Protein AF-0000000085142226 (afdb_homodimer)

Solvent-accessible surface area (backbone atoms only — not comparable to full-atom values): 48428 Å² total; per-residue (Å²): 133,80,77,77,71,83,72,82,69,47,73,47,55,24,33,43,61,72,34,79,39,81,63,86,50,66,46,74,23,40,24,11,46,62,61,41,74,61,31,33,34,32,38,34,50,53,68,54,50,50,50,44,51,53,38,12,51,60,30,20,64,58,48,54,68,53,52,65,68,61,53,22,50,30,33,52,41,30,52,51,53,47,66,75,42,39,67,60,53,16,51,52,43,21,48,26,37,5,30,25,40,66,33,34,46,26,38,45,52,58,16,45,40,35,36,57,52,36,38,47,37,70,65,75,56,55,60,51,76,43,73,63,76,27,94,65,28,33,40,37,38,41,63,40,44,67,42,27,31,36,38,35,35,40,53,74,44,41,51,22,51,48,33,38,46,51,44,44,31,40,63,51,30,22,9,30,42,32,32,47,26,68,58,35,46,63,47,49,55,54,51,47,51,46,37,44,72,30,63,49,61,58,11,30,60,18,39,47,34,40,56,69,59,30,52,52,41,53,48,66,34,87,71,43,40,31,39,40,37,42,47,50,37,72,57,19,52,50,52,36,50,53,23,44,67,64,72,25,49,47,30,15,30,23,36,36,65,15,40,34,35,38,40,76,69,28,60,60,69,38,50,27,28,38,48,44,18,34,15,35,21,52,25,8,42,41,79,60,23,30,34,31,39,36,30,26,52,89,48,48,66,65,45,51,54,50,32,48,54,59,48,68,67,57,40,44,32,47,13,86,41,89,77,31,58,21,15,18,35,66,35,64,67,52,39,54,52,44,49,50,46,64,66,44,35,48,80,66,62,23,44,71,77,36,62,14,88,73,44,79,54,62,90,52,32,21,55,66,38,57,25,32,30,36,64,41,51,88,87,31,65,73,60,69,46,67,72,65,30,29,46,32,30,29,30,75,37,72,39,72,66,53,50,46,51,56,52,55,69,43,66,34,12,28,40,29,20,39,30,60,73,50,67,67,58,52,56,50,45,70,70,67,48,69,44,12,17,33,6,35,61,31,62,63,42,75,57,56,42,85,42,48,44,50,32,28,66,53,9,31,43,61,89,52,41,46,24,36,63,38,23,51,52,66,38,29,44,68,29,36,37,33,37,41,83,79,59,80,87,70,54,64,71,55,43,49,46,91,69,116,132,81,74,79,71,84,73,83,70,49,71,46,53,24,33,42,60,72,33,80,40,81,63,86,49,66,47,75,24,41,23,11,44,61,61,42,76,63,30,33,35,32,39,34,49,52,68,55,49,51,50,42,49,53,39,11,51,62,30,19,64,57,47,53,69,52,54,64,68,62,53,22,51,30,34,52,41,30,50,51,54,46,64,74,44,39,66,61,54,16,50,51,43,22,48,26,38,6,29,24,38,67,35,33,46,27,38,47,52,60,16,44,39,35,36,57,51,36,38,48,39,69,67,74,55,54,60,53,77,43,74,61,76,28,94,66,26,34,40,38,38,41,61,40,44,67,43,27,30,36,38,36,33,42,54,73,45,41,52,22,50,48,32,38,47,53,43,43,33,42,62,52,30,22,9,30,42,33,33,48,25,67,58,35,48,63,47,49,55,52,50,47,51,44,38,44,73,32,63,47,62,58,9,30,60,19,40,46,34,39,57,70,58,30,52,52,40,54,48,67,35,86,73,42,39,31,41,41,36,43,46,50,37,72,56,19,51,50,51,36,48,52,23,45,67,65,71,26,49,46,29,16,30,23,35,34,64,15,40,34,37,38,40,77,69,28,59,60,69,37,50,27,26,39,48,45,18,34,15,34,21,52,26,7,44,43,79,59,22,30,34,31,40,36,30,26,50,90,47,48,67,65,46,52,54,50,32,48,56,58,48,69,69,58,38,44,33,48,13,85,41,89,76,31,56,22,16,19,33,66,35,64,66,53,38,53,52,45,49,50,46,64,67,44,36,49,80,67,61,24,43,72,77,35,61,16,87,72,44,80,54,61,90,52,32,23,57,67,39,57,26,33,31,35,64,41,50,87,87,31,66,72,62,69,46,67,70,65,32,29,47,33,28,28,30,74,37,74,40,73,67,51,50,49,52,55,52,56,68,41,67,34,12,28,40,30,19,38,29,58,73,50,66,66,57,51,57,49,46,69,70,68,47,68,44,11,16,33,6,36,61,32,62,64,41,76,55,56,42,85,41,48,43,49,32,28,65,54,9,30,43,63,89,50,40,46,26,37,63,38,24,52,54,67,37,29,44,67,29,37,38,30,36,42,82,80,60,82,88,69,52,64,70,55,43,49,46,90,68,117

Organism: Micrococcus luteus (strain ATCC 4698 / DSM 20030 / JCM 1464 / CCM 169 / CCUG 5858 / IAM 1056 / NBRC 3333 / NCIMB 9278 / NCTC 2665 / VKM Ac-2230) (NCBI:txid465515)

pLDDT: mean 95.42, std 9.48, range [25.8, 98.94]

InterPro domains:
  IPR010061 Methylmalonate-semialdehyde dehydrogenase [PTHR43866] (9-493)
  IPR010061 Methylmalonate-semialdehyde dehydrogenase [TIGR01722] (13-485)
  IPR010061 Methylmalonate-semialdehyde dehydrogenase [cd07085] (12-485)
  IPR015590 Aldehyde dehydrogenase domain [PF00171] (25-481)
  IPR016160 Aldehyde dehydrogenase, cysteine active site [PS00070] (280-291)
  IPR016161 Aldehyde/histidinol dehydrogenase [SSF53720] (8-486)
  IPR016162 Aldehyde dehydrogenase, N-terminal [G3DSA:3.40.605.10] (29-462)
  IPR016163 Aldehyde dehydrogenase, C-terminal [G3DSA:3.40.309.10] (255-454)

Nearest PDB structures (foldseek):
  2hg2-assembly1_A  TM=9.557E-01  e=2.692E-49  Escherichia coli
  2opx-assembly1_A  TM=9.538E-01  e=9.314E-48  Escherichia coli BL21(DE3)
  3r31-assembly1_A  TM=9.480E-01  e=1.915E-47  Agrobacterium fabrum str. C58
  6pnu-assembly1_D  TM=9.524E-01  e=3.096E-47  Pseudoalteromonas fuliginea
  6pnu-assembly1_C  TM=9.512E-01  e=2.858E-46  Pseudoalteromonas fuliginea

Structure (mmCIF, N/CA/C/O backbone):
data_AF-0000000085142226-model_v1
#
loop_
_entity.id
_entity.type
_entity.pdbx_description
1 polymer 'methylmalonate-semialdehyde dehydrogenase (CoA acylating)'
#
loop_
_atom_site.group_PDB
_atom_site.id
_atom_site.type_symbol
_atom_site.label_atom_id
_atom_site.label_alt_id
_atom_site.label_comp_id
_atom_site.label_asym_id
_atom_site.label_entity_id
_atom_site.label_seq_id
_atom_site.pdbx_PDB_ins_code
_atom_site.Cartn_x
_atom_site.Cartn_y
_atom_site.Cartn_z
_atom_site.occupancy
_atom_site.B_iso_or_equiv
_atom_site.auth_seq_id
_atom_site.auth_comp_id
_atom_site.auth_asym_id
_atom_site.auth_atom_id
_atom_site.pdbx_PDB_model_num
ATOM 1 N N . MET A 1 1 ? -33.062 38.75 42.25 1 25.8 1 MET A N 1
ATOM 2 C CA . MET A 1 1 ? -31.969 37.781 42.25 1 25.8 1 MET A CA 1
ATOM 3 C C . MET A 1 1 ? -32.25 36.656 41.281 1 25.8 1 MET A C 1
ATOM 5 O O . MET A 1 1 ? -32.969 35.719 41.562 1 25.8 1 MET A O 1
ATOM 9 N N . THR A 1 2 ? -32.594 36.844 40.062 1 30.36 2 THR A N 1
ATOM 10 C CA . THR A 1 2 ? -33.094 35.938 39 1 30.36 2 THR A CA 1
ATOM 11 C C . THR A 1 2 ? -32.094 34.812 38.781 1 30.36 2 THR A C 1
ATOM 13 O O . THR A 1 2 ? -30.906 35.062 38.5 1 30.36 2 THR A O 1
ATOM 16 N N . THR A 1 3 ? -32.312 33.594 39.438 1 30.19 3 THR A N 1
ATOM 17 C CA . THR A 1 3 ? -31.484 32.375 39.344 1 30.19 3 THR A CA 1
ATOM 18 C C . THR A 1 3 ? -31.156 32.062 37.906 1 30.19 3 THR A C 1
ATOM 20 O O . THR A 1 3 ? -32.062 32 37.031 1 30.19 3 THR A O 1
ATOM 23 N N . MET A 1 4 ? -30.031 32.469 37.344 1 33.94 4 MET A N 1
ATOM 24 C CA . MET A 1 4 ? -29.5 32.031 36.062 1 33.94 4 MET A CA 1
ATOM 25 C C . MET A 1 4 ? -29.688 30.516 35.875 1 33.94 4 MET A C 1
ATOM 27 O O . MET A 1 4 ? -29.172 29.734 36.688 1 33.94 4 MET A O 1
ATOM 31 N N . SER A 1 5 ? -30.875 29.969 35.625 1 38.47 5 SER A N 1
ATOM 32 C CA . SER A 1 5 ? -31.188 28.562 35.375 1 38.47 5 SER A CA 1
ATOM 33 C C . SER A 1 5 ? -30.016 27.859 34.688 1 38.47 5 SER A C 1
ATOM 35 O O . SER A 1 5 ? -29.391 28.406 33.781 1 38.47 5 SER A O 1
ATOM 37 N N . ALA A 1 6 ? -29.344 27 35.344 1 42.62 6 ALA A N 1
ATOM 38 C CA . ALA A 1 6 ? -28.234 26.125 34.969 1 42.62 6 ALA A CA 1
ATOM 39 C C . ALA A 1 6 ? -28.422 25.547 33.562 1 42.62 6 ALA A C 1
ATOM 41 O O . ALA A 1 6 ? -29.344 24.75 33.344 1 42.62 6 ALA A O 1
ATOM 42 N N . GLY A 1 7 ? -28.375 26.203 32.375 1 45.41 7 GLY A N 1
ATOM 43 C CA . GLY A 1 7 ? -28.578 25.875 30.984 1 45.41 7 GLY A CA 1
ATOM 44 C C . GLY A 1 7 ? -28.141 24.469 30.625 1 45.41 7 GLY A C 1
ATOM 45 O O . GLY A 1 7 ? -27.109 24 31.109 1 45.41 7 GLY A O 1
ATOM 46 N N . LYS A 1 8 ? -29 23.5 30.25 1 58.78 8 LYS A N 1
ATOM 47 C CA . LYS A 1 8 ? -28.859 22.109 29.844 1 58.78 8 LYS A CA 1
ATOM 48 C C . LYS A 1 8 ? -27.625 21.922 28.953 1 58.78 8 LYS A C 1
ATOM 50 O O . LYS A 1 8 ? -27.516 22.547 27.906 1 58.78 8 LYS A O 1
ATOM 55 N N . THR A 1 9 ? -26.5 21.438 29.5 1 81.75 9 THR A N 1
ATOM 56 C CA . THR A 1 9 ? -25.266 21.109 28.781 1 81.75 9 THR A CA 1
ATOM 57 C C . THR A 1 9 ? -25.578 20.281 27.531 1 81.75 9 THR A C 1
ATOM 59 O O . THR A 1 9 ? -26.297 19.297 27.609 1 81.75 9 THR A O 1
ATOM 62 N N . THR A 1 10 ? -25.328 20.766 26.344 1 93.06 10 THR A N 1
ATOM 63 C CA . THR A 1 10 ? -25.5 20.078 25.062 1 93.06 10 THR A CA 1
ATOM 64 C C . THR A 1 10 ? -24.797 18.734 25.078 1 93.06 10 THR A C 1
ATOM 66 O O . THR A 1 10 ? -23.641 18.641 25.516 1 93.06 10 THR A O 1
ATOM 69 N N . VAL A 1 11 ? -25.547 17.609 24.828 1 97.69 11 VAL A N 1
ATOM 70 C CA . VAL A 1 11 ? -24.938 16.281 24.734 1 97.69 11 VAL A CA 1
ATOM 71 C C . VAL A 1 11 ? -24.719 15.938 23.266 1 97.69 11 VAL A C 1
ATOM 73 O O . VAL A 1 11 ? -25.641 16.016 22.453 1 97.69 11 VAL A O 1
ATOM 76 N N . ILE A 1 12 ? -23.531 15.672 22.891 1 98.5 12 ILE A N 1
ATOM 77 C CA . ILE A 1 12 ? -23.156 15.234 21.547 1 98.5 12 ILE A CA 1
ATOM 78 C C . ILE A 1 12 ? -23.188 13.711 21.484 1 98.5 12 ILE A C 1
ATOM 80 O O . ILE A 1 12 ? -22.469 13.031 22.219 1 98.5 12 ILE A O 1
ATOM 84 N N . GLU A 1 13 ? -23.984 13.188 20.641 1 98.69 13 GLU A N 1
ATOM 85 C CA . GLU A 1 13 ? -24.219 11.75 20.531 1 98.69 13 GLU A CA 1
ATOM 86 C C . GLU A 1 13 ? -23.562 11.164 19.297 1 98.69 13 GLU A C 1
ATOM 88 O O . GLU A 1 13 ? -23.078 11.906 18.438 1 98.69 13 GLU A O 1
ATOM 93 N N . HIS A 1 14 ? -23.516 9.805 19.297 1 98.75 14 HIS A N 1
ATOM 94 C CA . HIS A 1 14 ? -23.094 9.133 18.062 1 98.75 14 HIS A CA 1
ATOM 95 C C . HIS A 1 14 ? -24.094 9.391 16.938 1 98.75 14 HIS A C 1
ATOM 97 O O . HIS A 1 14 ? -25.203 9.867 17.172 1 98.75 14 HIS A O 1
ATOM 103 N N . PHE A 1 15 ? -23.672 9.211 15.719 1 98.75 15 PHE A N 1
ATOM 104 C CA . PHE A 1 15 ? -24.531 9.18 14.547 1 98.75 15 PHE A CA 1
ATOM 105 C C . PHE A 1 15 ? -24.453 7.832 13.844 1 9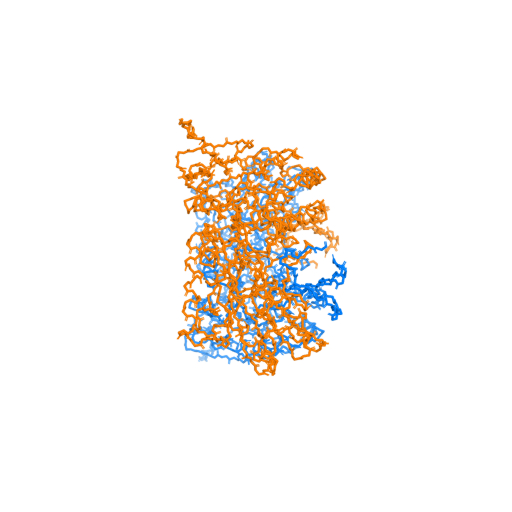8.75 15 PHE A C 1
ATOM 107 O O . PHE A 1 15 ? -23.5 7.566 13.109 1 98.75 15 PHE A O 1
ATOM 114 N N . ILE A 1 16 ? -25.391 6.914 14.047 1 98.56 16 ILE A N 1
ATOM 115 C CA . ILE A 1 16 ? -25.359 5.543 13.539 1 98.56 16 ILE A CA 1
ATOM 116 C C . ILE A 1 16 ? -26.688 5.23 12.852 1 98.56 16 ILE A C 1
ATOM 118 O O . ILE A 1 16 ? -27.766 5.465 13.406 1 98.56 16 ILE A O 1
ATOM 122 N N . GLY A 1 17 ? -26.625 4.723 11.641 1 97.56 17 GLY A N 1
ATOM 123 C CA . GLY A 1 17 ? -27.828 4.402 10.891 1 97.56 17 GLY A CA 1
ATOM 124 C C . GLY A 1 17 ? -28.656 5.625 10.57 1 97.56 17 GLY A C 1
ATOM 125 O O . GLY A 1 17 ? -29.891 5.559 10.57 1 97.56 17 GLY A O 1
ATOM 126 N N . GLY A 1 18 ? -28.016 6.758 10.523 1 97.38 18 GLY A N 1
ATOM 127 C CA . GLY A 1 18 ? -28.703 7.984 10.148 1 97.38 18 GLY A CA 1
ATOM 128 C C . GLY A 1 18 ? -29.391 8.664 11.312 1 97.38 18 GLY A C 1
ATOM 129 O O . GLY A 1 18 ? -30.188 9.586 11.117 1 97.38 18 GLY A O 1
ATOM 130 N N . LYS A 1 19 ? -29.078 8.195 12.5 1 97.62 19 LYS A N 1
ATOM 131 C CA . LYS A 1 19 ? -29.75 8.758 13.664 1 97.62 19 LYS A CA 1
ATOM 132 C C . LYS A 1 19 ? -28.781 8.953 14.82 1 97.62 19 LYS A C 1
ATOM 134 O O . LYS A 1 19 ? -27.766 8.258 14.906 1 97.62 19 LYS A O 1
ATOM 139 N N . ALA A 1 20 ? -29.141 9.891 15.688 1 98.19 20 ALA A N 1
ATOM 140 C CA . ALA A 1 20 ? -28.391 10.07 16.922 1 98.19 20 ALA A CA 1
ATOM 141 C C . ALA A 1 20 ? -28.547 8.859 17.844 1 98.19 20 ALA A C 1
ATOM 143 O O . ALA A 1 20 ? -29.641 8.289 17.953 1 98.19 20 ALA A O 1
ATOM 144 N N . ARG A 1 21 ? -27.453 8.359 18.344 1 97.88 21 ARG A N 1
ATOM 145 C CA . ARG A 1 21 ? -27.422 7.266 19.312 1 97.88 21 ARG A CA 1
ATOM 146 C C . ARG A 1 21 ? -26.75 7.691 20.609 1 97.88 21 ARG A C 1
ATOM 148 O O . ARG A 1 21 ? -25.578 8.07 20.609 1 97.88 21 ARG A O 1
ATOM 155 N N . GLY A 1 22 ? -27.453 7.633 21.703 1 97.44 22 GLY A N 1
ATOM 156 C CA . GLY A 1 22 ? -26.938 8.055 22.984 1 97.44 22 GLY A CA 1
ATOM 157 C C . GLY A 1 22 ? -26.078 6.992 23.672 1 97.44 22 GLY A C 1
ATOM 158 O O . GLY A 1 22 ? -25.641 6.047 23.016 1 97.44 22 GLY A O 1
ATOM 159 N N . GLY A 1 23 ? -25.703 7.234 24.875 1 95.38 23 GLY A N 1
ATOM 160 C CA . GLY A 1 23 ? -24.922 6.324 25.688 1 95.38 23 GLY A CA 1
ATOM 161 C C . GLY A 1 23 ? -24.781 6.777 27.125 1 95.38 23 GLY A C 1
ATOM 162 O O . GLY A 1 23 ? -25.266 7.852 27.5 1 95.38 23 GLY A O 1
ATOM 163 N N . ASP A 1 24 ? -24.125 5.973 27.891 1 93.56 24 ASP A N 1
ATOM 164 C CA . ASP A 1 24 ? -24.109 6.18 29.328 1 93.56 24 ASP A CA 1
ATOM 165 C C . ASP A 1 24 ? -22.859 6.945 29.766 1 93.56 24 ASP A C 1
ATOM 167 O O . ASP A 1 24 ? -22.922 7.844 30.594 1 93.56 24 ASP A O 1
ATOM 171 N N . ARG A 1 25 ? -21.781 6.617 29.234 1 97.25 25 ARG A N 1
ATOM 172 C CA . ARG A 1 25 ? -20.516 7.254 29.594 1 97.25 25 ARG A CA 1
ATOM 173 C C . ARG A 1 25 ? -20.266 8.5 28.75 1 97.25 25 ARG A C 1
ATOM 175 O O . ARG A 1 25 ? -20.406 8.461 27.531 1 97.25 25 ARG A O 1
ATOM 182 N N . THR A 1 26 ? -19.953 9.688 29.422 1 97.56 26 THR A N 1
ATOM 183 C CA . THR A 1 26 ? -19.688 10.922 28.703 1 97.56 26 THR A CA 1
ATOM 184 C C . THR A 1 26 ? -18.375 11.555 29.188 1 97.56 26 THR A C 1
ATOM 186 O O . THR A 1 26 ? -17.906 11.242 30.281 1 97.56 26 THR A O 1
ATOM 189 N N . THR A 1 27 ? -17.75 12.344 28.391 1 97.75 27 THR A N 1
ATOM 190 C CA . THR A 1 27 ? -16.609 13.188 28.719 1 97.75 27 THR A CA 1
ATOM 191 C C . THR A 1 27 ? -16.859 14.625 28.297 1 97.75 27 THR A C 1
ATOM 193 O O . THR A 1 27 ? -17.672 14.891 27.406 1 97.75 27 THR A O 1
ATOM 196 N N . PRO A 1 28 ? -16.234 15.562 28.906 1 97.56 28 PRO A N 1
ATOM 197 C CA . PRO A 1 28 ? -16.484 16.969 28.609 1 97.56 28 PRO A CA 1
ATOM 198 C C . PRO A 1 28 ? -15.859 17.422 27.297 1 97.56 28 PRO A C 1
ATOM 200 O O . PRO A 1 28 ? -14.828 16.891 26.875 1 97.56 28 PRO A O 1
ATOM 203 N N . VAL A 1 29 ? -16.516 18.391 26.672 1 98.06 29 VAL A N 1
ATOM 204 C CA . VAL A 1 29 ? -15.984 19.156 25.547 1 98.06 29 VAL A CA 1
ATOM 205 C C . VAL A 1 29 ? -15.812 20.625 25.953 1 98.06 29 VAL A C 1
ATOM 207 O O . VAL A 1 29 ? -16.734 21.219 26.516 1 98.06 29 VAL A O 1
ATOM 210 N N . TYR A 1 30 ? -14.664 21.172 25.656 1 98 30 TYR A N 1
ATOM 211 C CA . TYR A 1 30 ? -14.352 22.516 26.125 1 98 30 TYR A CA 1
ATOM 212 C C . TYR A 1 30 ? -14.289 23.484 24.953 1 98 30 TYR A C 1
ATOM 214 O O . TYR A 1 30 ? -14.039 23.094 23.812 1 98 30 TYR A O 1
ATOM 222 N N . ASN A 1 31 ? -14.633 24.734 25.203 1 98.38 31 ASN A N 1
ATOM 223 C CA . ASN A 1 31 ? -14.219 25.859 24.359 1 98.38 31 ASN A CA 1
ATOM 224 C C . ASN A 1 31 ? -12.828 26.359 24.75 1 98.38 31 ASN A C 1
ATOM 226 O O . ASN A 1 31 ? -12.664 26.984 25.797 1 98.38 31 ASN A O 1
ATOM 230 N N . PRO A 1 32 ? -11.805 26.172 23.875 1 98.69 32 PRO A N 1
ATOM 231 C CA . PRO A 1 32 ? -10.43 26.5 24.25 1 98.69 32 PRO A CA 1
ATOM 232 C C . PRO A 1 32 ? -10.227 28 24.469 1 98.69 32 PRO A C 1
ATOM 234 O O . PRO A 1 32 ? -9.32 28.406 25.203 1 98.69 32 PRO A O 1
ATOM 237 N N . ALA A 1 33 ? -11.039 28.844 23.859 1 98.44 33 ALA A N 1
ATOM 238 C CA . ALA A 1 33 ? -10.883 30.297 23.969 1 98.44 33 ALA A CA 1
ATOM 239 C C . ALA A 1 33 ? -11.328 30.781 25.344 1 98.44 33 ALA A C 1
ATOM 241 O O . ALA A 1 33 ? -10.852 31.828 25.828 1 98.44 33 ALA A O 1
ATOM 242 N N . THR A 1 34 ? -12.242 29.984 26.016 1 97.56 34 THR A N 1
ATOM 243 C CA . THR A 1 34 ? -12.758 30.422 27.312 1 97.56 34 THR A CA 1
ATOM 244 C C . THR A 1 34 ? -12.305 29.484 28.422 1 97.56 34 THR A C 1
ATOM 246 O O . THR A 1 34 ? -12.336 29.828 29.594 1 97.56 34 THR A O 1
ATOM 249 N N . GLY A 1 35 ? -11.969 28.25 28.016 1 97.38 35 GLY A N 1
ATOM 250 C CA . GLY A 1 35 ? -11.625 27.219 29 1 97.38 35 GLY A CA 1
ATOM 251 C C . GLY A 1 35 ? -12.844 26.594 29.656 1 97.38 35 GLY A C 1
ATOM 252 O O . GLY A 1 35 ? -12.703 25.797 30.578 1 97.38 35 GLY A O 1
ATOM 253 N N . GLN A 1 36 ? -14.008 26.875 29.203 1 97.06 36 GLN A N 1
ATOM 254 C CA . GLN A 1 36 ? -15.234 26.391 29.812 1 97.06 36 GLN A CA 1
ATOM 255 C C . GLN A 1 36 ? -15.758 25.141 29.094 1 97.06 36 GLN A C 1
ATOM 257 O O . GLN A 1 36 ? -15.641 25.031 27.875 1 97.06 36 GLN A O 1
ATOM 262 N N . GLN A 1 37 ? -16.328 24.281 29.875 1 97.19 37 GLN A N 1
ATOM 263 C CA . GLN A 1 37 ? -17.031 23.141 29.281 1 97.19 37 GLN A CA 1
ATOM 264 C C . GLN A 1 37 ? -18.297 23.594 28.562 1 97.19 37 GLN A C 1
ATOM 266 O O . GLN A 1 37 ? -19.109 24.344 29.125 1 97.19 37 GLN A O 1
ATOM 271 N N . ILE A 1 38 ? -18.469 23.141 27.359 1 97.19 38 ILE A N 1
ATOM 272 C CA . ILE A 1 38 ? -19.609 23.641 26.594 1 97.19 38 ILE A CA 1
ATOM 273 C C . ILE A 1 38 ? -20.516 22.484 26.219 1 97.19 38 ILE A C 1
ATOM 275 O O . ILE A 1 38 ? -21.656 22.688 25.766 1 97.19 38 ILE A O 1
ATOM 279 N N . ALA A 1 39 ? -20.031 21.234 26.328 1 97.81 39 ALA A N 1
ATOM 280 C CA . ALA A 1 39 ? -20.828 20.062 25.969 1 97.81 39 ALA A CA 1
ATOM 281 C C . ALA A 1 39 ? -20.297 18.797 26.641 1 97.81 39 ALA A C 1
ATOM 283 O O . ALA A 1 39 ? -19.25 18.828 27.281 1 97.81 39 ALA A O 1
ATOM 284 N N . GLU A 1 40 ? -21.125 17.766 26.594 1 98.06 40 GLU A N 1
ATOM 285 C CA . GLU A 1 40 ? -20.734 16.406 26.938 1 98.06 40 GLU A CA 1
ATOM 286 C C . GLU A 1 40 ? -20.75 15.5 25.703 1 98.06 40 GLU A C 1
ATOM 288 O O . GLU A 1 40 ? -21.625 15.617 24.859 1 98.06 40 GLU A O 1
ATOM 293 N N . LEU A 1 41 ? -19.797 14.656 25.594 1 98.5 41 LEU A N 1
ATOM 294 C CA . LEU A 1 41 ? -19.656 13.758 24.453 1 98.5 41 LEU A CA 1
ATOM 295 C C . LEU A 1 41 ? -19.875 12.312 24.875 1 98.5 41 LEU A C 1
ATOM 297 O O . LEU A 1 41 ? -19.156 11.797 25.75 1 98.5 41 LEU A O 1
ATOM 301 N N . VAL A 1 42 ? -20.812 11.672 24.266 1 98.5 42 VAL A N 1
ATOM 302 C CA . VAL A 1 42 ? -21.047 10.258 24.547 1 98.5 42 VAL A CA 1
ATOM 303 C C . VAL A 1 42 ? -19.859 9.43 24.078 1 98.5 42 VAL A C 1
ATOM 305 O O . VAL A 1 42 ? -19.328 9.664 22.984 1 98.5 42 VAL A O 1
ATOM 308 N N . GLN A 1 43 ? -19.406 8.445 24.906 1 98.44 43 GLN A N 1
ATOM 309 C CA . GLN A 1 43 ? -18.281 7.562 24.594 1 98.44 43 GLN A CA 1
ATOM 310 C C . GLN A 1 43 ? -18.781 6.168 24.203 1 98.44 43 GLN A C 1
ATOM 312 O O . GLN A 1 43 ? -19.641 5.605 24.875 1 98.44 43 GLN A O 1
ATOM 317 N N . ALA A 1 44 ? -18.234 5.605 23.203 1 98.38 44 ALA A N 1
ATOM 318 C CA . ALA A 1 44 ? -18.703 4.32 22.703 1 98.38 44 ALA A CA 1
ATOM 319 C C . ALA A 1 44 ? -18 3.162 23.406 1 98.38 44 ALA A C 1
ATOM 321 O O . ALA A 1 44 ? -16.781 3.074 23.391 1 98.38 44 ALA A O 1
ATOM 322 N N . PRO A 1 45 ? -18.75 2.254 23.984 1 97.94 45 PRO A N 1
ATOM 323 C CA . PRO A 1 45 ? -18.172 0.936 24.281 1 97.94 45 PRO A CA 1
ATOM 324 C C . PRO A 1 45 ? -17.984 0.077 23.031 1 97.94 45 PRO A C 1
ATOM 326 O O . PRO A 1 45 ? -18.438 0.452 21.953 1 97.94 45 PRO A O 1
ATOM 329 N N . SER A 1 46 ? -17.391 -1.114 23.188 1 98.06 46 SER A N 1
ATOM 330 C CA . SER A 1 46 ? -17.141 -2.021 22.062 1 98.06 46 SER A CA 1
ATOM 331 C C . SER A 1 46 ? -18.453 -2.465 21.422 1 98.06 46 SER A C 1
ATOM 333 O O . SER A 1 46 ? -18.5 -2.666 20.203 1 98.06 46 SER A O 1
ATOM 335 N N . SER A 1 47 ? -19.484 -2.59 22.172 1 98.19 47 SER A N 1
ATOM 336 C CA . SER A 1 47 ? -20.766 -3.047 21.641 1 98.19 47 SER A CA 1
ATOM 337 C C . SER A 1 47 ? -21.375 -2.02 20.703 1 98.19 47 SER A C 1
ATOM 339 O O . SER A 1 47 ? -22.016 -2.381 19.719 1 98.19 47 SER A O 1
ATOM 341 N N . ARG A 1 48 ? -21.219 -0.728 21.062 1 98.38 48 ARG A N 1
ATOM 342 C CA . ARG A 1 48 ? -21.703 0.34 20.203 1 98.38 48 ARG A CA 1
ATOM 343 C C . ARG A 1 48 ? -20.922 0.375 18.891 1 98.38 48 ARG A C 1
ATOM 345 O O . ARG A 1 48 ? -21.5 0.612 17.828 1 98.38 48 ARG A O 1
ATOM 352 N N . VAL A 1 49 ? -19.656 0.13 18.922 1 98.75 49 VAL A N 1
ATOM 353 C CA . VAL A 1 49 ? -18.828 0.034 17.719 1 98.75 49 VAL A CA 1
ATOM 354 C C . VAL A 1 49 ? -19.312 -1.118 16.859 1 98.75 49 VAL A C 1
ATOM 356 O O . VAL A 1 49 ? -19.453 -0.967 15.633 1 98.75 49 VAL A O 1
ATOM 359 N N . ASP A 1 50 ? -19.594 -2.242 17.469 1 98.69 50 ASP A N 1
ATOM 360 C CA . ASP A 1 50 ? -20.109 -3.398 16.734 1 98.69 50 ASP A CA 1
ATOM 361 C C . ASP A 1 50 ? -21.406 -3.064 16.016 1 98.69 50 ASP A C 1
ATOM 363 O O . ASP A 1 50 ? -21.625 -3.484 14.883 1 98.69 50 ASP A O 1
ATOM 367 N N . GLU A 1 51 ? -22.234 -2.33 16.719 1 98.5 51 GLU A N 1
ATOM 368 C CA . GLU A 1 51 ? -23.5 -1.896 16.125 1 98.5 51 GLU A CA 1
ATOM 369 C C . GLU A 1 51 ? -23.266 -1.056 14.867 1 98.5 51 GLU A C 1
ATOM 371 O O . GLU A 1 51 ? -23.891 -1.281 13.836 1 98.5 51 GLU A O 1
ATOM 376 N N . ALA A 1 52 ? -22.391 -0.088 14.977 1 98.81 52 ALA A N 1
ATOM 377 C CA . ALA A 1 52 ? -22.078 0.79 13.852 1 98.81 52 ALA A CA 1
ATOM 378 C C . ALA A 1 52 ? -21.516 -0.004 12.68 1 98.81 52 ALA A C 1
ATOM 380 O O . ALA A 1 52 ? -21.875 0.24 11.523 1 98.81 52 ALA A O 1
ATOM 381 N N . VAL A 1 53 ? -20.641 -1.006 12.945 1 98.88 53 VAL A N 1
ATOM 382 C CA . VAL A 1 53 ? -20.016 -1.807 11.898 1 98.88 53 VAL A CA 1
ATOM 383 C C . VAL A 1 53 ? -21.062 -2.68 11.219 1 98.88 53 VAL A C 1
ATOM 385 O O . VAL A 1 53 ? -21.078 -2.811 9.992 1 98.88 53 VAL A O 1
ATOM 388 N N . ARG A 1 54 ? -21.953 -3.27 12 1 98.25 54 ARG A N 1
ATOM 389 C CA . ARG A 1 54 ? -23.016 -4.094 11.43 1 98.25 54 ARG A CA 1
ATOM 390 C C . ARG A 1 54 ? -23.906 -3.273 10.492 1 98.25 54 ARG A C 1
ATOM 392 O O . ARG A 1 54 ? -24.297 -3.748 9.43 1 98.25 54 ARG A O 1
ATOM 399 N N . ASP A 1 55 ? -24.188 -2.098 10.953 1 98.25 55 ASP A N 1
ATOM 400 C CA . ASP A 1 55 ? -24.984 -1.199 10.117 1 98.25 55 ASP A CA 1
ATOM 401 C C . ASP A 1 55 ? -24.25 -0.871 8.82 1 98.25 55 ASP A C 1
ATOM 403 O O . ASP A 1 55 ? -24.844 -0.855 7.742 1 98.25 55 ASP A O 1
ATOM 407 N N . ALA A 1 56 ? -23 -0.581 8.898 1 98.81 56 ALA A N 1
ATOM 408 C CA . ALA A 1 56 ? -22.156 -0.258 7.75 1 98.81 56 ALA A CA 1
ATOM 409 C C . ALA A 1 56 ? -22.094 -1.431 6.773 1 98.81 56 ALA A C 1
ATOM 411 O O . ALA A 1 56 ? -22.172 -1.239 5.559 1 98.81 56 ALA A O 1
ATOM 412 N N . VAL A 1 57 ? -21.938 -2.66 7.277 1 98.44 57 VAL A N 1
ATOM 413 C CA . VAL A 1 57 ? -21.844 -3.854 6.441 1 98.44 57 VAL A CA 1
ATOM 414 C C . VAL A 1 57 ? -23.125 -4.008 5.625 1 98.44 57 VAL A C 1
ATOM 416 O O . VAL A 1 57 ? -23.078 -4.23 4.414 1 98.44 57 VAL A O 1
ATOM 419 N N . ARG A 1 58 ? -24.219 -3.902 6.309 1 97.5 58 ARG A N 1
ATOM 420 C CA . ARG A 1 58 ? -25.516 -4.031 5.648 1 97.5 58 ARG A CA 1
ATOM 421 C C . ARG A 1 58 ? -25.688 -2.979 4.559 1 97.5 58 ARG A C 1
ATOM 423 O O . ARG A 1 58 ? -26.062 -3.301 3.43 1 97.5 58 ARG A O 1
ATOM 430 N N . ALA A 1 59 ? -25.375 -1.758 4.891 1 98.5 59 ALA A N 1
ATOM 431 C CA . ALA A 1 59 ? -25.562 -0.644 3.963 1 98.5 59 ALA A CA 1
ATOM 432 C C . ALA A 1 59 ? -24.594 -0.757 2.781 1 98.5 59 ALA A C 1
ATOM 434 O O . ALA A 1 59 ? -24.953 -0.419 1.65 1 98.5 59 ALA A O 1
ATOM 435 N N . GLN A 1 60 ? -23.375 -1.207 3.035 1 98.56 60 GLN A N 1
ATOM 436 C CA . GLN A 1 60 ? -22.312 -1.262 2.027 1 98.56 60 GLN A CA 1
ATOM 437 C C . GLN A 1 60 ? -22.703 -2.195 0.883 1 98.56 60 GLN A C 1
ATOM 439 O O . GLN A 1 60 ? -22.391 -1.917 -0.279 1 98.56 60 GLN A O 1
ATOM 444 N N . ARG A 1 61 ? -23.344 -3.277 1.152 1 95.75 61 ARG A N 1
ATOM 445 C CA . ARG A 1 61 ? -23.75 -4.25 0.141 1 95.75 61 ARG A CA 1
ATOM 446 C C . ARG A 1 61 ? -24.656 -3.607 -0.91 1 95.75 61 ARG A C 1
ATOM 448 O O . ARG A 1 61 ? -24.469 -3.834 -2.109 1 95.75 61 ARG A O 1
ATOM 455 N N . GLU A 1 62 ? -25.516 -2.807 -0.446 1 96.56 62 GLU A N 1
ATOM 456 C CA . GLU A 1 62 ? -26.422 -2.121 -1.361 1 96.56 62 GLU A CA 1
ATOM 457 C C . GLU A 1 62 ? -25.734 -0.949 -2.051 1 96.56 62 GLU A C 1
ATOM 459 O O . GLU A 1 62 ? -25.969 -0.689 -3.232 1 96.56 62 GLU A O 1
ATOM 464 N N . TRP A 1 63 ? -24.922 -0.256 -1.352 1 98.12 63 TRP A N 1
ATOM 465 C CA . TRP A 1 63 ? -24.219 0.92 -1.858 1 98.12 63 TRP A CA 1
ATOM 466 C C . TRP A 1 63 ? -23.312 0.551 -3.029 1 98.12 63 TRP A C 1
ATOM 468 O O . TRP A 1 63 ? -23.234 1.284 -4.02 1 98.12 63 TRP A O 1
ATOM 478 N N . ARG A 1 64 ? -22.656 -0.578 -2.934 1 96.5 64 ARG A N 1
ATOM 479 C CA . ARG A 1 64 ? -21.75 -1.021 -3.984 1 96.5 64 ARG A CA 1
ATOM 480 C C . ARG A 1 64 ? -22.484 -1.219 -5.301 1 96.5 64 ARG A C 1
ATOM 482 O O . ARG A 1 64 ? -21.906 -1.075 -6.379 1 96.5 64 ARG A O 1
ATOM 489 N N . ARG A 1 65 ? -23.781 -1.452 -5.246 1 96 65 ARG A N 1
ATOM 490 C CA . ARG A 1 65 ? -24.578 -1.744 -6.434 1 96 65 ARG A CA 1
ATOM 491 C C . ARG A 1 65 ? -25.078 -0.462 -7.078 1 96 65 ARG A C 1
ATOM 493 O O . ARG A 1 65 ? -25.547 -0.478 -8.219 1 96 65 ARG A O 1
ATOM 500 N N . VAL A 1 66 ? -25.047 0.642 -6.312 1 97.19 66 VAL A N 1
ATOM 501 C CA . VAL A 1 66 ? -25.484 1.923 -6.852 1 97.19 66 VAL A CA 1
ATOM 502 C C . VAL A 1 66 ? -24.547 2.361 -7.977 1 97.19 66 VAL A C 1
ATOM 504 O O . VAL A 1 66 ? -23.328 2.289 -7.84 1 97.19 66 VAL A O 1
ATOM 507 N N . GLY A 1 67 ? -25.141 2.832 -9.094 1 96.81 67 GLY A N 1
ATOM 508 C CA . GLY A 1 67 ? -24.344 3.266 -10.234 1 96.81 67 GLY A CA 1
ATOM 509 C C . GLY A 1 67 ? -23.438 4.43 -9.922 1 96.81 67 GLY A C 1
ATOM 510 O O . GLY A 1 67 ? -23.75 5.27 -9.07 1 96.81 67 GLY A O 1
ATOM 511 N N . LEU A 1 68 ? -22.359 4.566 -10.648 1 97.19 68 LEU A N 1
ATOM 512 C CA . LEU A 1 68 ? -21.328 5.562 -10.383 1 97.19 68 LEU A CA 1
ATOM 513 C C . LEU A 1 68 ? -21.859 6.973 -10.57 1 97.19 68 LEU A C 1
ATOM 515 O O . LEU A 1 68 ? -21.5 7.883 -9.82 1 97.19 68 LEU A O 1
ATOM 519 N N . VAL A 1 69 ? -22.688 7.117 -11.555 1 97.25 69 VAL A N 1
ATOM 520 C CA . VAL A 1 69 ? -23.25 8.438 -11.836 1 97.25 69 VAL A CA 1
ATOM 521 C C . VAL A 1 69 ? -24.109 8.891 -10.656 1 97.25 69 VAL A C 1
ATOM 523 O O . VAL A 1 69 ? -24.047 10.047 -10.242 1 97.25 69 VAL A O 1
ATOM 526 N N . LYS A 1 70 ? -24.891 7.984 -10.062 1 97.38 70 LYS A N 1
ATOM 527 C CA . LYS A 1 70 ? -25.719 8.305 -8.906 1 97.38 70 LYS A CA 1
ATOM 528 C C . LYS A 1 70 ? -24.875 8.633 -7.688 1 97.38 70 LYS A C 1
ATOM 530 O O . LYS A 1 70 ? -25.203 9.547 -6.926 1 97.38 70 LYS A O 1
ATOM 535 N N . ARG A 1 71 ? -23.812 7.918 -7.461 1 97.94 71 ARG A N 1
ATOM 536 C CA . ARG A 1 71 ? -22.891 8.234 -6.371 1 97.94 71 ARG A CA 1
ATOM 537 C C . ARG A 1 71 ? -22.281 9.625 -6.551 1 97.94 71 ARG A C 1
ATOM 539 O O . ARG A 1 71 ? -22.188 10.391 -5.59 1 97.94 71 ARG A O 1
ATOM 546 N N . SER A 1 72 ? -21.906 9.914 -7.828 1 97.75 72 SER A N 1
ATOM 547 C CA . SER A 1 72 ? -21.328 11.211 -8.141 1 97.75 72 SER A CA 1
ATOM 548 C C . SER A 1 72 ? -22.297 12.344 -7.82 1 97.75 72 SER A C 1
ATOM 550 O O . SER A 1 72 ? -21.906 13.391 -7.301 1 97.75 72 SER A O 1
ATOM 552 N N . LYS A 1 73 ? -23.578 12.172 -8.109 1 97.94 73 LYS A N 1
ATOM 553 C CA . LYS A 1 73 ? -24.594 13.18 -7.852 1 97.94 73 LYS A CA 1
ATOM 554 C C . LYS A 1 73 ? -24.688 13.5 -6.359 1 97.94 73 LYS A C 1
ATOM 556 O O . LYS A 1 73 ? -24.922 14.648 -5.977 1 97.94 73 LYS A O 1
ATOM 561 N N . ILE A 1 74 ? -24.5 12.492 -5.547 1 98.25 74 ILE A N 1
ATOM 562 C CA . ILE A 1 74 ? -24.516 12.703 -4.105 1 98.25 74 ILE A CA 1
ATOM 563 C C . ILE A 1 74 ? -23.344 13.586 -3.691 1 98.25 74 ILE A C 1
ATOM 565 O O . ILE A 1 74 ? -23.5 14.469 -2.846 1 98.25 74 ILE A O 1
ATOM 569 N N . MET A 1 75 ? -22.172 13.422 -4.289 1 98.25 75 MET A N 1
ATOM 570 C CA . MET A 1 75 ? -21.016 14.258 -4.012 1 98.25 75 MET A CA 1
ATOM 571 C C . MET A 1 75 ? -21.281 15.711 -4.414 1 98.25 75 MET A C 1
ATOM 573 O O . MET A 1 75 ? -20.953 16.641 -3.674 1 98.25 75 MET A O 1
ATOM 577 N N . PHE A 1 76 ? -21.922 15.906 -5.582 1 97.75 76 PHE A N 1
ATOM 578 C CA . PHE A 1 76 ? -22.266 17.25 -6.043 1 97.75 76 PHE A CA 1
ATOM 579 C C . PHE A 1 76 ? -23.219 17.922 -5.07 1 97.75 76 PHE A C 1
ATOM 581 O O . PHE A 1 76 ? -23.047 19.094 -4.73 1 97.75 76 PHE A O 1
ATOM 588 N N . ARG A 1 77 ? -24.172 17.188 -4.617 1 98.56 77 ARG A N 1
ATOM 589 C CA . ARG A 1 77 ? -25.156 17.75 -3.697 1 98.56 77 ARG A CA 1
ATOM 590 C C . ARG A 1 77 ? -24.516 18.094 -2.354 1 98.56 77 ARG A C 1
ATOM 592 O O . ARG A 1 77 ? -24.797 19.141 -1.78 1 98.56 77 ARG A O 1
ATOM 599 N N . ALA A 1 78 ? -23.719 17.172 -1.865 1 98.62 78 ALA A N 1
ATOM 600 C CA . ALA A 1 78 ? -23 17.438 -0.618 1 98.62 78 ALA A CA 1
ATOM 601 C C . ALA A 1 78 ? -22.156 18.703 -0.729 1 98.62 78 ALA A C 1
ATOM 603 O O . ALA A 1 78 ? -22.156 19.531 0.181 1 98.62 78 ALA A O 1
ATOM 604 N N . ARG A 1 79 ? -21.453 18.797 -1.815 1 98.25 79 ARG A N 1
ATOM 605 C CA . ARG A 1 79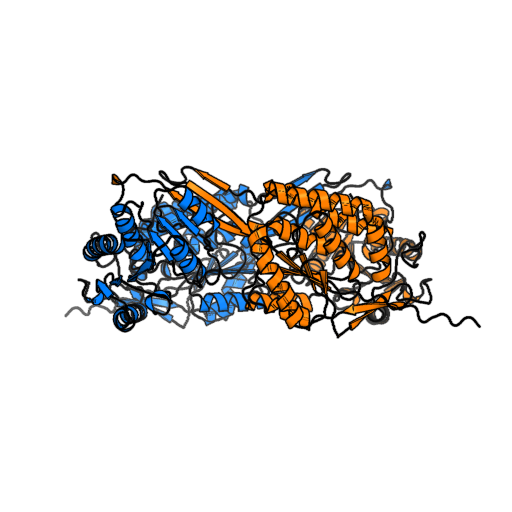 ? -20.625 19.969 -2.072 1 98.25 79 ARG A CA 1
ATOM 606 C C . ARG A 1 79 ? -21.453 21.25 -1.996 1 98.25 79 ARG A C 1
ATOM 608 O O . ARG A 1 79 ? -21.047 22.234 -1.368 1 98.25 79 ARG A O 1
ATOM 615 N N . GLU A 1 80 ? -22.594 21.25 -2.543 1 98.44 80 GLU A N 1
ATOM 616 C CA . GLU A 1 80 ? -23.484 22.422 -2.564 1 98.44 80 GLU A CA 1
ATOM 617 C C . GLU A 1 80 ? -23.969 22.766 -1.164 1 98.44 80 GLU A C 1
ATOM 619 O O . GLU A 1 80 ? -24 23.938 -0.777 1 98.44 80 GLU A O 1
ATOM 624 N N . ILE A 1 81 ? -24.359 21.781 -0.436 1 98.81 81 ILE A N 1
ATOM 625 C CA . ILE A 1 81 ? -24.891 21.984 0.908 1 98.81 81 ILE A CA 1
ATOM 626 C C . ILE A 1 81 ? -23.781 22.547 1.81 1 98.81 81 ILE A C 1
ATOM 628 O O . ILE A 1 81 ? -24 23.516 2.537 1 98.81 81 ILE A O 1
ATOM 632 N N . ILE A 1 82 ? -22.609 21.953 1.759 1 98.75 82 ILE A N 1
ATOM 633 C CA . ILE A 1 82 ? -21.5 22.422 2.586 1 98.75 82 ILE A CA 1
ATOM 634 C C . ILE A 1 82 ? -21.156 23.859 2.232 1 98.75 82 ILE A C 1
ATOM 636 O O . ILE A 1 82 ? -20.969 24.703 3.121 1 98.75 82 ILE A O 1
ATOM 640 N N . ASP A 1 83 ? -21.078 24.125 0.953 1 98.38 83 ASP A N 1
ATOM 641 C CA . ASP A 1 83 ? -20.734 25.469 0.509 1 98.38 83 ASP A CA 1
ATOM 642 C C . ASP A 1 83 ? -21.766 26.484 1.001 1 98.38 83 ASP A C 1
ATOM 644 O O . ASP A 1 83 ? -21.391 27.578 1.456 1 98.38 83 ASP A O 1
ATOM 648 N N . ALA A 1 84 ? -22.984 26.172 0.948 1 98.56 84 ALA A N 1
ATOM 649 C CA . ALA A 1 84 ? -24.078 27.078 1.34 1 98.56 84 ALA A CA 1
ATOM 650 C C . ALA A 1 84 ? -24.062 27.312 2.848 1 98.56 84 ALA A C 1
ATOM 652 O O . ALA A 1 84 ? -24.469 28.375 3.316 1 98.56 84 ALA A O 1
ATOM 653 N N . ARG A 1 85 ? -23.594 26.344 3.602 1 98.62 85 ARG A N 1
ATOM 654 C CA . ARG A 1 85 ? -23.719 26.406 5.055 1 98.62 85 ARG A CA 1
ATOM 655 C C . ARG A 1 85 ? -22.344 26.422 5.719 1 98.62 85 ARG A C 1
ATOM 657 O O . ARG A 1 85 ? -22.219 26.078 6.895 1 98.62 85 ARG A O 1
ATOM 664 N N . LYS A 1 86 ? -21.297 26.703 5 1 98.56 86 LYS A N 1
ATOM 665 C CA . LYS A 1 86 ? -19.922 26.594 5.477 1 98.56 86 LYS A CA 1
ATOM 666 C C . LYS A 1 86 ? -19.688 27.484 6.688 1 98.56 86 LYS A C 1
ATOM 668 O O . LYS A 1 86 ? -18.891 27.156 7.566 1 98.56 86 LYS A O 1
ATOM 673 N N . ASP A 1 87 ? -20.391 28.609 6.785 1 98.62 87 ASP A N 1
ATOM 674 C CA . ASP A 1 87 ? -20.219 29.5 7.922 1 98.62 87 ASP A CA 1
ATOM 675 C C . ASP A 1 87 ? -20.656 28.828 9.219 1 98.62 87 ASP A C 1
ATOM 677 O O . ASP A 1 87 ? -20.031 29.016 10.266 1 98.62 87 ASP A O 1
ATOM 681 N N . GLU A 1 88 ? -21.734 28.078 9.172 1 98.62 88 GLU A N 1
ATOM 682 C CA . GLU A 1 88 ? -22.188 27.312 10.32 1 98.62 88 GLU A CA 1
ATOM 683 C C . GLU A 1 88 ? -21.125 26.328 10.789 1 98.62 88 GLU A C 1
ATOM 685 O O . GLU A 1 88 ? -20.828 26.25 11.977 1 98.62 88 GLU A O 1
ATOM 690 N N . LEU A 1 89 ? -20.609 25.625 9.844 1 98.75 89 LEU A N 1
ATOM 691 C CA . LEU A 1 89 ? -19.562 24.641 10.141 1 98.75 89 LEU A CA 1
ATOM 692 C C . LEU A 1 89 ? -18.328 25.328 10.695 1 98.75 89 LEU A C 1
ATOM 694 O O . LEU A 1 89 ? -17.719 24.859 11.664 1 98.75 89 LEU A O 1
ATOM 698 N N . ALA A 1 90 ? -17.938 26.469 10.117 1 98.75 90 ALA A N 1
ATOM 699 C CA . ALA A 1 90 ? -16.766 27.219 10.57 1 98.75 90 ALA A CA 1
ATOM 700 C C . ALA A 1 90 ? -16.938 27.672 12.016 1 98.75 90 ALA A C 1
ATOM 702 O O . ALA A 1 90 ? -15.992 27.625 12.805 1 98.75 90 ALA A O 1
ATOM 703 N N . ARG A 1 91 ? -18.094 28.094 12.383 1 98.69 91 ARG A N 1
ATOM 704 C CA . ARG A 1 91 ? -18.375 28.547 13.742 1 98.69 91 ARG A CA 1
ATOM 705 C C . ARG A 1 91 ? -18.281 27.375 14.727 1 98.69 91 ARG A C 1
ATOM 707 O O . ARG A 1 91 ? -17.812 27.547 15.852 1 98.69 91 ARG A O 1
ATOM 714 N N . ILE A 1 92 ? -18.766 26.203 14.305 1 98.69 92 ILE A N 1
ATOM 715 C CA . ILE A 1 92 ? -18.625 25 15.125 1 98.69 92 ILE A CA 1
ATOM 716 C C . ILE A 1 92 ? -17.156 24.719 15.383 1 98.69 92 ILE A C 1
ATOM 718 O O . ILE A 1 92 ? -16.75 24.469 16.516 1 98.69 92 ILE A O 1
ATOM 722 N N . ILE A 1 93 ? -16.328 24.812 14.352 1 98.75 93 ILE A N 1
ATOM 723 C CA . ILE A 1 93 ? -14.906 24.516 14.438 1 98.75 93 ILE A CA 1
ATOM 724 C C . ILE A 1 93 ? -14.227 25.531 15.344 1 98.75 93 ILE A C 1
ATOM 726 O O . ILE A 1 93 ? -13.469 25.172 16.25 1 98.75 93 ILE A O 1
ATOM 730 N N . THR A 1 94 ? -14.547 26.828 15.148 1 98.69 94 THR A N 1
ATOM 731 C CA . THR A 1 94 ? -13.938 27.875 15.961 1 98.69 94 THR A CA 1
ATOM 732 C C . THR A 1 94 ? -14.312 27.703 17.438 1 98.69 94 THR A C 1
ATOM 734 O O . THR A 1 94 ? -13.469 27.875 18.312 1 98.69 94 THR A O 1
ATOM 737 N N . ARG A 1 95 ? -15.5 27.297 17.641 1 98.31 95 ARG A N 1
ATOM 738 C CA . ARG A 1 95 ? -16 27.156 19 1 98.31 95 ARG A CA 1
ATOM 739 C C . ARG A 1 95 ? -15.312 26 19.719 1 98.31 95 ARG A C 1
ATOM 741 O O . ARG A 1 95 ? -14.953 26.125 20.891 1 98.31 95 ARG A O 1
ATOM 748 N N . GLU A 1 96 ? -15.078 24.906 19.031 1 98.56 96 GLU A N 1
ATOM 749 C CA . GLU A 1 96 ? -14.594 23.703 19.703 1 98.56 96 GLU A CA 1
ATOM 750 C C . GLU A 1 96 ? -13.086 23.547 19.531 1 98.56 96 GLU A C 1
ATOM 752 O O . GLU A 1 96 ? -12.43 22.906 20.344 1 98.56 96 GLU A O 1
ATOM 757 N N . HIS A 1 97 ? -12.477 24.047 18.484 1 98.44 97 HIS A N 1
ATOM 758 C CA . HIS A 1 97 ? -11.047 23.953 18.219 1 98.44 97 HIS A CA 1
ATOM 759 C C . HIS A 1 97 ? -10.32 25.219 18.688 1 98.44 97 HIS A C 1
ATOM 761 O O . HIS A 1 97 ? -9.156 25.156 19.094 1 98.44 97 HIS A O 1
ATOM 767 N N . GLY A 1 98 ? -10.945 26.375 18.516 1 98.31 98 GLY A N 1
ATOM 768 C CA . GLY A 1 98 ? -10.367 27.641 18.953 1 98.31 98 GLY A CA 1
ATOM 769 C C . GLY A 1 98 ? -9.727 28.422 17.828 1 98.31 98 GLY A C 1
ATOM 770 O O . GLY A 1 98 ? -9.461 29.609 17.953 1 98.31 98 GLY A O 1
ATOM 771 N N . LYS A 1 99 ? -9.445 27.828 16.625 1 98.25 99 LYS A N 1
ATOM 772 C CA . LYS A 1 99 ? -8.781 28.547 15.547 1 98.25 99 LYS A CA 1
ATOM 773 C C . LYS A 1 99 ? -9.625 29.703 15.055 1 98.25 99 LYS A C 1
ATOM 775 O O . LYS A 1 99 ? -10.836 29.75 15.297 1 98.25 99 LYS A O 1
ATOM 780 N N . VAL A 1 100 ? -9.039 30.625 14.367 1 98 100 VAL A N 1
ATOM 781 C CA . VAL A 1 100 ? -9.727 31.812 13.883 1 98 100 VAL A CA 1
ATOM 782 C C . VAL A 1 100 ? -10.742 31.438 12.812 1 98 100 VAL A C 1
ATOM 784 O O . VAL A 1 100 ? -10.5 30.516 12.023 1 98 100 VAL A O 1
ATOM 787 N N . HIS A 1 101 ? -11.82 32.125 12.773 1 97.88 101 HIS A N 1
ATOM 788 C CA . HIS A 1 101 ? -12.938 31.812 11.891 1 97.88 101 HIS A CA 1
ATOM 789 C C . HIS A 1 101 ? -12.484 31.719 10.438 1 97.88 101 HIS A C 1
ATOM 791 O O . HIS A 1 101 ? -12.906 30.812 9.703 1 97.88 101 HIS A O 1
ATOM 797 N N . SER A 1 102 ? -11.609 32.594 10 1 96.88 102 SER A N 1
ATOM 798 C CA . SER A 1 102 ? -11.109 32.562 8.625 1 96.88 102 SER A CA 1
ATOM 799 C C . SER A 1 102 ? -10.305 31.312 8.352 1 96.88 102 SER A C 1
ATOM 801 O O . SER A 1 102 ? -10.344 30.766 7.242 1 96.88 102 SER A O 1
ATOM 803 N N . ASP A 1 103 ? -9.539 30.859 9.305 1 97.06 103 ASP A N 1
ATOM 804 C CA . ASP A 1 103 ? -8.797 29.609 9.164 1 97.06 103 ASP A CA 1
ATOM 805 C C . ASP A 1 103 ? -9.742 28.422 9.062 1 97.06 103 ASP A C 1
ATOM 807 O O . ASP A 1 103 ? -9.484 27.469 8.32 1 97.06 103 ASP A O 1
ATOM 811 N N . ALA A 1 104 ? -10.805 28.438 9.82 1 98.25 104 ALA A N 1
ATOM 812 C CA . ALA A 1 104 ? -11.82 27.391 9.734 1 98.25 104 ALA A CA 1
ATOM 813 C C . ALA A 1 104 ? -12.445 27.344 8.344 1 98.25 104 ALA A C 1
ATOM 815 O O . ALA A 1 104 ? -12.641 26.266 7.781 1 98.25 104 ALA A O 1
ATOM 816 N N . LEU A 1 105 ? -12.734 28.531 7.816 1 97.88 105 LEU A N 1
ATOM 817 C CA . LEU A 1 105 ? -13.266 28.578 6.457 1 97.88 105 LEU A CA 1
ATOM 818 C C . LEU A 1 105 ? -12.258 28.016 5.461 1 97.88 105 LEU A C 1
ATOM 820 O O . LEU A 1 105 ? -12.641 27.328 4.516 1 97.88 105 LEU A O 1
ATOM 824 N N . GLY A 1 106 ? -10.969 28.328 5.707 1 96.44 106 GLY A N 1
ATOM 825 C CA . GLY A 1 106 ? -9.922 27.781 4.863 1 96.44 106 GLY A CA 1
ATOM 826 C C . GLY A 1 106 ? -9.859 26.266 4.895 1 96.44 106 GLY A C 1
ATOM 827 O O . GLY A 1 106 ? -9.711 25.625 3.854 1 96.44 106 GLY A O 1
ATOM 828 N N . GLU A 1 107 ? -9.961 25.719 6.098 1 96.5 107 GLU A N 1
ATOM 829 C CA . GLU A 1 107 ? -9.945 24.266 6.242 1 96.5 107 GLU A CA 1
ATOM 830 C C . GLU A 1 107 ? -11.117 23.625 5.512 1 96.5 107 GLU A C 1
ATOM 832 O O . GLU A 1 107 ? -10.977 22.547 4.926 1 96.5 107 GLU A O 1
ATOM 837 N N . ILE A 1 108 ? -12.297 24.203 5.637 1 98.31 108 ILE A N 1
ATOM 838 C CA . ILE A 1 108 ? -13.492 23.688 4.973 1 98.31 108 ILE A CA 1
ATOM 839 C C . ILE A 1 108 ? -13.281 23.703 3.459 1 98.31 108 ILE A C 1
ATOM 841 O O . ILE A 1 108 ? -13.602 22.734 2.773 1 98.31 108 ILE A O 1
ATOM 845 N N . ALA A 1 109 ? -12.672 24.766 2.961 1 97 109 ALA A N 1
ATOM 846 C CA . ALA A 1 109 ? -12.406 24.875 1.528 1 97 109 ALA A CA 1
ATOM 847 C C . ALA A 1 109 ? -11.469 23.781 1.055 1 97 109 ALA A C 1
ATOM 849 O O . ALA A 1 109 ? -11.688 23.172 0.004 1 97 109 ALA A O 1
ATOM 850 N N . ARG A 1 110 ? -10.469 23.516 1.831 1 95.75 110 ARG A N 1
ATOM 851 C CA . ARG A 1 110 ? -9.5 22.484 1.473 1 95.75 110 ARG A CA 1
ATOM 852 C C . ARG A 1 110 ? -10.141 21.094 1.518 1 95.75 110 ARG A C 1
ATOM 854 O O . ARG A 1 110 ? -9.836 20.234 0.685 1 95.75 110 ARG A O 1
ATOM 861 N N . GLY A 1 111 ? -10.992 20.844 2.525 1 97.31 111 GLY A N 1
ATOM 862 C CA . GLY A 1 111 ? -11.742 19.594 2.566 1 97.31 111 GLY A CA 1
ATOM 863 C C . GLY A 1 111 ? -12.664 19.422 1.377 1 97.31 111 GLY A C 1
ATOM 864 O O . GLY A 1 111 ? -12.781 18.312 0.837 1 97.31 111 GLY A O 1
ATOM 865 N N . MET A 1 112 ? -13.242 20.516 0.936 1 96.88 112 MET A N 1
ATOM 866 C CA . MET A 1 112 ? -14.203 20.5 -0.165 1 96.88 112 MET A CA 1
ATOM 867 C C . MET A 1 112 ? -13.523 20.141 -1.479 1 96.88 112 MET A C 1
ATOM 869 O O . MET A 1 112 ? -14.125 19.5 -2.344 1 96.88 112 MET A O 1
ATOM 873 N N . GLU A 1 113 ? -12.266 20.469 -1.592 1 96.06 113 GLU A N 1
ATOM 874 C CA . GLU A 1 113 ? -11.516 20.094 -2.787 1 96.06 113 GLU A CA 1
ATOM 875 C C . GLU A 1 113 ? -11.57 18.594 -3.027 1 96.06 113 GLU A C 1
ATOM 877 O O . GLU A 1 113 ? -11.664 18.141 -4.172 1 96.06 113 GLU A O 1
ATOM 882 N N . ASN A 1 114 ? -11.508 17.859 -1.931 1 97.06 114 ASN A N 1
ATOM 883 C CA . ASN A 1 114 ? -11.562 16.406 -2.092 1 97.06 114 ASN A CA 1
ATOM 884 C C . ASN A 1 114 ? -12.961 15.945 -2.475 1 97.06 114 ASN A C 1
ATOM 886 O O . ASN A 1 114 ? -13.117 14.977 -3.229 1 97.06 114 ASN A O 1
ATOM 890 N N . VAL A 1 115 ? -13.992 16.594 -1.931 1 97.94 115 VAL A N 1
ATOM 891 C CA . VAL A 1 115 ? -15.352 16.281 -2.334 1 97.94 115 VAL A CA 1
ATOM 892 C C . VAL A 1 115 ? -15.508 16.5 -3.838 1 97.94 115 VAL A C 1
ATOM 894 O O . VAL A 1 115 ? -16.062 15.641 -4.535 1 97.94 115 VAL A O 1
ATOM 897 N N . GLU A 1 116 ? -14.992 17.594 -4.297 1 97.19 116 GLU A N 1
ATOM 898 C CA . GLU A 1 116 ? -15.055 17.938 -5.719 1 97.19 116 GLU A CA 1
ATOM 899 C C . GLU A 1 116 ? -14.273 16.922 -6.559 1 97.19 116 GLU A C 1
ATOM 901 O O . GLU A 1 116 ? -14.734 16.5 -7.613 1 97.19 116 GLU A O 1
ATOM 906 N N . PHE A 1 117 ? -13.094 16.578 -6.09 1 97.44 117 PHE A N 1
ATOM 907 C CA . PHE A 1 117 ? -12.305 15.562 -6.781 1 97.44 117 PHE A CA 1
ATOM 908 C C . PHE A 1 117 ? -13.07 14.25 -6.895 1 97.44 117 PHE A C 1
ATOM 910 O O . PHE A 1 117 ? -13.078 13.625 -7.953 1 97.44 117 PHE A O 1
ATOM 917 N N . CYS A 1 118 ? -13.766 13.867 -5.836 1 97.56 118 CYS A N 1
ATOM 918 C CA . CYS A 1 118 ? -14.492 12.602 -5.77 1 97.56 118 CYS A CA 1
ATOM 919 C C . CYS A 1 118 ? -15.742 12.648 -6.633 1 97.56 118 CYS A C 1
ATOM 921 O O . CYS A 1 118 ? -16.297 11.602 -6.988 1 97.56 118 CYS A O 1
ATOM 923 N N . ALA A 1 119 ? -16.234 13.852 -6.91 1 96 119 ALA A N 1
ATOM 924 C CA . ALA A 1 119 ? -17.344 13.961 -7.844 1 96 119 ALA A CA 1
ATOM 925 C C . ALA A 1 119 ? -16.953 13.461 -9.227 1 96 119 ALA A C 1
ATOM 927 O O . ALA A 1 119 ? -17.828 13.109 -10.039 1 96 119 ALA A O 1
ATOM 928 N N . GLY A 1 120 ? -15.664 13.398 -9.508 1 94.69 120 GLY A N 1
ATOM 929 C CA . GLY A 1 120 ? -15.141 12.859 -10.75 1 94.69 120 GLY A CA 1
ATOM 930 C C . GLY A 1 120 ? -14.859 11.375 -10.688 1 94.69 120 GLY A C 1
ATOM 931 O O . GLY A 1 120 ? -14.047 10.852 -11.453 1 94.69 120 GLY A O 1
ATOM 932 N N . LEU A 1 121 ? -15.508 10.633 -9.867 1 94.31 121 LEU A N 1
ATOM 933 C CA . LEU A 1 121 ? -15.172 9.25 -9.547 1 94.31 121 LEU A CA 1
ATOM 934 C C . LEU A 1 121 ? -15.281 8.359 -10.781 1 94.31 121 LEU A C 1
ATOM 936 O O . LEU A 1 121 ? -14.688 7.285 -10.836 1 94.31 121 LEU A O 1
ATOM 940 N N . LEU A 1 122 ? -16.078 8.773 -11.828 1 92.38 122 LEU A N 1
ATOM 941 C CA . LEU A 1 122 ? -16.188 7.949 -13.031 1 92.38 122 LEU A CA 1
ATOM 942 C C . LEU A 1 122 ? -14.82 7.676 -13.641 1 92.38 122 LEU A C 1
ATOM 944 O O . LEU A 1 122 ? -14.531 6.547 -14.047 1 92.38 122 LEU A O 1
ATOM 948 N N . HIS A 1 123 ? -14.055 8.719 -13.609 1 93.75 123 HIS A N 1
ATOM 949 C CA . HIS A 1 123 ? -12.703 8.57 -14.141 1 93.75 123 HIS A CA 1
ATOM 950 C C . HIS A 1 123 ? -11.828 7.75 -13.203 1 93.75 123 HIS A C 1
ATOM 952 O O . HIS A 1 123 ? -11.062 6.895 -13.656 1 93.75 123 HIS A O 1
ATOM 958 N N . HIS A 1 124 ? -11.938 7.953 -11.969 1 94.19 124 HIS A N 1
ATOM 959 C CA . HIS A 1 124 ? -11.047 7.355 -10.977 1 94.19 124 HIS A CA 1
ATOM 960 C C . HIS A 1 124 ? -11.344 5.871 -10.797 1 94.19 124 HIS A C 1
ATOM 962 O O . HIS A 1 124 ? -10.461 5.105 -10.398 1 94.19 124 HIS A O 1
ATOM 968 N N . MET A 1 125 ? -12.547 5.418 -11.164 1 95.44 125 MET A N 1
ATOM 969 C CA . MET A 1 125 ? -12.961 4.035 -10.961 1 95.44 125 MET A CA 1
ATOM 970 C C . MET A 1 125 ? -12.797 3.221 -12.242 1 95.44 125 MET A C 1
ATOM 972 O O . MET A 1 125 ? -12.953 1.999 -12.234 1 95.44 125 MET A O 1
ATOM 976 N N . LYS A 1 126 ? -12.461 3.936 -13.328 1 93.31 126 LYS A N 1
ATOM 977 C CA . LYS A 1 126 ? -12.289 3.229 -14.594 1 93.31 126 LYS A CA 1
ATOM 978 C C . LYS A 1 126 ? -11.086 2.291 -14.547 1 93.31 126 LYS A C 1
ATOM 980 O O . LYS A 1 126 ? -10.031 2.652 -14.016 1 93.31 126 LYS A O 1
ATOM 985 N N . GLY A 1 127 ? -11.266 1.068 -15.047 1 93.06 127 GLY A N 1
ATOM 986 C CA . GLY A 1 127 ? -10.18 0.11 -15.164 1 93.06 127 GLY A CA 1
ATOM 987 C C . GLY A 1 127 ? -9.445 0.193 -16.484 1 93.06 127 GLY A C 1
ATOM 988 O O . GLY A 1 127 ? -9.492 1.222 -17.172 1 93.06 127 GLY A O 1
ATOM 989 N N . GLU A 1 128 ? -8.578 -0.739 -16.75 1 94.31 128 GLU A N 1
ATOM 990 C CA . GLU A 1 128 ? -7.809 -0.848 -17.984 1 94.31 128 GLU A CA 1
ATOM 991 C C . GLU A 1 128 ? -8.195 -2.098 -18.781 1 94.31 128 GLU A C 1
ATOM 993 O O . GLU A 1 128 ? -8.656 -3.084 -18.203 1 94.31 128 GLU A O 1
ATOM 998 N N . PHE A 1 129 ? -8.109 -2.002 -20.094 1 95.06 129 PHE A N 1
ATOM 999 C CA . PHE A 1 129 ? -8.438 -3.111 -20.984 1 95.06 129 PHE A CA 1
ATOM 1000 C C . PHE A 1 129 ? -7.418 -3.234 -22.109 1 95.06 129 PHE A C 1
ATOM 1002 O O . PHE A 1 129 ? -6.965 -2.227 -22.656 1 95.06 129 PHE A O 1
ATOM 1009 N N . ALA A 1 130 ? -6.965 -4.418 -22.375 1 93.69 130 ALA A N 1
ATOM 1010 C CA . ALA A 1 130 ? -6.109 -4.727 -23.516 1 93.69 130 ALA A CA 1
ATOM 1011 C C . ALA A 1 130 ? -6.664 -5.906 -24.312 1 93.69 130 ALA A C 1
ATOM 1013 O O . ALA A 1 130 ? -6.832 -7.004 -23.781 1 93.69 130 ALA A O 1
ATOM 1014 N N . GLU A 1 131 ? -6.887 -5.66 -25.531 1 93.44 131 GLU A N 1
ATOM 1015 C CA . GLU A 1 131 ? -7.352 -6.723 -26.422 1 93.44 131 GLU A CA 1
ATOM 1016 C C . GLU A 1 131 ? -6.18 -7.469 -27.047 1 93.44 131 GLU A C 1
ATOM 1018 O O . GLU A 1 131 ? -5.109 -6.895 -27.25 1 93.44 131 GLU A O 1
ATOM 1023 N N . GLN A 1 132 ? -6.441 -8.805 -27.312 1 93.06 132 GLN A N 1
ATOM 1024 C CA . GLN A 1 132 ? -5.523 -9.633 -28.094 1 93.06 132 GLN A CA 1
ATOM 1025 C C . GLN A 1 132 ? -4.113 -9.594 -27.516 1 93.06 132 GLN A C 1
ATOM 1027 O O . GLN A 1 132 ? -3.143 -9.367 -28.234 1 93.06 132 GLN A O 1
ATOM 1032 N N . VAL A 1 133 ? -4.047 -9.695 -26.156 1 92.12 133 VAL A N 1
ATOM 1033 C CA . VAL A 1 133 ? -2.734 -9.727 -25.516 1 92.12 133 VAL A CA 1
ATOM 1034 C C . VAL A 1 133 ? -2.006 -11.016 -25.906 1 92.12 133 VAL A C 1
ATOM 1036 O O . VAL A 1 133 ? -0.776 -11.078 -25.844 1 92.12 133 VA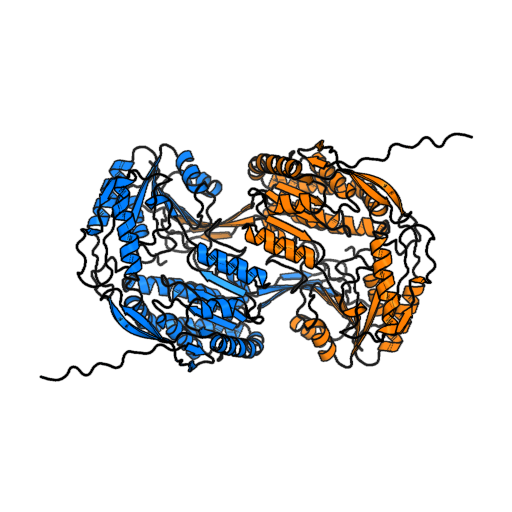L A O 1
ATOM 1039 N N . ALA A 1 134 ? -2.713 -12.039 -26.156 1 90.12 134 ALA A N 1
ATOM 1040 C CA . ALA A 1 134 ? -2.357 -13.281 -26.844 1 90.12 134 ALA A CA 1
ATOM 1041 C C . ALA A 1 134 ? -3.457 -13.711 -27.812 1 90.12 134 ALA A C 1
ATOM 1043 O O . ALA A 1 134 ? -4.5 -13.062 -27.906 1 90.12 134 ALA A O 1
ATOM 1044 N N . ASP A 1 135 ? -3.23 -14.773 -28.5 1 89.06 135 ASP A N 1
ATOM 1045 C CA . ASP A 1 135 ? -4.195 -15.195 -29.5 1 89.06 135 ASP A CA 1
ATOM 1046 C C . ASP A 1 135 ? -5.57 -15.43 -28.891 1 89.06 135 ASP A C 1
ATOM 1048 O O . ASP A 1 135 ? -5.785 -16.422 -28.188 1 89.06 135 ASP A O 1
ATOM 1052 N N . GLY A 1 136 ? -6.445 -14.5 -29.109 1 92 136 GLY A N 1
ATOM 1053 C CA . GLY A 1 136 ? -7.832 -14.609 -28.672 1 92 136 GLY A CA 1
ATOM 1054 C C . GLY A 1 136 ? -8.023 -14.312 -27.203 1 92 136 GLY A C 1
ATOM 1055 O O . GLY A 1 136 ? -9.094 -14.57 -26.656 1 92 136 GLY A O 1
ATOM 1056 N N . VAL A 1 137 ? -7.016 -13.805 -26.531 1 94.31 137 VAL A N 1
ATOM 1057 C CA . VAL A 1 137 ? -7.113 -13.555 -25.094 1 94.31 137 VAL A CA 1
ATOM 1058 C C . VAL A 1 137 ? -7.172 -12.047 -24.844 1 94.31 137 VAL A C 1
ATOM 1060 O O . VAL A 1 137 ? -6.316 -11.297 -25.312 1 94.31 137 VAL A O 1
ATOM 1063 N N . ASP A 1 138 ? -8.188 -11.594 -24.141 1 95.81 138 ASP A N 1
ATOM 1064 C CA . ASP A 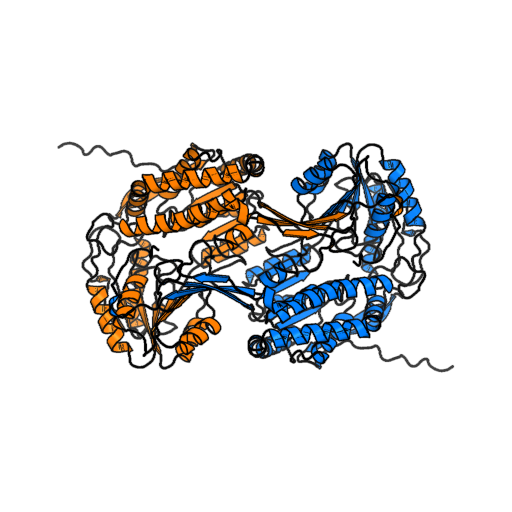1 138 ? -8.32 -10.227 -23.656 1 95.81 138 ASP A CA 1
ATOM 1065 C C . ASP A 1 138 ? -8.094 -10.164 -22.141 1 95.81 138 ASP A C 1
ATOM 1067 O O . ASP A 1 138 ? -8.336 -11.141 -21.438 1 95.81 138 ASP A O 1
ATOM 1071 N N . VAL A 1 139 ? -7.547 -9.047 -21.688 1 97.31 139 VAL A N 1
ATOM 1072 C CA . VAL A 1 139 ? -7.32 -8.867 -20.266 1 97.31 139 VAL A CA 1
ATOM 1073 C C . VAL A 1 139 ? -7.879 -7.516 -19.812 1 97.31 139 VAL A C 1
ATOM 1075 O O . VAL A 1 139 ? -7.715 -6.508 -20.516 1 97.31 139 VAL A O 1
ATOM 1078 N N . LYS A 1 140 ? -8.578 -7.516 -18.75 1 97.12 140 LYS A N 1
ATOM 1079 C CA . LYS A 1 140 ? -9 -6.254 -18.156 1 97.12 140 LYS A CA 1
ATOM 1080 C C . LYS A 1 140 ? -8.688 -6.227 -16.656 1 97.12 140 LYS A C 1
ATOM 1082 O O . LYS A 1 140 ? -8.539 -7.277 -16.031 1 97.12 140 LYS A O 1
ATOM 1087 N N . GLN A 1 141 ? -8.461 -5.117 -16.141 1 97.06 141 GLN A N 1
ATOM 1088 C CA . GLN A 1 141 ? -8.305 -4.836 -14.727 1 97.06 141 GLN A CA 1
ATOM 1089 C C . GLN A 1 141 ? -9.469 -4.008 -14.188 1 97.06 141 GLN A C 1
ATOM 1091 O O . GLN A 1 141 ? -9.867 -3.02 -14.812 1 97.06 141 GLN A O 1
ATOM 1096 N N . ILE A 1 142 ? -10.055 -4.449 -13.094 1 96.38 142 ILE A N 1
ATOM 1097 C CA . ILE A 1 142 ? -11.211 -3.799 -12.492 1 96.38 142 ILE A CA 1
ATOM 1098 C C . ILE A 1 142 ? -10.875 -3.369 -11.062 1 96.38 142 ILE A C 1
ATOM 1100 O O . ILE A 1 142 ? -10.031 -3.986 -10.406 1 96.38 142 ILE A O 1
ATOM 1104 N N . ARG A 1 143 ? -11.492 -2.258 -10.609 1 95.88 143 ARG A N 1
ATOM 1105 C CA . ARG A 1 143 ? -11.398 -1.805 -9.219 1 95.88 143 ARG A CA 1
ATOM 1106 C C . ARG A 1 143 ? -12.68 -2.125 -8.453 1 95.88 143 ARG A C 1
ATOM 1108 O O . ARG A 1 143 ? -13.781 -1.854 -8.93 1 95.88 143 ARG A O 1
ATOM 1115 N N . GLN A 1 144 ? -12.531 -2.707 -7.367 1 97.31 144 GLN A N 1
ATOM 1116 C CA . GLN A 1 144 ? -13.664 -2.967 -6.48 1 97.31 144 GLN A CA 1
ATOM 1117 C C . GLN A 1 144 ? -13.391 -2.434 -5.074 1 97.31 144 GLN A C 1
ATOM 1119 O O . GLN A 1 144 ? -12.242 -2.414 -4.625 1 97.31 144 GLN A O 1
ATOM 1124 N N . PRO A 1 145 ? -14.445 -1.91 -4.34 1 98.06 145 PRO A N 1
ATOM 1125 C CA . PRO A 1 145 ? -14.242 -1.417 -2.977 1 98.06 145 PRO A CA 1
ATOM 1126 C C . PRO A 1 145 ? -13.773 -2.51 -2.018 1 98.06 145 PRO A C 1
ATOM 1128 O O . PRO A 1 145 ? -13.984 -3.697 -2.277 1 98.06 145 PRO A O 1
ATOM 1131 N N . VAL A 1 146 ? -13.188 -2.09 -0.881 1 97.62 146 VAL A N 1
ATOM 1132 C CA . VAL A 1 146 ? -12.648 -3.051 0.075 1 97.62 146 VAL A CA 1
ATOM 1133 C C . VAL A 1 146 ? -13.742 -3.492 1.042 1 97.62 146 VAL A C 1
ATOM 1135 O O . VAL A 1 146 ? -13.617 -4.52 1.711 1 97.62 146 VAL A O 1
ATOM 1138 N N . GLY A 1 147 ? -14.812 -2.697 1.257 1 98.06 147 GLY A N 1
ATOM 1139 C CA . GLY A 1 147 ? -15.906 -3.068 2.141 1 98.06 147 GLY A CA 1
ATOM 1140 C C . GLY A 1 147 ? -16.219 -2.004 3.174 1 98.06 147 GLY A C 1
ATOM 1141 O O . GLY A 1 147 ? -16.688 -0.917 2.83 1 98.06 147 GLY A O 1
ATOM 1142 N N . VAL A 1 148 ? -15.992 -2.309 4.469 1 98.81 148 VAL A N 1
ATOM 1143 C CA . VAL A 1 148 ? -16.188 -1.366 5.566 1 98.81 148 VAL A CA 1
ATOM 1144 C C . VAL A 1 148 ? -14.828 -0.854 6.047 1 98.81 148 VAL A C 1
ATOM 1146 O O . VAL A 1 148 ? -13.906 -1.642 6.293 1 98.81 148 VAL A O 1
ATOM 1149 N N . VAL A 1 149 ? -14.734 0.496 6.18 1 98.75 149 VAL A N 1
ATOM 1150 C CA . VAL A 1 149 ? -13.461 1.106 6.527 1 98.75 149 VAL A CA 1
ATOM 1151 C C . VAL A 1 149 ? -13.625 1.979 7.77 1 98.75 149 VAL A C 1
ATOM 1153 O O . VAL A 1 149 ? -14.68 2.584 7.977 1 98.75 149 VAL A O 1
ATOM 1156 N N . ALA A 1 150 ? -12.609 1.998 8.586 1 98.88 150 ALA A N 1
ATOM 1157 C CA . ALA A 1 150 ? -12.547 2.906 9.727 1 98.88 150 ALA A CA 1
ATOM 1158 C C . ALA A 1 150 ? -11.688 4.129 9.414 1 98.88 150 ALA A C 1
ATOM 1160 O O . ALA A 1 150 ? -10.578 3.996 8.891 1 98.88 150 ALA A O 1
ATOM 1161 N N . CYS A 1 151 ? -12.211 5.293 9.672 1 98.88 151 CYS A N 1
ATOM 1162 C CA . CYS A 1 151 ? -11.484 6.555 9.586 1 98.88 151 CYS A CA 1
ATOM 1163 C C . CYS A 1 151 ? -11.32 7.184 10.969 1 98.88 151 CYS A C 1
ATOM 1165 O O . CYS A 1 151 ? -12.305 7.5 11.633 1 98.88 151 CYS A O 1
ATOM 1167 N N . ILE A 1 152 ? -10.109 7.312 11.406 1 98.88 152 ILE A N 1
ATOM 1168 C CA . ILE A 1 152 ? -9.797 7.895 12.703 1 98.88 152 ILE A CA 1
ATOM 1169 C C . ILE A 1 152 ? -9.047 9.219 12.508 1 98.88 152 ILE A C 1
ATOM 1171 O O . ILE A 1 152 ? -7.918 9.234 12.016 1 98.88 152 ILE A O 1
ATOM 1175 N N . THR A 1 153 ? -9.688 10.305 12.914 1 98.69 153 THR A N 1
ATOM 1176 C CA . THR A 1 153 ? -9.211 11.609 12.469 1 98.69 153 THR A CA 1
ATOM 1177 C C . THR A 1 153 ? -8.805 12.477 13.664 1 98.69 153 THR A C 1
ATOM 1179 O O . THR A 1 153 ? -9.344 12.312 14.758 1 98.69 153 THR A O 1
ATOM 1182 N N . PRO A 1 154 ? -7.895 13.414 13.5 1 98.31 154 PRO A N 1
ATOM 1183 C CA . PRO A 1 154 ? -7.352 14.25 14.578 1 98.31 154 PRO A CA 1
ATOM 1184 C C . PRO A 1 154 ? -8.188 15.508 14.828 1 98.31 154 PRO A C 1
ATOM 1186 O O . PRO A 1 154 ? -9.148 15.773 14.102 1 98.31 154 PRO A O 1
ATOM 1189 N N . PHE A 1 155 ? -7.742 16.297 15.773 1 98.5 155 PHE A N 1
ATOM 1190 C CA . PHE A 1 155 ? -8.523 17.453 16.203 1 98.5 155 PHE A CA 1
ATOM 1191 C C . PHE A 1 155 ? -8.203 18.672 15.344 1 98.5 155 PHE A C 1
ATOM 1193 O O . PHE A 1 155 ? -9.008 19.594 15.234 1 98.5 155 PHE A O 1
ATOM 1200 N N . ASN A 1 156 ? -7.031 18.688 14.75 1 98 156 ASN A N 1
ATOM 1201 C CA . ASN A 1 156 ? -6.543 19.969 14.281 1 98 156 ASN A CA 1
ATOM 1202 C C . ASN A 1 156 ? -7.258 20.406 13.008 1 98 156 ASN A C 1
ATOM 1204 O O . ASN A 1 156 ? -7.312 21.609 12.695 1 98 156 ASN A O 1
ATOM 1208 N N . PHE A 1 157 ? -7.773 19.438 12.273 1 98.44 157 PHE A N 1
ATOM 1209 C CA . PHE A 1 157 ? -8.633 19.734 11.133 1 98.44 157 PHE A CA 1
ATOM 1210 C C . PHE A 1 157 ? -9.875 18.859 11.141 1 98.44 157 PHE A C 1
ATOM 1212 O O . PHE A 1 157 ? -9.992 17.938 10.344 1 98.44 157 PHE A O 1
ATOM 1219 N N . PRO A 1 158 ? -10.852 19.203 11.945 1 98.69 158 PRO A N 1
ATOM 1220 C CA . PRO A 1 158 ? -11.992 18.328 12.234 1 98.69 158 PRO A CA 1
ATOM 1221 C C . PRO A 1 158 ? -12.969 18.234 11.062 1 98.69 158 PRO A C 1
ATOM 1223 O O . PRO A 1 158 ? -13.867 17.391 11.078 1 98.69 158 PRO A O 1
ATOM 1226 N N . ALA A 1 159 ? -12.805 19.016 10.047 1 98.75 159 ALA A N 1
ATOM 1227 C CA . ALA A 1 159 ? -13.633 18.922 8.844 1 98.75 159 ALA A CA 1
ATOM 1228 C C . ALA A 1 159 ? -12.812 18.391 7.664 1 98.75 159 ALA A C 1
ATOM 1230 O O . ALA A 1 159 ? -13.203 17.422 7.008 1 98.75 159 ALA A O 1
ATOM 1231 N N . MET A 1 160 ? -11.672 18.969 7.469 1 98.44 160 MET A N 1
ATOM 1232 C CA . MET A 1 160 ? -10.844 18.703 6.301 1 98.44 160 MET A CA 1
ATOM 1233 C C . MET A 1 160 ? -10.414 17.234 6.27 1 98.44 160 MET A C 1
ATOM 1235 O O . MET A 1 160 ? -10.625 16.547 5.273 1 98.44 160 MET A O 1
ATOM 1239 N N . VAL A 1 161 ? -9.875 16.719 7.367 1 98.62 161 VAL A N 1
ATOM 1240 C CA . VAL A 1 161 ? -9.289 15.383 7.367 1 98.62 161 VAL A CA 1
ATOM 1241 C C . VAL A 1 161 ? -10.398 14.336 7.238 1 98.62 161 VAL A C 1
ATOM 1243 O O . VAL A 1 161 ? -10.273 13.398 6.449 1 98.62 161 VAL A O 1
ATOM 1246 N N . PRO A 1 162 ? -11.539 14.477 7.949 1 98.88 162 PRO A N 1
ATOM 1247 C CA . PRO A 1 162 ? -12.656 13.57 7.672 1 98.88 162 PRO A CA 1
ATOM 1248 C C . PRO A 1 162 ? -13.078 13.586 6.207 1 98.88 162 PRO A C 1
ATOM 1250 O O . PRO A 1 162 ? -13.266 12.523 5.602 1 98.88 162 PRO A O 1
ATOM 1253 N N . LEU A 1 163 ? -13.164 14.727 5.629 1 98.81 163 LEU A N 1
ATOM 1254 C CA . LEU A 1 163 ? -13.57 14.836 4.234 1 98.81 163 LEU A CA 1
ATOM 1255 C C . LEU A 1 163 ? -12.523 14.211 3.312 1 98.81 163 LEU A C 1
ATOM 1257 O O . LEU A 1 163 ? -12.867 13.656 2.266 1 98.81 163 LEU A O 1
ATOM 1261 N N . TRP A 1 164 ? -11.242 14.336 3.719 1 98.44 164 TRP A N 1
ATOM 1262 C CA . TRP A 1 164 ? -10.172 13.719 2.949 1 98.44 164 TRP A CA 1
ATOM 1263 C C . TRP A 1 164 ? -10.32 12.195 2.939 1 98.44 164 TRP A C 1
ATOM 1265 O O . TRP A 1 164 ? -9.906 11.539 1.984 1 98.44 164 TRP A O 1
ATOM 1275 N N . MET A 1 165 ? -10.906 11.641 4.035 1 98.69 165 MET A N 1
ATOM 1276 C CA . MET A 1 165 ? -10.945 10.188 4.199 1 98.69 165 MET A CA 1
ATOM 1277 C C . MET A 1 165 ? -12.273 9.625 3.699 1 98.69 165 MET A C 1
ATOM 1279 O O . MET A 1 165 ? -12.312 8.922 2.686 1 98.69 165 MET A O 1
ATOM 1283 N N . PHE A 1 166 ? -13.391 10.055 4.348 1 98.75 166 PHE A N 1
ATOM 1284 C CA . PHE A 1 166 ? -14.609 9.273 4.152 1 98.75 166 PHE A CA 1
ATOM 1285 C C . PHE A 1 166 ? -15.234 9.57 2.797 1 98.75 166 PHE A C 1
ATOM 1287 O O . PHE A 1 166 ? -15.953 8.742 2.24 1 98.75 166 PHE A O 1
ATOM 1294 N N . THR A 1 167 ? -14.953 10.742 2.18 1 98.75 167 THR A N 1
ATOM 1295 C CA . THR A 1 167 ? -15.547 11.047 0.881 1 98.75 167 THR A CA 1
ATOM 1296 C C . THR A 1 167 ? -15.008 10.102 -0.191 1 98.75 167 THR A C 1
ATOM 1298 O O . THR A 1 167 ? -15.773 9.531 -0.967 1 98.75 167 THR A O 1
ATOM 1301 N N . THR A 1 168 ? -13.664 9.93 -0.191 1 98.69 168 THR A N 1
ATOM 1302 C CA . THR A 1 168 ? -13.055 9.023 -1.16 1 98.69 168 THR A CA 1
ATOM 1303 C C . THR A 1 168 ? -13.516 7.59 -0.925 1 98.69 168 THR A C 1
ATOM 1305 O O . THR A 1 168 ? -13.844 6.875 -1.874 1 98.69 168 THR A O 1
ATOM 1308 N N . ALA A 1 169 ? -13.555 7.195 0.352 1 98.81 169 ALA A N 1
ATOM 1309 C CA . ALA A 1 169 ? -13.984 5.844 0.695 1 98.81 169 ALA A CA 1
ATOM 1310 C C . ALA A 1 169 ? -15.398 5.57 0.184 1 98.81 169 ALA A C 1
ATOM 1312 O O . ALA A 1 169 ? -15.641 4.551 -0.463 1 98.81 169 ALA A O 1
ATOM 1313 N N . ILE A 1 170 ? -16.266 6.496 0.434 1 98.88 170 ILE A N 1
ATOM 1314 C CA . ILE A 1 170 ? -17.688 6.344 0.08 1 98.88 170 ILE A CA 1
ATOM 1315 C C . ILE A 1 170 ? -17.844 6.391 -1.438 1 98.88 170 ILE A C 1
ATOM 1317 O O . ILE A 1 170 ? -18.547 5.574 -2.02 1 98.88 170 ILE A O 1
ATOM 1321 N N . ALA A 1 171 ? -17.156 7.324 -2.082 1 98.69 171 ALA A N 1
ATOM 1322 C CA . ALA A 1 171 ? -17.219 7.438 -3.539 1 98.69 171 ALA A CA 1
ATOM 1323 C C . ALA A 1 171 ? -16.766 6.141 -4.207 1 98.69 171 ALA A C 1
ATOM 1325 O O . ALA A 1 171 ? -17.328 5.742 -5.23 1 98.69 171 ALA A O 1
ATOM 1326 N N . ALA A 1 172 ? -15.82 5.441 -3.629 1 98.44 172 ALA A N 1
ATOM 1327 C CA . ALA A 1 172 ? -15.258 4.219 -4.188 1 98.44 172 ALA A CA 1
ATOM 1328 C C . ALA A 1 172 ? -16.188 3.029 -3.965 1 98.44 172 ALA A C 1
ATOM 1330 O O . ALA A 1 172 ? -15.961 1.942 -4.5 1 98.44 172 ALA A O 1
ATOM 1331 N N . GLY A 1 173 ? -17.219 3.193 -3.092 1 98.5 173 GLY A N 1
ATOM 1332 C CA . GLY A 1 173 ? -18.203 2.143 -2.906 1 98.5 173 GLY A CA 1
ATOM 1333 C C . GLY A 1 173 ? -18.141 1.506 -1.531 1 98.5 173 GLY A C 1
ATOM 1334 O O . GLY A 1 173 ? -18.797 0.487 -1.286 1 98.5 173 GLY A O 1
ATOM 1335 N N . ASN A 1 174 ? -17.359 2.047 -0.598 1 98.88 174 ASN A N 1
ATOM 1336 C CA . ASN A 1 174 ? -17.234 1.532 0.761 1 98.88 174 ASN A CA 1
ATOM 1337 C C . ASN A 1 174 ? -18.234 2.184 1.705 1 98.88 174 ASN A C 1
ATOM 1339 O O . ASN A 1 174 ? -18.859 3.182 1.354 1 98.88 174 ASN A O 1
ATOM 1343 N N . ALA A 1 175 ? -18.422 1.576 2.863 1 98.88 175 ALA A N 1
ATOM 1344 C CA . ALA A 1 175 ? -19.047 2.229 4.012 1 98.88 175 ALA A CA 1
ATOM 1345 C C . ALA A 1 175 ? -18 2.615 5.055 1 98.88 175 ALA A C 1
ATOM 1347 O O . ALA A 1 175 ? -16.922 2.027 5.109 1 98.88 175 ALA A O 1
ATOM 1348 N N . VAL A 1 176 ? -18.359 3.635 5.887 1 98.94 176 VAL A N 1
ATOM 1349 C CA . VAL A 1 176 ? -17.344 4.215 6.758 1 98.94 176 VAL A CA 1
ATOM 1350 C C . VAL A 1 176 ? -17.859 4.273 8.188 1 98.94 176 VAL A C 1
ATOM 1352 O O . VAL A 1 176 ? -19.016 4.648 8.43 1 98.94 176 VAL A O 1
ATOM 1355 N N . VAL A 1 177 ? -17.031 3.873 9.109 1 98.94 177 VAL A N 1
ATOM 1356 C CA . VAL A 1 177 ? -17.172 4.242 10.508 1 98.94 177 VAL A CA 1
ATOM 1357 C C . VAL A 1 177 ? -16.109 5.281 10.875 1 98.94 177 VAL A C 1
ATOM 1359 O O . VAL A 1 177 ? -14.922 4.969 10.938 1 98.94 177 VAL A O 1
ATOM 1362 N N . LEU A 1 178 ? -16.562 6.469 11.102 1 98.94 178 LEU A N 1
ATOM 1363 C CA . LEU A 1 178 ? -15.695 7.59 11.438 1 98.94 178 LEU A CA 1
ATOM 1364 C C . LEU A 1 178 ? -15.578 7.75 12.953 1 98.94 178 LEU A C 1
ATOM 1366 O O . LEU A 1 178 ? -16.594 7.781 13.656 1 98.94 178 LEU A O 1
ATOM 1370 N N . LYS A 1 179 ? -14.414 7.723 13.445 1 98.94 179 LYS A N 1
ATOM 1371 C CA . LYS A 1 179 ? -14.109 8.055 14.836 1 98.94 179 LYS A CA 1
ATOM 1372 C C . LYS A 1 179 ? -13.289 9.344 14.922 1 98.94 179 LYS A C 1
ATOM 1374 O O . LYS A 1 179 ? -12.062 9.305 14.922 1 98.94 179 LYS A O 1
ATOM 1379 N N . PRO A 1 180 ? -13.93 10.508 15.109 1 98.75 180 PRO A N 1
ATOM 1380 C CA . PRO A 1 180 ? -13.227 11.789 15.195 1 98.75 180 PRO A CA 1
ATOM 1381 C C . PRO A 1 180 ? -12.641 12.055 16.578 1 98.75 180 PRO A C 1
ATOM 1383 O O . PRO A 1 180 ? -12.891 11.289 17.516 1 98.75 180 PRO A O 1
ATOM 1386 N N . SER A 1 181 ? -11.828 13.07 16.656 1 98.56 181 SER A N 1
ATOM 1387 C CA . SER A 1 181 ? -11.266 13.461 17.938 1 98.56 181 SER A CA 1
ATOM 1388 C C . SER A 1 181 ? -12.359 13.844 18.922 1 98.56 181 SER A C 1
ATOM 1390 O O . SER A 1 181 ? -13.336 14.492 18.547 1 98.56 181 SER A O 1
ATOM 1392 N N . GLU A 1 182 ? -12.125 13.547 20.156 1 98.19 182 GLU A N 1
ATOM 1393 C CA . GLU A 1 182 ? -13.055 13.867 21.234 1 98.19 182 GLU A CA 1
ATOM 1394 C C . GLU A 1 182 ? -13.016 15.352 21.578 1 98.19 182 GLU A C 1
ATOM 1396 O O . GLU A 1 182 ? -13.914 15.867 22.234 1 98.19 182 GLU A O 1
ATOM 1401 N N . ARG A 1 183 ? -11.992 16.047 21.109 1 98.12 183 ARG A N 1
ATOM 1402 C CA . ARG A 1 183 ? -11.773 17.438 21.516 1 98.12 183 ARG A CA 1
ATOM 1403 C C . ARG A 1 183 ? -12.719 18.375 20.781 1 98.12 183 ARG A C 1
ATOM 1405 O O . ARG A 1 183 ? -13.109 19.422 21.312 1 98.12 183 ARG A O 1
ATOM 1412 N N . ASP A 1 184 ? -12.992 18.031 19.578 1 98.56 184 ASP A N 1
ATOM 1413 C CA . ASP A 1 184 ? -13.859 18.859 18.75 1 98.56 184 ASP A CA 1
ATOM 1414 C C . ASP A 1 184 ? -14.734 18 17.828 1 98.56 184 ASP A C 1
ATOM 1416 O O . ASP A 1 184 ? -14.664 18.125 16.609 1 98.56 184 ASP A O 1
ATOM 1420 N N . PRO A 1 185 ? -15.727 17.328 18.344 1 98.62 185 PRO A N 1
ATOM 1421 C CA . PRO A 1 185 ? -16.438 16.219 17.688 1 98.62 185 PRO A CA 1
ATOM 1422 C C . PRO A 1 185 ? -17.594 16.703 16.812 1 98.62 185 PRO A C 1
ATOM 1424 O O . PRO A 1 185 ? -18.062 15.977 15.945 1 98.62 185 PRO A O 1
ATOM 1427 N N . SER A 1 186 ? -18.094 17.875 16.969 1 98.75 186 SER A N 1
ATOM 1428 C CA . SER A 1 186 ? -19.391 18.281 16.422 1 98.75 186 SER A CA 1
ATOM 1429 C C . SER A 1 186 ? -19.328 18.406 14.906 1 98.75 186 SER A C 1
ATOM 1431 O O . SER A 1 186 ? -20.312 18.172 14.219 1 98.75 186 SER A O 1
ATOM 1433 N N . ALA A 1 187 ? -18.172 18.812 14.391 1 98.88 187 ALA A N 1
ATOM 1434 C CA . ALA A 1 187 ? -18.031 18.969 12.945 1 98.88 187 ALA A CA 1
ATOM 1435 C C . ALA A 1 187 ? -18.312 17.672 12.211 1 98.88 187 ALA A C 1
ATOM 1437 O O . ALA A 1 187 ? -18.953 17.672 11.148 1 98.88 187 ALA A O 1
ATOM 1438 N N . ALA A 1 188 ? -17.906 16.562 12.75 1 98.75 188 ALA A N 1
ATOM 1439 C CA . ALA A 1 188 ? -18.109 15.25 12.133 1 98.75 188 ALA A CA 1
ATOM 1440 C C . ALA A 1 188 ? -19.594 14.898 12.039 1 98.75 188 ALA A C 1
ATOM 1442 O O . ALA A 1 188 ? -20.047 14.414 11.008 1 98.75 188 ALA A O 1
ATOM 1443 N N . ASN A 1 189 ? -20.297 15.141 13.133 1 98.81 189 ASN A N 1
ATOM 1444 C CA . ASN A 1 189 ? -21.734 14.898 13.117 1 98.81 189 ASN A CA 1
ATOM 1445 C C . ASN A 1 189 ? -22.453 15.789 12.102 1 98.81 189 ASN A C 1
ATOM 1447 O O . ASN A 1 189 ? -23.344 15.328 11.391 1 98.81 189 ASN A O 1
ATOM 1451 N N . TRP A 1 190 ? -22.031 17.062 12.094 1 98.81 190 TRP A N 1
ATOM 1452 C CA . TRP A 1 190 ? -22.609 18 11.133 1 98.81 190 TRP A CA 1
ATOM 1453 C C . TRP A 1 190 ? -22.422 17.5 9.703 1 98.81 190 TRP A C 1
ATOM 1455 O O . TRP A 1 190 ? -23.359 17.516 8.906 1 98.81 190 TRP A O 1
ATOM 1465 N N . LEU A 1 191 ? -21.234 16.984 9.367 1 98.94 191 LEU A N 1
ATOM 1466 C CA . LEU A 1 191 ? -20.938 16.484 8.039 1 98.94 191 LEU A CA 1
ATOM 1467 C C . LEU A 1 191 ? -21.766 15.234 7.727 1 98.94 191 LEU A C 1
ATOM 1469 O O . LEU A 1 191 ? -22.25 15.07 6.605 1 98.94 191 LEU A O 1
ATOM 1473 N N . ALA A 1 192 ? -21.891 14.359 8.719 1 98.81 192 ALA A N 1
ATOM 1474 C CA . ALA A 1 192 ? -22.688 13.148 8.523 1 98.81 192 ALA A CA 1
ATOM 1475 C C . ALA A 1 192 ? -24.125 13.5 8.172 1 98.81 192 ALA A C 1
ATOM 1477 O O . ALA A 1 192 ? -24.734 12.883 7.285 1 98.81 192 ALA A O 1
ATOM 1478 N N . GLU A 1 193 ? -24.688 14.477 8.836 1 98.69 193 GLU A N 1
ATOM 1479 C CA . GLU A 1 193 ? -26.047 14.93 8.57 1 98.69 193 GLU A CA 1
ATOM 1480 C C . GLU A 1 193 ? -26.172 15.516 7.164 1 98.69 193 GLU A C 1
ATOM 1482 O O . GLU A 1 193 ? -27.172 15.297 6.477 1 98.69 193 GLU A O 1
ATOM 1487 N N . VAL A 1 194 ? -25.156 16.281 6.797 1 98.75 194 VAL A N 1
ATOM 1488 C CA . VAL A 1 194 ? -25.141 16.891 5.473 1 98.75 194 VAL A CA 1
ATOM 1489 C C . VAL A 1 194 ? -25.156 15.805 4.402 1 98.75 194 VAL A C 1
ATOM 1491 O O . VAL A 1 194 ? -25.891 15.906 3.41 1 98.75 194 VAL A O 1
ATOM 1494 N N . PHE A 1 195 ? -24.359 14.734 4.551 1 98.81 195 PHE A N 1
ATOM 1495 C CA . PHE A 1 195 ? -24.297 13.688 3.541 1 98.81 195 PHE A CA 1
ATOM 1496 C C . PHE A 1 195 ? -25.594 12.891 3.504 1 98.81 195 PHE A C 1
ATOM 1498 O O . PHE A 1 195 ? -26 12.422 2.441 1 98.81 195 PHE A O 1
ATOM 1505 N N . LEU A 1 196 ? -26.188 12.727 4.664 1 98.56 196 LEU A N 1
ATOM 1506 C CA . LEU A 1 196 ? -27.531 12.133 4.676 1 98.56 196 LEU A CA 1
ATOM 1507 C C . LEU A 1 196 ? -28.516 13 3.891 1 98.56 196 LEU A C 1
ATOM 1509 O O . LEU A 1 196 ? -29.266 12.484 3.066 1 98.56 196 LEU A O 1
ATOM 1513 N N . GLU A 1 197 ? -28.5 14.312 4.145 1 98.5 197 GLU A N 1
ATOM 1514 C CA . GLU A 1 197 ? -29.344 15.266 3.438 1 98.5 197 GLU A CA 1
ATOM 1515 C C . GLU A 1 197 ? -29.078 15.234 1.936 1 98.5 197 GLU A C 1
ATOM 1517 O O . GLU A 1 197 ? -29.984 15.422 1.132 1 98.5 197 GLU A O 1
ATOM 1522 N N . ALA A 1 198 ? -27.844 14.969 1.577 1 98.62 198 ALA A N 1
ATOM 1523 C CA . ALA A 1 198 ? -27.422 14.938 0.178 1 98.62 198 ALA A CA 1
ATOM 1524 C C . ALA A 1 198 ? -27.922 13.672 -0.517 1 98.62 198 ALA A C 1
ATOM 1526 O O . ALA A 1 198 ? -27.828 13.555 -1.74 1 98.62 198 ALA A O 1
ATOM 1527 N N . GLY A 1 199 ? -28.406 12.688 0.245 1 98.5 199 GLY A N 1
ATOM 1528 C CA . GLY A 1 199 ? -28.984 11.492 -0.343 1 98.5 199 GLY A CA 1
ATOM 1529 C C . GLY A 1 199 ? -28.188 10.234 -0.055 1 98.5 199 GLY A C 1
ATOM 1530 O O . GLY A 1 199 ? -28.5 9.164 -0.581 1 98.5 199 GLY A O 1
ATOM 1531 N N . LEU A 1 200 ? -27.125 10.32 0.718 1 98.75 200 LEU A N 1
ATOM 1532 C CA . LEU A 1 200 ? -26.375 9.133 1.101 1 98.75 200 LEU A CA 1
ATOM 1533 C C . LEU A 1 200 ? -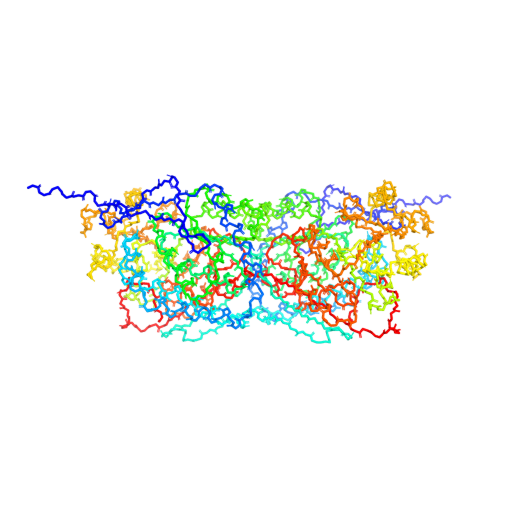27.234 8.18 1.922 1 98.75 200 LEU A C 1
ATOM 1535 O O . LEU A 1 200 ? -27.891 8.602 2.877 1 98.75 200 LEU A O 1
ATOM 1539 N N . PRO A 1 201 ? -27.281 6.914 1.562 1 98.56 201 PRO A N 1
ATOM 1540 C CA . PRO A 1 201 ? -28.094 5.977 2.336 1 98.56 201 PRO A CA 1
ATOM 1541 C C . PRO A 1 201 ? -27.672 5.891 3.799 1 98.56 201 PRO A C 1
ATOM 1543 O O . PRO A 1 201 ? -26.484 6.027 4.109 1 98.56 201 PRO A O 1
ATOM 1546 N N . GLU A 1 202 ? -28.672 5.617 4.664 1 98.44 202 GLU A N 1
ATOM 1547 C CA . GLU A 1 202 ? -28.391 5.402 6.082 1 98.44 202 GLU A CA 1
ATOM 1548 C C . GLU A 1 202 ? -27.375 4.27 6.277 1 98.44 202 GLU A C 1
ATOM 1550 O O . GLU A 1 202 ? -27.438 3.258 5.574 1 98.44 202 GLU A O 1
ATOM 1555 N N . GLY A 1 203 ? -26.484 4.508 7.137 1 98.44 203 GLY A N 1
ATOM 1556 C CA . GLY A 1 203 ? -25.547 3.455 7.512 1 98.44 203 GLY A CA 1
ATOM 1557 C C . GLY A 1 203 ? -24.25 3.506 6.738 1 98.44 203 GLY A C 1
ATOM 1558 O O . GLY A 1 203 ? -23.266 2.857 7.113 1 98.44 203 GLY A O 1
ATOM 1559 N N . ILE A 1 204 ? -24.141 4.227 5.594 1 98.88 204 ILE A N 1
ATOM 1560 C CA . ILE A 1 204 ? -22.922 4.305 4.797 1 98.88 204 ILE A CA 1
ATOM 1561 C C . ILE A 1 204 ? -21.875 5.129 5.539 1 98.88 204 ILE A C 1
ATOM 1563 O O . ILE A 1 204 ? -20.672 4.816 5.492 1 98.88 204 ILE A O 1
ATOM 1567 N N . LEU A 1 205 ? -22.297 6.219 6.188 1 98.94 205 LEU A N 1
ATOM 1568 C CA . LEU A 1 205 ? -21.438 7.008 7.059 1 98.94 205 LEU A CA 1
ATOM 1569 C C . LEU A 1 205 ? -21.938 6.977 8.492 1 98.94 205 LEU A C 1
ATOM 1571 O O . LEU A 1 205 ? -23 7.523 8.797 1 98.94 205 LEU A O 1
ATOM 1575 N N . ASN A 1 206 ? -21.234 6.312 9.336 1 98.94 206 ASN A N 1
ATOM 1576 C CA . ASN A 1 206 ? -21.484 6.277 10.773 1 98.94 206 ASN A CA 1
ATOM 1577 C C . ASN A 1 206 ? -20.406 7.008 11.555 1 98.94 206 ASN A C 1
ATOM 1579 O O . ASN A 1 206 ? -19.219 6.91 11.219 1 98.94 206 ASN A O 1
ATOM 1583 N N . VAL A 1 207 ? -20.797 7.766 12.547 1 98.94 207 VAL A N 1
ATOM 1584 C CA . VAL A 1 207 ? -19.859 8.445 13.422 1 98.94 207 VAL A CA 1
ATOM 1585 C C . VAL A 1 207 ? -19.922 7.852 14.828 1 98.94 207 VAL A C 1
ATOM 1587 O O . VAL A 1 207 ? -20.984 7.875 15.461 1 98.94 207 VAL A O 1
ATOM 1590 N N . VAL A 1 208 ? -18.859 7.312 15.227 1 98.88 208 VAL A N 1
ATOM 1591 C CA . VAL A 1 208 ? -18.734 6.766 16.578 1 98.88 208 VAL A CA 1
ATOM 1592 C C . VAL A 1 208 ? -17.719 7.586 17.375 1 98.88 208 VAL A C 1
ATOM 1594 O O . VAL A 1 208 ? -16.578 7.781 16.938 1 98.88 208 VAL A O 1
ATOM 1597 N N . HIS A 1 209 ? -18.188 8.078 18.5 1 98.81 209 HIS A N 1
ATOM 1598 C CA . HIS A 1 209 ? -17.312 8.828 19.391 1 98.81 209 HIS A CA 1
ATOM 1599 C C . HIS A 1 209 ? -16.734 7.934 20.484 1 98.81 209 HIS A C 1
ATOM 1601 O O . HIS A 1 209 ? -17.391 6.98 20.922 1 98.81 209 HIS A O 1
ATOM 1607 N N . GLY A 1 210 ? -15.516 8.273 20.859 1 97.5 210 GLY A N 1
ATOM 1608 C CA . GLY A 1 210 ? -14.945 7.484 21.938 1 97.5 210 GLY A CA 1
ATOM 1609 C C . GLY A 1 210 ? -13.438 7.594 22.031 1 97.5 210 GLY A C 1
ATOM 1610 O O . GLY A 1 210 ? -12.82 8.352 21.266 1 97.5 210 GLY A O 1
ATOM 1611 N N . ASP A 1 211 ? -12.922 6.895 23 1 95.94 211 ASP A N 1
ATOM 1612 C CA . ASP A 1 211 ? -11.492 6.926 23.297 1 95.94 211 ASP A CA 1
ATOM 1613 C C . ASP A 1 211 ? -10.812 5.633 22.844 1 95.94 211 ASP A C 1
ATOM 1615 O O . ASP A 1 211 ? -11.148 5.086 21.781 1 95.94 211 ASP A O 1
ATOM 1619 N N . LYS A 1 212 ? -9.812 5.207 23.547 1 95.81 212 LYS A N 1
ATOM 1620 C CA . LYS A 1 212 ? -9 4.051 23.188 1 95.81 212 LYS A CA 1
ATOM 1621 C C . LYS A 1 212 ? -9.852 2.803 23.016 1 95.81 212 LYS A C 1
ATOM 1623 O O . LYS A 1 212 ? -9.578 1.973 22.141 1 95.81 212 LYS A O 1
ATOM 1628 N N . GLU A 1 213 ? -10.875 2.674 23.797 1 97.19 213 GLU A N 1
ATOM 1629 C CA . GLU A 1 213 ? -11.742 1.502 23.688 1 97.19 213 GLU A CA 1
ATOM 1630 C C . GLU A 1 213 ? -12.398 1.431 22.312 1 97.19 213 GLU A C 1
ATOM 1632 O O . GLU A 1 213 ? -12.438 0.367 21.688 1 97.19 213 GLU A O 1
ATOM 1637 N N . ALA A 1 214 ? -12.977 2.514 21.875 1 98.12 214 ALA A N 1
ATOM 1638 C CA . ALA A 1 214 ? -13.617 2.562 20.578 1 98.12 214 ALA A CA 1
ATOM 1639 C C . ALA A 1 214 ? -12.617 2.273 19.453 1 98.12 214 ALA A C 1
ATOM 1641 O O . ALA A 1 214 ? -12.922 1.528 18.516 1 98.12 214 ALA A O 1
ATOM 1642 N N . VAL A 1 215 ? -11.422 2.848 19.562 1 98.31 215 VAL A N 1
ATOM 1643 C CA . VAL A 1 215 ? -10.383 2.668 18.562 1 98.31 215 VAL A CA 1
ATOM 1644 C C . VAL A 1 215 ? -9.984 1.196 18.484 1 98.31 215 VAL A C 1
ATOM 1646 O O . VAL A 1 215 ? -9.945 0.606 17.406 1 98.31 215 VAL A O 1
ATOM 1649 N N . ASP A 1 216 ? -9.727 0.579 19.594 1 97.81 216 ASP A N 1
ATOM 1650 C CA . ASP A 1 216 ? -9.297 -0.816 19.641 1 97.81 216 ASP A CA 1
ATOM 1651 C C . ASP A 1 216 ? -10.383 -1.742 19.094 1 97.81 216 ASP A C 1
ATOM 1653 O O . ASP A 1 216 ? -10.078 -2.734 18.438 1 97.81 216 ASP A O 1
ATOM 1657 N N . ALA A 1 217 ? -11.641 -1.404 19.422 1 98.56 217 ALA A N 1
ATOM 1658 C CA . ALA A 1 217 ? -12.758 -2.195 18.906 1 98.56 217 ALA A CA 1
ATOM 1659 C C . ALA A 1 217 ? -12.789 -2.162 17.391 1 98.56 217 ALA A C 1
ATOM 1661 O O . ALA A 1 217 ? -13.055 -3.18 16.734 1 98.56 217 ALA A O 1
ATOM 1662 N N . LEU A 1 218 ? -12.5 -1.013 16.781 1 98.62 218 LEU A N 1
ATOM 1663 C CA . LEU A 1 218 ? -12.453 -0.886 15.336 1 98.62 218 LEU A CA 1
ATOM 1664 C C . LEU A 1 218 ? -11.297 -1.698 14.758 1 98.62 218 LEU A C 1
ATOM 1666 O O . LEU A 1 218 ? -11.461 -2.385 13.742 1 98.62 218 LEU A O 1
ATOM 1670 N N . LEU A 1 219 ? -10.117 -1.656 15.398 1 98.12 219 LEU A N 1
ATOM 1671 C CA . LEU A 1 219 ? -8.906 -2.307 14.906 1 98.12 219 LEU A CA 1
ATOM 1672 C C . LEU A 1 219 ? -9.055 -3.824 14.93 1 98.12 219 LEU A C 1
ATOM 1674 O O . LEU A 1 219 ? -8.508 -4.52 14.078 1 98.12 219 LEU A O 1
ATOM 1678 N N . SER A 1 220 ? -9.82 -4.328 15.836 1 96.88 220 SER A N 1
ATOM 1679 C CA . SER A 1 220 ? -9.898 -5.773 16.016 1 96.88 220 SER A CA 1
ATOM 1680 C C . SER A 1 220 ? -11.148 -6.344 15.336 1 96.88 220 SER A C 1
ATOM 1682 O O . SER A 1 220 ? -11.273 -7.562 15.195 1 96.88 220 SER A O 1
ATOM 1684 N N . HIS A 1 221 ? -12.062 -5.512 14.977 1 98.19 221 HIS A N 1
ATOM 1685 C CA . HIS A 1 221 ? -13.32 -5.992 14.414 1 98.19 221 HIS A CA 1
ATOM 1686 C C . HIS A 1 221 ? -13.086 -6.719 13.086 1 98.19 221 HIS A C 1
ATOM 1688 O O . HIS A 1 221 ? -12.516 -6.148 12.156 1 98.19 221 HIS A O 1
ATOM 1694 N N . PRO A 1 222 ? -13.586 -7.879 12.875 1 96.5 222 PRO A N 1
ATOM 1695 C CA . PRO A 1 222 ? -13.242 -8.672 11.695 1 96.5 222 PRO A CA 1
ATOM 1696 C C . PRO A 1 222 ? -13.867 -8.125 10.414 1 96.5 222 PRO A C 1
ATOM 1698 O O . PRO A 1 222 ? -13.406 -8.43 9.312 1 96.5 222 PRO A O 1
ATOM 1701 N N . GLN A 1 223 ? -14.922 -7.328 10.562 1 97.69 223 GLN A N 1
ATOM 1702 C CA . GLN A 1 223 ? -15.617 -6.859 9.359 1 97.69 223 GLN A CA 1
ATOM 1703 C C . GLN A 1 223 ? -15.07 -5.512 8.906 1 97.69 223 GLN A C 1
ATOM 1705 O O . GLN A 1 223 ? -15.461 -5 7.852 1 97.69 223 GLN A O 1
ATOM 1710 N N . VAL A 1 224 ? -14.18 -4.875 9.672 1 98.69 224 VAL A N 1
ATOM 1711 C CA . VAL A 1 224 ? -13.453 -3.697 9.203 1 98.69 224 VAL A CA 1
ATOM 1712 C C . VAL A 1 224 ? -12.242 -4.133 8.375 1 98.69 224 VAL A C 1
ATOM 1714 O O . VAL A 1 224 ? -11.375 -4.859 8.867 1 98.69 224 VAL A O 1
ATOM 1717 N N . LYS A 1 225 ? -12.227 -3.594 7.16 1 97.62 225 LYS A N 1
ATOM 1718 C CA . LYS A 1 225 ? -11.25 -4.148 6.23 1 97.62 225 LYS A CA 1
ATOM 1719 C C . LYS A 1 225 ? -10.07 -3.203 6.043 1 97.62 225 LYS A C 1
ATOM 1721 O O . LYS A 1 225 ? -9.008 -3.615 5.574 1 97.62 225 LYS A O 1
ATOM 1726 N N . ALA A 1 226 ? -10.211 -1.964 6.348 1 98.25 226 ALA A N 1
ATOM 1727 C CA . ALA A 1 226 ? -9.156 -0.965 6.207 1 98.25 226 ALA A CA 1
ATOM 1728 C C . ALA A 1 226 ? -9.273 0.109 7.285 1 98.25 226 ALA A C 1
ATOM 1730 O O . ALA A 1 226 ? -10.359 0.368 7.797 1 98.25 226 ALA A O 1
ATOM 1731 N N . VAL A 1 227 ? -8.141 0.698 7.645 1 98.56 227 VAL A N 1
ATOM 1732 C CA . VAL A 1 227 ? -8.086 1.771 8.633 1 98.56 227 VAL A CA 1
ATOM 1733 C C . VAL A 1 227 ? -7.262 2.936 8.094 1 98.56 227 VAL A C 1
ATOM 1735 O O . VAL A 1 227 ? -6.137 2.74 7.621 1 98.56 227 VAL A O 1
ATOM 1738 N N . SER A 1 228 ? -7.82 4.082 8.055 1 98.69 228 SER A N 1
ATOM 1739 C CA . SER A 1 228 ? -7.125 5.336 7.785 1 98.69 228 SER A CA 1
ATOM 1740 C C . SER A 1 228 ? -7 6.18 9.047 1 98.69 228 SER A C 1
ATOM 1742 O O . SER A 1 228 ? -7.98 6.395 9.758 1 98.69 228 SER A O 1
ATOM 1744 N N . PHE A 1 229 ? -5.762 6.629 9.336 1 98.62 229 PHE A N 1
ATOM 1745 C CA . PHE A 1 229 ? -5.516 7.309 10.602 1 98.62 229 PHE A CA 1
ATOM 1746 C C . PHE A 1 229 ? -4.605 8.516 10.398 1 98.62 229 PHE A C 1
ATOM 1748 O O . PHE A 1 229 ? -3.666 8.461 9.602 1 98.62 229 PHE A O 1
ATOM 1755 N N . VAL A 1 230 ? -4.898 9.578 11.07 1 98.25 230 VAL A N 1
ATOM 1756 C CA . VAL A 1 230 ? -4.004 10.719 11.227 1 98.25 230 VAL A CA 1
ATOM 1757 C C . VAL A 1 230 ? -3.887 11.086 12.703 1 98.25 230 VAL A C 1
ATOM 1759 O O . VAL A 1 230 ? -4.898 11.25 13.391 1 98.25 230 VAL A O 1
ATOM 1762 N N . GLY A 1 231 ? -2.674 11.203 13.234 1 97 231 GLY A N 1
ATOM 1763 C CA . GLY A 1 231 ? -2.424 11.586 14.609 1 97 231 GLY A CA 1
ATOM 1764 C C . GLY A 1 231 ? -0.952 11.578 14.977 1 97 231 GLY A C 1
ATOM 1765 O O . GLY A 1 231 ? -0.102 11.922 14.156 1 97 231 GLY A O 1
ATOM 1766 N N . SER A 1 232 ? -0.64 11.273 16.234 1 95.38 232 SER A N 1
ATOM 1767 C CA . SER A 1 232 ? 0.747 11.266 16.688 1 95.38 232 SER A CA 1
ATOM 1768 C C . SER A 1 232 ? 1.46 9.992 16.266 1 95.38 232 SER A C 1
ATOM 1770 O O . SER A 1 232 ? 0.819 8.961 16.031 1 95.38 232 SER A O 1
ATOM 1772 N N . THR A 1 233 ? 2.766 10.023 16.203 1 94.62 233 THR A N 1
ATOM 1773 C CA . THR A 1 233 ? 3.574 8.922 15.695 1 94.62 233 THR A CA 1
ATOM 1774 C C . THR A 1 233 ? 3.398 7.676 16.562 1 94.62 233 THR A C 1
ATOM 1776 O O . THR A 1 233 ? 3.211 6.574 16.047 1 94.62 233 THR A O 1
ATOM 1779 N N . PRO A 1 234 ? 3.412 7.805 17.875 1 94.56 234 PRO A N 1
ATOM 1780 C CA . PRO A 1 234 ? 3.24 6.582 18.672 1 94.56 234 PRO A CA 1
ATOM 1781 C C . PRO A 1 234 ? 1.89 5.91 18.438 1 94.56 234 PRO A C 1
ATOM 1783 O O . PRO A 1 234 ? 1.815 4.684 18.344 1 94.56 234 PRO A O 1
ATOM 1786 N N . VAL A 1 235 ? 0.877 6.727 18.297 1 96 235 VAL A N 1
ATOM 1787 C CA . VAL A 1 235 ? -0.452 6.176 18.062 1 96 235 VAL A CA 1
ATOM 1788 C C . VAL A 1 235 ? -0.526 5.609 16.641 1 96 235 VAL A C 1
ATOM 1790 O O . VAL A 1 235 ? -1.091 4.535 16.422 1 96 235 VAL A O 1
ATOM 1793 N N . ALA A 1 236 ? 0.041 6.34 15.703 1 96.56 236 ALA A N 1
ATOM 1794 C CA . ALA A 1 236 ? 0.078 5.871 14.32 1 96.56 236 ALA A CA 1
ATOM 1795 C C . ALA A 1 236 ? 0.758 4.508 14.219 1 96.56 236 ALA A C 1
ATOM 1797 O O . ALA A 1 236 ? 0.267 3.615 13.523 1 96.56 236 ALA A O 1
ATOM 1798 N N . HIS A 1 237 ? 1.89 4.406 14.859 1 94.88 237 HIS A N 1
ATOM 1799 C CA . HIS A 1 237 ? 2.623 3.146 14.867 1 94.88 237 HIS A CA 1
ATOM 1800 C C . HIS A 1 237 ? 1.789 2.023 15.469 1 94.88 237 HIS A C 1
ATOM 1802 O O . HIS A 1 237 ? 1.747 0.915 14.938 1 94.88 237 HIS A O 1
ATOM 1808 N N . HIS A 1 238 ? 1.133 2.326 16.547 1 94.94 238 HIS A N 1
ATOM 1809 C CA . HIS A 1 238 ? 0.278 1.35 17.219 1 94.94 238 HIS A CA 1
ATOM 1810 C C . HIS A 1 238 ? -0.864 0.908 16.312 1 94.94 238 HIS A C 1
ATOM 1812 O O . HIS A 1 238 ? -1.139 -0.288 16.188 1 94.94 238 HIS A O 1
ATOM 1818 N N . ILE A 1 239 ? -1.545 1.858 15.727 1 96.81 239 ILE A N 1
ATOM 1819 C CA . ILE A 1 239 ? -2.658 1.577 14.828 1 96.81 239 ILE A CA 1
ATOM 1820 C C . ILE A 1 239 ? -2.176 0.718 13.656 1 96.81 239 ILE A C 1
ATOM 1822 O O . ILE A 1 239 ? -2.797 -0.295 13.328 1 96.81 239 ILE A O 1
ATOM 1826 N N . TYR A 1 240 ? -1.072 1.062 13.047 1 95.25 240 TYR A N 1
ATOM 1827 C CA . TYR A 1 240 ? -0.529 0.359 11.891 1 95.25 240 TYR A CA 1
ATOM 1828 C C . TYR A 1 240 ? -0.212 -1.092 12.234 1 95.25 240 TYR A C 1
ATOM 1830 O O . TYR A 1 240 ? -0.68 -2.012 11.555 1 95.25 240 TYR A O 1
ATOM 1838 N N . THR A 1 241 ? 0.519 -1.271 13.289 1 92.94 241 THR A N 1
ATOM 1839 C CA . THR A 1 241 ? 0.996 -2.605 13.641 1 92.94 241 THR A CA 1
ATOM 1840 C C . THR A 1 241 ? -0.161 -3.496 14.086 1 92.94 241 THR A C 1
ATOM 1842 O O . THR A 1 241 ? -0.236 -4.664 13.695 1 92.94 241 THR A O 1
ATOM 1845 N N . THR A 1 242 ? -1.121 -2.928 14.844 1 94.44 242 THR A N 1
ATOM 1846 C CA . THR A 1 242 ? -2.26 -3.701 15.328 1 94.44 242 THR A CA 1
ATOM 1847 C C . THR A 1 242 ? -3.176 -4.098 14.172 1 94.44 242 THR A C 1
ATOM 1849 O O . THR A 1 242 ? -3.539 -5.266 14.039 1 94.44 242 THR A O 1
ATOM 1852 N N . ALA A 1 243 ? -3.535 -3.137 13.367 1 94.19 243 ALA A N 1
ATOM 1853 C CA . ALA A 1 243 ? -4.445 -3.4 12.25 1 94.19 243 ALA A CA 1
ATOM 1854 C C . ALA A 1 243 ? -3.809 -4.336 11.227 1 94.19 243 ALA A C 1
ATOM 1856 O O . ALA A 1 243 ? -4.473 -5.227 10.695 1 94.19 243 ALA A O 1
ATOM 1857 N N . ALA A 1 244 ? -2.553 -4.113 10.906 1 90.19 244 ALA A N 1
ATOM 1858 C CA . ALA A 1 244 ? -1.842 -4.98 9.977 1 90.19 244 ALA A CA 1
ATOM 1859 C C . ALA A 1 244 ? -1.837 -6.426 10.461 1 90.19 244 ALA A C 1
ATOM 1861 O O . ALA A 1 244 ? -2.01 -7.359 9.672 1 90.19 244 ALA A O 1
ATOM 1862 N N . ASN A 1 245 ? -1.64 -6.574 11.734 1 90.31 245 ASN A N 1
ATOM 1863 C CA . ASN A 1 245 ? -1.641 -7.91 12.328 1 90.31 245 ASN A CA 1
ATOM 1864 C C . ASN A 1 245 ? -2.996 -8.594 12.164 1 90.31 245 ASN A C 1
ATOM 1866 O O . ASN A 1 245 ? -3.074 -9.82 12.117 1 90.31 245 ASN A O 1
ATOM 1870 N N . GLU A 1 246 ? -3.982 -7.797 12.078 1 91.88 246 GLU A N 1
ATOM 1871 C CA . GLU A 1 246 ? -5.332 -8.32 11.883 1 91.88 246 GLU A CA 1
ATOM 1872 C C . GLU A 1 246 ? -5.648 -8.5 10.406 1 91.88 246 GLU A C 1
ATOM 1874 O O . GLU A 1 246 ? -6.777 -8.836 10.039 1 91.88 246 GLU A O 1
ATOM 1879 N N . GLY A 1 247 ? -4.742 -8.266 9.516 1 88.25 247 GLY A N 1
ATOM 1880 C CA . GLY A 1 247 ? -4.91 -8.477 8.094 1 88.25 247 GLY A CA 1
ATOM 1881 C C . GLY A 1 247 ? -5.586 -7.316 7.391 1 88.25 247 GLY A C 1
ATOM 1882 O O . GLY A 1 247 ? -6.051 -7.453 6.254 1 88.25 247 GLY A O 1
ATOM 1883 N N . LYS A 1 248 ? -5.676 -6.152 8.086 1 93.94 248 LYS A N 1
ATOM 1884 C CA . LYS A 1 248 ? -6.34 -4.988 7.512 1 93.94 248 LYS A CA 1
ATOM 1885 C C . LYS A 1 248 ? -5.363 -4.145 6.699 1 93.94 248 LYS A C 1
ATOM 1887 O O . LYS A 1 248 ? -4.164 -4.125 6.98 1 93.94 248 LYS A O 1
ATOM 1892 N N . ARG A 1 249 ? -5.879 -3.492 5.684 1 94.81 249 ARG A N 1
ATOM 1893 C CA . ARG A 1 249 ? -5.137 -2.41 5.047 1 94.81 249 ARG A CA 1
ATOM 1894 C C . ARG A 1 249 ? -5.066 -1.185 5.949 1 94.81 249 ARG A C 1
ATOM 1896 O O . ARG A 1 249 ? -6.051 -0.831 6.602 1 94.81 249 ARG A O 1
ATOM 1903 N N . VAL A 1 250 ? -3.855 -0.524 5.988 1 96.31 250 VAL A N 1
ATOM 1904 C CA . VAL A 1 250 ? -3.746 0.596 6.914 1 96.31 250 VAL A CA 1
ATOM 1905 C C . VAL A 1 250 ? -2.904 1.706 6.289 1 96.31 250 VAL A C 1
ATOM 1907 O O . VAL A 1 250 ? -1.863 1.438 5.688 1 96.31 250 VAL A O 1
ATOM 1910 N N . GLN A 1 251 ? -3.338 2.887 6.301 1 96.44 251 GLN A N 1
ATOM 1911 C CA . GLN A 1 251 ? -2.547 4.102 6.137 1 96.44 251 GLN A CA 1
ATOM 1912 C C . GLN A 1 251 ? -2.631 4.984 7.375 1 96.44 251 GLN A C 1
ATOM 1914 O O . GLN A 1 251 ? -3.693 5.523 7.691 1 96.44 251 GLN A O 1
ATOM 1919 N N . ALA A 1 252 ? -1.518 5.113 8.094 1 97.44 252 ALA A N 1
ATOM 1920 C CA . ALA A 1 252 ? -1.462 5.84 9.367 1 97.44 252 ALA A CA 1
ATOM 1921 C C . ALA A 1 252 ? -0.436 6.969 9.305 1 97.44 252 ALA A C 1
ATOM 1923 O O . ALA A 1 252 ? 0.771 6.723 9.352 1 97.44 252 ALA A O 1
ATOM 1924 N N . LEU A 1 253 ? -0.937 8.172 9.195 1 98 253 LEU A N 1
ATOM 1925 C CA . LEU A 1 253 ? -0.068 9.344 9.148 1 98 253 LEU A CA 1
ATOM 1926 C C . LEU A 1 253 ? 0.294 9.805 10.555 1 98 253 LEU A C 1
ATOM 1928 O O . LEU A 1 253 ? -0.587 10 11.398 1 98 253 LEU A O 1
ATOM 1932 N N . GLY A 1 254 ? 1.608 9.961 10.789 1 97 254 GLY A N 1
ATOM 1933 C CA . GLY A 1 254 ? 2.123 10.305 12.109 1 97 254 GLY A CA 1
ATOM 1934 C C . GLY A 1 254 ? 2.576 11.742 12.219 1 97 254 GLY A C 1
ATOM 1935 O O . GLY A 1 254 ? 2.008 12.633 11.578 1 97 254 GLY A O 1
ATOM 1936 N N . GLY A 1 255 ? 3.504 11.945 13.117 1 96.31 255 GLY A N 1
ATOM 1937 C CA . GLY A 1 255 ? 3.977 13.289 13.43 1 96.31 255 GLY A CA 1
ATOM 1938 C C . GLY A 1 255 ? 4.855 13.883 12.344 1 96.31 255 GLY A C 1
ATOM 1939 O O . GLY A 1 255 ? 5.039 13.273 11.289 1 96.31 255 GLY A O 1
ATOM 1940 N N . ALA A 1 256 ? 5.289 15.102 12.633 1 97.44 256 ALA A N 1
ATOM 1941 C CA . ALA A 1 256 ? 6.07 15.844 11.648 1 97.44 256 ALA A CA 1
ATOM 1942 C C . ALA A 1 256 ? 7.02 16.828 12.336 1 97.44 256 ALA A C 1
ATOM 1944 O O . ALA A 1 256 ? 6.793 17.219 13.477 1 97.44 256 ALA A O 1
ATOM 1945 N N . LYS A 1 257 ? 8.07 17.125 11.758 1 98.06 257 LYS A N 1
ATOM 1946 C CA . LYS A 1 257 ? 8.992 18.234 11.977 1 98.06 257 LYS A CA 1
ATOM 1947 C C . LYS A 1 257 ? 9.406 18.875 10.656 1 98.06 257 LYS A C 1
ATOM 1949 O O . LYS A 1 257 ? 10.398 18.469 10.047 1 98.06 257 LYS A O 1
ATOM 1954 N N . ASN A 1 258 ? 8.672 19.891 10.25 1 98.69 258 ASN A N 1
ATOM 1955 C CA . ASN A 1 258 ? 8.844 20.438 8.914 1 98.69 258 ASN A CA 1
ATOM 1956 C C . ASN A 1 258 ? 9.875 21.562 8.906 1 98.69 258 ASN A C 1
ATOM 1958 O O . ASN A 1 258 ? 9.82 22.469 9.727 1 98.69 258 ASN A O 1
ATOM 1962 N N . HIS A 1 259 ? 10.82 21.469 7.98 1 98.88 259 HIS A N 1
ATOM 1963 C CA . HIS A 1 259 ? 11.906 22.438 7.832 1 98.88 259 HIS A CA 1
ATOM 1964 C C . HIS A 1 259 ? 11.641 23.391 6.668 1 98.88 259 HIS A C 1
ATOM 1966 O O . HIS A 1 259 ? 11.094 22.969 5.641 1 98.88 259 HIS A O 1
ATOM 1972 N N . MET A 1 260 ? 11.977 24.594 6.84 1 98.88 260 MET A N 1
ATOM 1973 C CA . MET A 1 260 ? 12.047 25.594 5.77 1 98.88 260 MET A CA 1
ATOM 1974 C C . MET A 1 260 ? 13.477 26.094 5.594 1 98.88 260 MET A C 1
ATOM 1976 O O . MET A 1 260 ? 14.016 26.766 6.473 1 98.88 260 MET A O 1
ATOM 1980 N N . VAL A 1 261 ? 14.047 25.75 4.48 1 98.94 261 VAL A N 1
ATOM 1981 C CA . VAL A 1 261 ? 15.406 26.188 4.191 1 98.94 261 VAL A CA 1
ATOM 1982 C C . VAL A 1 261 ? 15.375 27.562 3.516 1 98.94 261 VAL A C 1
ATOM 1984 O O . VAL A 1 261 ? 14.648 27.75 2.537 1 98.94 261 VAL A O 1
ATOM 1987 N N . VAL A 1 262 ? 16.109 28.5 4.051 1 98.88 262 VAL A N 1
ATOM 1988 C CA . VAL A 1 262 ? 16.25 29.812 3.453 1 98.88 262 VAL A CA 1
ATOM 1989 C C . VAL A 1 262 ? 17.672 30.016 2.932 1 98.88 262 VAL A C 1
ATOM 1991 O O . VAL A 1 262 ? 18.609 30.141 3.715 1 98.88 262 VAL A O 1
ATOM 1994 N N . MET A 1 263 ? 17.812 30.047 1.616 1 98.5 263 MET A N 1
ATOM 1995 C CA . MET A 1 263 ? 19.109 30.203 0.971 1 98.5 263 MET A CA 1
ATOM 1996 C C . MET A 1 263 ? 19.516 31.672 0.921 1 98.5 263 MET A C 1
ATOM 1998 O O . MET A 1 263 ? 18.656 32.562 0.981 1 98.5 263 MET A O 1
ATOM 2002 N N . PRO A 1 264 ? 20.828 31.969 0.711 1 97.31 264 PRO A N 1
ATOM 2003 C CA . PRO A 1 264 ? 21.297 33.344 0.716 1 97.31 264 PRO A CA 1
ATOM 2004 C C . PRO A 1 264 ? 20.703 34.188 -0.421 1 97.31 264 PRO A C 1
ATOM 2006 O O . PRO A 1 264 ? 20.625 35.406 -0.321 1 97.31 264 PRO A O 1
ATOM 2009 N N . ASP A 1 265 ? 20.266 33.531 -1.464 1 96.25 265 ASP A N 1
ATOM 2010 C CA . ASP A 1 265 ? 19.75 34.25 -2.623 1 96.25 265 ASP A CA 1
ATOM 2011 C C . ASP A 1 265 ? 18.234 34.438 -2.537 1 96.25 265 ASP A C 1
ATOM 2013 O O . ASP A 1 265 ? 17.609 34.969 -3.461 1 96.25 265 ASP A O 1
ATOM 2017 N N . ALA A 1 266 ? 17.594 34 -1.408 1 96.12 266 ALA A N 1
ATOM 2018 C CA . ALA A 1 266 ? 16.141 34.125 -1.217 1 96.12 266 ALA A CA 1
ATOM 2019 C C . ALA A 1 266 ? 15.758 35.594 -0.972 1 96.12 266 ALA A C 1
ATOM 2021 O O . ALA A 1 266 ? 16.578 36.375 -0.5 1 96.12 266 ALA A O 1
ATOM 2022 N N . ASP A 1 267 ? 14.547 35.906 -1.366 1 93.81 267 ASP A N 1
ATOM 2023 C CA . ASP A 1 267 ? 13.977 37.156 -0.869 1 93.81 267 ASP A CA 1
ATOM 2024 C C . ASP A 1 267 ? 13.672 37.062 0.624 1 93.81 267 ASP A C 1
ATOM 2026 O O . ASP A 1 267 ? 12.703 36.438 1.024 1 93.81 267 ASP A O 1
ATOM 2030 N N . LEU A 1 268 ? 14.406 37.75 1.385 1 94.06 268 LEU A N 1
ATOM 2031 C CA . LEU A 1 268 ? 14.383 37.562 2.832 1 94.06 268 LEU A CA 1
ATOM 2032 C C . LEU A 1 268 ? 13.055 38.031 3.42 1 94.06 268 LEU A C 1
ATOM 2034 O O . LEU A 1 268 ? 12.555 37.469 4.387 1 94.06 268 LEU A O 1
ATOM 2038 N N . GLU A 1 269 ? 12.516 39.125 2.918 1 93.44 269 GLU A N 1
ATOM 2039 C CA . GLU A 1 269 ? 11.234 39.656 3.402 1 93.44 269 GLU A CA 1
ATOM 2040 C C . GLU A 1 269 ? 10.117 38.625 3.182 1 93.44 269 GLU A C 1
ATOM 2042 O O . GLU A 1 269 ? 9.344 38.344 4.098 1 93.44 269 GLU A O 1
ATOM 2047 N N . SER A 1 270 ? 10.094 38.156 2.045 1 94.31 270 SER A N 1
ATOM 2048 C CA . SER A 1 270 ? 9.086 37.156 1.7 1 94.31 270 SER A CA 1
ATOM 2049 C C . SER A 1 270 ? 9.258 35.875 2.52 1 94.31 270 SER A C 1
ATOM 2051 O O . SER A 1 270 ? 8.281 35.281 2.979 1 94.31 270 SER A O 1
ATOM 2053 N N . ALA A 1 271 ? 10.484 35.438 2.605 1 96.62 271 ALA A N 1
ATOM 2054 C CA . ALA A 1 271 ? 10.773 34.25 3.361 1 96.62 271 ALA A CA 1
ATOM 2055 C C . ALA A 1 271 ? 10.375 34.406 4.828 1 96.62 271 ALA A C 1
ATOM 2057 O O . ALA A 1 271 ? 9.805 33.469 5.422 1 96.62 271 ALA A O 1
ATOM 2058 N N . ALA A 1 272 ? 10.664 35.531 5.375 1 97.12 272 ALA A N 1
ATOM 2059 C CA . ALA A 1 272 ? 10.336 35.781 6.777 1 97.12 272 ALA A CA 1
ATOM 2060 C C . ALA A 1 272 ? 8.82 35.812 6.992 1 97.12 272 ALA A C 1
ATOM 2062 O O . ALA A 1 272 ? 8.32 35.188 7.938 1 97.12 272 ALA A O 1
ATOM 2063 N N . ALA A 1 273 ? 8.133 36.5 6.121 1 96.38 273 ALA A N 1
ATOM 2064 C CA . ALA A 1 273 ? 6.676 36.531 6.215 1 96.38 273 ALA A CA 1
ATOM 2065 C C . ALA A 1 273 ? 6.086 35.125 6.09 1 96.38 273 ALA A C 1
ATOM 2067 O O . ALA A 1 273 ? 5.168 34.75 6.828 1 96.38 273 ALA A O 1
ATOM 2068 N N . ALA A 1 274 ? 6.617 34.344 5.152 1 96.88 274 ALA A N 1
ATOM 2069 C CA . ALA A 1 274 ? 6.164 32.969 4.941 1 96.88 274 ALA A CA 1
ATOM 2070 C C . ALA A 1 274 ? 6.422 32.125 6.176 1 96.88 274 ALA A C 1
ATOM 2072 O O . ALA A 1 274 ? 5.57 31.312 6.574 1 96.88 274 ALA A O 1
ATOM 2073 N N . ALA A 1 275 ? 7.59 32.25 6.75 1 98.19 275 ALA A N 1
ATOM 2074 C CA . ALA A 1 275 ? 7.953 31.469 7.934 1 98.19 275 ALA A CA 1
ATOM 2075 C C . ALA A 1 275 ? 6.988 31.75 9.086 1 98.19 275 ALA A C 1
ATOM 2077 O O . ALA A 1 275 ? 6.523 30.828 9.75 1 98.19 275 ALA A O 1
ATOM 2078 N N . VAL A 1 276 ? 6.699 33.031 9.281 1 98.12 276 VAL A N 1
ATOM 2079 C CA . VAL A 1 276 ? 5.828 33.438 10.375 1 98.12 276 VAL A CA 1
ATOM 2080 C C . VAL A 1 276 ? 4.418 32.875 10.148 1 98.12 276 VAL A C 1
ATOM 2082 O O . VAL A 1 276 ? 3.809 32.312 11.055 1 98.12 276 VAL A O 1
ATOM 2085 N N . SER A 1 277 ? 3.947 33.031 8.961 1 96.69 277 SER A N 1
ATOM 2086 C CA . SER A 1 277 ? 2.615 32.531 8.633 1 96.69 277 SER A CA 1
ATOM 2087 C C . SER A 1 277 ? 2.525 31.031 8.82 1 96.69 277 SER A C 1
ATOM 2089 O O . SER A 1 277 ? 1.549 30.531 9.383 1 96.69 277 SER A O 1
ATOM 2091 N N . ALA A 1 278 ? 3.545 30.375 8.375 1 97.88 278 ALA A N 1
ATOM 2092 C CA . ALA A 1 278 ? 3.539 28.906 8.375 1 97.88 278 ALA A CA 1
ATOM 2093 C C . ALA A 1 278 ? 3.783 28.359 9.773 1 97.88 278 ALA A C 1
ATOM 2095 O O . ALA A 1 278 ? 3.312 27.266 10.109 1 97.88 278 ALA A O 1
ATOM 2096 N N . ALA A 1 279 ? 4.469 29.016 10.594 1 98.44 279 ALA A N 1
ATOM 2097 C CA . ALA A 1 279 ? 4.828 28.547 11.93 1 98.44 279 ALA A CA 1
ATOM 2098 C C . ALA A 1 279 ? 3.686 28.766 12.922 1 98.44 279 ALA A C 1
ATOM 2100 O O . ALA A 1 279 ? 3.441 27.938 13.797 1 98.44 279 ALA A O 1
ATOM 2101 N N . PHE A 1 280 ? 2.965 29.844 12.758 1 98.38 280 PHE A N 1
ATOM 2102 C CA . PHE A 1 280 ? 2.117 30.281 13.859 1 98.38 280 PHE A CA 1
ATOM 2103 C C . PHE A 1 280 ? 0.644 30.203 13.477 1 98.38 280 PHE A C 1
ATOM 2105 O O . PHE A 1 280 ? -0.234 30.359 14.328 1 98.38 280 PHE A O 1
ATOM 2112 N N . GLY A 1 281 ? 0.365 29.938 12.133 1 96.19 281 GLY A N 1
ATOM 2113 C CA . GLY A 1 281 ? -1.021 29.656 11.789 1 96.19 281 GLY A CA 1
ATOM 2114 C C . GLY A 1 281 ? -1.633 28.547 12.609 1 96.19 281 GLY A C 1
ATOM 2115 O O . GLY A 1 281 ? -0.974 27.531 12.891 1 96.19 281 GLY A O 1
ATOM 2116 N N . SER A 1 282 ? -2.906 28.766 13.031 1 97.25 282 SER A N 1
ATOM 2117 C CA . SER A 1 282 ? -3.631 27.828 13.875 1 97.25 282 SER A CA 1
ATOM 2118 C C . SER A 1 282 ? -2.842 27.484 15.133 1 97.25 282 SER A C 1
ATOM 2120 O O . SER A 1 282 ? -2.793 26.328 15.555 1 97.25 282 SER A O 1
ATOM 2122 N N . ALA A 1 283 ? -2.117 28.453 15.609 1 98 283 ALA A N 1
ATOM 2123 C CA . ALA A 1 283 ? -1.304 28.344 16.812 1 98 283 ALA A CA 1
ATOM 2124 C C . ALA A 1 283 ? -0.267 27.234 16.688 1 98 283 ALA A C 1
ATOM 2126 O O . ALA A 1 283 ? 0.054 26.562 17.656 1 98 283 ALA A O 1
ATOM 2127 N N . GLY A 1 284 ? 0.157 26.938 15.484 1 98 284 GLY A N 1
ATOM 2128 C CA . GLY A 1 284 ? 1.176 25.938 15.242 1 98 284 GLY A CA 1
ATOM 2129 C C . GLY A 1 284 ? 0.635 24.516 15.289 1 98 284 GLY A C 1
ATOM 2130 O O . GLY A 1 284 ? 1.39 23.547 15.141 1 98 284 GLY A O 1
ATOM 2131 N N . GLU A 1 285 ? -0.666 24.344 15.453 1 98.06 285 GLU A N 1
ATOM 2132 C CA . GLU A 1 285 ? -1.267 23.016 15.539 1 98.06 285 GLU A CA 1
ATOM 2133 C C . GLU A 1 285 ? -1.662 22.484 14.164 1 98.06 285 GLU A C 1
ATOM 2135 O O . GLU A 1 285 ? -2.797 22.047 13.961 1 98.06 285 GLU A O 1
ATOM 2140 N N . ARG A 1 286 ? -0.712 22.5 13.266 1 96.94 286 ARG A N 1
ATOM 2141 C CA . ARG A 1 286 ? -0.798 21.938 11.922 1 96.94 286 ARG A CA 1
ATOM 2142 C C . ARG A 1 286 ? 0.292 20.891 11.695 1 96.94 286 ARG A C 1
ATOM 2144 O O . ARG A 1 286 ? 1.454 21.125 12.047 1 96.94 286 ARG A O 1
ATOM 2151 N N . CYS A 1 287 ? -0.076 19.859 11.141 1 95.38 287 CYS A N 1
ATOM 2152 C CA . CYS A 1 287 ? 0.921 18.828 10.852 1 95.38 287 CYS A CA 1
ATOM 2153 C C . CYS A 1 287 ? 1.955 19.344 9.852 1 95.38 287 CYS A C 1
ATOM 2155 O O . CYS A 1 287 ? 3.096 18.875 9.844 1 95.38 287 CYS A O 1
ATOM 2157 N N . MET A 1 288 ? 1.556 20.375 9.094 1 96.56 288 MET A N 1
ATOM 2158 C CA . MET A 1 288 ? 2.449 20.906 8.07 1 96.56 288 MET A CA 1
ATOM 2159 C C . MET A 1 288 ? 3.104 22.203 8.531 1 96.56 288 MET A C 1
ATOM 2161 O O . MET A 1 288 ? 3.809 22.859 7.766 1 96.56 288 MET A O 1
ATOM 2165 N N . ALA A 1 289 ? 2.9 22.609 9.703 1 97.69 289 ALA A N 1
ATOM 2166 C CA . ALA A 1 289 ? 3.492 23.844 10.203 1 97.69 289 ALA A CA 1
ATOM 2167 C C . ALA A 1 289 ? 5.016 23.812 10.102 1 97.69 289 ALA A C 1
ATOM 2169 O O . ALA A 1 289 ? 5.637 22.781 10.352 1 97.69 289 ALA A O 1
ATOM 2170 N N . ILE A 1 290 ? 5.609 24.938 9.703 1 98.38 290 ILE A N 1
ATOM 2171 C CA . ILE A 1 290 ? 7.062 25.062 9.773 1 98.38 290 ILE A CA 1
ATOM 2172 C C . ILE A 1 290 ? 7.492 25.266 11.219 1 98.38 290 ILE A C 1
ATOM 2174 O O . ILE A 1 290 ? 7.176 26.297 11.828 1 98.38 290 ILE A O 1
ATOM 2178 N N . SER A 1 291 ? 8.18 24.312 11.742 1 98.38 291 SER A N 1
ATOM 2179 C CA . SER A 1 291 ? 8.633 24.438 13.125 1 98.38 291 SER A CA 1
ATOM 2180 C C . SER A 1 291 ? 10.133 24.688 13.188 1 98.38 291 SER A C 1
ATOM 2182 O O . SER A 1 291 ? 10.664 25.031 14.25 1 98.38 291 SER A O 1
ATOM 2184 N N . VAL A 1 292 ? 10.805 24.516 12.055 1 98.88 292 VAL A N 1
ATOM 2185 C CA . VAL A 1 292 ? 12.234 24.781 12.008 1 98.88 292 VAL A CA 1
ATOM 2186 C C . VAL A 1 292 ? 12.578 25.594 10.758 1 98.88 292 VAL A C 1
ATOM 2188 O O . VAL A 1 292 ? 12.336 25.141 9.641 1 98.88 292 VAL A O 1
ATOM 2191 N N . ALA A 1 293 ? 13.109 26.75 10.922 1 98.88 293 ALA A N 1
ATOM 2192 C CA . ALA A 1 293 ? 13.727 27.484 9.828 1 98.88 293 ALA A CA 1
ATOM 2193 C C . ALA A 1 293 ? 15.234 27.266 9.797 1 98.88 293 ALA A C 1
ATOM 2195 O O . ALA A 1 293 ? 15.914 27.453 10.812 1 98.88 293 ALA A O 1
ATOM 2196 N N . VAL A 1 294 ? 15.695 26.797 8.695 1 98.94 294 VAL A N 1
ATOM 2197 C CA . VAL A 1 294 ? 17.125 26.562 8.5 1 98.94 294 VAL A CA 1
ATOM 2198 C C . VAL A 1 294 ? 17.719 27.672 7.641 1 98.94 294 VAL A C 1
ATOM 2200 O O . VAL A 1 294 ? 17.5 27.703 6.426 1 98.94 294 VAL A O 1
ATOM 2203 N N . VAL A 1 295 ? 18.469 28.531 8.211 1 98.81 295 VAL A N 1
ATOM 2204 C CA . VAL A 1 295 ? 19.047 29.656 7.496 1 98.81 295 VAL A CA 1
ATOM 2205 C C . VAL A 1 295 ? 20.484 29.312 7.078 1 98.81 295 VAL A C 1
ATOM 2207 O O . VAL A 1 295 ? 21.281 28.859 7.898 1 98.81 295 VAL A O 1
ATOM 2210 N N . VAL A 1 296 ? 20.766 29.453 5.82 1 98.69 296 VAL A N 1
ATOM 2211 C CA . VAL A 1 296 ? 22.047 29.031 5.25 1 98.69 296 VAL A CA 1
ATOM 2212 C C . VAL A 1 296 ? 22.953 30.25 5.055 1 98.69 296 VAL A C 1
ATOM 2214 O O . VAL A 1 296 ? 22.5 31.281 4.543 1 98.69 296 VAL A O 1
ATOM 2217 N N . GLY A 1 297 ? 24.219 30.156 5.445 1 97.19 297 GLY A N 1
ATOM 2218 C CA . GLY A 1 297 ? 25.203 31.219 5.223 1 97.19 297 GLY A CA 1
ATOM 2219 C C . GLY A 1 297 ? 25.062 32.375 6.211 1 97.19 297 GLY A C 1
ATOM 2220 O O . GLY A 1 297 ? 24.844 32.125 7.402 1 97.19 297 GLY A O 1
ATOM 2221 N N . ASP A 1 298 ? 25.156 33.625 5.746 1 96.56 298 ASP A N 1
ATOM 2222 C CA . ASP A 1 298 ? 25.344 34.75 6.656 1 96.56 298 ASP A CA 1
ATOM 2223 C C . ASP A 1 298 ? 24.047 35.562 6.777 1 96.56 298 ASP A C 1
ATOM 2225 O O . ASP A 1 298 ? 24.078 36.719 7.227 1 96.56 298 ASP A O 1
ATOM 2229 N N . ILE A 1 299 ? 22.938 34.969 6.516 1 96.81 299 ILE A N 1
ATOM 2230 C CA . ILE A 1 299 ? 21.703 35.75 6.492 1 96.81 299 ILE A CA 1
ATOM 2231 C C . ILE A 1 299 ? 20.953 35.562 7.816 1 96.81 299 ILE A C 1
ATOM 2233 O O . ILE A 1 299 ? 19.859 36.125 8 1 96.81 299 ILE A O 1
ATOM 2237 N N . GLY A 1 300 ? 21.469 34.875 8.797 1 97.5 300 GLY A N 1
ATOM 2238 C CA . GLY A 1 300 ? 20.797 34.438 10.008 1 97.5 300 GLY A CA 1
ATOM 2239 C C . GLY A 1 300 ? 20.266 35.594 10.836 1 97.5 300 GLY A C 1
ATOM 2240 O O . GLY A 1 300 ? 19.078 35.625 11.188 1 97.5 300 GLY A O 1
ATOM 2241 N N . ASP A 1 301 ? 21.109 36.562 11.086 1 98.12 301 ASP A N 1
ATOM 2242 C CA . ASP A 1 301 ? 20.719 37.656 11.953 1 98.12 301 ASP A CA 1
ATOM 2243 C C . ASP A 1 301 ? 19.594 38.5 11.32 1 98.12 301 ASP A C 1
ATOM 2245 O O . ASP A 1 301 ? 18.625 38.844 12 1 98.12 301 ASP A O 1
ATOM 2249 N N . GLN A 1 302 ? 19.75 38.781 10.055 1 98 302 GLN A N 1
ATOM 2250 C CA . GLN A 1 302 ? 18.719 39.562 9.352 1 98 302 GLN A CA 1
ATOM 2251 C C . GLN A 1 302 ? 17.391 38.812 9.344 1 98 302 GLN A C 1
ATOM 2253 O O . GLN A 1 302 ? 16.328 39.438 9.531 1 98 302 GLN A O 1
ATOM 2258 N N . PHE A 1 303 ? 17.469 37.531 9.102 1 98.19 303 PHE A N 1
ATOM 2259 C CA . PHE A 1 303 ? 16.25 36.719 9.086 1 98.19 303 PHE A CA 1
ATOM 2260 C C . PHE A 1 303 ? 15.586 36.719 10.461 1 98.19 303 PHE A C 1
ATOM 2262 O O . PHE A 1 303 ? 14.375 36.906 10.562 1 98.19 303 PHE A O 1
ATOM 2269 N N . VAL A 1 304 ? 16.297 36.531 11.531 1 98.62 304 VAL A N 1
ATOM 2270 C CA . VAL A 1 304 ? 15.789 36.469 12.898 1 98.62 304 VAL A CA 1
ATOM 2271 C C . VAL A 1 304 ? 15.117 37.781 13.266 1 98.62 304 VAL A C 1
ATOM 2273 O O . VAL A 1 304 ? 14.031 37.781 13.859 1 98.62 304 VAL A O 1
ATOM 2276 N N . ASP A 1 305 ? 15.781 38.875 12.891 1 98.31 305 ASP A N 1
ATOM 2277 C CA . ASP A 1 305 ? 15.211 40.188 13.18 1 98.31 305 ASP A CA 1
ATOM 2278 C C . ASP A 1 305 ? 13.844 40.344 12.523 1 98.31 305 ASP A C 1
ATOM 2280 O O . ASP A 1 305 ? 12.891 40.812 13.172 1 98.31 305 ASP A O 1
ATOM 2284 N N . ARG A 1 306 ? 13.766 39.969 11.305 1 97.62 306 ARG A N 1
ATOM 2285 C CA . ARG A 1 306 ? 12.539 40.156 10.539 1 97.62 306 ARG A CA 1
ATOM 2286 C C . ARG A 1 306 ? 11.414 39.25 11.062 1 97.62 306 ARG A C 1
ATOM 2288 O O . ARG A 1 306 ? 10.289 39.719 11.266 1 97.62 306 ARG A O 1
ATOM 2295 N N . VAL A 1 307 ? 11.688 38 11.32 1 98.44 307 VAL A N 1
ATOM 2296 C CA . VAL A 1 307 ? 10.648 37.062 11.781 1 98.44 307 VAL A CA 1
ATOM 2297 C C . VAL A 1 307 ? 10.18 37.5 13.172 1 98.44 307 VAL A C 1
ATOM 2299 O O . VAL A 1 307 ? 9 37.344 13.508 1 98.44 307 VAL A O 1
ATOM 2302 N N . THR A 1 308 ? 11.125 37.969 13.969 1 98.5 308 THR A N 1
ATOM 2303 C CA . THR A 1 308 ? 10.773 38.406 15.32 1 98.5 308 THR A CA 1
ATOM 2304 C C . THR A 1 308 ? 9.82 39.594 15.289 1 98.5 308 THR A C 1
ATOM 2306 O O . THR A 1 308 ? 8.836 39.625 16.031 1 98.5 308 THR A O 1
ATOM 2309 N N . GLU A 1 309 ? 10.156 40.5 14.445 1 98.06 309 GLU A N 1
ATOM 2310 C CA . GLU A 1 309 ? 9.312 41.688 14.305 1 98.06 309 GLU A CA 1
ATOM 2311 C C . GLU A 1 309 ? 7.898 41.312 13.859 1 98.06 309 GLU A C 1
ATOM 2313 O O . GLU A 1 309 ? 6.914 41.781 14.438 1 98.06 309 GLU A O 1
ATOM 2318 N N . LEU A 1 310 ? 7.832 40.531 12.867 1 97.81 310 LEU A N 1
ATOM 2319 C CA . LEU A 1 310 ? 6.547 40.125 12.32 1 97.81 310 LEU A CA 1
ATOM 2320 C C . LEU A 1 310 ? 5.758 39.312 13.352 1 97.81 310 LEU A C 1
ATOM 2322 O O . LEU A 1 310 ? 4.551 39.5 13.508 1 97.81 310 LEU A O 1
ATOM 2326 N N . ALA A 1 311 ? 6.406 38.438 14.102 1 98.38 311 ALA A N 1
ATOM 2327 C CA . ALA A 1 311 ? 5.75 37.562 15.078 1 98.38 311 ALA A CA 1
ATOM 2328 C C . ALA A 1 311 ? 5.242 38.375 16.266 1 98.38 311 ALA A C 1
ATOM 2330 O O . ALA A 1 311 ? 4.172 38.094 16.812 1 98.38 311 ALA A O 1
ATOM 2331 N N . ARG A 1 312 ? 6.008 39.312 16.672 1 97.81 312 ARG A N 1
ATOM 2332 C CA . ARG A 1 312 ? 5.652 40.156 17.797 1 97.81 312 ARG A CA 1
ATOM 2333 C C . ARG A 1 312 ? 4.355 40.938 17.516 1 97.81 312 ARG A C 1
ATOM 2335 O O . ARG A 1 312 ? 3.594 41.219 18.438 1 97.81 312 ARG A O 1
ATOM 2342 N N . ALA A 1 313 ? 4.074 41.188 16.297 1 97.69 313 ALA A N 1
ATOM 2343 C CA . ALA A 1 313 ? 2.943 42.031 15.898 1 97.69 313 ALA A CA 1
ATOM 2344 C C . ALA A 1 313 ? 1.657 41.188 15.82 1 97.69 313 ALA A C 1
ATOM 2346 O O . ALA A 1 313 ? 0.566 41.75 15.68 1 97.69 313 ALA A O 1
ATOM 2347 N N . LEU A 1 314 ? 1.705 39.906 15.969 1 97.88 314 LEU A N 1
ATOM 2348 C CA . LEU A 1 314 ? 0.527 39.062 15.836 1 97.88 314 LEU A CA 1
ATOM 2349 C C . LEU A 1 314 ? -0.454 39.312 16.984 1 97.88 314 LEU A C 1
ATOM 2351 O O . LEU A 1 314 ? -0.047 39.438 18.141 1 97.88 314 LEU A O 1
ATOM 2355 N N . VAL A 1 315 ? -1.728 39.406 16.609 1 98.5 315 VAL A N 1
ATOM 2356 C CA . VAL A 1 315 ? -2.793 39.594 17.578 1 98.5 315 VAL A CA 1
ATOM 2357 C C . VAL A 1 315 ? -3.369 38.25 18 1 98.5 315 VAL A C 1
ATOM 2359 O O . VAL A 1 315 ? -4.016 37.562 17.203 1 98.5 315 VAL A O 1
ATOM 2362 N N . VAL A 1 316 ? -3.172 37.875 19.266 1 98.56 316 VAL A N 1
ATOM 2363 C CA . VAL A 1 316 ? -3.66 36.625 19.812 1 98.56 316 VAL A CA 1
ATOM 2364 C C . VAL A 1 316 ? -4.949 36.844 20.594 1 98.56 316 VAL A C 1
ATOM 2366 O O . VAL A 1 316 ? -4.941 37.531 21.641 1 98.56 316 VAL A O 1
ATOM 2369 N N . ARG A 1 317 ? -6.051 36.375 20 1 98.5 317 ARG A N 1
ATOM 2370 C CA . ARG A 1 317 ? -7.387 36.594 20.547 1 98.5 317 ARG A CA 1
ATOM 2371 C C . ARG A 1 317 ? -8.297 35.406 20.25 1 98.5 317 ARG A C 1
ATOM 2373 O O . ARG A 1 317 ? -7.938 34.531 19.469 1 98.5 317 ARG A O 1
ATOM 2380 N N . PRO A 1 318 ? -9.461 35.375 20.953 1 98.38 318 PRO A N 1
ATOM 2381 C CA . PRO A 1 318 ? -10.438 34.344 20.578 1 98.38 318 PRO A CA 1
ATOM 2382 C C . PRO A 1 318 ? -10.742 34.312 19.078 1 98.38 318 PRO A C 1
ATOM 2384 O O . PRO A 1 318 ? -10.828 35.375 18.453 1 98.38 318 PRO A O 1
ATOM 2387 N N . GLY A 1 319 ? -10.883 33.156 18.547 1 97.69 319 GLY A N 1
ATOM 2388 C CA . GLY A 1 319 ? -10.953 32.969 17.109 1 97.69 319 GLY A CA 1
ATOM 2389 C C . GLY A 1 319 ? -12.188 33.594 16.484 1 97.69 319 GLY A C 1
ATOM 2390 O O . GLY A 1 319 ? -12.242 33.781 15.266 1 97.69 319 GLY A O 1
ATOM 2391 N N . ASP A 1 320 ? -13.18 33.844 17.266 1 96.75 320 ASP A N 1
ATOM 2392 C CA . ASP A 1 320 ? -14.422 34.438 16.75 1 96.75 320 ASP A CA 1
ATOM 2393 C C . ASP A 1 320 ? -14.336 35.969 16.703 1 96.75 320 ASP A C 1
ATOM 2395 O O . ASP A 1 320 ? -15.266 36.625 16.234 1 96.75 320 ASP A O 1
ATOM 2399 N N . GLN A 1 321 ? -13.195 36.531 17.188 1 97 321 GLN A N 1
ATOM 2400 C CA . GLN A 1 321 ? -12.984 37.969 17.078 1 97 321 GLN A CA 1
ATOM 2401 C C . GLN A 1 321 ? -12.32 38.312 15.758 1 97 321 GLN A C 1
ATOM 2403 O O . GLN A 1 321 ? -11.352 37.688 15.344 1 97 321 GLN A O 1
ATOM 2408 N N . PRO A 1 322 ? -12.773 39.281 15.07 1 94.75 322 PRO A N 1
ATOM 2409 C CA . PRO A 1 322 ? -12.305 39.625 13.727 1 94.75 322 PRO A CA 1
ATOM 2410 C C . PRO A 1 322 ? -10.844 40.031 13.688 1 94.75 322 PRO A C 1
ATOM 2412 O O . PRO A 1 322 ? -10.172 39.875 12.672 1 94.75 322 PRO A O 1
ATOM 2415 N N . GLU A 1 323 ? -10.312 40.562 14.773 1 95.31 323 GLU A N 1
ATOM 2416 C CA . GLU A 1 323 ? -8.945 41.094 14.781 1 95.31 323 GLU A CA 1
ATOM 2417 C C . GLU A 1 323 ? -7.938 39.969 15.07 1 95.31 323 GLU A C 1
ATOM 2419 O O . GLU A 1 323 ? -6.727 40.188 14.992 1 95.31 323 GLU A O 1
ATOM 2424 N N . ALA A 1 324 ? -8.422 38.812 15.438 1 97.38 324 ALA A N 1
ATOM 2425 C CA . ALA A 1 324 ? -7.547 37.719 15.875 1 97.38 324 ALA A CA 1
ATOM 2426 C C . ALA A 1 324 ? -6.719 37.188 14.719 1 97.38 324 ALA A C 1
ATOM 2428 O O . ALA A 1 324 ? -7.27 36.812 13.68 1 97.38 324 ALA A O 1
ATOM 2429 N N . ASP A 1 325 ? -5.426 37.094 14.883 1 97.38 325 ASP A N 1
ATOM 2430 C CA . ASP A 1 325 ? -4.527 36.406 13.953 1 97.38 325 ASP A CA 1
ATOM 2431 C C . ASP A 1 325 ? -4.312 34.969 14.367 1 97.38 325 ASP A C 1
ATOM 2433 O O . ASP A 1 325 ? -4.043 34.094 13.523 1 97.38 325 ASP A O 1
ATOM 2437 N N . MET A 1 326 ? -4.344 34.719 15.617 1 98.06 326 MET A N 1
ATOM 2438 C CA . MET A 1 326 ? -4.047 33.406 16.188 1 98.06 326 MET A CA 1
ATOM 2439 C C . MET A 1 326 ? -4.945 33.125 17.391 1 98.06 326 MET A C 1
ATOM 2441 O O . MET A 1 326 ? -5.199 34 18.203 1 98.06 326 MET A O 1
ATOM 2445 N N . GLY A 1 327 ? -5.5 31.922 17.391 1 98.38 327 GLY A N 1
ATOM 2446 C CA . GLY A 1 327 ? -6.352 31.5 18.5 1 98.38 327 GLY A CA 1
ATOM 2447 C C . GLY A 1 327 ? -5.598 30.734 19.562 1 98.38 327 GLY A C 1
ATOM 2448 O O . GLY A 1 327 ? -4.371 30.797 19.641 1 98.38 327 GLY A O 1
ATOM 2449 N N . PRO A 1 328 ? -6.344 30.109 20.469 1 98.75 328 PRO A N 1
ATOM 2450 C CA . PRO A 1 328 ? -5.746 29.344 21.547 1 98.75 328 PRO A CA 1
ATOM 2451 C C . PRO A 1 328 ? -5.254 27.969 21.094 1 98.75 328 PRO A C 1
ATOM 2453 O O . PRO A 1 328 ? -5.492 27.562 19.953 1 98.75 328 PRO A O 1
ATOM 2456 N N . LEU A 1 329 ? -4.508 27.297 22 1 98.75 329 LEU A N 1
ATOM 2457 C CA . LEU A 1 329 ? -4.246 25.875 21.844 1 98.75 329 LEU A CA 1
ATOM 2458 C C . LEU A 1 329 ? -5.48 25.047 22.203 1 98.75 329 LEU A C 1
ATOM 2460 O O . LEU A 1 329 ? -6.41 25.562 22.844 1 98.75 329 LEU A O 1
ATOM 2464 N N . ILE A 1 330 ? -5.473 23.797 21.891 1 98.69 330 ILE A N 1
ATOM 2465 C CA . ILE A 1 330 ? -6.664 22.953 21.891 1 98.69 330 ILE A CA 1
ATOM 2466 C C . ILE A 1 330 ? -7.039 22.609 23.344 1 98.69 330 ILE A C 1
ATOM 2468 O O . ILE A 1 330 ? -8.219 22.484 23.656 1 98.69 330 ILE A O 1
ATOM 2472 N N . THR A 1 331 ? -6.047 22.391 24.203 1 98.31 331 THR A N 1
ATOM 2473 C CA . THR A 1 331 ? -6.32 21.984 25.562 1 98.31 331 THR A CA 1
ATOM 2474 C C . THR A 1 331 ? -5.367 22.672 26.547 1 98.31 331 THR A C 1
ATOM 2476 O O . THR A 1 331 ? -4.359 23.25 26.125 1 98.31 331 THR A O 1
ATOM 2479 N N . ARG A 1 332 ? -5.742 22.531 27.812 1 98 332 ARG A N 1
ATOM 2480 C CA . ARG A 1 332 ? -4.863 22.984 28.875 1 98 332 ARG A CA 1
ATOM 2481 C C . ARG A 1 332 ? -3.551 22.203 28.875 1 98 332 ARG A C 1
ATOM 2483 O O . ARG A 1 332 ? -2.479 22.797 29.078 1 98 332 ARG A O 1
ATOM 2490 N N . ASP A 1 333 ? -3.662 20.938 28.656 1 97.94 333 ASP A N 1
ATOM 2491 C CA . ASP A 1 333 ? -2.473 20.078 28.609 1 97.94 333 ASP A CA 1
ATOM 2492 C C . ASP A 1 333 ? -1.524 20.531 27.5 1 97.94 333 ASP A C 1
ATOM 2494 O O . ASP A 1 333 ? -0.304 20.516 27.672 1 97.94 333 ASP A O 1
ATOM 2498 N N . ALA A 1 334 ? -2.074 20.875 26.359 1 98.19 334 ALA A N 1
ATOM 2499 C CA . ALA A 1 334 ? -1.257 21.359 25.25 1 98.19 334 ALA A CA 1
ATOM 2500 C C . ALA A 1 334 ? -0.541 22.656 25.641 1 98.19 334 ALA A C 1
ATOM 2502 O O . ALA A 1 334 ? 0.636 22.844 25.312 1 98.19 334 ALA A O 1
ATOM 2503 N N . LEU A 1 335 ? -1.255 23.547 26.328 1 98.56 335 LEU A N 1
ATOM 2504 C CA . LEU A 1 335 ? -0.653 24.797 26.797 1 98.56 335 LEU A CA 1
ATOM 2505 C C . LEU A 1 335 ? 0.529 24.516 27.719 1 98.56 335 LEU A C 1
ATOM 2507 O O . LEU A 1 335 ? 1.603 25.094 27.547 1 98.56 335 LEU A O 1
ATOM 2511 N N . GLU A 1 336 ? 0.317 23.594 28.609 1 98.31 336 GLU A N 1
ATOM 2512 C CA . GLU A 1 336 ? 1.376 23.25 29.547 1 98.31 336 GLU A CA 1
ATOM 2513 C C . GLU A 1 336 ? 2.57 22.625 28.828 1 98.31 336 GLU A C 1
ATOM 2515 O O . GLU A 1 336 ? 3.721 22.953 29.141 1 98.31 336 GLU A O 1
ATOM 2520 N N . ARG A 1 337 ? 2.305 21.781 27.938 1 98.06 337 ARG A N 1
ATOM 2521 C CA . ARG A 1 337 ? 3.352 21.109 27.156 1 98.06 337 ARG A CA 1
ATOM 2522 C C . ARG A 1 337 ? 4.16 22.125 26.344 1 98.06 337 ARG A C 1
ATOM 2524 O O . ARG A 1 337 ? 5.391 22.141 26.406 1 98.06 337 ARG A O 1
ATOM 2531 N N . VAL A 1 338 ? 3.504 23 25.609 1 98.5 338 VAL A N 1
ATOM 2532 C CA . VAL A 1 338 ? 4.176 23.984 24.781 1 98.5 338 VAL A CA 1
ATOM 2533 C C . VAL A 1 338 ? 4.996 24.922 25.656 1 98.5 338 VAL A C 1
ATOM 2535 O O . VAL A 1 338 ? 6.145 25.25 25.328 1 98.5 338 VAL A O 1
ATOM 2538 N N . THR A 1 339 ? 4.426 25.312 26.781 1 98.44 339 THR A N 1
ATOM 2539 C CA . THR A 1 339 ? 5.117 26.188 27.719 1 98.44 339 THR A CA 1
ATOM 2540 C C . THR A 1 339 ? 6.41 25.531 28.203 1 98.44 339 THR A C 1
ATOM 2542 O O . THR A 1 339 ? 7.43 26.219 28.359 1 98.44 339 THR A O 1
ATOM 2545 N N . SER A 1 340 ? 6.344 24.281 28.359 1 98.38 340 SER A N 1
ATOM 2546 C CA . SER A 1 340 ? 7.508 23.562 28.875 1 98.38 340 SER A CA 1
ATOM 2547 C C . SER A 1 340 ? 8.656 23.578 27.875 1 98.38 340 SER A C 1
ATOM 2549 O O . SER A 1 340 ? 9.828 23.609 28.25 1 98.38 340 SER A O 1
ATOM 2551 N N . TYR A 1 341 ? 8.406 23.547 26.594 1 98.12 341 TYR A N 1
ATOM 2552 C CA . TYR A 1 341 ? 9.438 23.625 25.562 1 98.12 341 TYR A CA 1
ATOM 2553 C C . TYR A 1 341 ? 10.109 25 25.578 1 98.12 341 TYR A C 1
ATOM 2555 O O . TYR A 1 341 ? 11.328 25.094 25.422 1 98.12 341 TYR A O 1
ATOM 2563 N N . VAL A 1 342 ? 9.305 26.016 25.734 1 97.94 342 VAL A N 1
ATOM 2564 C CA . VAL A 1 342 ? 9.82 27.375 25.766 1 97.94 342 VAL A CA 1
ATOM 2565 C C . VAL A 1 342 ? 10.688 27.578 27 1 97.94 342 VAL A C 1
ATOM 2567 O O . VAL A 1 342 ? 11.773 28.156 26.922 1 97.94 342 VAL A O 1
ATOM 2570 N N . ASP A 1 343 ? 10.227 27 28.062 1 96.56 343 ASP A N 1
ATOM 2571 C CA . ASP A 1 343 ? 10.93 27.125 29.344 1 96.56 343 ASP A CA 1
ATOM 2572 C C . ASP A 1 343 ? 12.32 26.484 29.266 1 96.56 343 ASP A C 1
ATOM 2574 O O . ASP A 1 343 ? 13.281 27.031 29.797 1 96.56 343 ASP A O 1
ATOM 2578 N N . SER A 1 344 ? 12.422 25.438 28.578 1 96.25 344 SER A N 1
ATOM 2579 C CA . SER A 1 344 ? 13.656 24.656 28.625 1 96.25 344 SER A CA 1
ATOM 2580 C C . SER A 1 344 ? 14.609 25.047 27.5 1 96.25 344 SER A C 1
ATOM 2582 O O . SER A 1 344 ? 15.789 24.688 27.516 1 96.25 344 SER A O 1
ATOM 2584 N N . ALA A 1 345 ? 14.195 25.844 26.531 1 96.38 345 ALA A N 1
ATOM 2585 C CA . ALA A 1 345 ? 14.945 26.109 25.312 1 96.38 345 ALA A CA 1
ATOM 2586 C C . ALA A 1 345 ? 16.281 26.766 25.625 1 96.38 345 ALA A C 1
ATOM 2588 O O . ALA A 1 345 ? 17.328 26.359 25.094 1 96.38 345 ALA A O 1
ATOM 2589 N N . ALA A 1 346 ? 16.281 27.719 26.516 1 94.56 346 ALA A N 1
ATOM 2590 C CA . ALA A 1 346 ? 17.516 28.438 26.859 1 94.56 346 ALA A CA 1
ATOM 2591 C C . ALA A 1 346 ? 18.469 27.547 27.625 1 94.56 346 ALA A C 1
ATOM 2593 O O . ALA A 1 346 ? 19.688 27.625 27.453 1 94.56 346 ALA A O 1
ATOM 2594 N N . GLN A 1 347 ? 17.953 26.703 28.438 1 96.12 347 GLN A N 1
ATOM 2595 C CA . GLN A 1 347 ? 18.766 25.797 29.234 1 96.12 347 GLN A CA 1
ATOM 2596 C C . GLN A 1 347 ? 19.469 24.781 28.344 1 96.12 347 GLN A C 1
ATOM 2598 O O . GLN A 1 347 ? 20.562 24.297 28.688 1 96.12 347 GLN A O 1
ATOM 2603 N N . GLU A 1 348 ? 18.891 24.547 27.266 1 96.75 348 GLU A N 1
ATOM 2604 C CA . GLU A 1 348 ? 19.453 23.562 26.359 1 96.75 348 GLU A CA 1
ATOM 2605 C C . GLU A 1 348 ? 20.406 24.203 25.344 1 96.75 348 GLU A C 1
ATOM 2607 O O . GLU A 1 348 ? 20.938 23.531 24.469 1 96.75 348 GLU A O 1
ATOM 2612 N N . GLY A 1 349 ? 20.562 25.453 25.453 1 96.94 349 GLY A N 1
ATOM 2613 C CA . GLY A 1 349 ? 21.562 26.125 24.625 1 96.94 349 GLY A CA 1
ATOM 2614 C C . GLY A 1 349 ? 20.969 27.031 23.578 1 96.94 349 GLY A C 1
ATOM 2615 O O . GLY A 1 349 ? 21.688 27.734 22.859 1 96.94 349 GLY A O 1
ATOM 2616 N N . GLY A 1 350 ? 19.656 27.125 23.438 1 98 350 GLY A N 1
ATOM 2617 C CA . GLY A 1 350 ? 19 28.031 22.5 1 98 350 GLY A CA 1
ATOM 2618 C C . GLY A 1 350 ? 18.891 29.453 23.016 1 98 350 GLY A C 1
ATOM 2619 O O . GLY A 1 350 ? 19.047 29.703 24.219 1 98 350 GLY A O 1
ATOM 2620 N N . THR A 1 351 ? 18.766 30.359 22.109 1 98.5 351 THR A N 1
ATOM 2621 C CA . THR A 1 351 ? 18.516 31.75 22.469 1 98.5 351 THR A CA 1
ATOM 2622 C C . THR A 1 351 ? 17.031 32.094 22.266 1 98.5 351 THR A C 1
ATOM 2624 O O . THR A 1 351 ? 16.547 32.156 21.141 1 98.5 351 THR A O 1
ATOM 2627 N N . LEU A 1 352 ? 16.344 32.312 23.359 1 98.5 352 LEU A N 1
ATOM 2628 C CA . LEU A 1 352 ? 14.938 32.719 23.281 1 98.5 352 LEU A CA 1
ATOM 2629 C C . LEU A 1 352 ? 14.805 34.156 22.844 1 98.5 352 LEU A C 1
ATOM 2631 O O . LEU A 1 352 ? 14.969 35.094 23.656 1 98.5 352 LEU A O 1
ATOM 2635 N N . VAL A 1 353 ? 14.516 34.438 21.562 1 98.19 353 VAL A N 1
ATOM 2636 C CA . VAL A 1 353 ? 14.523 35.781 21 1 98.19 353 VAL A CA 1
ATOM 2637 C C . VAL A 1 353 ? 13.141 36.406 21.141 1 98.19 353 VAL A C 1
ATOM 2639 O O . VAL A 1 353 ? 13.008 37.625 21.172 1 98.19 353 VAL A O 1
ATOM 2642 N N . LEU A 1 354 ? 12.109 35.625 21.062 1 98.5 354 LEU A N 1
ATOM 2643 C CA . LEU A 1 354 ? 10.734 36.031 21.328 1 98.5 354 LEU A CA 1
ATOM 2644 C C . LEU A 1 354 ? 10.062 35.062 22.281 1 98.5 354 LEU A C 1
ATOM 2646 O O . LEU A 1 354 ? 10.039 33.844 22.031 1 98.5 354 LEU A O 1
ATOM 2650 N N . ASP A 1 355 ? 9.531 35.531 23.375 1 98.5 355 ASP A N 1
ATOM 2651 C CA . ASP A 1 355 ? 8.922 34.719 24.422 1 98.5 355 ASP A CA 1
ATOM 2652 C C . ASP A 1 355 ? 7.395 34.812 24.375 1 98.5 355 ASP A C 1
ATOM 2654 O O . ASP A 1 355 ? 6.816 35.812 24.812 1 98.5 355 ASP A O 1
ATOM 2658 N N . GLY A 1 356 ? 6.801 33.719 23.859 1 98.12 356 GLY A N 1
ATOM 2659 C CA . GLY A 1 356 ? 5.352 33.719 23.719 1 98.12 356 GLY A CA 1
ATOM 2660 C C . GLY A 1 356 ? 4.621 33.781 25.047 1 98.12 356 GLY A C 1
ATOM 2661 O O . GLY A 1 356 ? 3.426 34.062 25.094 1 98.12 356 GLY A O 1
ATOM 2662 N N . ARG A 1 357 ? 5.223 33.5 26.234 1 96 357 ARG A N 1
ATOM 2663 C CA . ARG A 1 357 ? 4.625 33.531 27.562 1 96 357 ARG A CA 1
ATOM 2664 C C . ARG A 1 357 ? 4.344 34.938 28.031 1 96 357 ARG A C 1
ATOM 2666 O O . ARG A 1 357 ? 3.529 35.156 28.938 1 96 357 ARG A O 1
ATOM 2673 N N . THR A 1 358 ? 5.012 35.844 27.359 1 97.06 358 THR A N 1
ATOM 2674 C CA . THR A 1 358 ? 4.867 37.219 27.781 1 97.06 358 THR A CA 1
ATOM 2675 C C . THR A 1 358 ? 4.047 38.031 26.766 1 97.06 358 THR A C 1
ATOM 2677 O O . THR A 1 358 ? 3.943 39.25 26.859 1 97.06 358 THR A O 1
ATOM 2680 N N . HIS A 1 359 ? 3.613 37.406 25.797 1 97.31 359 HIS A N 1
ATOM 2681 C CA . HIS A 1 359 ? 2.771 38.062 24.781 1 97.31 359 HIS A CA 1
ATOM 2682 C C . HIS A 1 359 ? 1.448 38.531 25.391 1 97.31 359 HIS A C 1
ATOM 2684 O O . HIS A 1 359 ? 1.013 38 26.422 1 97.31 359 HIS A O 1
ATOM 2690 N N . ASP A 1 360 ? 0.846 39.531 24.828 1 97.88 360 ASP A N 1
ATOM 2691 C CA . ASP A 1 360 ? -0.492 39.969 25.234 1 97.88 360 ASP A CA 1
ATOM 2692 C C . ASP A 1 360 ? -1.548 38.969 24.766 1 97.88 360 ASP A C 1
ATOM 2694 O O . ASP A 1 360 ? -1.91 38.969 23.578 1 97.88 360 ASP A O 1
ATOM 2698 N N . VAL A 1 361 ? -2.01 38.188 25.656 1 97.94 361 VAL A N 1
ATOM 2699 C CA . VAL A 1 361 ? -3.027 37.188 25.359 1 97.94 361 VAL A CA 1
ATOM 2700 C C . VAL A 1 361 ? -4.156 37.281 26.391 1 97.94 361 VAL A C 1
ATOM 2702 O O . VAL A 1 361 ? -3.979 37.844 27.469 1 97.94 361 VAL A O 1
ATOM 2705 N N . PRO A 1 362 ? -5.34 36.75 26.016 1 97.62 362 PRO A N 1
ATOM 2706 C CA . PRO A 1 362 ? -6.43 36.75 27 1 97.62 362 PRO A CA 1
ATOM 2707 C C . PRO A 1 362 ? -6.062 36 28.281 1 97.62 362 PRO A C 1
ATOM 2709 O O . PRO A 1 362 ? -5.289 35.031 28.234 1 97.62 362 PRO A O 1
ATOM 2712 N N . THR A 1 363 ? -6.738 36.312 29.406 1 94.94 363 THR A N 1
ATOM 2713 C CA . THR A 1 363 ? -6.457 35.719 30.703 1 94.94 363 THR A CA 1
ATOM 2714 C C . THR A 1 363 ? -7.145 34.375 30.828 1 94.94 363 THR A C 1
ATOM 2716 O O . THR A 1 363 ? -6.656 33.469 31.531 1 94.94 363 THR A O 1
ATOM 2719 N N . GLU A 1 364 ? -8.227 34.281 30.172 1 96.06 364 GLU A N 1
ATOM 2720 C CA . GLU A 1 364 ? -8.953 33 30.156 1 96.06 364 GLU A CA 1
ATOM 2721 C C . GLU A 1 364 ? -8.656 32.219 28.891 1 96.06 364 GLU A C 1
ATOM 2723 O O . GLU A 1 364 ? -8.266 32.781 27.875 1 96.06 364 GLU A O 1
ATOM 2728 N N . GLY A 1 365 ? -8.828 30.859 28.984 1 98.06 365 GLY A N 1
ATOM 2729 C CA . GLY A 1 365 ? -8.594 30.016 27.828 1 98.06 365 GLY A CA 1
ATOM 2730 C C . GLY A 1 365 ? -7.172 29.5 27.734 1 98.06 365 GLY A C 1
ATOM 2731 O O . GLY A 1 365 ? -6.379 29.688 28.672 1 98.06 365 GLY A O 1
ATOM 2732 N N . PHE A 1 366 ? -6.871 28.812 26.703 1 98.75 366 PHE A N 1
ATOM 2733 C CA . PHE A 1 366 ? -5.594 28.109 26.578 1 98.75 366 PHE A CA 1
ATOM 2734 C C . PHE A 1 366 ? -4.668 28.828 25.609 1 98.75 366 PHE A C 1
ATOM 2736 O O . PHE A 1 366 ? -4.25 28.266 24.594 1 98.75 366 PHE A O 1
ATOM 2743 N N . PHE A 1 367 ? -4.332 30.094 25.953 1 98.75 367 PHE A N 1
ATOM 2744 C CA . PHE A 1 367 ? -3.613 30.984 25.031 1 98.75 367 PHE A CA 1
ATOM 2745 C C . PHE A 1 367 ? -2.131 31.031 25.375 1 98.75 367 PHE A C 1
ATOM 2747 O O . PHE A 1 367 ? -1.76 30.969 26.547 1 98.75 367 PHE A O 1
ATOM 2754 N N . ILE A 1 368 ? -1.302 31.094 24.406 1 98.62 368 ILE A N 1
ATOM 2755 C CA . ILE A 1 368 ? 0.114 31.438 24.469 1 98.62 368 ILE A CA 1
ATOM 2756 C C . ILE A 1 368 ? 0.531 32.188 23.203 1 98.62 368 ILE A C 1
ATOM 2758 O O . ILE A 1 368 ? -0.074 31.984 22.141 1 98.62 368 ILE A O 1
ATOM 2762 N N . GLY A 1 369 ? 1.41 33.094 23.234 1 98.56 369 GLY A N 1
ATOM 2763 C CA . GLY A 1 369 ? 1.893 33.812 22.062 1 98.56 369 GLY A CA 1
ATOM 2764 C C . GLY A 1 369 ? 2.965 33.062 21.297 1 98.56 369 GLY A C 1
ATOM 2765 O O . GLY A 1 369 ? 3.361 31.953 21.703 1 98.56 369 GLY A O 1
ATOM 2766 N N . PRO A 1 370 ? 3.453 33.656 20.156 1 98.75 370 PRO A N 1
ATOM 2767 C CA . PRO A 1 370 ? 4.531 33.031 19.359 1 98.75 370 PRO A CA 1
ATOM 2768 C C . PRO A 1 370 ? 5.883 33.094 20.078 1 98.75 370 PRO A C 1
ATOM 2770 O O . PRO A 1 370 ? 6.207 34.094 20.703 1 98.75 370 PRO A O 1
ATOM 2773 N N . SER A 1 371 ? 6.578 32 20.016 1 98.88 371 SER A N 1
ATOM 2774 C CA . SER A 1 371 ? 7.945 31.984 20.516 1 98.88 371 SER A CA 1
ATOM 2775 C C . SER A 1 371 ? 8.938 31.672 19.406 1 98.88 371 SER A C 1
ATOM 2777 O O . SER A 1 371 ? 8.641 30.906 18.484 1 98.88 371 SER A O 1
ATOM 2779 N N . ILE A 1 372 ? 10.086 32.281 19.453 1 98.88 372 ILE A N 1
ATOM 2780 C CA . ILE A 1 372 ? 11.18 32.031 18.516 1 98.88 372 ILE A CA 1
ATOM 2781 C C . ILE A 1 372 ? 12.461 31.734 19.297 1 98.88 372 ILE A C 1
ATOM 2783 O O . ILE A 1 372 ? 12.859 32.5 20.172 1 98.88 372 ILE A O 1
ATOM 2787 N N . VAL A 1 373 ? 13.016 30.594 19.031 1 98.88 373 VAL A N 1
ATOM 2788 C CA . VAL A 1 373 ? 14.273 30.172 19.641 1 98.88 373 VAL A CA 1
ATOM 2789 C C . VAL A 1 373 ? 15.367 30.094 18.578 1 98.88 373 VAL A C 1
ATOM 2791 O O . VAL A 1 373 ? 15.266 29.312 17.625 1 98.88 373 VAL A O 1
ATOM 2794 N N . ASP A 1 374 ? 16.391 30.891 18.672 1 98.75 374 ASP A N 1
ATOM 2795 C CA . ASP A 1 374 ? 17.531 30.922 17.75 1 98.75 374 ASP A CA 1
ATOM 2796 C C . ASP A 1 374 ? 18.656 30.031 18.266 1 98.75 374 ASP A C 1
ATOM 2798 O O . ASP A 1 374 ? 18.641 29.578 19.406 1 98.75 374 ASP A O 1
ATOM 2802 N N . HIS A 1 375 ? 19.578 29.625 17.297 1 98.56 375 HIS A N 1
ATOM 2803 C CA . HIS A 1 375 ? 20.75 28.797 17.578 1 98.56 375 HIS A CA 1
ATOM 2804 C C . HIS A 1 375 ? 20.328 27.422 18.109 1 98.56 375 HIS A C 1
ATOM 2806 O O . HIS A 1 375 ? 20.891 26.938 19.094 1 98.56 375 HIS A O 1
ATOM 2812 N N . VAL A 1 376 ? 19.312 26.922 17.578 1 98.69 376 VAL A N 1
ATOM 2813 C CA . VAL A 1 376 ? 18.828 25.578 17.906 1 98.69 376 VAL A CA 1
ATOM 2814 C C . VAL A 1 376 ? 19.672 24.531 17.188 1 98.69 376 VAL A C 1
ATOM 2816 O O . VAL A 1 376 ? 20.156 24.781 16.078 1 98.69 376 VAL A O 1
ATOM 2819 N N . ARG A 1 377 ? 19.859 23.359 17.766 1 97.75 377 ARG A N 1
ATOM 2820 C CA . ARG A 1 377 ? 20.609 22.234 17.203 1 97.75 377 ARG A CA 1
ATOM 2821 C C . ARG A 1 377 ? 19.922 20.906 17.516 1 97.75 377 ARG A C 1
ATOM 2823 O O . ARG A 1 377 ? 19.172 20.812 18.484 1 97.75 377 ARG A O 1
ATOM 2830 N N . PRO A 1 378 ? 20.219 19.875 16.641 1 97.94 378 PRO A N 1
ATOM 2831 C CA . PRO A 1 378 ? 19.75 18.547 17.016 1 97.94 378 PRO A CA 1
ATOM 2832 C C . PRO A 1 378 ? 20.172 18.141 18.422 1 97.94 378 PRO A C 1
ATOM 2834 O O . PRO A 1 378 ? 21.281 18.438 18.844 1 97.94 378 PRO A O 1
ATOM 2837 N N . GLY A 1 379 ? 19.344 17.438 19.109 1 97.38 379 GLY A N 1
ATOM 2838 C CA . GLY A 1 379 ? 19.594 17.078 20.484 1 97.38 379 GLY A CA 1
ATOM 2839 C C . GLY A 1 379 ? 18.781 17.906 21.484 1 97.38 379 GLY A C 1
ATOM 2840 O O . GLY A 1 379 ? 18.594 17.5 22.625 1 97.38 379 GLY A O 1
ATOM 2841 N N . MET A 1 380 ? 18.359 19.141 21.031 1 97.94 380 MET A N 1
ATOM 2842 C CA . MET A 1 380 ? 17.453 19.969 21.828 1 97.94 380 MET A CA 1
ATOM 2843 C C . MET A 1 380 ? 16.016 19.5 21.656 1 97.94 380 MET A C 1
ATOM 2845 O O . MET A 1 380 ? 15.602 19.141 20.562 1 97.94 380 MET A O 1
ATOM 2849 N N . LYS A 1 381 ? 15.172 19.594 22.672 1 97.88 381 LYS A N 1
ATOM 2850 C CA . LYS A 1 381 ? 13.781 19.156 22.609 1 97.88 381 LYS A CA 1
ATOM 2851 C C . LYS A 1 381 ? 12.992 19.969 21.594 1 97.88 381 LYS A C 1
ATOM 2853 O O . LYS A 1 381 ? 12.141 19.422 20.875 1 97.88 381 LYS A O 1
ATOM 2858 N N . VAL A 1 382 ? 13.312 21.25 21.5 1 98.06 382 VAL A N 1
ATOM 2859 C CA . VAL A 1 382 ? 12.594 22.125 20.578 1 98.06 382 VAL A CA 1
ATOM 2860 C C . VAL A 1 382 ? 12.859 21.703 19.141 1 98.06 382 VAL A C 1
ATOM 2862 O O . VAL A 1 382 ? 12.094 22.047 18.234 1 98.06 382 VAL A O 1
ATOM 2865 N N . TYR A 1 383 ? 13.945 20.969 18.891 1 98.31 383 TYR A N 1
ATOM 2866 C CA . TYR A 1 383 ? 14.25 20.469 17.562 1 98.31 383 TYR A CA 1
ATOM 2867 C C . TYR A 1 383 ? 13.742 19.047 17.375 1 98.31 383 TYR A C 1
ATOM 2869 O O . TYR A 1 383 ? 13.133 18.719 16.359 1 98.31 383 TYR A O 1
ATOM 2877 N N . ASP A 1 384 ? 13.953 18.219 18.359 1 97.44 384 ASP A N 1
ATOM 2878 C CA . ASP A 1 384 ? 13.773 16.766 18.203 1 97.44 384 ASP A CA 1
ATOM 2879 C C . ASP A 1 384 ? 12.297 16.391 18.266 1 97.44 384 ASP A C 1
ATOM 2881 O O . ASP A 1 384 ? 11.867 15.445 17.594 1 97.44 384 ASP A O 1
ATOM 2885 N N . ASP A 1 385 ? 11.5 17.078 19.062 1 97.25 385 ASP A N 1
ATOM 2886 C CA . ASP A 1 385 ? 10.117 16.688 19.312 1 97.25 385 ASP A CA 1
ATOM 2887 C C . ASP A 1 385 ? 9.156 17.469 18.422 1 97.25 385 ASP A C 1
ATOM 2889 O O . ASP A 1 385 ? 9.414 18.625 18.062 1 97.25 385 ASP A O 1
ATOM 2893 N N . GLU A 1 386 ? 8.109 16.859 17.953 1 97.56 386 GLU A N 1
ATOM 2894 C CA . GLU A 1 386 ? 6.973 17.609 17.438 1 97.56 386 GLU A CA 1
ATOM 2895 C C . GLU A 1 386 ? 6.254 18.375 18.547 1 97.56 386 GLU A C 1
ATOM 2897 O O . GLU A 1 386 ? 5.605 17.766 19.406 1 97.56 386 GLU A O 1
ATOM 2902 N N . ILE A 1 387 ? 6.363 19.641 18.5 1 97.25 387 ILE A N 1
ATOM 2903 C CA . ILE A 1 387 ? 5.832 20.484 19.578 1 97.25 387 ILE A CA 1
ATOM 2904 C C . ILE A 1 387 ? 4.328 20.672 19.375 1 97.25 387 ILE A C 1
ATOM 2906 O O . ILE A 1 387 ? 3.553 20.562 20.328 1 97.25 387 ILE A O 1
ATOM 2910 N N . PHE A 1 388 ? 3.926 20.859 18.141 1 97.94 388 PHE A N 1
ATOM 291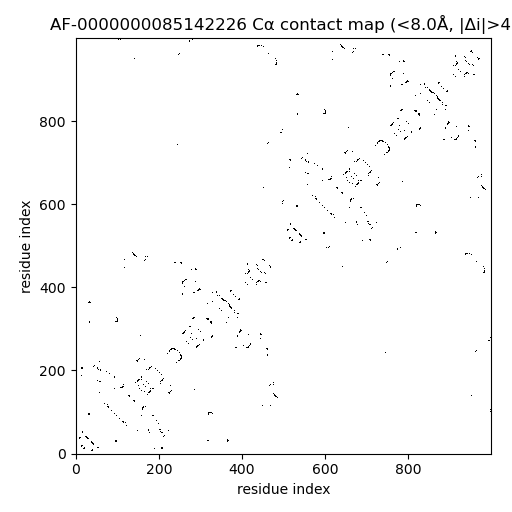1 C CA . PHE A 1 388 ? 2.529 21.109 17.797 1 97.94 388 PHE A CA 1
ATOM 2912 C C . PHE A 1 388 ? 1.988 22.312 18.562 1 97.94 388 PHE A C 1
ATOM 2914 O O . PHE A 1 388 ? 0.956 22.219 19.219 1 97.94 388 PHE A O 1
ATOM 2921 N N . GLY A 1 389 ? 2.645 23.422 18.469 1 98.5 389 GLY A N 1
ATOM 2922 C CA . GLY A 1 389 ? 2.408 24.703 19.094 1 98.5 389 GLY A CA 1
ATOM 2923 C C . GLY A 1 389 ? 3.148 25.844 18.422 1 98.5 389 GLY A C 1
ATOM 2924 O O . GLY A 1 389 ? 3.926 25.625 17.484 1 98.5 389 GLY A O 1
ATOM 2925 N N . PRO A 1 390 ? 2.914 27.062 18.859 1 98.75 390 PRO A N 1
ATOM 2926 C CA . PRO A 1 390 ? 3.455 28.234 18.156 1 98.75 390 PRO A CA 1
ATOM 2927 C C . PRO A 1 390 ? 4.895 28.547 18.562 1 98.75 390 PRO A C 1
ATOM 2929 O O . PRO A 1 390 ? 5.164 29.625 19.109 1 98.75 390 PRO A O 1
ATOM 2932 N N . VAL A 1 391 ? 5.801 27.625 18.25 1 98.88 391 VAL A N 1
ATOM 2933 C CA . VAL A 1 391 ? 7.227 27.781 18.516 1 98.88 391 VAL A CA 1
ATOM 2934 C C . VAL A 1 391 ? 8.023 27.547 17.234 1 98.88 391 VAL A C 1
ATOM 2936 O O . VAL A 1 391 ? 7.906 26.5 16.609 1 98.88 391 VAL A O 1
ATOM 2939 N N . LEU A 1 392 ? 8.812 28.5 16.828 1 98.81 392 LEU A N 1
ATOM 2940 C CA . LEU A 1 392 ? 9.688 28.406 15.664 1 98.81 392 LEU A CA 1
ATOM 2941 C C . LEU A 1 392 ? 11.148 28.297 16.094 1 98.81 392 LEU A C 1
ATOM 2943 O O . LEU A 1 392 ? 11.664 29.172 16.797 1 98.81 392 LEU A O 1
ATOM 2947 N N . ALA A 1 393 ? 11.75 27.203 15.766 1 98.88 393 ALA A N 1
ATOM 2948 C CA . ALA A 1 393 ? 13.18 27.016 15.977 1 98.88 393 ALA A CA 1
ATOM 2949 C C . ALA A 1 393 ? 13.977 27.5 14.766 1 98.88 393 ALA A C 1
ATOM 2951 O O . ALA A 1 393 ? 13.586 27.266 13.625 1 98.88 393 ALA A O 1
ATOM 2952 N N . ILE A 1 394 ? 15.055 28.203 15.008 1 98.88 394 ILE A N 1
ATOM 2953 C CA . ILE A 1 394 ? 15.945 28.641 13.945 1 98.88 394 ILE A CA 1
ATOM 2954 C C . ILE A 1 394 ? 17.281 27.922 14.062 1 98.88 394 ILE A C 1
ATOM 2956 O O . ILE A 1 394 ? 17.938 27.984 15.102 1 98.88 394 ILE A O 1
ATOM 2960 N N . VAL A 1 395 ? 17.609 27.203 13.062 1 98.88 395 VAL A N 1
ATOM 2961 C CA . VAL A 1 395 ? 18.891 26.516 12.945 1 98.88 395 VAL A CA 1
ATOM 2962 C C . VAL A 1 395 ? 19.766 27.234 11.914 1 98.88 395 VAL A C 1
ATOM 2964 O O . VAL A 1 395 ? 19.297 27.578 10.836 1 98.88 395 VAL A O 1
ATOM 2967 N N . ARG A 1 396 ? 21 27.516 12.258 1 98.69 396 ARG A N 1
ATOM 2968 C CA . ARG A 1 396 ? 21.953 28.156 11.359 1 98.69 396 ARG A CA 1
ATOM 2969 C C . ARG A 1 396 ? 22.969 27.141 10.844 1 98.69 396 ARG A C 1
ATOM 2971 O O . ARG A 1 396 ? 23.562 26.391 11.625 1 98.69 396 ARG A O 1
ATOM 2978 N N . VAL A 1 397 ? 23.125 27.047 9.539 1 98.69 397 VAL A N 1
ATOM 2979 C CA . VAL A 1 397 ? 24.109 26.156 8.938 1 98.69 397 VAL A CA 1
ATOM 2980 C C . VAL A 1 397 ? 24.953 26.938 7.922 1 98.69 397 VAL A C 1
ATOM 2982 O O . VAL A 1 397 ? 24.547 28.016 7.477 1 98.69 397 VAL A O 1
ATOM 2985 N N . ASP A 1 398 ? 26.078 26.344 7.473 1 98.06 398 ASP A N 1
ATOM 2986 C CA . ASP A 1 398 ? 27.016 27.062 6.613 1 98.06 398 ASP A CA 1
ATOM 2987 C C . ASP A 1 398 ? 26.688 26.844 5.137 1 98.06 398 ASP A C 1
ATOM 2989 O O . ASP A 1 398 ? 26.859 27.75 4.312 1 98.06 398 ASP A O 1
ATOM 2993 N N . THR A 1 399 ? 26.266 25.594 4.824 1 98.19 399 THR A N 1
ATOM 2994 C CA . THR A 1 399 ? 26.172 25.25 3.41 1 98.19 399 THR A CA 1
ATOM 2995 C C . THR A 1 399 ? 24.828 24.578 3.105 1 98.19 399 THR A C 1
ATOM 2997 O O . THR A 1 399 ? 24.125 24.141 4.02 1 98.19 399 THR A O 1
ATOM 3000 N N . TYR A 1 400 ? 24.516 24.531 1.776 1 98.12 400 TYR A N 1
ATOM 3001 C CA . TYR A 1 400 ? 23.375 23.781 1.277 1 98.12 400 TYR A CA 1
ATOM 3002 C C . TYR A 1 400 ? 23.438 22.328 1.726 1 98.12 400 TYR A C 1
ATOM 3004 O O . TYR A 1 400 ? 22.438 21.766 2.176 1 98.12 400 TYR A O 1
ATOM 3012 N N . GLU A 1 401 ? 24.594 21.703 1.627 1 98.19 401 GLU A N 1
ATOM 3013 C CA . GLU A 1 401 ? 24.766 20.297 1.982 1 98.19 401 GLU A CA 1
ATOM 3014 C C . GLU A 1 401 ? 24.469 20.047 3.457 1 98.19 401 GLU A C 1
ATOM 3016 O O . GLU A 1 401 ? 23.859 19.031 3.811 1 98.19 401 GLU A O 1
ATOM 3021 N N . ASP A 1 402 ? 24.844 21 4.266 1 98.56 402 ASP A N 1
ATOM 3022 C CA . ASP A 1 402 ? 24.562 20.891 5.691 1 98.56 402 ASP A CA 1
ATOM 3023 C C . ASP A 1 402 ? 23.047 20.891 5.945 1 98.56 402 ASP A C 1
ATOM 3025 O O . ASP A 1 402 ? 22.562 20.141 6.793 1 98.56 402 ASP A O 1
ATOM 3029 N N . ALA A 1 403 ? 22.344 21.734 5.238 1 98.75 403 ALA A N 1
ATOM 3030 C CA . ALA A 1 403 ? 20.891 21.828 5.391 1 98.75 403 ALA A CA 1
ATOM 3031 C C . ALA A 1 403 ? 20.219 20.516 4.98 1 98.75 403 ALA A C 1
ATOM 3033 O O . ALA A 1 403 ? 19.359 20 5.699 1 98.75 403 ALA A O 1
ATOM 3034 N N . VAL A 1 404 ? 20.641 19.969 3.865 1 98.62 404 VAL A N 1
ATOM 3035 C CA . VAL A 1 404 ? 20.062 18.734 3.344 1 98.62 404 VAL A CA 1
ATOM 3036 C C . VAL A 1 404 ? 20.344 17.578 4.312 1 98.62 404 VAL A C 1
ATOM 3038 O O . VAL A 1 404 ? 19.453 16.797 4.629 1 98.62 404 VAL A O 1
ATOM 3041 N N . ASN A 1 405 ? 21.594 17.484 4.773 1 98.31 405 ASN A N 1
ATOM 3042 C CA . ASN A 1 405 ? 21.938 16.438 5.727 1 98.31 405 ASN A CA 1
ATOM 3043 C C . ASN A 1 405 ? 21.125 16.547 7.012 1 98.31 405 ASN A C 1
ATOM 3045 O O . ASN A 1 405 ? 20.688 15.531 7.555 1 98.31 405 ASN A O 1
ATOM 3049 N N . LEU A 1 406 ? 20.969 17.781 7.48 1 98.56 406 LEU A N 1
ATOM 3050 C CA . LEU A 1 406 ? 20.172 18.031 8.68 1 98.56 406 LEU A CA 1
ATOM 3051 C C . LEU A 1 406 ? 18.766 17.484 8.523 1 98.56 406 LEU A C 1
ATOM 3053 O O . LEU A 1 406 ? 18.266 16.797 9.422 1 98.56 406 LEU A O 1
ATOM 3057 N N . ILE A 1 407 ? 18.141 17.734 7.441 1 98.56 407 ILE A N 1
ATOM 3058 C CA . ILE A 1 407 ? 16.766 17.344 7.184 1 98.56 407 ILE A CA 1
ATOM 3059 C C . ILE A 1 407 ? 16.688 15.828 6.992 1 98.56 407 ILE A C 1
ATOM 3061 O O . ILE A 1 407 ? 15.828 15.164 7.574 1 98.56 407 ILE A O 1
ATOM 3065 N N . ASN A 1 408 ? 17.594 15.25 6.184 1 97.94 408 ASN A N 1
ATOM 3066 C CA . ASN A 1 408 ? 17.562 13.828 5.855 1 97.94 408 ASN A CA 1
ATOM 3067 C C . ASN A 1 408 ? 17.828 12.969 7.086 1 97.94 408 ASN A C 1
ATOM 3069 O O . ASN A 1 408 ? 17.375 11.828 7.156 1 97.94 408 ASN A O 1
ATOM 3073 N N . GLU A 1 409 ? 18.453 13.523 8.07 1 97.38 409 GLU A N 1
ATOM 3074 C CA . GLU A 1 409 ? 18.766 12.781 9.289 1 97.38 409 GLU A CA 1
ATOM 3075 C C . GLU A 1 409 ? 17.609 12.836 10.289 1 97.38 409 GLU A C 1
ATOM 3077 O O . GLU A 1 409 ? 17.594 12.078 11.258 1 97.38 409 GLU A O 1
ATOM 3082 N N . ASN A 1 410 ? 16.688 13.719 10.016 1 97.5 410 ASN A N 1
ATOM 3083 C CA . ASN A 1 410 ? 15.523 13.805 10.891 1 97.5 410 ASN A CA 1
ATOM 3084 C C . ASN A 1 410 ? 14.617 12.586 10.734 1 97.5 410 ASN A C 1
ATOM 3086 O O . ASN A 1 410 ? 14.43 12.086 9.625 1 97.5 410 ASN A O 1
ATOM 3090 N N . ARG A 1 411 ? 14.023 12.117 11.805 1 95.88 411 ARG A N 1
ATOM 3091 C CA . ARG A 1 411 ? 13.203 10.914 11.773 1 95.88 411 ARG A CA 1
ATOM 3092 C C . ARG A 1 411 ? 11.875 11.172 11.062 1 95.88 411 ARG A C 1
ATOM 3094 O O . ARG A 1 411 ? 11.211 10.242 10.609 1 95.88 411 ARG A O 1
ATOM 3101 N N . PHE A 1 412 ? 11.414 12.414 11.07 1 97.38 412 PHE A N 1
ATOM 3102 C CA . PHE A 1 412 ? 10.18 12.781 10.383 1 97.38 412 PHE A CA 1
ATOM 3103 C C . PHE A 1 412 ? 10.469 13.219 8.953 1 97.38 412 PHE A C 1
ATOM 3105 O O . PHE A 1 412 ? 11.562 13.703 8.648 1 97.38 412 PHE A O 1
ATOM 3112 N N . ALA A 1 413 ? 9.461 13.055 8.039 1 97.94 413 ALA A N 1
ATOM 3113 C CA . ALA A 1 413 ? 9.633 13.43 6.637 1 97.94 413 ALA A CA 1
ATOM 3114 C C . ALA A 1 413 ? 8.289 13.742 5.984 1 97.94 413 ALA A C 1
ATOM 3116 O O . ALA A 1 413 ? 7.992 13.25 4.891 1 97.94 413 ALA A O 1
ATOM 3117 N N . ASN A 1 414 ? 7.496 14.547 6.637 1 97.88 414 ASN A N 1
ATOM 3118 C CA . ASN A 1 414 ? 6.199 14.945 6.113 1 97.88 414 ASN A CA 1
ATOM 3119 C C . ASN A 1 414 ? 6.34 15.984 5 1 97.88 414 ASN A C 1
ATOM 3121 O O . ASN A 1 414 ? 6.129 15.664 3.824 1 97.88 414 ASN A O 1
ATOM 3125 N N . GLY A 1 415 ? 6.773 17.156 5.379 1 98.06 415 GLY A N 1
ATOM 3126 C CA . GLY A 1 415 ? 6.957 18.234 4.426 1 98.06 415 GLY A CA 1
ATOM 3127 C C . GLY A 1 415 ? 8.227 19.031 4.668 1 98.06 415 GLY A C 1
ATOM 3128 O O . GLY A 1 415 ? 8.805 18.984 5.758 1 98.06 415 GLY A O 1
ATOM 3129 N N . THR A 1 416 ? 8.688 19.719 3.633 1 98.69 416 THR A N 1
ATOM 3130 C CA . THR A 1 416 ? 9.797 20.656 3.701 1 98.69 416 THR A CA 1
ATOM 3131 C C . THR A 1 416 ? 9.672 21.719 2.613 1 98.69 416 THR A C 1
ATOM 3133 O O . THR A 1 416 ? 8.797 21.641 1.753 1 98.69 416 THR A O 1
ATOM 3136 N N . SER A 1 417 ? 10.414 22.812 2.779 1 98.69 417 SER A N 1
ATOM 3137 C CA . SER A 1 417 ? 10.422 23.828 1.737 1 98.69 417 SER A CA 1
ATOM 3138 C C . SER A 1 417 ? 11.805 24.469 1.595 1 98.69 417 SER A C 1
ATOM 3140 O O . SER A 1 417 ? 12.625 24.391 2.508 1 98.69 417 SER A O 1
ATOM 3142 N N . VAL A 1 418 ? 12.016 25 0.427 1 98.81 418 VAL A N 1
ATOM 3143 C CA . VAL A 1 418 ? 13.234 25.766 0.163 1 98.81 418 VAL A CA 1
ATOM 3144 C C . VAL A 1 418 ? 12.875 27.109 -0.48 1 98.81 418 VAL A C 1
ATOM 3146 O O . VAL A 1 418 ? 11.992 27.172 -1.34 1 98.81 418 VAL A O 1
ATOM 3149 N N . PHE A 1 419 ? 13.406 28.125 0.068 1 98.5 419 PHE A N 1
ATOM 3150 C CA . PHE A 1 419 ? 13.281 29.469 -0.506 1 98.5 419 PHE A CA 1
ATOM 3151 C C . PHE A 1 419 ? 14.57 29.875 -1.2 1 98.5 419 PHE A C 1
ATOM 3153 O O . PHE A 1 419 ? 15.625 29.953 -0.566 1 98.5 419 PHE A O 1
ATOM 3160 N N . THR A 1 420 ? 14.555 30.078 -2.459 1 97.81 420 THR A N 1
ATOM 3161 C CA . THR A 1 420 ? 15.711 30.375 -3.291 1 97.81 420 THR A CA 1
ATOM 3162 C C . THR A 1 420 ? 15.273 30.938 -4.641 1 97.81 420 THR A C 1
ATOM 3164 O O . THR A 1 420 ? 14.109 30.828 -5.016 1 97.81 420 THR A O 1
ATOM 3167 N N . ARG A 1 421 ? 16.203 31.641 -5.285 1 95.81 421 ARG A N 1
ATOM 3168 C CA . ARG A 1 421 ? 15.992 32.094 -6.656 1 95.81 421 ARG A CA 1
ATOM 3169 C C . ARG A 1 421 ? 16.844 31.297 -7.633 1 95.81 421 ARG A C 1
ATOM 3171 O O . ARG A 1 421 ? 16.812 31.547 -8.844 1 95.81 421 ARG A O 1
ATOM 3178 N N . ASP A 1 422 ? 17.609 30.328 -7.168 1 96.44 422 ASP A N 1
ATOM 3179 C CA . ASP A 1 422 ? 18.562 29.562 -7.977 1 96.44 422 ASP A CA 1
ATOM 3180 C C . ASP A 1 422 ? 17.938 28.25 -8.453 1 96.44 422 ASP A C 1
ATOM 3182 O O . ASP A 1 422 ? 17.594 27.391 -7.637 1 96.44 422 ASP A O 1
ATOM 3186 N N . GLY A 1 423 ? 17.891 28.141 -9.719 1 96.12 423 GLY A N 1
ATOM 3187 C CA . GLY A 1 423 ? 17.297 26.938 -10.297 1 96.12 423 GLY A CA 1
ATOM 3188 C C . GLY A 1 423 ? 18.078 25.672 -9.977 1 96.12 423 GLY A C 1
ATOM 3189 O O . GLY A 1 423 ? 17.5 24.594 -9.836 1 96.12 423 GLY A O 1
ATOM 3190 N N . LYS A 1 424 ? 19.375 25.734 -9.922 1 97 424 LYS A N 1
ATOM 3191 C CA . LYS A 1 424 ? 20.203 24.562 -9.586 1 97 424 LYS A CA 1
ATOM 3192 C C . LYS A 1 424 ? 19.906 24.078 -8.18 1 97 424 LYS A C 1
ATOM 3194 O O . LYS A 1 424 ? 19.828 22.859 -7.941 1 97 424 LYS A O 1
ATOM 3199 N N . THR A 1 425 ? 19.719 25.031 -7.238 1 97.69 425 THR A N 1
ATOM 3200 C CA . THR A 1 425 ? 19.375 24.672 -5.867 1 97.69 425 THR A CA 1
ATOM 3201 C C . THR A 1 425 ? 18.047 23.938 -5.816 1 97.69 425 THR A C 1
ATOM 3203 O O . THR A 1 425 ? 17.906 22.938 -5.113 1 97.69 425 THR A O 1
ATOM 3206 N N . VAL A 1 426 ? 17.062 24.406 -6.543 1 97.88 426 VAL A N 1
ATOM 3207 C CA . VAL A 1 426 ? 15.742 23.797 -6.574 1 97.88 426 VAL A CA 1
ATOM 3208 C C . VAL A 1 426 ? 15.844 22.359 -7.074 1 97.88 426 VAL A C 1
ATOM 3210 O O . VAL A 1 426 ? 15.344 21.438 -6.426 1 97.88 426 VAL A O 1
ATOM 3213 N N . ARG A 1 427 ? 16.5 22.188 -8.188 1 97.12 427 ARG A N 1
ATOM 3214 C CA . ARG A 1 427 ? 16.641 20.859 -8.773 1 97.12 427 ARG A CA 1
ATOM 3215 C C . ARG A 1 427 ? 17.328 19.891 -7.805 1 97.12 427 ARG A C 1
ATOM 3217 O O . ARG A 1 427 ? 16.875 18.766 -7.609 1 97.12 427 ARG A O 1
ATOM 3224 N N . SER A 1 428 ? 18.453 20.359 -7.238 1 97.69 428 SER A N 1
ATOM 3225 C CA . SER A 1 428 ? 19.203 19.531 -6.301 1 97.69 428 SER A CA 1
ATOM 3226 C C . SER A 1 428 ? 18.359 19.188 -5.07 1 97.69 428 SER A C 1
ATOM 3228 O O . SER A 1 428 ? 18.375 18.047 -4.602 1 97.69 428 SER A O 1
ATOM 3230 N N . PHE A 1 429 ? 17.625 20.141 -4.57 1 98.38 429 PHE A N 1
ATOM 3231 C CA . PHE A 1 429 ? 16.844 19.953 -3.357 1 98.38 429 PHE A CA 1
ATOM 3232 C C . PHE A 1 429 ? 15.75 18.906 -3.578 1 98.38 429 PHE A C 1
ATOM 3234 O O . PHE A 1 429 ? 15.578 18 -2.766 1 98.38 429 PHE A O 1
ATOM 3241 N N . GLU A 1 430 ? 15.016 19 -4.656 1 97.62 430 GLU A N 1
ATOM 3242 C CA . GLU A 1 430 ? 13.961 18.047 -4.988 1 97.62 430 GLU A CA 1
ATOM 3243 C C . GLU A 1 430 ? 14.5 16.625 -5.082 1 97.62 430 GLU A C 1
ATOM 3245 O O . GLU A 1 430 ? 13.828 15.672 -4.676 1 97.62 430 GLU A O 1
ATOM 3250 N N . TYR A 1 431 ? 15.68 16.531 -5.625 1 97 431 TYR A N 1
ATOM 3251 C CA . TYR A 1 431 ? 16.297 15.227 -5.859 1 97 431 TYR A CA 1
ATOM 3252 C C . TYR A 1 431 ? 16.875 14.648 -4.57 1 97 431 TYR A C 1
ATOM 3254 O O . TYR A 1 431 ? 16.719 13.461 -4.293 1 97 431 TYR A O 1
ATOM 3262 N N . ASP A 1 432 ? 17.469 15.508 -3.707 1 97 432 ASP A N 1
ATOM 3263 C CA . ASP A 1 432 ? 18.312 15.062 -2.605 1 97 432 ASP A CA 1
ATOM 3264 C C . ASP A 1 432 ? 17.5 14.828 -1.34 1 97 432 ASP A C 1
ATOM 3266 O O . ASP A 1 432 ? 17.859 14 -0.504 1 97 432 ASP A O 1
ATOM 3270 N N . ILE A 1 433 ? 16.422 15.641 -1.215 1 98.12 433 ILE A N 1
ATOM 3271 C CA . ILE A 1 433 ? 15.742 15.648 0.079 1 98.12 433 ILE A CA 1
ATOM 3272 C C . ILE A 1 433 ? 14.898 14.383 0.22 1 98.12 433 ILE A C 1
ATOM 3274 O O . ILE A 1 433 ? 14.25 13.953 -0.738 1 98.12 433 ILE A O 1
ATOM 3278 N N . GLU A 1 434 ? 14.93 13.719 1.335 1 97.25 434 GLU A N 1
ATOM 3279 C CA . GLU A 1 434 ? 14.172 12.508 1.618 1 97.25 434 GLU A CA 1
ATOM 3280 C C . GLU A 1 434 ? 12.898 12.828 2.4 1 97.25 434 GLU A C 1
ATOM 3282 O O . GLU A 1 434 ? 12.734 12.375 3.535 1 97.25 434 GLU A O 1
ATOM 3287 N N . VAL A 1 435 ? 12.039 13.617 1.789 1 98.31 435 VAL A N 1
ATOM 3288 C CA . VAL A 1 435 ? 10.789 14.109 2.365 1 98.31 435 VAL A CA 1
ATOM 3289 C C . VAL A 1 435 ? 9.664 13.969 1.35 1 98.31 435 VAL A C 1
ATOM 3291 O O . VAL A 1 435 ? 9.883 14.094 0.143 1 98.31 435 VAL A O 1
ATOM 3294 N N . GLY A 1 436 ? 8.445 13.758 1.794 1 97.81 436 GLY A N 1
ATOM 3295 C CA . GLY A 1 436 ? 7.332 13.383 0.933 1 97.81 436 GLY A CA 1
ATOM 3296 C C . GLY A 1 436 ? 6.73 14.562 0.195 1 97.81 436 GLY A C 1
ATOM 3297 O O . GLY A 1 436 ? 6.18 14.406 -0.897 1 97.81 436 GLY A O 1
ATOM 3298 N N . MET A 1 437 ? 6.715 15.758 0.781 1 98.56 437 MET A N 1
ATOM 3299 C CA . MET A 1 437 ? 6.141 16.953 0.169 1 98.56 437 MET A CA 1
ATOM 3300 C C . MET A 1 437 ? 7.113 18.125 0.235 1 98.56 437 MET A C 1
ATOM 3302 O O . MET A 1 437 ? 7.637 18.438 1.305 1 98.56 437 MET A O 1
ATOM 3306 N N . VAL A 1 438 ? 7.34 18.75 -0.904 1 98.75 438 VAL A N 1
ATOM 3307 C CA . VAL A 1 438 ? 8.359 19.797 -1.004 1 98.75 438 VAL A CA 1
ATOM 3308 C C . VAL A 1 438 ? 7.746 21.078 -1.561 1 98.75 438 VAL A C 1
ATOM 3310 O O . VAL A 1 438 ? 7.027 21.047 -2.562 1 98.75 438 VAL A O 1
ATOM 3313 N N . GLY A 1 439 ? 7.992 22.156 -0.904 1 98.5 439 GLY A N 1
ATOM 3314 C CA . GLY A 1 439 ? 7.633 23.469 -1.409 1 98.5 439 GLY A CA 1
ATOM 3315 C C . GLY A 1 439 ? 8.82 24.266 -1.907 1 98.5 439 GLY A C 1
ATOM 3316 O O . GLY A 1 439 ? 9.852 24.344 -1.229 1 98.5 439 GLY A O 1
ATOM 3317 N N . VAL A 1 440 ? 8.75 24.75 -3.107 1 98.31 440 VAL A N 1
ATOM 3318 C CA . VAL A 1 440 ? 9.703 25.734 -3.617 1 98.31 440 VAL A CA 1
ATOM 3319 C C . VAL A 1 440 ? 9.094 27.125 -3.533 1 98.31 440 VAL A C 1
ATOM 3321 O O . VAL A 1 440 ? 8.203 27.484 -4.312 1 98.31 440 VAL A O 1
ATOM 3324 N N . ASN A 1 441 ? 9.555 27.906 -2.582 1 97.25 441 ASN A N 1
ATOM 3325 C CA . ASN A 1 441 ? 9.039 29.219 -2.242 1 97.25 441 ASN A CA 1
ATOM 3326 C C . ASN A 1 441 ? 7.582 29.156 -1.788 1 97.25 441 ASN A C 1
ATOM 3328 O O . ASN A 1 441 ? 6.809 30.078 -2.023 1 97.25 441 ASN A O 1
ATOM 3332 N N . ILE A 1 442 ? 7.219 28.062 -1.273 1 96.5 442 ILE A N 1
ATOM 3333 C CA . ILE A 1 442 ? 5.941 27.766 -0.632 1 96.5 442 ILE A CA 1
ATOM 3334 C C . ILE A 1 442 ? 6.188 27.094 0.719 1 96.5 442 ILE A C 1
ATOM 3336 O O . ILE A 1 442 ? 6.707 25.984 0.781 1 96.5 442 ILE A O 1
ATOM 3340 N N . PRO A 1 443 ? 5.859 27.719 1.714 1 96.5 443 PRO A N 1
ATOM 3341 C CA . PRO A 1 443 ? 6.238 27.188 3.025 1 96.5 443 PRO A CA 1
ATOM 3342 C C . PRO A 1 443 ? 5.457 25.922 3.404 1 96.5 443 PRO A C 1
ATOM 3344 O O . PRO A 1 443 ? 6.008 25.016 4.02 1 96.5 443 PRO A O 1
ATOM 3347 N N . ILE A 1 444 ? 4.145 25.797 3.078 1 95.88 444 ILE A N 1
ATOM 3348 C CA . ILE A 1 444 ? 3.266 24.672 3.395 1 95.88 444 ILE A CA 1
ATOM 3349 C C . ILE A 1 444 ? 2.807 24 2.104 1 95.88 444 ILE A C 1
ATOM 3351 O O . ILE A 1 444 ? 1.818 24.422 1.495 1 95.88 444 ILE A O 1
ATOM 3355 N N . PRO A 1 445 ? 3.486 22.953 1.718 1 95.5 445 PRO A N 1
ATOM 3356 C CA . PRO A 1 445 ? 3.197 22.359 0.411 1 95.5 445 PRO A CA 1
ATOM 3357 C C . PRO A 1 445 ? 2.133 21.266 0.481 1 95.5 445 PRO A C 1
ATOM 3359 O O . PRO A 1 445 ? 2.344 20.172 -0.023 1 95.5 445 PRO A O 1
ATOM 3362 N N . VAL A 1 446 ? 0.897 21.562 0.97 1 94.06 446 VAL A N 1
ATOM 3363 C CA . VAL A 1 446 ? -0.222 20.625 0.9 1 94.06 446 VAL A CA 1
ATOM 3364 C C . VAL A 1 446 ? -0.689 20.484 -0.547 1 94.06 446 VAL A C 1
ATOM 3366 O O . VAL A 1 446 ? -1.047 21.484 -1.189 1 94.06 446 VAL A O 1
ATOM 3369 N N . PRO A 1 447 ? -0.71 19.312 -1.005 1 94.06 447 PRO A N 1
ATOM 3370 C CA . PRO A 1 447 ? -1.103 19.156 -2.406 1 94.06 447 PRO A CA 1
ATOM 3371 C C . PRO A 1 447 ? -2.58 19.453 -2.645 1 94.06 447 PRO A C 1
ATOM 3373 O O . PRO A 1 447 ? -3.412 19.203 -1.766 1 94.06 447 PRO A O 1
ATOM 3376 N N . VAL A 1 448 ? -2.811 19.891 -3.855 1 92.75 448 VAL A N 1
ATOM 3377 C CA . VAL A 1 448 ? -4.199 20.016 -4.289 1 92.75 448 VAL A CA 1
ATOM 3378 C C . VAL A 1 448 ? -4.82 18.641 -4.461 1 92.75 448 VAL A C 1
ATOM 3380 O O . VAL A 1 448 ? -4.113 17.625 -4.488 1 92.75 448 VAL A O 1
ATOM 3383 N N . GLY A 1 449 ? -6.082 18.594 -4.629 1 91.38 449 GLY A N 1
ATOM 3384 C CA . GLY A 1 449 ? -6.859 17.375 -4.57 1 91.38 449 GLY A CA 1
ATOM 3385 C C . GLY A 1 449 ? -6.465 16.359 -5.637 1 91.38 449 GLY A C 1
ATOM 3386 O O . GLY A 1 449 ? -6.68 15.156 -5.477 1 91.38 449 GLY A O 1
ATOM 3387 N N . SER A 1 450 ? -5.867 16.828 -6.684 1 93.56 450 SER A N 1
ATOM 3388 C CA . SER A 1 450 ? -5.512 15.938 -7.785 1 93.56 450 SER A CA 1
ATOM 3389 C C . SER A 1 450 ? -4.184 15.227 -7.52 1 93.56 450 SER A C 1
ATOM 3391 O O . SER A 1 450 ? -3.764 14.375 -8.305 1 93.56 450 SER A O 1
ATOM 3393 N N . PHE A 1 451 ? -3.484 15.617 -6.453 1 95.62 451 PHE A N 1
ATOM 3394 C CA . PHE A 1 451 ? -2.301 14.938 -5.938 1 95.62 451 PHE A CA 1
ATOM 3395 C C . PHE A 1 451 ? -2.533 14.461 -4.508 1 95.62 451 PHE A C 1
ATOM 3397 O O . PHE A 1 451 ? -3.518 14.836 -3.873 1 95.62 451 PHE A O 1
ATOM 3404 N N . SER A 1 452 ? -1.694 13.625 -4.039 1 96.38 452 SER A N 1
ATOM 3405 C CA . SER A 1 452 ? -1.994 12.969 -2.77 1 96.38 452 SER A CA 1
ATOM 3406 C C . SER A 1 452 ? -1.088 13.484 -1.654 1 96.38 452 SER A C 1
ATOM 3408 O O . SER A 1 452 ? 0.068 13.836 -1.899 1 96.38 452 SER A O 1
ATOM 3410 N N . PHE A 1 453 ? -1.635 13.477 -0.504 1 96.94 453 PHE A N 1
ATOM 3411 C CA . PHE A 1 453 ? -0.992 13.969 0.709 1 96.94 453 PHE A CA 1
ATOM 3412 C C . PHE A 1 453 ? -0.311 12.828 1.459 1 96.94 453 PHE A C 1
ATOM 3414 O O . PHE A 1 453 ? -0.942 11.812 1.763 1 96.94 453 PHE A O 1
ATOM 3421 N N . GLY A 1 454 ? 1.018 12.977 1.745 1 94.12 454 GLY A N 1
ATOM 3422 C CA . GLY A 1 454 ? 1.632 11.977 2.598 1 94.12 454 GLY A CA 1
ATOM 3423 C C . GLY A 1 454 ? 3.137 12.133 2.717 1 94.12 454 GLY A C 1
ATOM 3424 O O . GLY A 1 454 ? 3.809 12.469 1.74 1 94.12 454 GLY A O 1
ATOM 3425 N N . GLY A 1 455 ? 3.682 11.867 3.891 1 95.31 455 GLY A N 1
ATOM 3426 C CA . GLY A 1 455 ? 5.105 11.938 4.18 1 95.31 455 GLY A CA 1
ATOM 3427 C C . GLY A 1 455 ? 5.805 10.602 4.066 1 95.31 455 GLY A C 1
ATOM 3428 O O . GLY A 1 455 ? 5.285 9.672 3.443 1 95.31 455 GLY A O 1
ATOM 3429 N N . TRP A 1 456 ? 7.059 10.664 4.414 1 96.19 456 TRP A N 1
ATOM 3430 C CA . TRP A 1 456 ? 7.91 9.484 4.484 1 96.19 456 TRP A CA 1
ATOM 3431 C C . TRP A 1 456 ? 8.359 9.219 5.918 1 96.19 456 TRP A C 1
ATOM 3433 O O . TRP A 1 456 ? 7.98 9.953 6.836 1 96.19 456 TRP A O 1
ATOM 3443 N N . LYS A 1 457 ? 9.117 8.125 6.184 1 95.06 457 LYS A N 1
ATOM 3444 C CA . LYS A 1 457 ? 9.711 7.754 7.465 1 95.06 457 LYS A CA 1
ATOM 3445 C C . LYS A 1 457 ? 8.656 7.676 8.562 1 95.06 457 LYS A C 1
ATOM 3447 O O . LYS A 1 457 ? 7.613 7.035 8.383 1 95.06 457 LYS A O 1
ATOM 3452 N N . ASP A 1 458 ? 8.836 8.344 9.734 1 95.62 458 ASP A N 1
ATOM 3453 C CA . ASP A 1 458 ? 7.934 8.227 10.883 1 95.62 458 ASP A CA 1
ATOM 3454 C C . ASP A 1 458 ? 6.695 9.094 10.703 1 95.62 458 ASP A C 1
ATOM 3456 O O . ASP A 1 458 ? 5.852 9.18 11.594 1 95.62 458 ASP A O 1
ATOM 3460 N N . SER A 1 459 ? 6.609 9.695 9.555 1 97.38 459 SER A N 1
ATOM 3461 C CA . SER A 1 459 ? 5.449 10.547 9.289 1 97.38 459 SER A CA 1
ATOM 3462 C C . SER A 1 459 ? 4.344 9.766 8.586 1 97.38 459 SER A C 1
ATOM 3464 O O . SER A 1 459 ? 3.221 10.258 8.453 1 97.38 459 SER A O 1
ATOM 3466 N N . LEU A 1 460 ? 4.617 8.578 8.125 1 96.62 460 LEU A N 1
ATOM 3467 C CA . LEU A 1 460 ? 3.605 7.742 7.496 1 96.62 460 LEU A CA 1
ATOM 3468 C C . LEU A 1 460 ? 3.947 6.262 7.66 1 96.62 460 LEU A C 1
ATOM 3470 O O . LEU A 1 460 ? 5.047 5.832 7.309 1 96.62 460 LEU A O 1
ATOM 3474 N N . PHE A 1 461 ? 3.059 5.488 8.203 1 94.38 461 PHE A N 1
ATOM 3475 C CA . PHE A 1 461 ? 3.107 4.031 8.242 1 94.38 461 PHE A CA 1
ATOM 3476 C C . PHE A 1 461 ? 2.098 3.434 7.27 1 94.38 461 PHE A C 1
ATOM 3478 O O . PHE A 1 461 ? 0.896 3.691 7.375 1 94.38 461 PHE A O 1
ATOM 3485 N N . GLY A 1 462 ? 2.521 2.658 6.355 1 91.81 462 GLY A N 1
ATOM 3486 C CA . GLY A 1 462 ? 1.725 2.164 5.246 1 91.81 462 GLY A CA 1
ATOM 3487 C C . GLY A 1 462 ? 2.305 2.523 3.889 1 91.81 462 GLY A C 1
ATOM 3488 O O . GLY A 1 462 ? 3.312 3.227 3.807 1 91.81 462 GLY A O 1
ATOM 3489 N N . ASP A 1 463 ? 1.643 2.146 2.768 1 89.44 463 ASP A N 1
ATOM 3490 C CA . ASP A 1 463 ? 2.25 2.254 1.445 1 89.44 463 ASP A CA 1
ATOM 3491 C C . ASP A 1 463 ? 1.527 3.291 0.591 1 89.44 463 ASP A C 1
ATOM 3493 O O . ASP A 1 463 ? 2.025 3.693 -0.463 1 89.44 463 ASP A O 1
ATOM 3497 N N . THR A 1 464 ? 0.349 3.695 1.048 1 93.56 464 THR A N 1
ATOM 3498 C CA . THR A 1 464 ? -0.475 4.578 0.229 1 93.56 464 THR A CA 1
ATOM 3499 C C . THR A 1 464 ? -0.695 5.914 0.928 1 93.56 464 THR A C 1
ATOM 3501 O O . THR A 1 464 ? -0.965 5.957 2.129 1 93.56 464 THR A O 1
ATOM 3504 N N . HIS A 1 465 ? -0.565 6.949 0.159 1 96.62 465 HIS A N 1
ATOM 3505 C CA . HIS A 1 465 ? -0.809 8.289 0.674 1 96.62 465 HIS A CA 1
ATOM 3506 C C . HIS A 1 465 ? -2.303 8.586 0.752 1 96.62 465 HIS A C 1
ATOM 3508 O O . HIS A 1 465 ? -3.127 7.758 0.363 1 96.62 465 HIS A O 1
ATOM 3514 N N . MET A 1 466 ? -2.596 9.734 1.29 1 96.75 466 MET A N 1
ATOM 3515 C CA . MET A 1 466 ? -3.979 10.055 1.637 1 96.75 466 MET A CA 1
ATOM 3516 C C . MET A 1 466 ? -4.637 10.891 0.544 1 96.75 466 MET A C 1
ATOM 3518 O O . MET A 1 466 ? -4.008 11.789 -0.015 1 96.75 466 MET A O 1
ATOM 3522 N N . TYR A 1 467 ? -5.906 10.586 0.251 1 95.38 467 TYR A N 1
ATOM 3523 C CA . TYR A 1 467 ? -6.84 11.195 -0.687 1 95.38 467 TYR A CA 1
ATOM 3524 C C . TYR A 1 467 ? -6.23 11.289 -2.08 1 95.38 467 TYR A C 1
ATOM 3526 O O . TYR A 1 467 ? -5.188 10.688 -2.352 1 95.38 467 TYR A O 1
ATOM 3534 N N . GLY A 1 468 ? -6.973 11.992 -3.043 1 95.5 468 GLY A N 1
ATOM 3535 C CA . GLY A 1 468 ? -6.484 12.031 -4.414 1 95.5 468 GLY A CA 1
ATOM 3536 C C . GLY A 1 468 ? -6.414 10.656 -5.059 1 95.5 468 GLY A C 1
ATOM 3537 O O . GLY A 1 468 ? -7.141 9.742 -4.66 1 95.5 468 GLY A O 1
ATOM 3538 N N . PRO A 1 469 ? -5.586 10.555 -6.059 1 95 469 PRO A N 1
ATOM 3539 C CA . PRO A 1 469 ? -5.508 9.273 -6.766 1 95 469 PRO A CA 1
ATOM 3540 C C . PRO A 1 469 ? -5.078 8.125 -5.852 1 95 469 PRO A C 1
ATOM 3542 O O . PRO A 1 469 ? -5.594 7.012 -5.973 1 95 469 PRO A O 1
ATOM 3545 N N . GLU A 1 470 ? -4.191 8.344 -4.953 1 95.75 470 GLU A N 1
ATOM 3546 C CA . GLU A 1 470 ? -3.746 7.281 -4.055 1 95.75 470 GLU A CA 1
ATOM 3547 C C . GLU A 1 470 ? -4.844 6.902 -3.061 1 95.75 470 GLU A C 1
ATOM 3549 O O . GLU A 1 470 ? -4.883 5.773 -2.572 1 95.75 470 GLU A O 1
ATOM 3554 N N . GLY A 1 471 ? -5.711 7.898 -2.729 1 96.88 471 GLY A N 1
ATOM 3555 C CA . GLY A 1 471 ? -6.871 7.555 -1.922 1 96.88 471 GLY A CA 1
ATOM 3556 C C . GLY A 1 471 ? -7.754 6.5 -2.561 1 96.88 471 GLY A C 1
ATOM 3557 O O . GLY A 1 471 ? -8.172 5.551 -1.897 1 96.88 471 GLY A O 1
ATOM 3558 N N . PHE A 1 472 ? -8.031 6.621 -3.885 1 97.19 472 PHE A N 1
ATOM 3559 C CA . PHE A 1 472 ? -8.828 5.625 -4.598 1 97.19 472 PHE A CA 1
ATOM 3560 C C . PHE A 1 472 ? -8.102 4.285 -4.633 1 97.19 472 PHE A C 1
ATOM 3562 O O . PHE A 1 472 ? -8.734 3.227 -4.559 1 97.19 472 PHE A O 1
ATOM 3569 N N . ASN A 1 473 ? -6.805 4.375 -4.773 1 96.06 473 ASN A N 1
ATOM 3570 C CA . ASN A 1 473 ? -6.027 3.141 -4.715 1 96.06 473 ASN A CA 1
ATOM 3571 C C . ASN A 1 473 ? -6.172 2.453 -3.359 1 96.06 473 ASN A C 1
ATOM 3573 O O . ASN A 1 473 ? -6.305 1.229 -3.289 1 96.06 473 ASN A O 1
ATOM 3577 N N . PHE A 1 474 ? -6.113 3.17 -2.268 1 97.5 474 PHE A N 1
ATOM 3578 C CA . PHE A 1 474 ? -6.203 2.639 -0.913 1 97.5 474 PHE A CA 1
ATOM 3579 C C . PHE A 1 474 ? -7.562 1.991 -0.671 1 97.5 474 PHE A C 1
ATOM 3581 O O . PHE A 1 474 ? -7.645 0.907 -0.091 1 97.5 474 PHE A O 1
ATOM 3588 N N . TYR A 1 475 ? -8.633 2.602 -1.184 1 98.25 475 TYR A N 1
ATOM 3589 C CA . TYR A 1 475 ? -9.984 2.199 -0.819 1 98.25 475 TYR A CA 1
ATOM 3590 C C . TYR A 1 475 ? -10.555 1.207 -1.829 1 98.25 475 TYR A C 1
ATOM 3592 O O . TYR A 1 475 ? -11.734 0.854 -1.769 1 98.25 475 TYR A O 1
ATOM 3600 N N . THR A 1 476 ? -9.734 0.804 -2.803 1 97.12 476 THR A N 1
ATOM 3601 C CA . THR A 1 476 ? -10.148 -0.213 -3.764 1 97.12 476 THR A CA 1
ATOM 3602 C C . THR A 1 476 ? -9.078 -1.292 -3.902 1 97.12 476 THR A C 1
ATOM 3604 O O . THR A 1 476 ? -7.934 -1.101 -3.48 1 97.12 476 THR A O 1
ATOM 3607 N N . ARG A 1 477 ? -9.477 -2.383 -4.418 1 95 477 ARG A N 1
ATOM 3608 C CA . ARG A 1 477 ? -8.57 -3.461 -4.797 1 95 477 ARG A CA 1
ATOM 3609 C C . ARG A 1 477 ? -8.75 -3.838 -6.262 1 95 477 ARG A C 1
ATOM 3611 O O . ARG A 1 477 ? -9.852 -3.721 -6.809 1 95 477 ARG A O 1
ATOM 3618 N N . ARG A 1 478 ? -7.668 -4.27 -6.844 1 95.69 478 ARG A N 1
ATOM 3619 C CA . ARG A 1 478 ? -7.672 -4.59 -8.266 1 95.69 478 ARG A CA 1
ATOM 3620 C C . ARG A 1 478 ? -7.961 -6.07 -8.492 1 95.69 478 ARG A C 1
ATOM 3622 O O . ARG A 1 478 ? -7.473 -6.922 -7.746 1 95.69 478 ARG A O 1
ATOM 3629 N N . LYS A 1 479 ? -8.742 -6.336 -9.422 1 97.38 479 LYS A N 1
ATOM 3630 C CA . LYS A 1 479 ? -9.008 -7.66 -9.977 1 97.38 479 LYS A CA 1
ATOM 3631 C C . LYS A 1 479 ? -8.625 -7.73 -11.445 1 97.38 479 LYS A C 1
ATOM 3633 O O . LYS A 1 479 ? -8.953 -6.828 -12.227 1 97.38 479 LYS A O 1
ATOM 3638 N N . VAL A 1 480 ? -7.887 -8.727 -11.812 1 98.25 480 VAL A N 1
ATOM 3639 C CA . VAL A 1 480 ? -7.527 -8.914 -13.211 1 98.25 480 VAL A CA 1
ATOM 3640 C C . VAL A 1 480 ? -8.312 -10.086 -13.797 1 98.25 480 VAL A C 1
ATOM 3642 O O . VAL A 1 480 ? -8.375 -11.156 -13.195 1 98.25 480 VAL A O 1
ATOM 3645 N N . VAL A 1 481 ? -8.922 -9.867 -14.93 1 98.31 481 VAL A N 1
ATOM 3646 C CA . VAL A 1 481 ? -9.727 -10.875 -15.609 1 98.31 481 VAL A CA 1
ATOM 3647 C C . VAL A 1 481 ? -9.125 -11.188 -16.969 1 98.31 481 VAL A C 1
ATOM 3649 O O . VAL A 1 481 ? -8.922 -10.289 -17.797 1 98.31 481 VAL A O 1
ATOM 3652 N N . SER A 1 482 ? -8.773 -12.367 -17.219 1 97.88 482 SER A N 1
ATOM 3653 C CA . SER A 1 482 ? -8.367 -12.859 -18.531 1 97.88 482 SER A CA 1
ATOM 3654 C C . SER A 1 482 ? -9.469 -13.703 -19.172 1 97.88 482 SER A C 1
ATOM 3656 O O . SER A 1 482 ? -10.031 -14.594 -18.531 1 97.88 482 SER A O 1
ATOM 3658 N N . SER A 1 483 ? -9.812 -13.398 -20.438 1 96.94 483 SER A N 1
ATOM 3659 C CA . SER A 1 483 ? -10.945 -14.078 -21.047 1 96.94 483 SER A CA 1
ATOM 3660 C C . SER A 1 483 ? -10.609 -14.547 -22.469 1 96.94 483 SER A C 1
ATOM 3662 O O . SER A 1 483 ? -9.836 -13.898 -23.172 1 96.94 483 SER A O 1
ATOM 3664 N N . ARG A 1 484 ? -11.086 -15.68 -22.797 1 94.75 484 ARG A N 1
ATOM 3665 C CA . ARG A 1 484 ? -11.055 -16.203 -24.156 1 94.75 484 ARG A CA 1
ATOM 3666 C C . ARG A 1 484 ? -12.344 -16.953 -24.484 1 94.75 484 ARG A C 1
ATOM 3668 O O . ARG A 1 484 ? -13.047 -17.406 -23.594 1 94.75 484 ARG A O 1
ATOM 3675 N N . TRP A 1 485 ? -12.703 -17.078 -25.75 1 91.81 485 TRP A N 1
ATOM 3676 C CA . TRP A 1 485 ? -13.898 -17.766 -26.219 1 91.81 485 TRP A CA 1
ATOM 3677 C C . TRP A 1 485 ? -13.547 -18.75 -27.328 1 91.81 485 TRP A C 1
ATOM 3679 O O . TRP A 1 485 ? -13.852 -18.516 -28.5 1 91.81 485 TRP A O 1
ATOM 3689 N N . PRO A 1 486 ? -12.945 -19.844 -26.875 1 85.62 486 PRO A N 1
ATOM 3690 C CA . PRO A 1 486 ? -12.5 -20.812 -27.875 1 85.62 486 PRO A CA 1
ATOM 3691 C C . PRO A 1 486 ? -13.648 -21.609 -28.5 1 85.62 486 PRO A C 1
ATOM 3693 O O . PRO A 1 486 ? -14.703 -21.75 -27.875 1 85.62 486 PRO A O 1
ATOM 3696 N N . GLU A 1 487 ? -13.352 -22.078 -29.75 1 80.88 487 GLU A N 1
ATOM 3697 C CA . GLU A 1 487 ? -14.25 -23.062 -30.344 1 80.88 487 GLU A CA 1
ATOM 3698 C C . GLU A 1 487 ? -14 -24.453 -29.766 1 80.88 487 GLU A C 1
ATOM 3700 O O . GLU A 1 487 ? -12.891 -24.766 -29.328 1 80.88 487 GLU A O 1
ATOM 3705 N N . ALA A 1 488 ? -15.023 -25.219 -29.734 1 72.38 488 ALA A N 1
ATOM 3706 C CA . ALA A 1 488 ? -14.961 -26.562 -29.172 1 72.38 488 ALA A CA 1
ATOM 3707 C C . ALA A 1 488 ? -13.812 -27.359 -29.781 1 72.38 488 ALA A C 1
ATOM 3709 O O . ALA A 1 488 ? -13.18 -28.172 -29.094 1 72.38 488 ALA A O 1
ATOM 3710 N N . SER A 1 489 ? -13.383 -27.125 -30.938 1 70.62 489 SER A N 1
ATOM 3711 C CA . SER A 1 489 ? -12.359 -27.891 -31.656 1 70.62 489 SER A CA 1
ATOM 3712 C C . SER A 1 489 ? -10.961 -27.516 -31.188 1 70.62 489 SER A C 1
ATOM 3714 O O . SER A 1 489 ? -10 -28.25 -31.406 1 70.62 489 SER A O 1
ATOM 3716 N N . GLU A 1 490 ? -10.781 -26.547 -30.375 1 68.5 490 GLU A N 1
ATOM 3717 C CA . GLU A 1 490 ? -9.477 -26.016 -29.969 1 68.5 490 GLU A CA 1
ATOM 3718 C C . GLU A 1 490 ? -9.031 -26.578 -28.625 1 68.5 490 GLU A C 1
ATOM 3720 O O . GLU A 1 490 ? -7.91 -26.344 -28.188 1 68.5 490 GLU A O 1
ATOM 3725 N N . SER A 1 491 ? -9.719 -27.453 -28.078 1 63.97 491 SER A N 1
ATOM 3726 C CA . SER A 1 491 ? -9.469 -27.844 -26.703 1 63.97 491 SER A CA 1
ATOM 3727 C C . SER A 1 491 ? -8.555 -29.062 -26.625 1 63.97 491 SER A C 1
ATOM 3729 O O . SER A 1 491 ? -8.867 -30.109 -27.203 1 63.97 491 SER A O 1
ATOM 3731 N N . GLN A 1 492 ? -7.254 -28.844 -26.312 1 67.81 492 GLN A N 1
ATOM 3732 C CA . GLN A 1 492 ? -6.32 -29.938 -26.078 1 67.81 492 GLN A CA 1
ATOM 3733 C C . GLN A 1 492 ? -5.641 -29.797 -24.719 1 67.81 492 GLN A C 1
ATOM 3735 O O . GLN A 1 492 ? -5.508 -28.688 -24.188 1 67.81 492 GLN A O 1
ATOM 3740 N N . VAL A 1 493 ? -5.336 -30.953 -24.031 1 66.44 493 VAL A N 1
ATOM 3741 C CA . VAL A 1 493 ? -4.57 -30.984 -22.797 1 66.44 493 VAL A CA 1
ATOM 3742 C C . VAL A 1 493 ? -3.139 -30.516 -23.062 1 66.44 493 VAL A C 1
ATOM 3744 O O . VAL A 1 493 ? -2.467 -31.031 -23.953 1 66.44 493 VAL A O 1
ATOM 3747 N N . ASP A 1 494 ? -2.723 -29.438 -22.406 1 71.25 494 ASP A N 1
ATOM 3748 C CA . ASP A 1 494 ? -1.358 -28.922 -22.438 1 71.25 494 ASP A CA 1
ATOM 3749 C C . ASP A 1 494 ? -0.865 -28.594 -21.031 1 71.25 494 ASP A C 1
ATOM 3751 O O . ASP A 1 494 ? -1.303 -27.609 -20.422 1 71.25 494 ASP A O 1
ATOM 3755 N N . LEU A 1 495 ? 0.101 -29.359 -20.516 1 59.69 495 LEU A N 1
ATOM 3756 C CA . LEU A 1 495 ? 0.56 -29.234 -19.141 1 59.69 495 LEU A CA 1
ATOM 3757 C C . LEU A 1 495 ? 1.651 -28.172 -19.031 1 59.69 495 LEU A C 1
ATOM 3759 O O . LEU A 1 495 ? 2.115 -27.875 -17.922 1 59.69 495 LEU A O 1
ATOM 3763 N N . GLY A 1 496 ? 2.031 -27.625 -20.156 1 64.38 496 GLY A N 1
ATOM 3764 C CA . GLY A 1 496 ? 3.033 -26.578 -20.141 1 64.38 496 GLY A CA 1
ATOM 3765 C C . GLY A 1 496 ? 2.521 -25.266 -19.562 1 64.38 496 GLY A C 1
ATOM 3766 O O . GLY A 1 496 ? 1.312 -25.078 -19.406 1 64.38 496 GLY A O 1
ATOM 3767 N N . PHE A 1 497 ? 3.48 -24.469 -19.141 1 66.31 497 PHE A N 1
ATOM 3768 C CA . PHE A 1 497 ? 3.117 -23.141 -18.656 1 66.31 497 PHE A CA 1
ATOM 3769 C C . PHE A 1 497 ? 2.414 -22.344 -19.75 1 66.31 497 PHE A C 1
ATOM 3771 O O . PHE A 1 497 ? 2.852 -22.344 -20.906 1 66.31 497 PHE A O 1
ATOM 3778 N N . PRO A 1 498 ? 1.235 -21.844 -19.5 1 53.16 498 PRO A N 1
ATOM 3779 C CA . PRO A 1 498 ? 0.535 -21.078 -20.531 1 53.16 498 PRO A CA 1
ATOM 3780 C C . PRO A 1 498 ? 1.388 -19.953 -21.125 1 53.16 498 PRO A C 1
ATOM 3782 O O . PRO A 1 498 ? 2.004 -19.188 -20.375 1 53.16 498 PRO A O 1
ATOM 3785 N N . SER A 1 499 ? 1.961 -20.125 -22.344 1 50.25 499 SER A N 1
ATOM 3786 C CA . SER A 1 499 ? 2.775 -19.125 -23.031 1 50.25 499 SER A CA 1
ATOM 3787 C C . SER A 1 499 ? 1.972 -18.422 -24.125 1 50.25 499 SER A C 1
ATOM 3789 O O . SER A 1 499 ? 1.004 -18.969 -24.641 1 50.25 499 SER A O 1
ATOM 3791 N N . HIS A 1 500 ? 2.021 -17.062 -24.203 1 48.78 500 HIS A N 1
ATOM 3792 C CA . HIS A 1 500 ? 1.312 -16.297 -25.219 1 48.78 500 HIS A CA 1
ATOM 3793 C C . HIS A 1 500 ? 1.99 -16.438 -26.578 1 48.78 500 HIS A C 1
ATOM 3795 O O . HIS A 1 500 ? 3.203 -16.641 -26.656 1 48.78 500 HIS A O 1
ATOM 3801 N N . MET B 1 1 ? 38.781 -53.312 -11.484 1 26.36 1 MET B N 1
ATOM 3802 C CA . MET B 1 1 ? 37.875 -52.781 -10.469 1 26.36 1 MET B CA 1
ATOM 3803 C C . MET B 1 1 ? 38.031 -51.281 -10.367 1 26.36 1 MET B C 1
ATOM 3805 O O . MET B 1 1 ? 38.938 -50.781 -9.727 1 26.36 1 MET B O 1
ATOM 3809 N N . THR B 1 2 ? 37.875 -50.5 -11.383 1 31.45 2 THR B N 1
ATOM 3810 C CA . THR B 1 2 ? 38.156 -49.062 -11.539 1 31.45 2 THR B CA 1
ATOM 3811 C C . THR B 1 2 ? 37.312 -48.25 -10.555 1 31.45 2 THR B C 1
ATOM 3813 O O . THR B 1 2 ? 36.094 -48.344 -10.547 1 31.45 2 THR B O 1
ATOM 3816 N N . THR B 1 3 ? 37.906 -47.938 -9.328 1 30.98 3 THR B N 1
ATOM 3817 C CA . THR B 1 3 ? 37.281 -47.188 -8.266 1 30.98 3 THR B CA 1
ATOM 3818 C C . THR B 1 3 ? 36.594 -45.938 -8.82 1 30.98 3 THR B C 1
ATOM 3820 O O . THR B 1 3 ? 37.188 -45.188 -9.602 1 30.98 3 THR B O 1
ATOM 3823 N N . MET B 1 4 ? 35.25 -45.938 -9.039 1 34.62 4 MET B N 1
ATOM 3824 C CA . MET B 1 4 ? 34.5 -44.719 -9.352 1 34.62 4 MET B CA 1
ATOM 3825 C C . MET B 1 4 ? 34.938 -43.562 -8.461 1 34.62 4 MET B C 1
ATOM 3827 O O . MET B 1 4 ? 34.906 -43.656 -7.234 1 34.62 4 MET B O 1
ATOM 3831 N N . SER B 1 5 ? 36.094 -42.875 -8.781 1 35.16 5 SER B N 1
ATOM 3832 C CA . SER B 1 5 ? 36.594 -41.688 -8.094 1 35.16 5 SER B CA 1
ATOM 3833 C C . SER B 1 5 ? 35.438 -40.844 -7.57 1 35.16 5 SER B C 1
ATOM 3835 O O . SER B 1 5 ? 34.406 -40.719 -8.234 1 35.16 5 SER B O 1
ATOM 3837 N N . ALA B 1 6 ? 35.375 -40.656 -6.281 1 43.41 6 ALA B N 1
ATOM 3838 C CA . ALA B 1 6 ? 34.438 -39.844 -5.496 1 43.41 6 ALA B CA 1
ATOM 3839 C C . ALA B 1 6 ? 34.219 -38.469 -6.148 1 43.41 6 ALA B C 1
ATOM 3841 O O . ALA B 1 6 ? 35.125 -37.625 -6.152 1 43.41 6 ALA B O 1
ATOM 3842 N N . GLY B 1 7 ? 33.75 -38.156 -7.332 1 43.47 7 GLY B N 1
ATOM 3843 C CA . GLY B 1 7 ? 33.562 -36.906 -8.047 1 43.47 7 GLY B CA 1
ATOM 3844 C C . GLY B 1 7 ? 33.156 -35.75 -7.145 1 43.47 7 GLY B C 1
ATOM 3845 O O . GLY B 1 7 ? 32.375 -35.938 -6.215 1 43.47 7 GLY B O 1
ATOM 3846 N N . LYS B 1 8 ? 33.844 -34.562 -6.949 1 57.59 8 LYS B N 1
ATOM 3847 C CA . LYS B 1 8 ? 33.75 -33.375 -6.129 1 57.59 8 LYS B CA 1
ATOM 3848 C C . LYS B 1 8 ? 32.375 -32.75 -6.207 1 57.59 8 LYS B C 1
ATOM 3850 O O . LYS B 1 8 ? 31.875 -32.438 -7.293 1 57.59 8 LYS B O 1
ATOM 3855 N N . THR B 1 9 ? 31.5 -32.938 -5.223 1 81.62 9 THR B N 1
ATOM 3856 C CA . THR B 1 9 ? 30.172 -32.344 -5.086 1 81.62 9 THR B CA 1
ATOM 3857 C C . THR B 1 9 ? 30.203 -30.844 -5.344 1 81.62 9 THR B C 1
ATOM 3859 O O . THR B 1 9 ? 31.047 -30.141 -4.781 1 81.62 9 THR B O 1
ATOM 3862 N N . THR B 1 10 ? 29.531 -30.328 -6.359 1 92.88 10 THR B N 1
ATOM 3863 C CA . THR B 1 10 ? 29.422 -28.922 -6.711 1 92.88 10 THR B CA 1
ATOM 3864 C C . THR B 1 10 ? 28.922 -28.109 -5.52 1 92.88 10 THR B C 1
ATOM 3866 O O . THR B 1 10 ? 27.969 -28.5 -4.84 1 92.88 10 THR B O 1
ATOM 3869 N N . VAL B 1 11 ? 29.703 -27.062 -5.082 1 97.69 11 VAL B N 1
ATOM 3870 C CA . VAL B 1 11 ? 29.281 -26.172 -4.016 1 97.69 11 VAL B CA 1
ATOM 3871 C C . VAL B 1 11 ? 28.672 -24.906 -4.617 1 97.69 11 VAL B C 1
ATOM 3873 O O . VAL B 1 11 ? 29.281 -24.25 -5.453 1 97.69 11 VAL B O 1
ATOM 3876 N N . ILE B 1 12 ? 27.469 -24.609 -4.297 1 98.5 12 ILE B N 1
ATOM 3877 C CA . ILE B 1 12 ? 26.781 -23.406 -4.715 1 98.5 12 ILE B CA 1
ATOM 3878 C C . ILE B 1 12 ? 26.984 -22.312 -3.67 1 98.5 12 ILE B C 1
ATOM 3880 O O . ILE B 1 12 ? 26.609 -22.469 -2.508 1 98.5 12 ILE B O 1
ATOM 3884 N N . GLU B 1 13 ? 27.562 -21.234 -4.055 1 98.75 13 GLU B N 1
ATOM 3885 C CA . GLU B 1 13 ? 27.953 -20.141 -3.156 1 98.75 13 GLU B CA 1
ATOM 3886 C C . GLU B 1 13 ? 27.031 -18.938 -3.32 1 98.75 13 GLU B C 1
ATOM 3888 O O . GLU B 1 13 ? 26.219 -18.891 -4.254 1 98.75 13 GLU B O 1
ATOM 3893 N N . HIS B 1 14 ? 27.172 -18.031 -2.326 1 98.75 14 HIS B N 1
ATOM 3894 C CA . HIS B 1 14 ? 26.5 -16.75 -2.49 1 98.75 14 HIS B CA 1
ATOM 3895 C C . HIS B 1 14 ? 27.062 -15.969 -3.676 1 98.75 14 HIS B C 1
ATOM 3897 O O . HIS B 1 14 ? 28.109 -16.312 -4.207 1 98.75 14 HIS B O 1
ATOM 3903 N N . PHE B 1 15 ? 26.328 -15.023 -4.184 1 98.75 15 PHE B N 1
ATOM 3904 C CA . PHE B 1 15 ? 26.797 -14.047 -5.16 1 98.75 15 PHE B CA 1
ATOM 3905 C C . PHE B 1 15 ? 26.672 -12.633 -4.602 1 98.75 15 PHE B C 1
ATOM 3907 O O . PHE B 1 15 ? 25.594 -12.047 -4.594 1 98.75 15 PHE B O 1
ATOM 3914 N N . ILE B 1 16 ? 27.75 -12.023 -4.098 1 98.56 16 ILE B N 1
ATOM 3915 C CA . ILE B 1 16 ? 27.75 -10.734 -3.418 1 98.56 16 ILE B CA 1
ATOM 3916 C C . ILE B 1 16 ? 28.844 -9.844 -4.02 1 98.56 16 ILE B C 1
ATOM 3918 O O . ILE B 1 16 ? 30 -10.258 -4.156 1 98.56 16 ILE B O 1
ATOM 3922 N N . GLY B 1 17 ? 28.469 -8.633 -4.391 1 97.56 17 GLY B N 1
ATOM 3923 C CA . GLY B 1 17 ? 29.422 -7.715 -4.992 1 97.56 17 GLY B CA 1
ATOM 3924 C C . GLY B 1 17 ? 29.969 -8.195 -6.324 1 97.56 17 GLY B C 1
ATOM 3925 O O . GLY B 1 17 ? 31.141 -7.98 -6.645 1 97.56 17 GLY B O 1
ATOM 3926 N N . GLY B 1 18 ? 29.188 -9.031 -6.973 1 97.38 18 GLY B N 1
ATOM 3927 C CA . GLY B 1 18 ? 29.562 -9.508 -8.297 1 97.38 18 GLY B CA 1
ATOM 3928 C C . GLY B 1 18 ? 30.469 -10.719 -8.258 1 97.38 18 GLY B C 1
ATOM 3929 O O . GLY B 1 18 ? 31.047 -11.094 -9.281 1 97.38 18 GLY B O 1
ATOM 3930 N N . LYS B 1 19 ? 30.594 -11.289 -7.082 1 97.69 19 LYS B N 1
ATOM 3931 C CA . LYS B 1 19 ? 31.516 -12.414 -6.953 1 97.69 19 LYS B CA 1
ATOM 3932 C C . LYS B 1 19 ? 30.906 -13.516 -6.074 1 97.69 19 LYS B C 1
ATOM 3934 O O . LYS B 1 19 ? 30.062 -13.234 -5.219 1 97.69 19 LYS B O 1
ATOM 3939 N N . ALA B 1 20 ? 31.391 -14.727 -6.332 1 98.19 20 ALA B N 1
ATOM 3940 C CA . ALA B 1 20 ? 31.031 -15.844 -5.465 1 98.19 20 ALA B CA 1
ATOM 3941 C C . ALA B 1 20 ? 31.609 -15.664 -4.062 1 98.19 20 ALA B C 1
ATOM 3943 O O . ALA B 1 20 ? 32.75 -15.211 -3.906 1 98.19 20 ALA B O 1
ATOM 3944 N N . ARG B 1 21 ? 30.781 -15.828 -3.061 1 97.88 21 ARG B N 1
ATOM 3945 C CA . ARG B 1 21 ? 31.203 -15.781 -1.66 1 97.88 21 ARG B CA 1
ATOM 3946 C C . ARG B 1 21 ? 30.891 -17.094 -0.953 1 97.88 21 ARG B C 1
ATOM 3948 O O . ARG B 1 21 ? 29.734 -17.5 -0.88 1 97.88 21 ARG B O 1
ATOM 3955 N N . GLY B 1 22 ? 31.875 -17.75 -0.431 1 97.5 22 GLY B N 1
ATOM 3956 C CA . GLY B 1 22 ? 31.719 -19.031 0.234 1 97.5 22 GLY B CA 1
ATOM 3957 C C . GLY B 1 22 ? 31.25 -18.906 1.672 1 97.5 22 GLY B C 1
ATOM 3958 O O . GLY B 1 22 ? 30.766 -17.859 2.08 1 97.5 22 GLY B O 1
ATOM 3959 N N . GLY B 1 23 ? 31.219 -20 2.365 1 95.44 23 GLY B N 1
ATOM 3960 C CA . GLY B 1 23 ? 30.828 -20.062 3.766 1 95.44 23 GLY B CA 1
ATOM 3961 C C . GLY B 1 23 ? 31.078 -21.422 4.387 1 95.44 23 GLY B C 1
ATOM 3962 O O . GLY B 1 23 ? 31.5 -22.359 3.703 1 95.44 23 GLY B O 1
ATOM 3963 N N . ASP B 1 24 ? 30.797 -21.5 5.641 1 93.69 24 ASP B N 1
ATOM 3964 C CA . ASP B 1 24 ? 31.172 -22.688 6.41 1 93.69 24 ASP B CA 1
ATOM 3965 C C . ASP B 1 24 ? 30.016 -23.688 6.5 1 93.69 24 ASP B C 1
ATOM 3967 O O . ASP B 1 24 ? 30.219 -24.891 6.359 1 93.69 24 ASP B O 1
ATOM 3971 N N . ARG B 1 25 ? 28.891 -23.219 6.711 1 97.19 25 ARG B N 1
ATOM 3972 C CA . ARG B 1 25 ? 27.719 -24.078 6.855 1 97.19 25 ARG B CA 1
ATOM 3973 C C . ARG B 1 25 ? 27.062 -24.359 5.5 1 97.19 25 ARG B C 1
ATOM 3975 O O . ARG B 1 25 ? 26.844 -23.438 4.715 1 97.19 25 ARG B O 1
ATOM 3982 N N . THR B 1 26 ? 26.812 -25.703 5.18 1 97.56 26 THR B N 1
ATOM 3983 C CA . THR B 1 26 ? 26.172 -26.062 3.916 1 97.56 26 THR B CA 1
ATOM 3984 C C . THR B 1 26 ? 25.016 -27.016 4.148 1 97.56 26 THR B C 1
ATOM 3986 O O . THR B 1 26 ? 24.922 -27.641 5.203 1 97.56 26 THR B O 1
ATOM 3989 N N . THR B 1 27 ? 24.078 -27.062 3.266 1 97.75 27 THR B N 1
ATOM 3990 C CA . THR B 1 27 ? 22.984 -28.031 3.207 1 97.75 27 THR B CA 1
ATOM 3991 C C . THR B 1 27 ? 22.906 -28.672 1.826 1 97.75 27 THR B C 1
ATOM 3993 O O . THR B 1 27 ? 23.375 -28.109 0.839 1 97.75 27 THR B O 1
ATOM 3996 N N . PRO B 1 28 ? 22.375 -29.828 1.729 1 97.56 28 PRO B N 1
ATOM 3997 C CA . PRO B 1 28 ? 22.344 -30.547 0.452 1 97.56 28 PRO B CA 1
ATOM 3998 C C . PRO B 1 28 ? 21.312 -29.984 -0.515 1 97.56 28 PRO B C 1
ATOM 4000 O O . PRO B 1 28 ? 20.281 -29.453 -0.084 1 97.56 28 PRO B O 1
ATOM 4003 N N . VAL B 1 29 ? 21.609 -30.109 -1.805 1 98.06 29 VAL B N 1
ATOM 4004 C CA . VAL B 1 29 ? 20.672 -29.906 -2.9 1 98.06 29 VAL B CA 1
ATOM 4005 C C . VAL B 1 29 ? 20.438 -31.203 -3.652 1 98.06 29 VAL B C 1
ATOM 4007 O O . VAL B 1 29 ? 21.391 -31.906 -3.996 1 98.06 29 VAL B O 1
ATOM 4010 N N . TYR B 1 30 ? 19.188 -31.531 -3.879 1 98 30 TYR B N 1
ATOM 4011 C CA . TYR B 1 30 ? 18.859 -32.812 -4.465 1 98 30 TYR B CA 1
ATOM 4012 C C . TYR B 1 30 ? 18.328 -32.656 -5.883 1 98 30 TYR B C 1
ATOM 4014 O O . TYR B 1 30 ? 17.797 -31.594 -6.234 1 98 30 TYR B O 1
ATOM 4022 N N . ASN B 1 31 ? 18.562 -33.625 -6.73 1 98.38 31 ASN B N 1
ATOM 4023 C CA . ASN B 1 31 ? 17.766 -33.844 -7.938 1 98.38 31 ASN B CA 1
ATOM 4024 C C . ASN B 1 31 ? 16.5 -34.656 -7.645 1 98.38 31 ASN B C 1
ATOM 4026 O O . ASN B 1 31 ? 16.578 -35.844 -7.367 1 98.38 31 ASN B O 1
ATOM 4030 N N . PRO B 1 32 ? 15.297 -34.031 -7.746 1 98.69 32 PRO B N 1
ATOM 4031 C CA . PRO B 1 32 ? 14.07 -34.719 -7.336 1 98.69 32 PRO B CA 1
ATOM 4032 C C . PRO B 1 32 ? 13.742 -35.938 -8.211 1 98.69 32 PRO B C 1
ATOM 4034 O O . PRO B 1 32 ? 13.047 -36.844 -7.77 1 98.69 32 PRO B O 1
ATOM 4037 N N . ALA B 1 33 ? 14.219 -35.969 -9.438 1 98.44 33 ALA B N 1
ATOM 4038 C CA . ALA B 1 33 ? 13.922 -37.062 -10.367 1 98.44 33 ALA B CA 1
ATOM 4039 C C . ALA B 1 33 ? 14.68 -38.312 -9.984 1 98.44 33 ALA B C 1
ATOM 4041 O O . ALA B 1 33 ? 14.242 -39.438 -10.289 1 98.44 33 ALA B O 1
ATOM 4042 N N . THR B 1 34 ? 15.852 -38.125 -9.281 1 97.62 34 THR B N 1
ATOM 4043 C CA . THR B 1 34 ? 16.672 -39.281 -8.93 1 97.62 34 THR B CA 1
ATOM 4044 C C . THR B 1 34 ? 16.688 -39.5 -7.422 1 97.62 34 THR B C 1
ATOM 4046 O O . THR B 1 34 ? 17.031 -40.562 -6.945 1 97.62 34 THR B O 1
ATOM 4049 N N . GLY B 1 35 ? 16.406 -38.406 -6.68 1 97.38 35 GLY B N 1
ATOM 4050 C CA . GLY B 1 35 ? 16.516 -38.469 -5.227 1 97.38 35 GLY B CA 1
ATOM 4051 C C . GLY B 1 35 ? 17.938 -38.375 -4.727 1 97.38 35 GLY B C 1
ATOM 4052 O O . GLY B 1 35 ? 18.188 -38.5 -3.527 1 97.38 35 GLY B O 1
ATOM 4053 N N . GLN B 1 36 ? 18.875 -38.062 -5.562 1 97.12 36 GLN B N 1
ATOM 4054 C CA . GLN B 1 36 ? 20.281 -38 -5.195 1 97.12 36 GLN B CA 1
ATOM 4055 C C . GLN B 1 36 ? 20.734 -36.594 -4.91 1 97.12 36 GLN B C 1
ATOM 4057 O O . GLN B 1 36 ? 20.266 -35.625 -5.559 1 97.12 36 GLN B O 1
ATOM 4062 N N . GLN B 1 37 ? 21.609 -36.469 -3.965 1 97.19 37 GLN B N 1
ATOM 4063 C CA . GLN B 1 37 ? 22.25 -35.156 -3.736 1 97.19 37 GLN B CA 1
ATOM 4064 C C . GLN B 1 37 ? 23.172 -34.781 -4.895 1 97.19 37 GLN B C 1
ATOM 4066 O O . GLN B 1 37 ? 24 -35.594 -5.312 1 97.19 37 GLN B O 1
ATOM 4071 N N . ILE B 1 38 ? 23.031 -33.594 -5.367 1 97.25 38 ILE B N 1
ATOM 4072 C CA . ILE B 1 38 ? 23.812 -33.219 -6.547 1 97.25 38 ILE B CA 1
ATOM 4073 C C . ILE B 1 38 ? 24.719 -32.031 -6.219 1 97.25 38 ILE B C 1
ATOM 4075 O O . ILE B 1 38 ? 25.625 -31.703 -6.988 1 97.25 38 ILE B O 1
ATOM 4079 N N . ALA B 1 39 ? 24.453 -31.344 -5.102 1 97.81 39 ALA B N 1
ATOM 4080 C CA . ALA B 1 39 ? 25.25 -30.172 -4.73 1 97.81 39 ALA B CA 1
ATOM 4081 C C . ALA B 1 39 ? 25.125 -29.875 -3.242 1 97.81 39 ALA B C 1
ATOM 4083 O O . ALA B 1 39 ? 24.312 -30.484 -2.545 1 97.81 39 ALA B O 1
ATOM 4084 N N . GLU B 1 40 ? 26.031 -29.031 -2.773 1 98.06 40 GLU B N 1
ATOM 4085 C CA . GLU B 1 40 ? 25.938 -28.406 -1.46 1 98.06 40 GLU B CA 1
ATOM 4086 C C . GLU B 1 40 ? 25.703 -26.906 -1.586 1 98.06 40 GLU B C 1
ATOM 4088 O O . GLU B 1 40 ? 26.266 -26.25 -2.465 1 98.06 40 GLU B O 1
ATOM 4093 N N . LEU B 1 41 ? 24.891 -26.375 -0.759 1 98.5 41 LEU B N 1
ATOM 4094 C CA . LEU B 1 41 ? 24.531 -24.953 -0.787 1 98.5 41 LEU B CA 1
ATOM 4095 C C . LEU B 1 41 ? 25.062 -24.25 0.457 1 98.5 41 LEU B C 1
ATOM 4097 O O . LEU B 1 41 ? 24.719 -24.625 1.581 1 98.5 41 LEU B O 1
ATOM 4101 N N . VAL B 1 42 ? 25.844 -23.234 0.262 1 98.5 42 VAL B N 1
ATOM 4102 C CA . VAL B 1 42 ? 26.344 -22.438 1.386 1 98.5 42 VAL B CA 1
ATOM 4103 C C . VAL B 1 42 ? 25.172 -21.688 2.039 1 98.5 42 VAL B C 1
ATOM 4105 O O . VAL B 1 42 ? 24.312 -21.141 1.349 1 98.5 42 VAL B O 1
ATOM 4108 N N . GLN B 1 43 ? 25.125 -21.688 3.398 1 98.44 43 GLN B N 1
ATOM 4109 C CA . GLN B 1 43 ? 24.078 -21 4.168 1 98.44 43 GLN B CA 1
ATOM 4110 C C . GLN B 1 43 ? 24.625 -19.719 4.789 1 98.44 43 GLN B C 1
ATOM 4112 O O . GLN B 1 43 ? 25.703 -19.703 5.367 1 98.44 43 GLN B O 1
ATOM 4117 N N . ALA B 1 44 ? 23.875 -18.672 4.723 1 98.38 44 ALA B N 1
ATOM 4118 C CA . ALA B 1 44 ? 24.344 -17.375 5.191 1 98.38 44 ALA B CA 1
ATOM 4119 C C . ALA B 1 44 ? 24.047 -17.172 6.676 1 98.38 44 ALA B C 1
ATOM 4121 O O . ALA B 1 44 ? 22.891 -17.266 7.098 1 98.38 44 ALA B O 1
ATOM 4122 N N . PRO B 1 45 ? 25.031 -16.875 7.477 1 97.94 45 PRO B N 1
ATOM 4123 C CA . PRO B 1 45 ? 24.766 -16.266 8.781 1 97.94 45 PRO B CA 1
ATOM 4124 C C . PRO B 1 45 ? 24.328 -14.812 8.672 1 97.94 45 PRO B C 1
ATOM 4126 O O . PRO B 1 45 ? 24.391 -14.227 7.582 1 97.94 45 PRO B O 1
ATOM 4129 N N . SER B 1 46 ? 23.969 -14.195 9.797 1 98.06 46 SER B N 1
ATOM 4130 C CA . SER B 1 46 ? 23.516 -12.805 9.82 1 98.06 46 SER B CA 1
ATOM 4131 C C . SER B 1 46 ? 24.625 -11.859 9.344 1 98.06 46 SER B C 1
ATOM 4133 O O . SER B 1 46 ? 24.328 -10.844 8.703 1 98.06 46 SER B O 1
ATOM 4135 N N . SER B 1 47 ? 25.828 -12.188 9.602 1 98.19 47 SER B N 1
ATOM 4136 C CA . SER B 1 47 ? 26.953 -11.32 9.219 1 98.19 47 SER B CA 1
ATOM 4137 C C . SER B 1 47 ? 27.109 -11.266 7.703 1 98.19 47 SER B C 1
ATOM 4139 O O . SER B 1 47 ? 27.484 -10.227 7.152 1 98.19 47 SER B O 1
ATOM 4141 N N . ARG B 1 48 ? 26.906 -12.43 7.051 1 98.38 48 ARG B N 1
ATOM 4142 C CA . ARG B 1 48 ? 26.969 -12.469 5.594 1 98.38 48 ARG B CA 1
ATOM 4143 C C . ARG B 1 48 ? 25.844 -11.656 4.973 1 98.38 48 ARG B C 1
ATOM 4145 O O . ARG B 1 48 ? 26.031 -10.969 3.967 1 98.38 48 ARG B O 1
ATOM 4152 N N . VAL B 1 49 ? 24.672 -11.68 5.559 1 98.75 49 VAL B N 1
ATOM 4153 C CA . VAL B 1 49 ? 23.547 -10.859 5.121 1 98.75 49 VAL B CA 1
ATOM 4154 C C . VAL B 1 49 ? 23.906 -9.383 5.254 1 98.75 49 VAL B C 1
ATOM 4156 O O . VAL B 1 49 ? 23.656 -8.594 4.34 1 98.75 49 VAL B O 1
ATOM 4159 N N . ASP B 1 50 ? 24.5 -9.016 6.367 1 98.69 50 ASP B N 1
ATOM 4160 C CA . ASP B 1 50 ? 24.906 -7.637 6.59 1 98.69 50 ASP B CA 1
ATOM 4161 C C . ASP B 1 50 ? 25.891 -7.176 5.508 1 98.69 50 ASP B C 1
ATOM 4163 O O . ASP B 1 50 ? 25.812 -6.043 5.031 1 98.69 50 ASP B O 1
ATOM 4167 N N . GLU B 1 51 ? 26.781 -8.062 5.16 1 98.5 51 GLU B N 1
ATOM 4168 C CA . GLU B 1 51 ? 27.734 -7.77 4.102 1 98.5 51 GLU B CA 1
ATOM 4169 C C . GLU B 1 51 ? 27.031 -7.473 2.781 1 98.5 51 GLU B C 1
ATOM 4171 O O . GLU B 1 51 ? 27.344 -6.492 2.107 1 98.5 51 GLU B O 1
ATOM 4176 N N . ALA B 1 52 ? 26.109 -8.32 2.424 1 98.81 52 ALA B N 1
ATOM 4177 C CA . ALA B 1 52 ? 25.359 -8.156 1.183 1 98.81 52 ALA B CA 1
ATOM 4178 C C . ALA B 1 52 ? 24.578 -6.844 1.184 1 98.81 52 ALA B C 1
ATOM 4180 O O . ALA B 1 52 ? 24.547 -6.133 0.176 1 98.81 52 ALA B O 1
ATOM 4181 N N . VAL B 1 53 ? 23.969 -6.469 2.336 1 98.81 53 VAL B N 1
ATOM 4182 C CA . VAL B 1 53 ? 23.172 -5.254 2.441 1 98.81 53 VAL B CA 1
ATOM 4183 C C . VAL B 1 53 ? 24.078 -4.027 2.33 1 98.81 53 VAL B C 1
ATOM 4185 O O . VAL B 1 53 ? 23.734 -3.057 1.652 1 98.81 53 VAL B O 1
ATOM 4188 N N . ARG B 1 54 ? 25.234 -4.066 2.971 1 98.25 54 ARG B N 1
ATOM 4189 C CA . ARG B 1 54 ? 26.172 -2.951 2.889 1 98.25 54 ARG B CA 1
ATOM 4190 C C . ARG B 1 54 ? 26.625 -2.723 1.451 1 98.25 54 ARG B C 1
ATOM 4192 O O . ARG B 1 54 ? 26.734 -1.58 1.005 1 98.25 54 ARG B O 1
ATOM 4199 N N . ASP B 1 55 ? 26.875 -3.82 0.799 1 98.25 55 ASP B N 1
ATOM 4200 C CA . ASP B 1 55 ? 27.25 -3.725 -0.608 1 98.25 55 ASP B CA 1
ATOM 4201 C C . ASP B 1 55 ? 26.125 -3.115 -1.438 1 98.25 55 ASP B C 1
ATOM 4203 O O . ASP B 1 55 ? 26.375 -2.271 -2.305 1 98.25 55 ASP B O 1
ATOM 4207 N N . ALA B 1 56 ? 24.938 -3.537 -1.211 1 98.81 56 ALA B N 1
ATOM 4208 C CA . ALA B 1 56 ? 23.75 -3.039 -1.915 1 98.81 56 ALA B CA 1
ATOM 4209 C C . ALA B 1 56 ? 23.547 -1.547 -1.665 1 98.81 56 ALA B C 1
ATOM 4211 O O . ALA B 1 56 ? 23.234 -0.793 -2.588 1 98.81 56 ALA B O 1
ATOM 4212 N N . VAL B 1 57 ? 23.719 -1.083 -0.42 1 98.44 57 VAL B N 1
ATOM 4213 C CA . VAL B 1 57 ? 23.547 0.319 -0.059 1 98.44 57 VAL B CA 1
ATOM 4214 C C . VAL B 1 57 ? 24.531 1.183 -0.842 1 98.44 57 VAL B C 1
ATOM 4216 O O . VAL B 1 57 ? 24.141 2.199 -1.426 1 98.44 57 VAL B O 1
ATOM 4219 N N . ARG B 1 58 ? 25.75 0.76 -0.821 1 97.44 58 ARG B N 1
ATOM 4220 C CA . ARG B 1 58 ? 26.797 1.494 -1.526 1 97.44 58 ARG B CA 1
ATOM 4221 C C . ARG B 1 58 ? 26.5 1.582 -3.018 1 97.44 58 ARG B C 1
ATOM 4223 O O . ARG B 1 58 ? 26.562 2.662 -3.607 1 97.44 58 ARG B O 1
ATOM 4230 N N . ALA B 1 59 ? 26.141 0.472 -3.598 1 98.5 59 ALA B N 1
ATOM 4231 C CA . ALA B 1 59 ? 25.875 0.403 -5.035 1 98.5 59 ALA B CA 1
ATOM 4232 C C . ALA B 1 59 ? 24.641 1.203 -5.406 1 98.5 59 ALA B C 1
ATOM 4234 O O . ALA B 1 59 ? 24.594 1.835 -6.465 1 98.5 59 ALA B O 1
ATOM 4235 N N . GLN B 1 60 ? 23.609 1.166 -4.555 1 98.56 60 GLN B N 1
ATOM 4236 C CA . GLN B 1 60 ? 22.328 1.788 -4.832 1 98.56 60 GLN B CA 1
ATOM 4237 C C . GLN B 1 60 ? 22.469 3.299 -4.992 1 98.56 60 GLN B C 1
ATOM 4239 O O . GLN B 1 60 ? 21.797 3.904 -5.832 1 98.56 60 GLN B O 1
ATOM 4244 N N . ARG B 1 61 ? 23.297 3.93 -4.234 1 95.62 61 ARG B N 1
ATOM 4245 C CA . ARG B 1 61 ? 23.5 5.375 -4.289 1 95.62 61 ARG B CA 1
ATOM 4246 C C . ARG B 1 61 ? 23.953 5.812 -5.676 1 95.62 61 ARG B C 1
ATOM 4248 O O . ARG B 1 61 ? 23.453 6.805 -6.215 1 95.62 61 ARG B O 1
ATOM 4255 N N . GLU B 1 62 ? 24.812 5.047 -6.227 1 96.44 62 GLU B N 1
ATOM 4256 C CA . GLU B 1 62 ? 25.297 5.355 -7.562 1 96.44 62 GLU B CA 1
ATOM 4257 C C . GLU B 1 62 ? 24.281 4.965 -8.633 1 96.44 62 GLU B C 1
ATOM 4259 O O . GLU B 1 62 ? 24.125 5.668 -9.633 1 96.44 62 GLU B O 1
ATOM 4264 N N . TRP B 1 63 ? 23.641 3.881 -8.453 1 98.06 63 TRP B N 1
ATOM 4265 C CA . TRP B 1 63 ? 22.672 3.354 -9.406 1 98.06 63 TRP B CA 1
ATOM 4266 C C . TRP B 1 63 ? 21.516 4.328 -9.602 1 98.06 63 TRP B C 1
ATOM 4268 O O . TRP B 1 63 ? 21.047 4.527 -10.727 1 98.06 63 TRP B O 1
ATOM 4278 N N . ARG B 1 64 ? 21.062 4.938 -8.539 1 96.44 64 ARG B N 1
ATOM 4279 C CA . ARG B 1 64 ? 19.953 5.875 -8.602 1 96.44 64 ARG B CA 1
ATOM 4280 C C . ARG B 1 64 ? 20.281 7.059 -9.508 1 96.44 64 ARG B C 1
ATOM 4282 O O . ARG B 1 64 ? 19.391 7.652 -10.117 1 96.44 64 ARG B O 1
ATOM 4289 N N . ARG B 1 65 ? 21.547 7.352 -9.688 1 95.81 65 ARG B N 1
ATOM 4290 C CA . ARG B 1 65 ? 21.984 8.508 -10.461 1 95.81 65 ARG B CA 1
ATOM 4291 C C . ARG B 1 65 ? 22.109 8.164 -11.938 1 95.81 65 ARG B C 1
ATOM 4293 O O . ARG B 1 65 ? 22.203 9.062 -12.781 1 95.81 65 ARG B O 1
ATOM 4300 N N . VAL B 1 66 ? 22.141 6.852 -12.242 1 97.12 66 VAL B N 1
ATOM 4301 C CA . VAL B 1 66 ? 22.234 6.426 -13.633 1 97.12 66 VAL B CA 1
ATOM 4302 C C . VAL B 1 66 ? 20.953 6.812 -14.375 1 97.12 66 VAL B C 1
ATOM 4304 O O . VAL B 1 66 ? 19.859 6.602 -13.875 1 97.12 66 VAL B O 1
ATOM 4307 N N . GLY B 1 67 ? 21.125 7.379 -15.586 1 96.69 67 GLY B N 1
ATOM 4308 C CA . GLY B 1 67 ? 19.984 7.801 -16.391 1 96.69 67 GLY B CA 1
ATOM 4309 C C . GLY B 1 67 ? 19.062 6.656 -16.75 1 96.69 67 GLY B C 1
ATOM 4310 O O . GLY B 1 67 ? 19.5 5.52 -16.922 1 96.69 67 GLY B O 1
ATOM 4311 N N . LEU B 1 68 ? 17.797 6.934 -16.984 1 97.06 68 LEU B N 1
ATOM 4312 C CA . LEU B 1 68 ? 16.781 5.93 -17.234 1 97.06 68 LEU B CA 1
ATOM 4313 C C . LEU B 1 68 ? 17.047 5.172 -18.531 1 97.06 68 LEU B C 1
ATOM 4315 O O . LEU B 1 68 ? 16.812 3.965 -18.609 1 97.06 68 LEU B O 1
ATOM 4319 N N . VAL B 1 69 ? 17.531 5.898 -19.484 1 97.12 69 VAL B N 1
ATOM 4320 C CA . VAL B 1 69 ? 17.797 5.273 -20.781 1 97.12 69 VAL B CA 1
ATOM 4321 C C . VAL B 1 69 ? 18.906 4.227 -20.625 1 97.12 69 VAL B C 1
ATOM 4323 O O . VAL B 1 69 ? 18.812 3.133 -21.188 1 97.12 69 VAL B O 1
ATOM 4326 N N . LYS B 1 70 ? 19.938 4.516 -19.828 1 97.25 70 LYS B N 1
ATOM 4327 C CA . LYS B 1 70 ? 21.031 3.578 -19.594 1 97.25 70 LYS B CA 1
ATOM 4328 C C . LYS B 1 70 ? 20.547 2.361 -18.812 1 97.25 70 LYS B C 1
ATOM 4330 O O . LYS B 1 70 ? 20.953 1.234 -19.078 1 97.25 70 LYS B O 1
ATOM 4335 N N . ARG B 1 71 ? 19.688 2.541 -17.828 1 97.88 71 ARG B N 1
ATOM 4336 C CA . ARG B 1 71 ? 19.109 1.421 -17.094 1 97.88 71 ARG B CA 1
ATOM 4337 C C . ARG B 1 71 ? 18.297 0.524 -18.031 1 97.88 71 ARG B C 1
ATOM 4339 O O . ARG B 1 71 ? 18.391 -0.703 -17.953 1 97.88 71 ARG B O 1
ATOM 4346 N N . SER B 1 72 ? 17.531 1.204 -18.922 1 97.75 72 SER B N 1
ATOM 4347 C CA . SER B 1 72 ? 16.719 0.465 -19.891 1 97.75 72 SER B CA 1
ATOM 4348 C C . SER B 1 72 ? 17.578 -0.408 -20.797 1 97.75 72 SER B C 1
ATOM 4350 O O . SER B 1 72 ? 17.219 -1.547 -21.094 1 97.75 72 SER B O 1
ATOM 4352 N N . LYS B 1 73 ? 18.719 0.094 -21.219 1 97.88 73 LYS B N 1
ATOM 4353 C CA . LYS B 1 73 ? 19.625 -0.648 -22.094 1 97.88 73 LYS B CA 1
ATOM 4354 C C . LYS B 1 73 ? 20.125 -1.922 -21.422 1 97.88 73 LYS B C 1
ATOM 4356 O O . LYS B 1 73 ? 20.312 -2.947 -22.078 1 97.88 73 LYS B O 1
ATOM 4361 N N . ILE B 1 74 ? 20.312 -1.857 -20.125 1 98.19 74 ILE B N 1
ATOM 4362 C CA . ILE B 1 74 ? 20.734 -3.035 -19.375 1 98.19 74 ILE B CA 1
ATOM 4363 C C . ILE B 1 74 ? 19.641 -4.09 -19.406 1 98.19 74 ILE B C 1
ATOM 4365 O O . ILE B 1 74 ? 19.906 -5.281 -19.547 1 98.19 74 ILE B O 1
ATOM 4369 N N . MET B 1 75 ? 18.375 -3.701 -19.312 1 98.19 75 MET B N 1
ATOM 4370 C CA . MET B 1 75 ? 17.25 -4.629 -19.406 1 98.19 75 MET B CA 1
ATOM 4371 C C . MET B 1 75 ? 17.188 -5.285 -20.766 1 98.19 75 MET B C 1
ATOM 4373 O O . MET B 1 75 ? 16.969 -6.496 -20.875 1 98.19 75 MET B O 1
ATOM 4377 N N . PHE B 1 76 ? 17.422 -4.492 -21.828 1 97.69 76 PHE B N 1
ATOM 4378 C CA . PHE B 1 76 ? 17.422 -5.031 -23.188 1 97.69 76 PHE B CA 1
ATOM 4379 C C . PHE B 1 76 ? 18.531 -6.062 -23.359 1 97.69 76 PHE B C 1
ATOM 4381 O O . PHE B 1 76 ? 18.312 -7.129 -23.922 1 97.69 76 PHE B O 1
ATOM 4388 N N . ARG B 1 77 ? 19.672 -5.762 -22.828 1 98.5 77 ARG B N 1
ATOM 4389 C CA . ARG B 1 77 ? 20.797 -6.676 -22.953 1 98.5 77 ARG B CA 1
ATOM 4390 C C . ARG B 1 77 ? 20.562 -7.957 -22.172 1 98.5 77 ARG B C 1
ATOM 4392 O O . ARG B 1 77 ? 20.844 -9.055 -22.656 1 98.5 77 ARG B O 1
ATOM 4399 N N . ALA B 1 78 ? 20.062 -7.789 -20.953 1 98.62 78 ALA B N 1
ATOM 4400 C CA . ALA B 1 78 ? 19.719 -8.961 -20.141 1 98.62 78 ALA B CA 1
ATOM 4401 C C . ALA B 1 78 ? 18.719 -9.859 -20.875 1 98.62 78 ALA B C 1
ATOM 4403 O O . ALA B 1 78 ? 18.875 -11.078 -20.906 1 98.62 78 ALA B O 1
ATOM 4404 N N . ARG B 1 79 ? 17.703 -9.227 -21.406 1 98.31 79 ARG B N 1
ATOM 4405 C CA . ARG B 1 79 ? 16.703 -9.953 -22.172 1 98.31 79 ARG B CA 1
ATOM 4406 C C . ARG B 1 79 ? 17.344 -10.766 -23.297 1 98.31 79 ARG B C 1
ATOM 4408 O O . ARG B 1 79 ? 17.016 -11.945 -23.484 1 98.31 79 ARG B O 1
ATOM 4415 N N . GLU B 1 80 ? 18.266 -10.227 -23.984 1 98.44 80 GLU B N 1
ATOM 4416 C CA . GLU B 1 80 ? 18.938 -10.891 -25.094 1 98.44 80 GLU B CA 1
ATOM 4417 C C . GLU B 1 80 ? 19.781 -12.062 -24.609 1 98.44 80 GLU B C 1
ATOM 4419 O O . GLU B 1 80 ? 19.766 -13.133 -25.219 1 98.44 80 GLU B O 1
ATOM 4424 N N . ILE B 1 81 ? 20.5 -11.875 -23.562 1 98.81 81 ILE B N 1
ATOM 4425 C CA . ILE B 1 81 ? 21.359 -12.922 -23.031 1 98.81 81 ILE B CA 1
ATOM 4426 C C . ILE B 1 81 ? 20.516 -14.094 -22.531 1 98.81 81 ILE B C 1
ATOM 4428 O O . ILE B 1 81 ? 20.812 -15.25 -22.844 1 98.81 81 ILE B O 1
ATOM 4432 N N . ILE B 1 82 ? 19.469 -13.812 -21.797 1 98.75 82 ILE B N 1
ATOM 4433 C CA . ILE B 1 82 ? 18.609 -14.867 -21.281 1 98.75 82 ILE B CA 1
ATOM 4434 C C . ILE B 1 82 ? 17.984 -15.641 -22.438 1 98.75 82 ILE B C 1
ATOM 4436 O O . ILE B 1 82 ? 17.953 -16.875 -22.422 1 98.75 82 ILE B O 1
ATOM 4440 N N . ASP B 1 83 ? 17.5 -14.906 -23.391 1 98.44 83 ASP B N 1
ATOM 4441 C CA . ASP B 1 83 ? 16.859 -15.547 -24.531 1 98.44 83 ASP B CA 1
ATOM 4442 C C . ASP B 1 83 ? 17.828 -16.469 -25.266 1 98.44 83 ASP B C 1
ATOM 4444 O O . ASP B 1 83 ? 17.469 -17.578 -25.641 1 98.44 83 ASP B O 1
ATOM 4448 N N . ALA B 1 84 ? 19.016 -16.047 -25.438 1 98.56 84 ALA B N 1
ATOM 4449 C CA . ALA B 1 84 ? 20.047 -16.797 -26.172 1 98.56 84 ALA B CA 1
ATOM 4450 C C . ALA B 1 84 ? 20.453 -18.047 -25.391 1 98.56 84 ALA B C 1
ATOM 4452 O O . ALA B 1 84 ? 20.844 -19.047 -25.984 1 98.56 84 ALA B O 1
ATOM 4453 N N . ARG B 1 85 ? 20.359 -18 -24.094 1 98.62 85 ARG B N 1
ATOM 4454 C CA . ARG B 1 85 ? 20.906 -19.062 -23.266 1 98.62 85 ARG B CA 1
ATOM 4455 C C . ARG B 1 85 ? 19.797 -19.734 -22.438 1 98.62 85 ARG B C 1
ATOM 4457 O O . ARG B 1 85 ? 20.078 -20.359 -21.422 1 98.62 85 ARG B O 1
ATOM 4464 N N . LYS B 1 86 ? 18.562 -19.547 -22.797 1 98.56 86 LYS B N 1
ATOM 4465 C CA . LYS B 1 86 ? 17.422 -20 -22 1 98.56 86 LYS B CA 1
ATOM 4466 C C . LYS B 1 86 ? 17.438 -21.516 -21.812 1 98.56 86 LYS B C 1
ATOM 4468 O O . LYS B 1 86 ? 16.984 -22.031 -20.781 1 98.56 86 LYS B O 1
ATOM 4473 N N . ASP B 1 87 ? 17.984 -22.25 -22.766 1 98.62 87 ASP B N 1
ATOM 4474 C CA . ASP B 1 87 ? 18.047 -23.703 -22.656 1 98.62 87 ASP B CA 1
ATOM 4475 C C . ASP B 1 87 ? 18.938 -24.125 -21.484 1 98.62 87 ASP B C 1
ATOM 4477 O O . ASP B 1 87 ? 18.625 -25.078 -20.766 1 98.62 87 ASP B O 1
ATOM 4481 N N . GLU B 1 88 ? 20.031 -23.438 -21.297 1 98.62 88 GLU B N 1
ATOM 4482 C CA . GLU B 1 88 ? 20.906 -23.672 -20.156 1 98.62 88 GLU B CA 1
ATOM 4483 C C . GLU B 1 88 ? 20.172 -23.484 -18.828 1 98.62 88 GLU B C 1
ATOM 4485 O O . GLU B 1 88 ? 20.25 -24.312 -17.938 1 98.62 88 GLU B O 1
ATOM 4490 N N . LEU B 1 89 ? 19.5 -22.391 -18.766 1 98.75 89 LEU B N 1
ATOM 4491 C CA . LEU B 1 89 ? 18.734 -22.078 -17.562 1 98.75 89 LEU B CA 1
ATOM 4492 C C . LEU B 1 89 ? 17.625 -23.109 -17.344 1 98.75 89 LEU B C 1
ATOM 4494 O O . LEU B 1 89 ? 17.422 -23.562 -16.219 1 98.75 89 LEU B O 1
ATOM 4498 N N . ALA B 1 90 ? 16.953 -23.516 -18.406 1 98.75 90 ALA B N 1
ATOM 4499 C CA . ALA B 1 90 ? 15.883 -24.516 -18.312 1 98.75 90 ALA B CA 1
ATOM 4500 C C . ALA B 1 90 ? 16.406 -25.844 -17.781 1 98.75 90 ALA B C 1
ATOM 4502 O O . ALA B 1 90 ? 15.75 -26.5 -16.969 1 98.75 90 ALA B O 1
ATOM 4503 N N . ARG B 1 91 ? 17.547 -26.234 -18.203 1 98.69 91 ARG B N 1
ATOM 4504 C CA . ARG B 1 91 ? 18.156 -27.484 -17.75 1 98.69 91 ARG B CA 1
ATOM 4505 C C . ARG B 1 91 ? 18.516 -27.422 -16.281 1 98.69 91 ARG B C 1
ATOM 4507 O O . ARG B 1 91 ? 18.391 -28.406 -15.555 1 98.69 91 ARG B O 1
ATOM 4514 N N . ILE B 1 92 ? 19 -26.234 -15.836 1 98.69 92 ILE B N 1
ATOM 4515 C CA . ILE B 1 92 ? 19.281 -26.031 -14.422 1 98.69 92 ILE B CA 1
ATOM 4516 C C . ILE B 1 92 ? 18 -26.219 -13.609 1 98.69 92 ILE B C 1
ATOM 4518 O O . ILE B 1 92 ? 17.984 -26.938 -12.609 1 98.69 92 ILE B O 1
ATOM 4522 N N . ILE B 1 93 ? 16.906 -25.656 -14.07 1 98.75 93 ILE B N 1
ATOM 4523 C CA . ILE B 1 93 ? 15.625 -25.703 -13.383 1 98.75 93 ILE B CA 1
ATOM 4524 C C . ILE B 1 93 ? 15.125 -27.141 -13.344 1 98.75 93 ILE B C 1
ATOM 4526 O O . ILE B 1 93 ? 14.719 -27.641 -12.289 1 98.75 93 ILE B O 1
ATOM 4530 N N . THR B 1 94 ? 15.195 -27.828 -14.492 1 98.69 94 THR B N 1
ATOM 4531 C CA . THR B 1 94 ? 14.734 -29.219 -14.562 1 98.69 94 THR B CA 1
ATOM 4532 C C . THR B 1 94 ? 15.539 -30.109 -13.625 1 98.69 94 THR B C 1
ATOM 4534 O O . THR B 1 94 ? 14.984 -30.969 -12.945 1 98.69 94 THR B O 1
ATOM 4537 N N . ARG B 1 95 ? 16.781 -29.828 -13.57 1 98.31 95 ARG B N 1
ATOM 4538 C CA . ARG B 1 95 ? 17.672 -30.641 -12.758 1 98.31 95 ARG B CA 1
ATOM 4539 C C . ARG B 1 95 ? 17.391 -30.469 -11.273 1 98.31 95 ARG B C 1
ATOM 4541 O O . ARG B 1 95 ? 17.391 -31.438 -10.516 1 98.31 95 ARG B O 1
ATOM 4548 N N . GLU B 1 96 ? 17.109 -29.25 -10.844 1 98.56 96 GLU B N 1
ATOM 4549 C CA . GLU B 1 96 ? 17.016 -28.984 -9.414 1 98.56 96 GLU B CA 1
ATOM 4550 C C . GLU B 1 96 ? 15.555 -28.953 -8.953 1 98.56 96 GLU B C 1
ATOM 4552 O O . GLU B 1 96 ? 15.266 -29.188 -7.781 1 98.56 96 GLU B O 1
ATOM 4557 N N . HIS B 1 97 ? 14.602 -28.609 -9.789 1 98.44 97 HIS B N 1
ATOM 4558 C CA . HIS B 1 97 ? 13.188 -28.562 -9.461 1 98.44 97 HIS B CA 1
ATOM 4559 C C . HIS B 1 97 ? 12.477 -29.844 -9.859 1 98.44 97 HIS B C 1
ATOM 4561 O O . HIS B 1 97 ? 11.508 -30.25 -9.219 1 98.44 97 HIS B O 1
ATOM 4567 N N . GLY B 1 98 ? 12.867 -30.422 -10.984 1 98.31 98 GLY B N 1
ATOM 4568 C CA . GLY B 1 98 ? 12.281 -31.672 -11.445 1 98.31 98 GLY B CA 1
ATOM 4569 C C . GLY B 1 98 ? 11.234 -31.484 -12.523 1 98.31 98 GLY B C 1
ATOM 4570 O O . GLY B 1 98 ? 10.867 -32.438 -13.219 1 98.31 98 GLY B O 1
ATOM 4571 N N . LYS B 1 99 ? 10.688 -30.266 -12.766 1 98.25 99 LYS B N 1
ATOM 4572 C CA . LYS B 1 99 ? 9.641 -30.062 -13.758 1 98.25 99 LYS B CA 1
ATOM 4573 C C . LYS B 1 99 ? 10.133 -30.391 -15.156 1 98.25 99 LYS B C 1
ATOM 4575 O O . LYS B 1 99 ? 11.344 -30.438 -15.398 1 98.25 99 LYS B O 1
ATOM 4580 N N . VAL B 1 100 ? 9.25 -30.594 -16.078 1 97.94 100 VAL B N 1
ATOM 4581 C CA . VAL B 1 100 ? 9.594 -30.969 -17.438 1 97.94 100 VAL B CA 1
ATOM 4582 C C . VAL B 1 100 ? 10.289 -29.797 -18.141 1 97.94 100 VAL B C 1
ATOM 4584 O O . VAL B 1 100 ? 9.953 -28.641 -17.891 1 97.94 100 VAL B O 1
ATOM 4587 N N . HIS B 1 101 ? 11.211 -30.094 -18.984 1 97.88 101 HIS B N 1
ATOM 4588 C CA . HIS B 1 101 ? 12.047 -29.109 -19.641 1 97.88 101 HIS B CA 1
ATOM 4589 C C . HIS B 1 101 ? 11.188 -28.062 -20.359 1 97.88 101 HIS B C 1
ATOM 4591 O O . HIS B 1 101 ? 11.492 -26.859 -20.297 1 97.88 101 HIS B O 1
ATOM 4597 N N . SER B 1 102 ? 10.125 -28.453 -21 1 96.81 102 SER B N 1
ATOM 4598 C CA . SER B 1 102 ? 9.25 -27.516 -21.703 1 96.81 102 SER B CA 1
ATOM 4599 C C . SER B 1 102 ? 8.57 -26.562 -20.719 1 96.81 102 SER B C 1
ATOM 4601 O O . SER B 1 102 ? 8.352 -25.391 -21.047 1 96.81 102 SER B O 1
ATOM 4603 N N . ASP B 1 103 ? 8.188 -27.047 -19.578 1 97 103 ASP B N 1
ATOM 4604 C CA . ASP B 1 103 ? 7.605 -26.188 -18.547 1 97 103 ASP B CA 1
ATOM 4605 C C . ASP B 1 103 ? 8.625 -25.172 -18.031 1 97 103 ASP B C 1
ATOM 4607 O O . ASP B 1 103 ? 8.281 -24.031 -17.75 1 97 103 ASP B O 1
ATOM 4611 N N . ALA B 1 104 ? 9.859 -25.609 -17.875 1 98.25 104 ALA B N 1
ATOM 4612 C CA . ALA B 1 104 ? 10.938 -24.688 -17.484 1 98.25 104 ALA B CA 1
ATOM 4613 C C . ALA B 1 104 ? 11.109 -23.578 -18.516 1 98.25 104 ALA B C 1
ATOM 4615 O O . ALA B 1 104 ? 11.273 -22.406 -18.141 1 98.25 104 ALA B O 1
ATOM 4616 N N . LEU B 1 105 ? 11.07 -23.953 -19.781 1 97.88 105 LEU B N 1
ATOM 4617 C CA . LEU B 1 105 ? 11.156 -22.953 -20.828 1 97.88 105 LEU B CA 1
ATOM 4618 C C . LEU B 1 105 ? 9.977 -21.984 -20.75 1 97.88 105 LEU B C 1
ATOM 4620 O O . LEU B 1 105 ? 10.148 -20.781 -20.953 1 97.88 105 LEU B O 1
ATOM 4624 N N . GLY B 1 106 ? 8.797 -22.547 -20.422 1 96.38 106 GLY B N 1
ATOM 4625 C CA . GLY B 1 106 ? 7.625 -21.703 -20.25 1 96.38 106 GLY B CA 1
ATOM 4626 C C . GLY B 1 106 ? 7.777 -20.703 -19.125 1 96.38 106 GLY B C 1
ATOM 4627 O O . GLY B 1 106 ? 7.41 -19.531 -19.266 1 96.38 106 GLY B O 1
ATOM 4628 N N . GLU B 1 107 ? 8.312 -21.188 -18 1 96.44 107 GLU B N 1
ATOM 4629 C CA . GLU B 1 107 ? 8.531 -20.297 -16.859 1 96.44 107 GLU B CA 1
ATOM 4630 C C . GLU B 1 107 ? 9.508 -19.172 -17.203 1 96.44 107 GLU B C 1
ATOM 4632 O O . GLU B 1 107 ? 9.344 -18.031 -16.75 1 96.44 107 GLU B O 1
ATOM 4637 N N . ILE B 1 108 ? 10.57 -19.5 -17.906 1 98.31 108 ILE B N 1
ATOM 4638 C CA . ILE B 1 108 ? 11.562 -18.516 -18.312 1 98.31 108 ILE B CA 1
ATOM 4639 C C . ILE B 1 108 ? 10.914 -17.453 -19.203 1 98.31 108 ILE B C 1
ATOM 4641 O O . ILE B 1 108 ? 11.141 -16.266 -19.031 1 98.31 108 ILE B O 1
ATOM 4645 N N . ALA B 1 109 ? 10.047 -17.906 -20.094 1 97 109 ALA B N 1
ATOM 4646 C CA . ALA B 1 109 ? 9.359 -16.984 -20.984 1 97 109 ALA B CA 1
ATOM 4647 C C . ALA B 1 109 ? 8.469 -16.016 -20.203 1 97 109 ALA B C 1
ATOM 4649 O O . ALA B 1 109 ? 8.445 -14.82 -20.5 1 97 109 ALA B O 1
ATOM 4650 N N . ARG B 1 110 ? 7.797 -16.531 -19.234 1 95.75 110 ARG B N 1
ATOM 4651 C CA . ARG B 1 110 ? 6.914 -15.695 -18.422 1 95.75 110 ARG B CA 1
ATOM 4652 C C . ARG B 1 110 ? 7.711 -14.703 -17.594 1 95.75 110 ARG B C 1
ATOM 4654 O O . ARG B 1 110 ? 7.289 -13.555 -17.406 1 95.75 110 ARG B O 1
ATOM 4661 N N . GLY B 1 111 ? 8.859 -15.141 -17.047 1 97.31 111 GLY B N 1
ATOM 4662 C CA . GLY B 1 111 ? 9.742 -14.219 -16.344 1 97.31 111 GLY B CA 1
ATOM 4663 C C . GLY B 1 111 ? 10.281 -13.117 -17.234 1 97.31 111 GLY B C 1
ATOM 4664 O O . GLY B 1 111 ? 10.375 -11.961 -16.812 1 97.31 111 GLY B O 1
ATOM 4665 N N . MET B 1 112 ? 10.555 -13.469 -18.469 1 96.88 112 MET B N 1
ATOM 4666 C CA . MET B 1 112 ? 11.133 -12.539 -19.438 1 96.88 112 MET B CA 1
ATOM 4667 C C . MET B 1 112 ? 10.141 -11.438 -19.797 1 96.88 112 MET B C 1
ATOM 4669 O O . MET B 1 112 ? 10.539 -10.305 -20.062 1 96.88 112 MET B O 1
ATOM 4673 N N . GLU B 1 113 ? 8.875 -11.75 -19.734 1 96.12 113 GLU B N 1
ATOM 4674 C CA . GLU B 1 113 ? 7.855 -10.734 -19.984 1 96.12 113 GLU B CA 1
ATOM 4675 C C . GLU B 1 113 ? 8.031 -9.531 -19.078 1 96.12 113 GLU B C 1
ATOM 4677 O O . GLU B 1 113 ? 7.84 -8.383 -19.5 1 96.12 113 GLU B O 1
ATOM 4682 N N . ASN B 1 114 ? 8.406 -9.828 -17.844 1 97.12 114 ASN B N 1
ATOM 4683 C CA . ASN B 1 114 ? 8.602 -8.719 -16.922 1 97.12 114 ASN B CA 1
ATOM 4684 C C . ASN B 1 114 ? 9.875 -7.938 -17.234 1 97.12 114 ASN B C 1
ATOM 4686 O O . ASN B 1 114 ? 9.922 -6.719 -17.062 1 97.12 114 ASN B O 1
ATOM 4690 N N . VAL B 1 115 ? 10.914 -8.641 -17.672 1 97.94 115 VAL B N 1
ATOM 4691 C CA . VAL B 1 115 ? 12.125 -7.957 -18.109 1 97.94 115 VAL B CA 1
ATOM 4692 C C . VAL B 1 115 ? 11.797 -6.996 -19.25 1 97.94 115 VAL B C 1
ATOM 4694 O O . VAL B 1 115 ? 12.227 -5.84 -19.234 1 97.94 115 VAL B O 1
ATOM 4697 N N . GLU B 1 116 ? 11.023 -7.484 -20.172 1 97.25 116 GLU B N 1
ATOM 4698 C CA . GLU B 1 116 ? 10.617 -6.684 -21.328 1 97.25 116 GLU B CA 1
ATOM 4699 C C . GLU B 1 116 ? 9.758 -5.496 -20.891 1 97.25 116 GLU B C 1
ATOM 4701 O O . GLU B 1 116 ? 9.938 -4.383 -21.391 1 97.25 116 GLU B O 1
ATOM 4706 N N . PHE B 1 117 ? 8.836 -5.75 -20 1 97.44 117 PHE B N 1
ATOM 4707 C CA . PHE B 1 117 ? 8.016 -4.668 -19.469 1 97.44 117 PHE B CA 1
ATOM 4708 C C . PHE B 1 117 ? 8.883 -3.592 -18.828 1 97.44 117 PHE B C 1
ATOM 4710 O O . PHE B 1 117 ? 8.656 -2.398 -19.031 1 97.44 117 PHE B O 1
ATOM 4717 N N . CYS B 1 118 ? 9.906 -3.998 -18.094 1 97.56 118 CYS B N 1
ATOM 4718 C CA . CYS B 1 118 ? 10.781 -3.09 -17.359 1 97.56 118 CYS B CA 1
ATOM 4719 C C . CYS B 1 118 ? 11.703 -2.33 -18.297 1 97.56 118 CYS B C 1
ATOM 4721 O O . CYS B 1 118 ? 12.25 -1.291 -17.938 1 97.56 118 CYS B O 1
ATOM 4723 N N . ALA B 1 119 ? 11.914 -2.887 -19.484 1 95.88 119 ALA B N 1
ATOM 4724 C CA . ALA B 1 119 ? 12.68 -2.141 -20.484 1 95.88 119 ALA B CA 1
ATOM 4725 C C . ALA B 1 119 ? 11.953 -0.855 -20.875 1 95.88 119 ALA B C 1
ATOM 4727 O O . ALA B 1 119 ? 12.578 0.077 -21.406 1 95.88 119 ALA B O 1
ATOM 4728 N N . GLY B 1 120 ? 10.656 -0.798 -20.625 1 94.62 120 GLY B N 1
ATOM 4729 C CA . GLY B 1 120 ? 9.859 0.395 -20.859 1 94.62 120 GLY B CA 1
ATOM 4730 C C . GLY B 1 120 ? 9.812 1.328 -19.672 1 94.62 120 GLY B C 1
ATOM 4731 O O . GLY B 1 120 ? 8.891 2.127 -19.531 1 94.62 120 GLY B O 1
ATOM 4732 N N . LEU B 1 121 ? 10.766 1.333 -18.812 1 94.12 121 LEU B N 1
ATOM 4733 C CA . LEU B 1 121 ? 10.734 2.004 -17.516 1 94.12 121 LEU B CA 1
ATOM 4734 C C . LEU B 1 121 ? 10.594 3.512 -17.688 1 94.12 121 LEU B C 1
ATOM 4736 O O . LEU B 1 121 ? 10.156 4.207 -16.766 1 94.12 121 LEU B O 1
ATOM 4740 N N . LEU B 1 122 ? 10.984 4.094 -18.891 1 91.94 122 LEU B N 1
ATOM 4741 C CA . LEU B 1 122 ? 10.844 5.531 -19.078 1 91.94 122 LEU B CA 1
ATOM 4742 C C . LEU B 1 122 ? 9.398 5.977 -18.859 1 91.94 122 LEU B C 1
ATOM 4744 O O . LEU B 1 122 ? 9.156 7.004 -18.219 1 91.94 122 LEU B O 1
ATOM 4748 N N . HIS B 1 123 ? 8.547 5.125 -19.359 1 93.56 123 HIS B N 1
ATOM 4749 C CA . HIS B 1 123 ? 7.133 5.434 -19.172 1 93.56 123 HIS B CA 1
ATOM 4750 C C . HIS B 1 123 ? 6.691 5.203 -17.734 1 93.56 123 HIS B C 1
ATOM 4752 O O . HIS B 1 123 ? 5.945 6.008 -17.172 1 93.56 123 HIS B O 1
ATOM 4758 N N . HIS B 1 124 ? 7.129 4.195 -17.141 1 94.12 124 HIS B N 1
ATOM 4759 C CA . HIS B 1 124 ? 6.66 3.771 -15.828 1 94.12 124 HIS B CA 1
ATOM 4760 C C . HIS B 1 124 ? 7.184 4.691 -14.727 1 94.12 124 HIS B C 1
ATOM 4762 O O . HIS B 1 124 ? 6.566 4.816 -13.672 1 94.12 124 HIS B O 1
ATOM 4768 N N . MET B 1 125 ? 8.273 5.434 -14.992 1 95.38 125 MET B N 1
ATOM 4769 C CA . MET B 1 125 ? 8.906 6.285 -13.992 1 95.38 125 MET B CA 1
ATOM 4770 C C . MET B 1 125 ? 8.469 7.738 -14.156 1 95.38 125 MET B C 1
ATOM 4772 O O . MET B 1 125 ? 8.781 8.586 -13.312 1 95.38 125 MET B O 1
ATOM 4776 N N . LYS B 1 126 ? 7.738 7.988 -15.25 1 93.31 126 LYS B N 1
ATOM 4777 C CA . LYS B 1 126 ? 7.297 9.359 -15.477 1 93.31 126 LYS B CA 1
ATOM 4778 C C . LYS B 1 126 ? 6.297 9.805 -14.414 1 93.31 126 LYS B C 1
ATOM 4780 O O . LYS B 1 126 ? 5.414 9.031 -14.023 1 93.31 126 LYS B O 1
ATOM 4785 N N . GLY B 1 127 ? 6.465 11.023 -13.906 1 93 127 GLY B N 1
ATOM 4786 C CA . GLY B 1 127 ? 5.527 11.617 -12.961 1 93 127 GLY B CA 1
ATOM 4787 C C . GLY B 1 127 ? 4.43 12.414 -13.641 1 93 127 GLY B C 1
ATOM 4788 O O . GLY B 1 127 ? 4.129 12.195 -14.812 1 93 127 GLY B O 1
ATOM 4789 N N . GLU B 1 128 ? 3.656 13.133 -12.867 1 94.31 128 GLU B N 1
ATOM 4790 C CA . GLU B 1 128 ? 2.572 13.992 -13.336 1 94.31 128 GLU B CA 1
ATOM 4791 C C . GLU B 1 128 ? 2.867 15.461 -13.039 1 94.31 128 GLU B C 1
ATOM 4793 O O . GLU B 1 128 ? 3.609 15.773 -12.109 1 94.31 128 GLU B O 1
ATOM 4798 N N . PHE B 1 129 ? 2.377 16.344 -13.914 1 95.12 129 PHE B N 1
ATOM 4799 C CA . PHE B 1 129 ? 2.576 17.781 -13.766 1 95.12 129 PHE B CA 1
ATOM 4800 C C . PHE B 1 129 ? 1.291 18.531 -14.078 1 95.12 129 PHE B C 1
ATOM 4802 O O . PHE B 1 129 ? 0.566 18.188 -15.008 1 95.12 129 PHE B O 1
ATOM 4809 N N . ALA B 1 130 ? 0.95 19.484 -13.258 1 93.81 130 ALA B N 1
ATOM 4810 C CA . ALA B 1 130 ? -0.158 20.406 -13.492 1 93.81 130 ALA B CA 1
ATOM 4811 C C . ALA B 1 130 ? 0.283 21.844 -13.312 1 93.81 130 ALA B C 1
ATOM 4813 O O . ALA B 1 130 ? 0.755 22.234 -12.234 1 93.81 130 ALA B O 1
ATOM 4814 N N . GLU B 1 131 ? 0.102 22.594 -14.328 1 93.69 131 GLU B N 1
ATOM 4815 C CA . GLU B 1 131 ? 0.417 24.016 -14.258 1 93.69 131 GLU B CA 1
ATOM 4816 C C . GLU B 1 131 ? -0.782 24.828 -13.766 1 93.69 131 GLU B C 1
ATOM 4818 O O . GLU B 1 131 ? -1.931 24.438 -13.992 1 93.69 131 GLU B O 1
ATOM 4823 N N . GLN B 1 132 ? -0.446 25.969 -13.055 1 93.31 132 GLN B N 1
ATOM 4824 C CA . GLN B 1 132 ? -1.441 26.969 -12.68 1 93.31 132 GLN B CA 1
ATOM 4825 C C . GLN B 1 132 ? -2.604 26.328 -11.922 1 93.31 132 GLN B C 1
ATOM 4827 O O . GLN B 1 132 ? -3.768 26.562 -12.258 1 93.31 132 GLN B O 1
ATOM 4832 N N . VAL B 1 133 ? -2.248 25.422 -10.977 1 92.19 133 VAL B N 1
ATOM 4833 C CA . VAL B 1 133 ? -3.295 24.812 -10.164 1 92.19 133 VAL B CA 1
ATOM 4834 C C . VAL B 1 133 ? -3.932 25.859 -9.266 1 92.19 133 VAL B C 1
ATOM 4836 O O . VAL B 1 133 ? -5.07 25.703 -8.82 1 92.19 133 VAL B O 1
ATOM 4839 N N . ALA B 1 134 ? -3.195 26.844 -8.891 1 90.12 134 ALA B N 1
ATOM 4840 C CA . ALA B 1 134 ? -3.572 28.141 -8.32 1 90.12 134 ALA B CA 1
ATOM 4841 C C . ALA B 1 134 ? -2.764 29.266 -8.945 1 90.12 134 ALA B C 1
ATOM 4843 O O . ALA B 1 134 ? -1.894 29.031 -9.789 1 90.12 134 ALA B O 1
ATOM 4844 N N . ASP B 1 135 ? -3.045 30.453 -8.539 1 89.25 135 ASP B N 1
ATOM 4845 C CA . ASP B 1 135 ? -2.377 31.594 -9.164 1 89.25 135 ASP B CA 1
ATOM 4846 C C . ASP B 1 135 ? -0.861 31.484 -9.023 1 89.25 135 ASP B C 1
ATOM 4848 O O . ASP B 1 135 ? -0.318 31.688 -7.934 1 89.25 135 ASP B O 1
ATOM 4852 N N . GLY B 1 136 ? -0.222 31.125 -10.094 1 92.12 136 GLY B N 1
ATOM 4853 C CA . GLY B 1 136 ? 1.229 31.078 -10.164 1 92.12 136 GLY B CA 1
ATOM 4854 C C . GLY B 1 136 ? 1.813 29.844 -9.5 1 92.12 136 GLY B C 1
ATOM 4855 O O . GLY B 1 136 ? 3.025 29.75 -9.297 1 92.12 136 GLY B O 1
ATOM 4856 N N . VAL B 1 137 ? 0.995 28.859 -9.148 1 94.38 137 VAL B N 1
ATOM 4857 C CA . VAL B 1 137 ? 1.48 27.672 -8.453 1 94.38 137 VAL B CA 1
ATOM 4858 C C . VAL B 1 137 ? 1.42 26.469 -9.391 1 94.38 137 VAL B C 1
ATOM 4860 O O . VAL B 1 137 ? 0.373 26.188 -9.977 1 94.38 137 VAL B O 1
ATOM 4863 N N . ASP B 1 138 ? 2.527 25.797 -9.578 1 96 138 ASP B N 1
ATOM 4864 C CA . ASP B 1 138 ? 2.615 24.531 -10.289 1 96 138 ASP B CA 1
ATOM 4865 C C . ASP B 1 138 ? 2.84 23.375 -9.32 1 96 138 ASP B C 1
ATOM 4867 O O . ASP B 1 138 ? 3.416 23.547 -8.242 1 96 138 ASP B O 1
ATOM 4871 N N . VAL B 1 139 ? 2.312 22.219 -9.672 1 97.38 139 VAL B N 1
ATOM 4872 C CA . VAL B 1 139 ? 2.5 21.031 -8.836 1 97.38 139 VAL B CA 1
ATOM 4873 C C . VAL B 1 139 ? 2.98 19.859 -9.695 1 97.38 139 VAL B C 1
ATOM 4875 O O . VAL B 1 139 ? 2.484 19.656 -10.805 1 97.38 139 VAL B O 1
ATOM 4878 N N . LYS B 1 140 ? 3.963 19.203 -9.242 1 97.12 140 LYS B N 1
ATOM 4879 C CA . LYS B 1 140 ? 4.379 17.969 -9.898 1 97.12 140 LYS B CA 1
ATOM 4880 C C . LYS B 1 140 ? 4.527 16.828 -8.891 1 97.12 140 LYS B C 1
ATOM 4882 O O . LYS B 1 140 ? 4.719 17.062 -7.699 1 97.12 140 LYS B O 1
ATOM 4887 N N . GLN B 1 141 ? 4.316 15.664 -9.312 1 97.06 141 GLN B N 1
ATOM 4888 C CA . GLN B 1 141 ? 4.555 14.43 -8.57 1 97.06 141 GLN B CA 1
ATOM 4889 C C . GLN B 1 141 ? 5.707 13.633 -9.188 1 97.06 141 GLN B C 1
ATOM 4891 O O . GLN B 1 141 ? 5.77 13.461 -10.406 1 97.06 141 GLN B O 1
ATOM 4896 N N . ILE B 1 142 ? 6.648 13.227 -8.352 1 96.31 142 ILE B N 1
ATOM 4897 C CA . ILE B 1 142 ? 7.836 12.5 -8.797 1 96.31 142 ILE B CA 1
ATOM 4898 C C . ILE B 1 142 ? 7.887 11.141 -8.109 1 96.31 142 ILE B C 1
ATOM 4900 O O . ILE B 1 142 ? 7.375 10.969 -7.004 1 96.31 142 ILE B O 1
ATOM 4904 N N . ARG B 1 143 ? 8.453 10.133 -8.805 1 95.88 143 ARG B N 1
ATOM 4905 C CA . ARG B 1 143 ? 8.719 8.812 -8.242 1 95.88 143 ARG B CA 1
ATOM 4906 C C . ARG B 1 143 ? 10.195 8.641 -7.906 1 95.88 143 ARG B C 1
ATOM 4908 O O . ARG B 1 143 ? 11.062 8.953 -8.727 1 95.88 143 ARG B O 1
ATOM 4915 N N . GLN B 1 144 ? 10.469 8.242 -6.766 1 97.25 144 GLN B N 1
ATOM 4916 C CA . GLN B 1 144 ? 11.828 7.926 -6.359 1 97.25 144 GLN B CA 1
ATOM 4917 C C . GLN B 1 144 ? 11.922 6.516 -5.781 1 97.25 144 GLN B C 1
ATOM 4919 O O . GLN B 1 144 ? 10.969 6.023 -5.176 1 97.25 144 GLN B O 1
ATOM 4924 N N . PRO B 1 145 ? 13.07 5.762 -6.016 1 98 145 PRO B N 1
ATOM 4925 C CA . PRO B 1 145 ? 13.219 4.418 -5.457 1 98 145 PRO B CA 1
ATOM 4926 C C . PRO B 1 145 ? 13.203 4.41 -3.93 1 98 145 PRO B C 1
ATOM 4928 O O . PRO B 1 145 ? 13.477 5.438 -3.301 1 98 145 PRO B O 1
ATOM 4931 N N . VAL B 1 146 ? 12.938 3.229 -3.342 1 97.62 146 VAL B N 1
ATOM 4932 C CA . VAL B 1 146 ? 12.836 3.123 -1.89 1 97.62 146 VAL B CA 1
ATOM 4933 C C . VAL B 1 146 ? 14.219 2.873 -1.292 1 97.62 146 VAL B C 1
ATOM 4935 O O . VAL B 1 146 ? 14.43 3.078 -0.094 1 97.62 146 VAL B O 1
ATOM 4938 N N . GLY B 1 147 ? 15.188 2.322 -2.043 1 98.06 147 GLY B N 1
ATOM 4939 C CA . GLY B 1 147 ? 16.531 2.086 -1.551 1 98.06 147 GLY B CA 1
ATOM 4940 C C . GLY B 1 147 ? 17 0.658 -1.761 1 98.06 147 GLY B C 1
ATOM 4941 O O . GLY B 1 147 ? 17.203 0.222 -2.898 1 98.06 147 GLY B O 1
ATOM 4942 N N . VAL B 1 148 ? 17.219 -0.087 -0.657 1 98.81 148 VAL B N 1
ATOM 4943 C CA . VAL B 1 148 ? 17.609 -1.495 -0.704 1 98.81 148 VAL B CA 1
ATOM 4944 C C . VAL B 1 148 ? 16.391 -2.369 -0.366 1 98.81 148 VAL B C 1
ATOM 4946 O O . VAL B 1 148 ? 15.711 -2.133 0.631 1 98.81 148 VAL B O 1
ATOM 4949 N N . VAL B 1 149 ? 16.172 -3.402 -1.23 1 98.75 149 VAL B N 1
ATOM 4950 C CA . VAL B 1 149 ? 14.992 -4.238 -1.069 1 98.75 149 VAL B CA 1
ATOM 4951 C C . VAL B 1 149 ? 15.406 -5.707 -0.972 1 98.75 149 VAL B C 1
ATOM 4953 O O . VAL B 1 149 ? 16.391 -6.125 -1.598 1 98.75 149 VAL B O 1
ATOM 4956 N N . ALA B 1 150 ? 14.688 -6.441 -0.164 1 98.88 150 ALA B N 1
ATOM 4957 C CA . ALA B 1 150 ? 14.852 -7.891 -0.085 1 98.88 150 ALA B CA 1
ATOM 4958 C C . ALA B 1 150 ? 13.781 -8.609 -0.906 1 98.88 150 ALA B C 1
ATOM 4960 O O . ALA B 1 150 ? 12.594 -8.289 -0.813 1 98.88 150 ALA B O 1
ATOM 4961 N N . CYS B 1 151 ? 14.203 -9.523 -1.745 1 98.88 151 CYS B N 1
ATOM 4962 C CA . CYS B 1 151 ? 13.32 -10.422 -2.486 1 98.88 151 CYS B CA 1
ATOM 4963 C C . CYS B 1 151 ? 13.492 -11.859 -2.023 1 98.88 151 CYS B C 1
ATOM 4965 O O . CYS B 1 151 ? 14.586 -12.43 -2.125 1 98.88 151 CYS B O 1
ATOM 4967 N N . ILE B 1 152 ? 12.469 -12.43 -1.477 1 98.88 152 ILE B N 1
ATOM 4968 C CA . ILE B 1 152 ? 12.477 -13.797 -0.987 1 98.88 152 ILE B CA 1
ATOM 4969 C C . ILE B 1 152 ? 11.547 -14.656 -1.838 1 98.88 152 ILE B C 1
ATOM 4971 O O . ILE B 1 152 ? 10.328 -14.469 -1.82 1 98.88 152 ILE B O 1
ATOM 4975 N N . THR B 1 153 ? 12.125 -15.609 -2.562 1 98.69 153 THR B N 1
ATOM 4976 C CA . THR B 1 153 ? 11.367 -16.25 -3.637 1 98.69 153 THR B CA 1
ATOM 4977 C C . THR B 1 153 ? 11.234 -17.734 -3.387 1 98.69 153 THR B C 1
ATOM 4979 O O . THR B 1 153 ? 12.086 -18.344 -2.738 1 98.69 153 THR B O 1
ATOM 4982 N N . PRO B 1 154 ? 10.195 -18.391 -3.893 1 98.25 154 PRO B N 1
ATOM 4983 C CA . PRO B 1 154 ? 9.891 -19.812 -3.662 1 98.25 154 PRO B CA 1
ATOM 4984 C C . PRO B 1 154 ? 10.594 -20.734 -4.656 1 98.25 154 PRO B C 1
ATOM 4986 O O . PRO B 1 154 ? 11.242 -20.25 -5.59 1 98.25 154 PRO B O 1
ATOM 4989 N N . PHE B 1 155 ? 10.352 -22.016 -4.5 1 98.5 155 PHE B N 1
ATOM 4990 C CA . PHE B 1 155 ? 11.062 -23 -5.301 1 98.5 155 PHE B CA 1
ATOM 4991 C C . PHE B 1 155 ? 10.336 -23.25 -6.617 1 98.5 155 PHE B C 1
ATOM 4993 O O . PHE B 1 155 ? 10.945 -23.703 -7.59 1 98.5 155 PHE B O 1
ATOM 5000 N N . ASN B 1 156 ? 9.062 -22.984 -6.648 1 98 156 ASN B N 1
ATOM 5001 C CA . ASN B 1 156 ? 8.281 -23.594 -7.723 1 98 156 ASN B CA 1
ATOM 5002 C C . ASN B 1 156 ? 8.516 -22.875 -9.055 1 98 156 ASN B C 1
ATOM 5004 O O . ASN B 1 156 ? 8.32 -23.469 -10.117 1 98 156 ASN B O 1
ATOM 5008 N N . PHE B 1 157 ? 8.914 -21.625 -8.961 1 98.38 157 PHE B N 1
ATOM 5009 C CA . PHE B 1 157 ? 9.352 -20.906 -10.156 1 98.38 157 PHE B CA 1
ATOM 5010 C C . PHE B 1 157 ? 10.648 -20.141 -9.891 1 98.38 157 PHE B C 1
ATOM 5012 O O . PHE B 1 157 ? 10.641 -18.922 -9.773 1 98.38 157 PHE B O 1
ATOM 5019 N N . PRO B 1 158 ? 11.766 -20.828 -9.938 1 98.69 158 PRO B N 1
ATOM 5020 C CA . PRO B 1 158 ? 13.039 -20.281 -9.461 1 98.69 158 PRO B CA 1
ATOM 5021 C C . PRO B 1 158 ? 13.633 -19.25 -10.414 1 98.69 158 PRO B C 1
ATOM 5023 O O . PRO B 1 158 ? 14.594 -18.562 -10.062 1 98.69 158 PRO B O 1
ATOM 5026 N N . ALA B 1 159 ? 13.062 -19.078 -11.57 1 98.75 159 ALA B N 1
ATOM 5027 C CA . ALA B 1 159 ? 13.5 -18.031 -12.492 1 98.75 159 ALA B CA 1
ATOM 5028 C C . ALA B 1 159 ? 12.445 -16.938 -12.617 1 98.75 159 ALA B C 1
ATOM 5030 O O . ALA B 1 159 ? 12.75 -15.75 -12.453 1 98.75 159 ALA B O 1
ATOM 5031 N N . MET B 1 160 ? 11.227 -17.328 -12.805 1 98.44 160 MET B N 1
ATOM 5032 C CA . MET B 1 160 ? 10.125 -16.406 -13.086 1 98.44 160 MET B CA 1
ATOM 5033 C C . MET B 1 160 ? 9.914 -15.453 -11.922 1 98.44 160 MET B C 1
ATOM 5035 O O . MET B 1 160 ? 9.898 -14.234 -12.109 1 98.44 160 MET B O 1
ATOM 5039 N N . VAL B 1 161 ? 9.797 -15.969 -10.711 1 98.62 161 VAL B N 1
ATOM 5040 C CA . VAL B 1 161 ? 9.422 -15.133 -9.57 1 98.62 161 VAL B CA 1
ATOM 5041 C C . VAL B 1 161 ? 10.562 -14.18 -9.234 1 98.62 161 VAL B C 1
ATOM 5043 O O . VAL B 1 161 ? 10.344 -12.984 -9.016 1 98.62 161 VAL B O 1
ATOM 5046 N N . PRO B 1 162 ? 11.836 -14.625 -9.227 1 98.88 162 PRO B N 1
ATOM 5047 C CA . PRO B 1 162 ? 12.938 -13.664 -9.086 1 98.88 162 PRO B CA 1
ATOM 5048 C C . PRO B 1 162 ? 12.891 -12.562 -10.141 1 98.88 162 PRO B C 1
ATOM 5050 O O . PRO B 1 162 ? 13.031 -11.383 -9.82 1 98.88 162 PRO B O 1
ATOM 5053 N N . LEU B 1 163 ? 12.648 -12.914 -11.352 1 98.81 163 LEU B N 1
ATOM 5054 C CA . LEU B 1 163 ? 12.602 -11.93 -12.43 1 98.81 163 LEU B CA 1
ATOM 5055 C C . LEU B 1 163 ? 11.422 -10.984 -12.242 1 98.81 163 LEU B C 1
ATOM 5057 O O . LEU B 1 163 ? 11.5 -9.812 -12.609 1 98.81 163 LEU B O 1
ATOM 5061 N N . TRP B 1 164 ? 10.312 -11.531 -11.688 1 98.44 164 TRP B N 1
ATOM 5062 C CA . TRP B 1 164 ? 9.148 -10.695 -11.398 1 98.44 164 TRP B CA 1
ATOM 5063 C C . TRP B 1 164 ? 9.484 -9.633 -10.359 1 98.44 164 TRP B C 1
ATOM 5065 O O . TRP B 1 164 ? 8.898 -8.547 -10.359 1 98.44 164 TRP B O 1
ATOM 5075 N N . MET B 1 165 ? 10.445 -9.961 -9.453 1 98.69 165 MET B N 1
ATOM 5076 C CA . MET B 1 165 ? 10.727 -9.086 -8.32 1 98.69 165 MET B CA 1
ATOM 5077 C C . MET B 1 165 ? 11.906 -8.172 -8.625 1 98.69 165 MET B C 1
ATOM 5079 O O . MET B 1 165 ? 11.727 -6.957 -8.758 1 98.69 165 MET B O 1
ATOM 5083 N N . PHE B 1 166 ? 13.102 -8.773 -8.859 1 98.75 166 PHE B N 1
ATOM 5084 C CA . PHE B 1 166 ? 14.297 -7.941 -8.789 1 98.75 166 PHE B CA 1
ATOM 5085 C C . PHE B 1 166 ? 14.445 -7.086 -10.039 1 98.75 166 PHE B C 1
ATOM 5087 O O . PHE B 1 166 ? 15.062 -6.023 -10.008 1 98.75 166 PHE B O 1
ATOM 5094 N N . THR B 1 167 ? 13.836 -7.48 -11.188 1 98.75 167 THR B N 1
ATOM 5095 C CA . THR B 1 167 ? 13.969 -6.676 -12.391 1 98.75 167 THR B CA 1
ATOM 5096 C C . THR B 1 167 ? 13.258 -5.336 -12.227 1 98.75 167 THR B C 1
ATOM 5098 O O . THR B 1 167 ? 13.82 -4.285 -12.531 1 98.75 167 THR B O 1
ATOM 5101 N N . THR B 1 168 ? 12.016 -5.406 -11.695 1 98.62 168 THR B N 1
ATOM 5102 C CA . THR B 1 168 ? 11.273 -4.176 -11.469 1 98.62 168 THR B CA 1
ATOM 5103 C C . THR B 1 168 ? 11.969 -3.303 -10.43 1 98.62 168 THR B C 1
ATOM 5105 O O . THR B 1 168 ? 12.086 -2.09 -10.609 1 98.62 168 THR B O 1
ATOM 5108 N N . ALA B 1 169 ? 12.43 -3.939 -9.352 1 98.81 169 ALA B N 1
ATOM 5109 C CA . ALA B 1 169 ? 13.117 -3.209 -8.289 1 98.81 169 ALA B CA 1
ATOM 5110 C C . ALA B 1 169 ? 14.336 -2.467 -8.836 1 98.81 169 ALA B C 1
ATOM 5112 O O . ALA B 1 169 ? 14.508 -1.273 -8.586 1 98.81 169 ALA B O 1
ATOM 5113 N N . ILE B 1 170 ? 15.109 -3.152 -9.609 1 98.88 170 ILE B N 1
ATOM 5114 C CA . ILE B 1 170 ? 16.359 -2.607 -10.141 1 98.88 170 ILE B CA 1
ATOM 5115 C C . ILE B 1 170 ? 16.047 -1.527 -11.18 1 98.88 170 ILE B C 1
ATOM 5117 O O . ILE B 1 170 ? 16.656 -0.455 -11.164 1 98.88 170 ILE B O 1
ATOM 5121 N N . ALA B 1 171 ? 15.094 -1.793 -12.047 1 98.69 171 ALA B N 1
ATOM 5122 C CA . ALA B 1 171 ? 14.695 -0.814 -13.055 1 98.69 171 ALA B CA 1
ATOM 5123 C C . ALA B 1 171 ? 14.242 0.49 -12.406 1 98.69 171 ALA B C 1
ATOM 5125 O O . ALA B 1 171 ? 14.508 1.576 -12.93 1 98.69 171 ALA B O 1
ATOM 5126 N N . ALA B 1 172 ? 13.617 0.414 -11.266 1 98.44 172 ALA B N 1
ATOM 5127 C CA . ALA B 1 172 ? 13.07 1.575 -10.562 1 98.44 172 ALA B CA 1
ATOM 5128 C C . ALA B 1 172 ? 14.18 2.348 -9.852 1 98.44 172 ALA B C 1
ATOM 5130 O O . ALA B 1 172 ? 13.945 3.443 -9.336 1 98.44 172 ALA B O 1
ATOM 5131 N N . GLY B 1 173 ? 15.398 1.748 -9.727 1 98.5 173 GLY B N 1
ATOM 5132 C CA . GLY B 1 173 ? 16.531 2.463 -9.148 1 98.5 173 GLY B CA 1
ATOM 5133 C C . GLY B 1 173 ? 16.969 1.9 -7.816 1 98.5 173 GLY B C 1
ATOM 5134 O O . GLY B 1 173 ? 17.781 2.508 -7.121 1 98.5 173 GLY B O 1
ATOM 5135 N N . ASN B 1 174 ? 16.422 0.757 -7.379 1 98.88 174 ASN B N 1
ATOM 5136 C CA . ASN B 1 174 ? 16.766 0.113 -6.117 1 98.88 174 ASN B CA 1
ATOM 5137 C C . ASN B 1 174 ? 17.922 -0.879 -6.293 1 98.88 174 ASN B C 1
ATOM 5139 O O . ASN B 1 174 ? 18.281 -1.222 -7.422 1 98.88 174 ASN B O 1
ATOM 5143 N N . ALA B 1 175 ? 18.516 -1.265 -5.184 1 98.88 175 ALA B N 1
ATOM 5144 C CA . ALA B 1 175 ? 19.359 -2.453 -5.117 1 98.88 175 ALA B CA 1
ATOM 5145 C C . ALA B 1 175 ? 18.641 -3.607 -4.43 1 98.88 175 ALA B C 1
ATOM 5147 O O . ALA B 1 175 ? 17.703 -3.387 -3.648 1 98.88 175 ALA B O 1
ATOM 5148 N N . VAL B 1 176 ? 19.094 -4.859 -4.75 1 98.94 176 VAL B N 1
ATOM 5149 C CA . VAL B 1 176 ? 18.312 -6.016 -4.32 1 98.94 176 VAL B CA 1
ATOM 5150 C C . VAL B 1 176 ? 19.234 -7.02 -3.619 1 98.94 176 VAL B C 1
ATOM 5152 O O . VAL B 1 176 ? 20.344 -7.293 -4.086 1 98.94 176 VAL B O 1
ATOM 5155 N N . VAL B 1 177 ? 18.781 -7.504 -2.508 1 98.94 177 VAL B N 1
ATOM 5156 C CA . VAL B 1 177 ? 19.281 -8.75 -1.934 1 98.94 177 VAL B CA 1
ATOM 5157 C C . VAL B 1 177 ? 18.25 -9.859 -2.137 1 98.94 177 VAL B C 1
ATOM 5159 O O . VAL B 1 177 ? 17.188 -9.844 -1.52 1 98.94 177 VAL B O 1
ATOM 5162 N N . LEU B 1 178 ? 18.594 -10.773 -2.984 1 98.94 178 LEU B N 1
ATOM 5163 C CA . LEU B 1 178 ? 17.719 -11.898 -3.322 1 98.94 178 LEU B CA 1
ATOM 5164 C C . LEU B 1 178 ? 18.047 -13.109 -2.451 1 98.94 178 LEU B C 1
ATOM 5166 O O . LEU B 1 178 ? 19.203 -13.508 -2.33 1 98.94 178 LEU B O 1
ATOM 5170 N N . LYS B 1 179 ? 17.094 -13.602 -1.776 1 98.94 179 LYS B N 1
ATOM 5171 C CA . LYS B 1 179 ? 17.172 -14.867 -1.056 1 98.94 179 LYS B CA 1
ATOM 5172 C C . LYS B 1 179 ? 16.266 -15.914 -1.686 1 98.94 179 LYS B C 1
ATOM 5174 O O . LYS B 1 179 ? 15.094 -16.047 -1.297 1 98.94 179 LYS B O 1
ATOM 5179 N N . PRO B 1 180 ? 16.766 -16.766 -2.59 1 98.75 180 PRO B N 1
ATOM 5180 C CA . PRO B 1 180 ? 15.961 -17.781 -3.254 1 98.75 180 PRO B CA 1
ATOM 5181 C C . PRO B 1 180 ? 15.781 -19.047 -2.4 1 98.75 180 PRO B C 1
ATOM 5183 O O . PRO B 1 180 ? 16.391 -19.156 -1.337 1 98.75 180 PRO B O 1
ATOM 5186 N N . SER B 1 181 ? 14.906 -19.891 -2.855 1 98.56 181 SER B N 1
ATOM 5187 C CA . SER B 1 181 ? 14.703 -21.156 -2.16 1 98.56 181 SER B CA 1
ATOM 5188 C C . SER B 1 181 ? 15.984 -22 -2.145 1 98.56 181 SER B C 1
ATOM 5190 O O . SER B 1 181 ? 16.719 -22.047 -3.139 1 98.56 181 SER B O 1
ATOM 5192 N N . GLU B 1 182 ? 16.156 -22.703 -1.087 1 98.19 182 GLU B N 1
ATOM 5193 C CA . GLU B 1 182 ? 17.328 -23.578 -0.919 1 98.19 182 GLU B CA 1
ATOM 5194 C C . GLU B 1 182 ? 17.188 -24.844 -1.758 1 98.19 182 GLU B C 1
ATOM 5196 O O . GLU B 1 182 ? 18.172 -25.562 -1.979 1 98.19 182 GLU B O 1
ATOM 5201 N N . ARG B 1 183 ? 15.992 -25.125 -2.236 1 98.12 183 ARG B N 1
ATOM 5202 C CA . ARG B 1 183 ? 15.719 -26.375 -2.918 1 98.12 183 ARG B CA 1
ATOM 5203 C C . ARG B 1 183 ? 16.266 -26.359 -4.34 1 98.12 183 ARG B C 1
ATOM 5205 O O . ARG B 1 183 ? 16.641 -27.406 -4.875 1 98.12 183 ARG B O 1
ATOM 5212 N N . ASP B 1 184 ? 16.219 -25.219 -4.93 1 98.56 184 ASP B N 1
ATOM 5213 C CA . ASP B 1 184 ? 16.672 -25.078 -6.309 1 98.56 184 ASP B CA 1
ATOM 5214 C C . ASP B 1 184 ? 17.344 -23.719 -6.527 1 98.56 184 ASP B C 1
ATOM 5216 O O . ASP B 1 184 ? 16.891 -22.938 -7.355 1 98.56 184 ASP B O 1
ATOM 5220 N N . PRO B 1 185 ? 18.531 -23.484 -6.012 1 98.62 185 PRO B N 1
ATOM 5221 C CA . PRO B 1 185 ? 19.156 -22.172 -5.848 1 98.62 185 PRO B CA 1
ATOM 5222 C C . PRO B 1 185 ? 19.922 -21.719 -7.086 1 98.62 185 PRO B C 1
ATOM 5224 O O . PRO B 1 185 ? 20.219 -20.531 -7.242 1 98.62 185 PRO B O 1
ATOM 5227 N N . SER B 1 186 ? 20.281 -22.578 -7.98 1 98.75 186 SER B N 1
ATOM 5228 C CA . SER B 1 186 ? 21.281 -22.281 -9 1 98.75 186 SER B CA 1
ATOM 5229 C C . SER B 1 186 ? 20.75 -21.281 -10.031 1 98.75 186 SER B C 1
ATOM 5231 O O . SER B 1 186 ? 21.516 -20.5 -10.586 1 98.75 186 SER B O 1
ATOM 5233 N N . ALA B 1 187 ? 19.453 -21.344 -10.289 1 98.88 187 ALA B N 1
ATOM 5234 C CA . ALA B 1 187 ? 18.875 -20.438 -11.266 1 98.88 187 ALA B CA 1
ATOM 5235 C C . ALA B 1 187 ? 19.094 -18.969 -10.875 1 98.88 187 ALA B C 1
ATOM 5237 O O . ALA B 1 187 ? 19.375 -18.125 -11.727 1 98.88 187 ALA B O 1
ATOM 5238 N N . ALA B 1 188 ? 19.016 -18.656 -9.609 1 98.75 188 ALA B N 1
ATOM 5239 C CA . ALA B 1 188 ? 19.188 -17.297 -9.117 1 98.75 188 ALA B CA 1
ATOM 5240 C C . ALA B 1 188 ? 20.609 -16.797 -9.359 1 98.75 188 ALA B C 1
ATOM 5242 O O . ALA B 1 188 ? 20.812 -15.664 -9.805 1 98.75 188 ALA B O 1
ATOM 5243 N N . ASN B 1 189 ? 21.578 -17.641 -9.07 1 98.81 189 ASN B N 1
ATOM 5244 C CA . ASN B 1 189 ? 22.969 -17.281 -9.336 1 98.81 189 ASN B CA 1
ATOM 5245 C C . ASN B 1 189 ? 23.219 -17.062 -10.828 1 98.81 189 ASN B C 1
ATOM 5247 O O . ASN B 1 189 ? 23.922 -16.125 -11.211 1 98.81 189 ASN B O 1
ATOM 5251 N N . TRP B 1 190 ? 22.641 -17.984 -11.625 1 98.81 190 TRP B N 1
ATOM 5252 C CA . TRP B 1 190 ? 22.781 -17.859 -13.07 1 98.81 190 TRP B CA 1
ATOM 5253 C C . TRP B 1 190 ? 22.234 -16.516 -13.555 1 98.81 190 TRP B C 1
ATOM 5255 O O . TRP B 1 190 ? 22.891 -15.828 -14.344 1 98.81 190 TRP B O 1
ATOM 5265 N N . LEU B 1 191 ? 21.094 -16.078 -13.047 1 98.94 191 LEU B N 1
ATOM 5266 C CA . LEU B 1 191 ? 20.469 -14.812 -13.422 1 98.94 191 LEU B CA 1
ATOM 5267 C C . LEU B 1 191 ? 21.328 -13.633 -12.961 1 98.94 191 LEU B C 1
ATOM 5269 O O . LEU B 1 191 ? 21.469 -12.648 -13.688 1 98.94 191 LEU B O 1
ATOM 5273 N N . ALA B 1 192 ? 21.859 -13.727 -11.742 1 98.81 192 ALA B N 1
ATOM 5274 C CA . ALA B 1 192 ? 22.719 -12.656 -11.234 1 98.81 192 ALA B CA 1
ATOM 5275 C C . ALA B 1 192 ? 23.938 -12.453 -12.133 1 98.81 192 ALA B C 1
ATOM 5277 O O . ALA B 1 192 ? 24.312 -11.312 -12.43 1 98.81 192 ALA B O 1
ATOM 5278 N N . GLU B 1 193 ? 24.516 -13.523 -12.594 1 98.69 193 GLU B N 1
ATOM 5279 C CA . GLU B 1 193 ? 25.672 -13.461 -13.492 1 98.69 193 GLU B CA 1
ATOM 5280 C C . GLU B 1 193 ? 25.281 -12.836 -14.836 1 98.69 193 GLU B C 1
ATOM 5282 O O . GLU B 1 193 ? 26.047 -12.055 -15.406 1 98.69 193 GLU B O 1
ATOM 5287 N N . VAL B 1 194 ? 24.125 -13.227 -15.305 1 98.75 194 VAL B N 1
ATOM 5288 C CA . VAL B 1 194 ? 23.641 -12.695 -16.578 1 98.75 194 VAL B CA 1
ATOM 5289 C C . VAL B 1 194 ? 23.484 -11.18 -16.469 1 98.75 194 VAL B C 1
ATOM 5291 O O . VAL B 1 194 ? 23.859 -10.438 -17.375 1 98.75 194 VAL B O 1
ATOM 5294 N N . PHE B 1 195 ? 22.906 -10.672 -15.375 1 98.81 195 PHE B N 1
ATOM 5295 C CA . PHE B 1 195 ? 22.688 -9.242 -15.234 1 98.81 195 PHE B CA 1
ATOM 5296 C C . PHE B 1 195 ? 24 -8.5 -15.07 1 98.81 195 PHE B C 1
ATOM 5298 O O . PHE B 1 195 ? 24.141 -7.359 -15.523 1 98.81 195 PHE B O 1
ATOM 5305 N N . LEU B 1 196 ? 24.938 -9.133 -14.406 1 98.56 196 LEU B N 1
ATOM 5306 C CA . LEU B 1 196 ? 26.297 -8.57 -14.375 1 98.56 196 LEU B CA 1
ATOM 5307 C C . LEU B 1 196 ? 26.875 -8.461 -15.781 1 98.56 196 LEU B C 1
ATOM 5309 O O . LEU B 1 196 ? 27.406 -7.414 -16.156 1 98.56 196 LEU B O 1
ATOM 5313 N N . GLU B 1 197 ? 26.75 -9.539 -16.562 1 98.5 197 GLU B N 1
ATOM 5314 C CA . GLU B 1 197 ? 27.203 -9.57 -17.938 1 98.5 197 GLU B CA 1
ATOM 5315 C C . GLU B 1 197 ? 26.516 -8.508 -18.781 1 98.5 197 GLU B C 1
ATOM 5317 O O . GLU B 1 197 ? 27.109 -7.93 -19.688 1 98.5 197 GLU B O 1
ATOM 5322 N N . ALA B 1 198 ? 25.281 -8.219 -18.438 1 98.62 198 ALA B N 1
ATOM 5323 C CA . ALA B 1 198 ? 24.469 -7.246 -19.172 1 98.62 198 ALA B CA 1
ATOM 5324 C C . ALA B 1 198 ? 24.891 -5.82 -18.844 1 98.62 198 ALA B C 1
ATOM 5326 O O . ALA B 1 198 ? 24.453 -4.871 -19.5 1 98.62 198 ALA B O 1
ATOM 5327 N N . GLY B 1 199 ? 25.719 -5.629 -17.812 1 98.44 199 GLY B N 1
ATOM 5328 C CA . GLY B 1 199 ? 26.25 -4.312 -17.484 1 98.44 199 GLY B CA 1
ATOM 5329 C C . GLY B 1 199 ? 25.734 -3.771 -16.172 1 98.44 199 GLY B C 1
ATOM 5330 O O . GLY B 1 199 ? 26 -2.619 -15.82 1 98.44 199 GLY B O 1
ATOM 5331 N N . LEU B 1 200 ? 24.953 -4.535 -15.43 1 98.75 200 LEU B N 1
ATOM 5332 C CA . LEU B 1 200 ? 24.516 -4.102 -14.109 1 98.75 200 LEU B CA 1
ATOM 5333 C C . LEU B 1 200 ? 25.703 -3.928 -13.164 1 98.75 200 LEU B C 1
ATOM 5335 O O . LEU B 1 200 ? 26.547 -4.812 -13.062 1 98.75 200 LEU B O 1
ATOM 5339 N N . PRO B 1 201 ? 25.812 -2.785 -12.492 1 98.56 201 PRO B N 1
ATOM 5340 C CA . PRO B 1 201 ? 26.938 -2.592 -11.57 1 98.56 201 PRO B CA 1
ATOM 5341 C C . PRO B 1 201 ? 26.984 -3.645 -10.469 1 98.56 201 PRO B C 1
ATOM 5343 O O . PRO B 1 201 ? 25.938 -4.117 -10.016 1 98.56 201 PRO B O 1
ATOM 5346 N N . GLU B 1 202 ? 28.203 -3.971 -10.031 1 98.44 202 GLU B N 1
ATOM 5347 C CA . GLU B 1 202 ? 28.391 -4.879 -8.898 1 98.44 202 GLU B CA 1
ATOM 5348 C C . GLU B 1 202 ? 27.656 -4.379 -7.664 1 98.44 202 GLU B C 1
ATOM 5350 O O . GLU B 1 202 ? 27.641 -3.178 -7.391 1 98.44 202 GLU B O 1
ATOM 5355 N N . GLY B 1 203 ? 27.031 -5.277 -7.027 1 98.44 203 GLY B N 1
ATOM 5356 C CA . GLY B 1 203 ? 26.406 -4.949 -5.754 1 98.44 203 GLY B CA 1
ATOM 5357 C C . GLY B 1 203 ? 24.938 -4.602 -5.887 1 98.44 203 GLY B C 1
ATOM 5358 O O . GLY B 1 203 ? 24.203 -4.559 -4.891 1 98.44 203 GLY B O 1
ATOM 5359 N N . ILE B 1 204 ? 24.391 -4.281 -7.09 1 98.81 204 ILE B N 1
ATOM 5360 C CA . ILE B 1 204 ? 23 -3.924 -7.281 1 98.81 204 ILE B CA 1
ATOM 5361 C C . ILE B 1 204 ? 22.109 -5.16 -7.094 1 98.81 204 ILE B C 1
ATOM 5363 O O . ILE B 1 204 ? 21.016 -5.07 -6.543 1 98.81 204 ILE B O 1
ATOM 5367 N N . LEU B 1 205 ? 22.562 -6.305 -7.598 1 98.94 205 LEU B N 1
ATOM 5368 C CA . LEU B 1 205 ? 21.906 -7.586 -7.363 1 98.94 205 LEU B CA 1
ATOM 5369 C C . LEU B 1 205 ? 22.828 -8.531 -6.59 1 98.94 205 LEU B C 1
ATOM 5371 O O . LEU B 1 205 ? 23.844 -8.984 -7.113 1 98.94 205 LEU B O 1
ATOM 5375 N N . ASN B 1 206 ? 22.484 -8.781 -5.371 1 98.94 206 ASN B N 1
ATOM 5376 C CA . ASN B 1 206 ? 23.172 -9.75 -4.52 1 98.94 206 ASN B CA 1
ATOM 5377 C C . ASN B 1 206 ? 22.281 -10.961 -4.23 1 98.94 206 ASN B C 1
ATOM 5379 O O . ASN B 1 206 ? 21.078 -10.805 -4.016 1 98.94 206 ASN B O 1
ATOM 5383 N N . VAL B 1 207 ? 22.844 -12.141 -4.273 1 98.94 207 VAL B N 1
ATOM 5384 C CA . VAL B 1 207 ? 22.125 -13.359 -3.936 1 98.94 207 VAL B CA 1
ATOM 5385 C C . VAL B 1 207 ? 22.703 -13.953 -2.648 1 98.94 207 VAL B C 1
ATOM 5387 O O . VAL B 1 207 ? 23.875 -14.289 -2.58 1 98.94 207 VAL B O 1
ATOM 5390 N N . VAL B 1 208 ? 21.875 -14.008 -1.686 1 98.88 208 VAL B N 1
ATOM 5391 C CA . VAL B 1 208 ? 22.234 -14.617 -0.409 1 98.88 208 VAL B CA 1
ATOM 5392 C C . VAL B 1 208 ? 21.422 -15.891 -0.197 1 98.88 208 VAL B C 1
ATOM 5394 O O . VAL B 1 208 ? 20.188 -15.859 -0.267 1 98.88 208 VAL B O 1
ATOM 5397 N N . HIS B 1 209 ? 22.125 -16.969 0.01 1 98.81 209 HIS B N 1
ATOM 5398 C CA . HIS B 1 209 ? 21.453 -18.25 0.291 1 98.81 209 HIS B CA 1
ATOM 5399 C C . HIS B 1 209 ? 21.359 -18.5 1.792 1 98.81 209 HIS B C 1
ATOM 5401 O O . HIS B 1 209 ? 22.219 -18.047 2.557 1 98.81 209 HIS B O 1
ATOM 5407 N N . GLY B 1 210 ? 20.281 -19.156 2.143 1 97.5 210 GLY B N 1
ATOM 5408 C CA . GLY B 1 210 ? 20.156 -19.484 3.557 1 97.5 210 GLY B CA 1
ATOM 5409 C C . GLY B 1 210 ? 18.734 -19.812 3.979 1 97.5 210 GLY B C 1
ATOM 5410 O O . GLY B 1 210 ? 17.844 -19.875 3.143 1 97.5 210 GLY B O 1
ATOM 5411 N N . ASP B 1 211 ? 18.641 -20.109 5.242 1 95.94 211 ASP B N 1
ATOM 5412 C CA . ASP B 1 211 ? 17.359 -20.531 5.824 1 95.94 211 ASP B CA 1
ATOM 5413 C C . ASP B 1 211 ? 16.75 -19.422 6.672 1 95.94 211 ASP B C 1
ATOM 5415 O O . ASP B 1 211 ? 16.828 -18.234 6.305 1 95.94 211 ASP B O 1
ATOM 5419 N N . LYS B 1 212 ? 16.078 -19.766 7.723 1 95.81 212 LYS B N 1
ATOM 5420 C CA . LYS B 1 212 ? 15.352 -18.844 8.578 1 95.81 212 LYS B CA 1
ATOM 5421 C C . LYS B 1 212 ? 16.281 -17.75 9.109 1 95.81 212 LYS B C 1
ATOM 5423 O O . LYS B 1 212 ? 15.875 -16.594 9.242 1 95.81 212 LYS B O 1
ATOM 5428 N N . GLU B 1 213 ? 17.484 -18.078 9.398 1 97.25 213 GLU B N 1
ATOM 5429 C CA . GLU B 1 213 ? 18.438 -17.094 9.914 1 97.25 213 GLU B CA 1
ATOM 5430 C C . GLU B 1 213 ? 18.656 -15.961 8.906 1 97.25 213 GLU B C 1
ATOM 5432 O O . GLU B 1 213 ? 18.656 -14.789 9.273 1 97.25 213 GLU B O 1
ATOM 5437 N N . ALA B 1 214 ? 18.922 -16.312 7.688 1 98.12 214 ALA B N 1
ATOM 5438 C CA . ALA B 1 214 ? 19.141 -15.312 6.641 1 98.12 214 ALA B CA 1
ATOM 5439 C C . ALA B 1 214 ? 17.906 -14.445 6.445 1 98.12 214 ALA B C 1
ATOM 5441 O O . ALA B 1 214 ? 18 -13.227 6.305 1 98.12 214 ALA B O 1
ATOM 5442 N N . VAL B 1 215 ? 16.734 -15.086 6.457 1 98.31 215 VAL B N 1
ATOM 5443 C CA . VAL B 1 215 ? 15.469 -14.375 6.266 1 98.31 215 VAL B CA 1
ATOM 5444 C C . VAL B 1 215 ? 15.258 -13.375 7.402 1 98.31 215 VAL B C 1
ATOM 5446 O O . VAL B 1 215 ? 14.984 -12.195 7.16 1 98.31 215 VAL B O 1
ATOM 5449 N N . ASP B 1 216 ? 15.43 -13.781 8.617 1 97.88 216 ASP B N 1
ATOM 5450 C CA . ASP B 1 216 ? 15.227 -12.922 9.781 1 97.88 216 ASP B CA 1
ATOM 5451 C C . ASP B 1 216 ? 16.203 -11.75 9.781 1 97.88 216 ASP B C 1
ATOM 5453 O O . ASP B 1 216 ? 15.852 -10.641 10.172 1 97.88 216 ASP B O 1
ATOM 5457 N N . ALA B 1 217 ? 17.453 -12.047 9.367 1 98.56 217 ALA B N 1
ATOM 5458 C CA . ALA B 1 217 ? 18.453 -10.992 9.273 1 98.56 217 ALA B CA 1
ATOM 5459 C C . ALA B 1 217 ? 18.031 -9.906 8.289 1 98.56 217 ALA B C 1
ATOM 5461 O O . ALA B 1 217 ? 18.234 -8.719 8.539 1 98.56 217 ALA B O 1
ATOM 5462 N N . LEU B 1 218 ? 17.422 -10.297 7.172 1 98.69 218 LEU B N 1
ATOM 5463 C CA . LEU B 1 218 ? 16.938 -9.344 6.184 1 98.69 218 LEU B CA 1
ATOM 5464 C C . LEU B 1 218 ? 15.773 -8.531 6.75 1 98.69 218 LEU B C 1
ATOM 5466 O O . LEU B 1 218 ? 15.719 -7.316 6.562 1 98.69 218 LEU B O 1
ATOM 5470 N N . LEU B 1 219 ? 14.852 -9.18 7.473 1 98.12 219 LEU B N 1
ATOM 5471 C CA . LEU B 1 219 ? 13.648 -8.539 8 1 98.12 219 LEU B CA 1
ATOM 5472 C C . LEU B 1 219 ? 14 -7.512 9.062 1 98.12 219 LEU B C 1
ATOM 5474 O O . LEU B 1 219 ? 13.32 -6.488 9.195 1 98.12 219 LEU B O 1
ATOM 5478 N N . SER B 1 220 ? 15.062 -7.719 9.758 1 96.88 220 SER B N 1
ATOM 5479 C CA . SER B 1 220 ? 15.383 -6.852 10.891 1 96.88 220 SER B CA 1
ATOM 5480 C C . SER B 1 220 ? 16.422 -5.812 10.508 1 96.88 220 SER B C 1
ATOM 5482 O O . SER B 1 220 ? 16.672 -4.859 11.258 1 96.88 220 SER B O 1
ATOM 5484 N N . HIS B 1 221 ? 17.078 -5.988 9.398 1 98.19 221 HIS B N 1
ATOM 5485 C CA . HIS B 1 221 ? 18.156 -5.086 9.016 1 98.19 221 HIS B CA 1
ATOM 5486 C C . HIS B 1 221 ? 17.625 -3.674 8.781 1 98.19 221 HIS B C 1
ATOM 5488 O O . HIS B 1 221 ? 16.75 -3.469 7.949 1 98.19 221 HIS B O 1
ATOM 5494 N N . PRO B 1 222 ? 18.188 -2.662 9.336 1 96.5 222 PRO B N 1
ATOM 5495 C CA . PRO B 1 222 ? 17.609 -1.318 9.266 1 96.5 222 PRO B CA 1
ATOM 5496 C C . PRO B 1 222 ? 17.75 -0.688 7.883 1 96.5 222 PRO B C 1
ATOM 5498 O O . PRO B 1 222 ? 17.016 0.248 7.547 1 96.5 222 PRO B O 1
ATOM 5501 N N . GLN B 1 223 ? 18.688 -1.193 7.086 1 97.62 223 GLN B N 1
ATOM 5502 C CA . GLN B 1 223 ? 18.922 -0.564 5.793 1 97.62 223 GLN B CA 1
ATOM 5503 C C . GLN B 1 223 ? 18.094 -1.227 4.699 1 97.62 223 GLN B C 1
ATOM 5505 O O . GLN B 1 223 ? 18.078 -0.77 3.553 1 97.62 223 GLN B O 1
ATOM 5510 N N . VAL B 1 224 ? 17.391 -2.334 4.992 1 98.62 224 VAL B N 1
ATOM 5511 C CA . VAL B 1 224 ? 16.406 -2.895 4.066 1 98.62 224 VAL B CA 1
ATOM 5512 C C . VAL B 1 224 ? 15.078 -2.162 4.219 1 98.62 224 VAL B C 1
ATOM 5514 O O . VAL B 1 224 ? 14.5 -2.133 5.309 1 98.62 224 VAL B O 1
ATOM 5517 N N . LYS B 1 225 ? 14.633 -1.662 3.076 1 97.56 225 LYS B N 1
ATOM 5518 C CA . LYS B 1 225 ? 13.508 -0.741 3.184 1 97.56 225 LYS B CA 1
ATOM 5519 C C . LYS B 1 225 ? 12.211 -1.407 2.736 1 97.56 225 LYS B C 1
ATOM 5521 O O . LYS B 1 225 ? 11.117 -0.929 3.053 1 97.56 225 LYS B O 1
ATOM 5526 N N . ALA B 1 226 ? 12.281 -2.453 1.992 1 98.25 226 ALA B N 1
ATOM 5527 C CA . ALA B 1 226 ? 11.109 -3.174 1.5 1 98.25 226 ALA B CA 1
ATOM 5528 C C . ALA B 1 226 ? 11.398 -4.664 1.366 1 98.25 226 ALA B C 1
ATOM 5530 O O . ALA B 1 226 ? 12.547 -5.066 1.177 1 98.25 226 ALA B O 1
ATOM 5531 N N . VAL B 1 227 ? 10.352 -5.477 1.507 1 98.56 227 VAL B N 1
ATOM 5532 C CA . VAL B 1 227 ? 10.461 -6.926 1.365 1 98.56 227 VAL B CA 1
ATOM 5533 C C . VAL B 1 227 ? 9.367 -7.434 0.433 1 98.56 227 VAL B C 1
ATOM 5535 O O . VAL B 1 227 ? 8.188 -7.117 0.615 1 98.56 227 VAL B O 1
ATOM 5538 N N . SER B 1 228 ? 9.734 -8.117 -0.583 1 98.69 228 SER B N 1
ATOM 5539 C CA . SER B 1 228 ? 8.828 -8.867 -1.449 1 98.69 228 SER B CA 1
ATOM 5540 C C . SER B 1 228 ? 8.977 -10.367 -1.229 1 98.69 228 SER B C 1
ATOM 5542 O O . SER B 1 228 ? 10.086 -10.898 -1.227 1 98.69 228 SER B O 1
ATOM 5544 N N . PHE B 1 229 ? 7.828 -11.039 -0.999 1 98.62 229 PHE B N 1
ATOM 5545 C CA . PHE B 1 229 ? 7.883 -12.445 -0.622 1 98.62 229 PHE B CA 1
ATOM 5546 C C . PHE B 1 229 ? 6.801 -13.242 -1.344 1 98.62 229 PHE B C 1
ATOM 5548 O O . PHE B 1 229 ? 5.684 -12.758 -1.524 1 98.62 229 PHE B O 1
ATOM 5555 N N . VAL B 1 230 ? 7.145 -14.414 -1.775 1 98.25 230 VAL B N 1
ATOM 5556 C CA . VAL B 1 230 ? 6.195 -15.43 -2.23 1 98.25 230 VAL B CA 1
ATOM 5557 C C . VAL B 1 230 ? 6.48 -16.75 -1.534 1 98.25 230 VAL B C 1
ATOM 5559 O O . VAL B 1 230 ? 7.621 -17.234 -1.53 1 98.25 230 VAL B O 1
ATOM 5562 N N . GLY B 1 231 ? 5.473 -17.375 -0.933 1 97 231 GLY B N 1
ATOM 5563 C CA . GLY B 1 231 ? 5.602 -18.672 -0.268 1 97 231 GLY B CA 1
ATOM 5564 C C . GLY B 1 231 ? 4.324 -19.125 0.407 1 97 231 GLY B C 1
ATOM 5565 O O . GLY B 1 231 ? 3.227 -18.875 -0.098 1 97 231 GLY B O 1
ATOM 5566 N N . SER B 1 232 ? 4.453 -19.859 1.511 1 95.31 232 SER B N 1
ATOM 5567 C CA . SER B 1 232 ? 3.281 -20.375 2.215 1 95.31 232 SER B CA 1
ATOM 5568 C C . SER B 1 232 ? 2.648 -19.297 3.086 1 95.31 232 SER B C 1
ATOM 5570 O O . SER B 1 232 ? 3.32 -18.344 3.49 1 95.31 232 SER B O 1
ATOM 5572 N N . THR B 1 233 ? 1.39 -19.453 3.42 1 94.5 233 THR B N 1
ATOM 5573 C CA . THR B 1 233 ? 0.62 -18.438 4.137 1 94.5 233 THR B CA 1
ATOM 5574 C C . THR B 1 233 ? 1.212 -18.188 5.523 1 94.5 233 THR B C 1
ATOM 5576 O O . THR B 1 233 ? 1.379 -17.031 5.934 1 94.5 233 THR B O 1
ATOM 5579 N N . PRO B 1 234 ? 1.582 -19.219 6.262 1 94.44 234 PRO B N 1
ATOM 5580 C CA . PRO B 1 234 ? 2.141 -18.922 7.586 1 94.44 234 PRO B CA 1
ATOM 5581 C C . PRO B 1 234 ? 3.434 -18.125 7.516 1 94.44 234 PRO B C 1
ATOM 5583 O O . PRO B 1 234 ? 3.639 -17.203 8.32 1 94.44 234 PRO B O 1
ATOM 5586 N N . VAL B 1 235 ? 4.238 -18.453 6.539 1 95.94 235 VAL B N 1
ATOM 5587 C CA . VAL B 1 235 ? 5.496 -17.719 6.387 1 95.94 235 VAL B CA 1
ATOM 5588 C C . VAL B 1 235 ? 5.215 -16.312 5.883 1 95.94 235 VAL B C 1
ATOM 5590 O O . VAL B 1 235 ? 5.824 -15.344 6.352 1 95.94 235 VAL B O 1
ATOM 5593 N N . ALA B 1 236 ? 4.297 -16.203 4.941 1 96.5 236 ALA B N 1
ATOM 5594 C CA . ALA B 1 236 ? 3.906 -14.898 4.418 1 96.5 236 ALA B CA 1
ATOM 5595 C C . ALA B 1 236 ? 3.414 -13.984 5.539 1 96.5 236 ALA B C 1
ATOM 5597 O O . ALA B 1 236 ? 3.787 -12.812 5.605 1 96.5 236 ALA B O 1
ATOM 5598 N N . HIS B 1 237 ? 2.559 -14.523 6.359 1 94.81 237 HIS B N 1
ATOM 5599 C CA . HIS B 1 237 ? 2.031 -13.766 7.488 1 94.81 237 HIS B CA 1
ATOM 5600 C C . HIS B 1 237 ? 3.15 -13.328 8.43 1 94.81 237 HIS B C 1
ATOM 5602 O O . HIS B 1 237 ? 3.174 -12.18 8.875 1 94.81 237 HIS B O 1
ATOM 5608 N N . HIS B 1 238 ? 4.055 -14.227 8.688 1 94.88 238 HIS B N 1
ATOM 5609 C CA . HIS B 1 238 ? 5.191 -13.93 9.547 1 94.88 238 HIS B CA 1
ATOM 5610 C C . HIS B 1 238 ? 6.055 -12.82 8.961 1 94.88 238 HIS B C 1
ATOM 5612 O O . HIS B 1 238 ? 6.43 -11.875 9.664 1 94.88 238 HIS B O 1
ATOM 5618 N N . ILE B 1 239 ? 6.387 -12.953 7.707 1 96.81 239 ILE B N 1
ATOM 5619 C CA . ILE B 1 239 ? 7.211 -11.969 7.012 1 96.81 239 ILE B CA 1
ATOM 5620 C C . ILE B 1 239 ? 6.516 -10.602 7.043 1 96.81 239 ILE B C 1
ATOM 5622 O O . ILE B 1 239 ? 7.137 -9.594 7.375 1 96.81 239 ILE B O 1
ATOM 5626 N N . TYR B 1 240 ? 5.246 -10.547 6.742 1 95.25 240 TYR B N 1
ATOM 5627 C CA . TYR B 1 240 ? 4.477 -9.312 6.688 1 95.25 240 TYR B CA 1
ATOM 5628 C C . TYR B 1 240 ? 4.473 -8.609 8.047 1 95.25 240 TYR B C 1
ATOM 5630 O O . TYR B 1 240 ? 4.828 -7.434 8.148 1 95.25 240 TYR B O 1
ATOM 5638 N N . THR B 1 241 ? 4.129 -9.344 9.055 1 92.88 241 THR B N 1
ATOM 5639 C CA . THR B 1 241 ? 3.959 -8.75 10.375 1 92.88 241 THR B CA 1
ATOM 5640 C C . THR B 1 241 ? 5.301 -8.312 10.945 1 92.88 241 THR B C 1
ATOM 5642 O O . THR B 1 241 ? 5.41 -7.227 11.523 1 92.88 241 THR B O 1
ATOM 5645 N N . THR B 1 242 ? 6.363 -9.117 10.734 1 94.44 242 THR B N 1
ATOM 5646 C CA . THR B 1 242 ? 7.688 -8.789 11.258 1 94.44 242 THR B CA 1
ATOM 5647 C C . THR B 1 242 ? 8.258 -7.57 10.547 1 94.44 242 THR B C 1
ATOM 5649 O O . THR B 1 242 ? 8.719 -6.625 11.188 1 94.44 242 THR B O 1
ATOM 5652 N N . ALA B 1 243 ? 8.219 -7.594 9.234 1 94.19 243 ALA B N 1
ATOM 5653 C CA . ALA B 1 243 ? 8.781 -6.492 8.453 1 94.19 243 ALA B CA 1
ATOM 5654 C C . ALA B 1 243 ? 7.996 -5.203 8.68 1 94.19 243 ALA B C 1
ATOM 5656 O O . ALA B 1 243 ? 8.578 -4.125 8.781 1 94.19 243 ALA B O 1
ATOM 5657 N N . ALA B 1 244 ? 6.68 -5.293 8.695 1 90.19 244 ALA B N 1
ATOM 5658 C CA . ALA B 1 244 ? 5.844 -4.125 8.953 1 90.19 244 ALA B CA 1
ATOM 5659 C C . ALA B 1 244 ? 6.176 -3.492 10.297 1 90.19 244 ALA B C 1
ATOM 5661 O O . ALA B 1 244 ? 6.23 -2.266 10.422 1 90.19 244 ALA B O 1
ATOM 5662 N N . ASN B 1 245 ? 6.398 -4.324 11.258 1 90.38 245 ASN B N 1
ATOM 5663 C CA . ASN B 1 245 ? 6.754 -3.842 12.586 1 90.38 245 ASN B CA 1
ATOM 5664 C C . ASN B 1 245 ? 8.078 -3.078 12.57 1 90.38 245 ASN B C 1
ATOM 5666 O O . ASN B 1 245 ? 8.297 -2.193 13.398 1 90.38 245 ASN B O 1
ATOM 5670 N N . GLU B 1 246 ? 8.875 -3.432 11.641 1 92 246 GLU B N 1
ATOM 5671 C CA . GLU B 1 246 ? 10.164 -2.76 11.492 1 92 246 GLU B CA 1
ATOM 5672 C C . GLU B 1 246 ? 10.039 -1.531 10.602 1 92 246 GLU B C 1
ATOM 5674 O O . GLU B 1 246 ? 11.047 -0.89 10.281 1 92 246 GLU B O 1
ATOM 5679 N N . GLY B 1 247 ? 8.883 -1.181 10.141 1 88.19 247 GLY B N 1
ATOM 5680 C CA . GLY B 1 247 ? 8.641 0.016 9.352 1 88.19 247 GLY B CA 1
ATOM 5681 C C . GLY B 1 247 ? 8.922 -0.179 7.875 1 88.19 247 GLY B C 1
ATOM 5682 O O . GLY B 1 247 ? 9.047 0.793 7.129 1 88.19 247 GLY B O 1
ATOM 5683 N N . LYS B 1 248 ? 9.055 -1.464 7.445 1 94 248 LYS B N 1
ATOM 5684 C CA . LYS B 1 248 ? 9.359 -1.754 6.051 1 94 248 LYS B CA 1
ATOM 5685 C C . LYS B 1 248 ? 8.086 -1.874 5.219 1 94 248 LYS B C 1
ATOM 5687 O O . LYS B 1 248 ? 7.035 -2.252 5.738 1 94 248 LYS B O 1
ATOM 5692 N N . ARG B 1 249 ? 8.18 -1.516 3.955 1 94.81 249 ARG B N 1
ATOM 5693 C CA . ARG B 1 249 ? 7.148 -1.896 3 1 94.81 249 ARG B CA 1
ATOM 5694 C C . ARG B 1 249 ? 7.188 -3.395 2.715 1 94.81 249 ARG B C 1
ATOM 5696 O O . ARG B 1 249 ? 8.266 -3.977 2.584 1 94.81 249 ARG B O 1
ATOM 5703 N N . VAL B 1 250 ? 5.973 -4.023 2.619 1 96.31 250 VAL B N 1
ATOM 5704 C CA . VAL B 1 250 ? 5.996 -5.473 2.432 1 96.31 250 VAL B CA 1
ATOM 5705 C C . VAL B 1 250 ? 4.871 -5.887 1.487 1 96.31 250 VAL B C 1
ATOM 5707 O O . VAL B 1 250 ? 3.74 -5.406 1.607 1 96.31 250 VAL B O 1
ATOM 5710 N N . GLN B 1 251 ? 5.141 -6.641 0.521 1 96.44 251 GLN B N 1
ATOM 5711 C CA . GLN B 1 251 ? 4.191 -7.453 -0.232 1 96.44 251 GLN B CA 1
ATOM 5712 C C . GLN B 1 251 ? 4.523 -8.938 -0.114 1 96.44 251 GLN B C 1
ATOM 5714 O O . GLN B 1 251 ? 5.555 -9.391 -0.615 1 96.44 251 GLN B O 1
ATOM 5719 N N . ALA B 1 252 ? 3.652 -9.688 0.577 1 97.44 252 ALA B N 1
ATOM 5720 C CA . ALA B 1 252 ? 3.883 -11.102 0.865 1 97.44 252 ALA B CA 1
ATOM 5721 C C . ALA B 1 252 ? 2.744 -11.961 0.327 1 97.44 252 ALA B C 1
ATOM 5723 O O . ALA B 1 252 ? 1.652 -11.992 0.899 1 97.44 252 ALA B O 1
ATOM 5724 N N . LEU B 1 253 ? 3.023 -12.641 -0.751 1 98 253 LEU B N 1
ATOM 5725 C CA . LEU B 1 253 ? 2.033 -13.523 -1.358 1 98 253 LEU B CA 1
ATOM 5726 C C . LEU B 1 253 ? 2.055 -14.898 -0.697 1 98 253 LEU B C 1
ATOM 5728 O O . LEU B 1 253 ? 3.113 -15.516 -0.571 1 98 253 LEU B O 1
ATOM 5732 N N . GLY B 1 254 ? 0.86 -15.344 -0.271 1 96.94 254 GLY B N 1
ATOM 5733 C CA . GLY B 1 254 ? 0.723 -16.594 0.462 1 96.94 254 GLY B CA 1
ATOM 5734 C C . GLY B 1 254 ? 0.134 -17.719 -0.374 1 96.94 254 GLY B C 1
ATOM 5735 O O . GLY B 1 254 ? 0.363 -17.781 -1.584 1 96.94 254 GLY B O 1
ATOM 5736 N N . GLY B 1 255 ? -0.493 -18.625 0.324 1 96.25 255 GLY B N 1
ATOM 5737 C CA . GLY B 1 255 ? -1.023 -19.828 -0.304 1 96.25 255 GLY B CA 1
ATOM 5738 C C . GLY B 1 255 ? -2.258 -19.562 -1.146 1 96.25 255 GLY B C 1
ATOM 5739 O O . GLY B 1 255 ? -2.672 -18.406 -1.308 1 96.25 255 GLY B O 1
ATOM 5740 N N . ALA B 1 256 ? -2.744 -20.656 -1.708 1 97.44 256 ALA B N 1
ATOM 5741 C CA . ALA B 1 256 ? -3.875 -20.562 -2.627 1 97.44 256 ALA B CA 1
ATOM 5742 C C . ALA B 1 256 ? -4.699 -21.844 -2.621 1 97.44 256 ALA B C 1
ATOM 5744 O O . ALA B 1 256 ? -4.195 -22.906 -2.26 1 97.44 256 ALA B O 1
ATOM 5745 N N . LYS B 1 257 ? -5.902 -21.766 -2.881 1 98.06 257 LYS B N 1
ATOM 5746 C CA . LYS B 1 257 ? -6.855 -22.797 -3.268 1 98.06 257 LYS B CA 1
ATOM 5747 C C . LYS B 1 257 ? -7.727 -22.344 -4.43 1 98.06 257 LYS B C 1
ATOM 5749 O O . LYS B 1 257 ? -8.797 -21.75 -4.223 1 98.06 257 LYS B O 1
ATOM 5754 N N . ASN B 1 258 ? -7.285 -22.641 -5.633 1 98.62 258 ASN B N 1
ATOM 5755 C CA . ASN B 1 258 ? -7.922 -22.078 -6.816 1 98.62 258 ASN B CA 1
ATOM 5756 C C . ASN B 1 258 ? -9.055 -22.984 -7.32 1 98.62 258 ASN B C 1
ATOM 5758 O O . ASN B 1 258 ? -8.867 -24.188 -7.488 1 98.62 258 ASN B O 1
ATOM 5762 N N . HIS B 1 259 ? -10.203 -22.375 -7.547 1 98.88 259 HIS B N 1
ATOM 5763 C CA . HIS B 1 259 ? -11.398 -23.062 -8.008 1 98.88 259 HIS B CA 1
ATOM 5764 C C . HIS B 1 259 ? -11.625 -22.844 -9.5 1 98.88 259 HIS B C 1
ATOM 5766 O O . HIS B 1 259 ? -11.367 -21.75 -10.016 1 98.88 259 HIS B O 1
ATOM 5772 N N . MET B 1 260 ? -12.062 -23.844 -10.164 1 98.88 260 MET B N 1
ATOM 5773 C CA . MET B 1 260 ? -12.578 -23.766 -11.523 1 98.88 260 MET B CA 1
ATOM 5774 C C . MET B 1 260 ? -14.055 -24.172 -11.57 1 98.88 260 MET B C 1
ATOM 5776 O O . MET B 1 260 ? -14.391 -25.328 -11.336 1 98.88 260 MET B O 1
ATOM 5780 N N . VAL B 1 261 ? -14.875 -23.203 -11.844 1 98.94 261 VAL B N 1
ATOM 5781 C CA . VAL B 1 261 ? -16.297 -23.484 -11.938 1 98.94 261 VAL B CA 1
ATOM 5782 C C . VAL B 1 261 ? -16.656 -23.922 -13.352 1 98.94 261 VAL B C 1
ATOM 5784 O O . VAL B 1 261 ? -16.281 -23.266 -14.328 1 98.94 261 VAL B O 1
ATOM 5787 N N . VAL B 1 262 ? -17.312 -25.047 -13.477 1 98.88 262 VAL B N 1
ATOM 5788 C CA . VAL B 1 262 ? -17.797 -25.531 -14.766 1 98.88 262 VAL B CA 1
ATOM 5789 C C . VAL B 1 262 ? -19.328 -25.484 -14.805 1 98.88 262 VAL B C 1
ATOM 5791 O O . VAL B 1 262 ? -20 -26.25 -14.125 1 98.88 262 VAL B O 1
ATOM 5794 N N . MET B 1 263 ? -19.859 -24.562 -15.602 1 98.5 263 MET B N 1
ATOM 5795 C CA . MET B 1 263 ? -21.297 -24.391 -15.734 1 98.5 263 MET B CA 1
ATOM 5796 C C . MET B 1 263 ? -21.891 -25.406 -16.703 1 98.5 263 MET B C 1
ATOM 5798 O O . MET B 1 263 ? -21.172 -25.938 -17.562 1 98.5 263 MET B O 1
ATOM 5802 N N . PRO B 1 264 ? -23.234 -25.625 -16.656 1 97.31 264 PRO B N 1
ATOM 5803 C CA . PRO B 1 264 ? -23.859 -26.641 -17.516 1 97.31 264 PRO B CA 1
ATOM 5804 C C . PRO B 1 264 ? -23.75 -26.312 -19 1 97.31 264 PRO B C 1
ATOM 5806 O O . PRO B 1 264 ? -23.812 -27.219 -19.844 1 97.31 264 PRO B O 1
ATOM 5809 N N . ASP B 1 265 ? -23.562 -25.062 -19.312 1 96.31 265 ASP B N 1
ATOM 5810 C CA . ASP B 1 265 ? -23.516 -24.656 -20.719 1 96.31 265 ASP B CA 1
ATOM 5811 C C . ASP B 1 265 ? -22.078 -24.625 -21.234 1 96.31 265 ASP B C 1
ATOM 5813 O O . ASP B 1 265 ? -21.828 -24.234 -22.375 1 96.31 265 ASP B O 1
ATOM 5817 N N . ALA B 1 266 ? -21.078 -25.078 -20.406 1 96.19 266 ALA B N 1
ATOM 5818 C CA . ALA B 1 266 ? -19.672 -25.109 -20.812 1 96.19 266 ALA B CA 1
ATOM 5819 C C . ALA B 1 266 ? -19.422 -26.234 -21.828 1 96.19 266 ALA B C 1
ATOM 5821 O O . ALA B 1 266 ? -20.156 -27.219 -21.859 1 96.19 266 ALA B O 1
ATOM 5822 N N . ASP B 1 267 ? -18.438 -26.016 -22.672 1 93.88 267 ASP B N 1
ATOM 5823 C CA . ASP B 1 267 ? -17.906 -27.141 -23.422 1 93.88 267 ASP B CA 1
ATOM 5824 C C . ASP B 1 267 ? -17.156 -28.109 -22.516 1 93.88 267 ASP B C 1
ATOM 5826 O O . ASP B 1 267 ? -16.047 -27.828 -22.078 1 93.88 267 ASP B O 1
ATOM 5830 N N . LEU B 1 268 ? -17.719 -29.219 -22.312 1 94.25 268 LEU B N 1
ATOM 5831 C CA . LEU B 1 268 ? -17.25 -30.125 -21.266 1 94.25 268 LEU B CA 1
ATOM 5832 C C . LEU B 1 268 ? -15.891 -30.719 -21.641 1 94.25 268 LEU B C 1
ATOM 5834 O O . LEU B 1 268 ? -15.047 -30.938 -20.766 1 94.25 268 LEU B O 1
ATOM 5838 N N . GLU B 1 269 ? -15.672 -31.016 -22.906 1 93.62 269 GLU B N 1
ATOM 5839 C CA . GLU B 1 269 ? -14.383 -31.547 -23.359 1 93.62 269 GLU B CA 1
ATOM 5840 C C . GLU B 1 269 ? -13.258 -30.547 -23.109 1 93.62 269 GLU B C 1
ATOM 5842 O O . GLU B 1 269 ? -12.211 -30.906 -22.547 1 93.62 269 GLU B O 1
ATOM 5847 N N . SER B 1 270 ? -13.516 -29.391 -23.469 1 94.44 270 SER B N 1
ATOM 5848 C CA . SER B 1 270 ? -12.531 -28.328 -23.266 1 94.44 270 SER B CA 1
ATOM 5849 C C . SER B 1 270 ? -12.281 -28.078 -21.797 1 94.44 270 SER B C 1
ATOM 5851 O O . SER B 1 270 ? -11.133 -27.891 -21.375 1 94.44 270 SER B O 1
ATOM 5853 N N . ALA B 1 271 ? -13.344 -28.016 -21.062 1 96.75 271 ALA B N 1
ATOM 5854 C CA . ALA B 1 271 ? -13.227 -27.766 -19.625 1 96.75 271 ALA B CA 1
ATOM 5855 C C . ALA B 1 271 ? -12.438 -28.875 -18.938 1 96.75 271 ALA B C 1
ATOM 5857 O O . ALA B 1 271 ? -11.594 -28.594 -18.094 1 96.75 271 ALA B O 1
ATOM 5858 N N . ALA B 1 272 ? -12.703 -30.078 -19.328 1 97.25 272 ALA B N 1
ATOM 5859 C CA . ALA B 1 272 ? -12.008 -31.219 -18.734 1 97.25 272 ALA B CA 1
ATOM 5860 C C . ALA B 1 272 ? -10.516 -31.172 -19.062 1 97.25 272 ALA B C 1
ATOM 5862 O O . ALA B 1 272 ? -9.68 -31.375 -18.172 1 97.25 272 ALA B O 1
ATOM 5863 N N . ALA B 1 273 ? -10.219 -30.938 -20.312 1 96.44 273 ALA B N 1
ATOM 5864 C CA . ALA B 1 273 ? -8.82 -30.844 -20.719 1 96.44 273 ALA B CA 1
ATOM 5865 C C . ALA B 1 273 ? -8.109 -29.719 -19.969 1 96.44 273 ALA B C 1
ATOM 5867 O O . ALA B 1 273 ? -6.977 -29.891 -19.516 1 96.44 273 ALA B O 1
ATOM 5868 N N . ALA B 1 274 ? -8.789 -28.578 -19.828 1 96.88 274 ALA B N 1
ATOM 5869 C CA . ALA B 1 274 ? -8.234 -27.438 -19.109 1 96.88 274 ALA B CA 1
ATOM 5870 C C . ALA B 1 274 ? -8 -27.766 -17.641 1 96.88 274 ALA B C 1
ATOM 5872 O O . ALA B 1 274 ? -6.965 -27.406 -17.078 1 96.88 274 ALA B O 1
ATOM 5873 N N . ALA B 1 275 ? -8.945 -28.422 -17.031 1 98.19 275 ALA B N 1
ATOM 5874 C CA . ALA B 1 275 ? -8.828 -28.797 -15.617 1 98.19 275 ALA B CA 1
ATOM 5875 C C . ALA B 1 275 ? -7.613 -29.688 -15.391 1 98.19 275 ALA B C 1
ATOM 5877 O O . ALA B 1 275 ? -6.844 -29.469 -14.445 1 98.19 275 ALA B O 1
ATOM 5878 N N . VAL B 1 276 ? -7.449 -30.641 -16.266 1 98.12 276 VAL B N 1
ATOM 5879 C CA . VAL B 1 276 ? -6.355 -31.609 -16.125 1 98.12 276 VAL B CA 1
ATOM 5880 C C . VAL B 1 276 ? -5.02 -30.891 -16.312 1 98.12 276 VAL B C 1
ATOM 5882 O O . VAL B 1 276 ? -4.098 -31.062 -15.508 1 98.12 276 VAL B O 1
ATOM 5885 N N . SER B 1 277 ? -4.949 -30.078 -17.297 1 96.69 277 SER B N 1
ATOM 5886 C CA . SER B 1 277 ? -3.727 -29.312 -17.547 1 96.69 277 SER B CA 1
ATOM 5887 C C . SER B 1 277 ? -3.381 -28.422 -16.375 1 96.69 277 SER B C 1
ATOM 5889 O O . SER B 1 277 ? -2.225 -28.344 -15.945 1 96.69 277 SER B O 1
ATOM 5891 N N . ALA B 1 278 ? -4.391 -27.781 -15.875 1 97.88 278 ALA B N 1
ATOM 5892 C CA . ALA B 1 278 ? -4.191 -26.781 -14.828 1 97.88 278 ALA B CA 1
ATOM 5893 C C . ALA B 1 278 ? -3.93 -27.453 -13.477 1 97.88 278 ALA B C 1
ATOM 5895 O O . ALA B 1 278 ? -3.242 -26.875 -12.625 1 97.88 278 ALA B O 1
ATOM 5896 N N . ALA B 1 279 ? -4.422 -28.578 -13.242 1 98.44 279 ALA B N 1
ATOM 5897 C CA . ALA B 1 279 ? -4.297 -29.266 -11.953 1 98.44 279 ALA B CA 1
ATOM 5898 C C . ALA B 1 279 ? -2.955 -29.969 -11.836 1 98.44 279 ALA B C 1
ATOM 5900 O O . ALA B 1 279 ? -2.35 -30 -10.766 1 98.44 279 ALA B O 1
ATOM 5901 N N . PHE B 1 280 ? -2.457 -30.484 -12.938 1 98.38 280 PHE B N 1
ATOM 5902 C CA . PHE B 1 280 ? -1.383 -31.469 -12.805 1 98.38 280 PHE B CA 1
ATOM 5903 C C . PHE B 1 280 ? -0.096 -30.938 -13.43 1 98.38 280 PHE B C 1
ATOM 5905 O O . PHE B 1 280 ? 0.968 -31.547 -13.273 1 98.38 280 PHE B O 1
ATOM 5912 N N . GLY B 1 281 ? -0.205 -29.75 -14.156 1 96.12 281 GLY B N 1
ATOM 5913 C CA . GLY B 1 281 ? 1.036 -29.125 -14.594 1 96.12 281 GLY B CA 1
ATOM 5914 C C . GLY B 1 281 ? 2.012 -28.875 -13.461 1 96.12 281 GLY B C 1
ATOM 5915 O O . GLY B 1 281 ? 1.609 -28.484 -12.367 1 96.12 281 GLY B O 1
ATOM 5916 N N . SER B 1 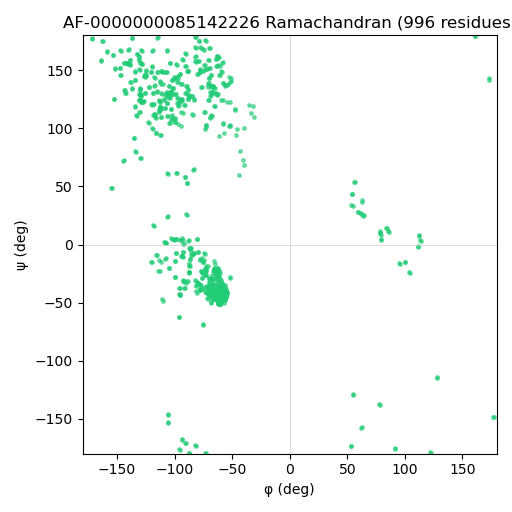282 ? 3.305 -29.172 -13.742 1 97.25 282 SER B N 1
ATOM 5917 C CA . SER B 1 282 ? 4.367 -29.031 -12.75 1 97.25 282 SER B CA 1
ATOM 5918 C C . SER B 1 282 ? 4.047 -29.812 -11.484 1 97.25 282 SER B C 1
ATOM 5920 O O . SER B 1 282 ? 4.281 -29.328 -10.375 1 97.25 282 SER B O 1
ATOM 5922 N N . ALA B 1 283 ? 3.373 -30.922 -11.672 1 97.94 283 ALA B N 1
ATOM 5923 C CA . ALA B 1 283 ? 2.982 -31.828 -10.594 1 97.94 283 ALA B CA 1
ATOM 5924 C C . ALA B 1 283 ? 2.109 -31.109 -9.562 1 97.94 283 ALA B C 1
ATOM 5926 O O . ALA B 1 283 ? 2.188 -31.391 -8.367 1 97.94 283 ALA B O 1
ATOM 5927 N N . GLY B 1 284 ? 1.395 -30.094 -9.984 1 97.94 284 GLY B N 1
ATOM 5928 C CA . GLY B 1 284 ? 0.494 -29.359 -9.102 1 97.94 284 GLY B CA 1
ATOM 5929 C C . GLY B 1 284 ? 1.208 -28.359 -8.211 1 97.94 284 GLY B C 1
ATOM 5930 O O . GLY B 1 284 ? 0.579 -27.688 -7.387 1 97.94 284 GLY B O 1
ATOM 5931 N N . GLU B 1 285 ? 2.512 -28.188 -8.375 1 98.06 285 GLU B N 1
ATOM 5932 C CA . GLU B 1 285 ? 3.287 -27.266 -7.543 1 98.06 285 GLU B CA 1
ATOM 5933 C C . GLU B 1 285 ? 3.314 -25.875 -8.148 1 98.06 285 GLU B C 1
ATOM 5935 O O . GLU B 1 285 ? 4.383 -25.281 -8.305 1 98.06 285 GLU B O 1
ATOM 5940 N N . ARG B 1 286 ? 2.137 -25.359 -8.445 1 96.88 286 ARG B N 1
ATOM 5941 C CA . ARG B 1 286 ? 1.89 -24 -8.914 1 96.88 286 ARG B CA 1
ATOM 5942 C C . ARG B 1 286 ? 0.931 -23.266 -7.98 1 96.88 286 ARG B C 1
ATOM 5944 O O . ARG B 1 286 ? -0.091 -23.812 -7.57 1 96.88 286 ARG B O 1
ATOM 5951 N N . CYS B 1 287 ? 1.25 -22.109 -7.699 1 95.25 287 CYS B N 1
ATOM 5952 C CA . CYS B 1 287 ? 0.361 -21.328 -6.84 1 95.25 287 CYS B CA 1
ATOM 5953 C C . CYS B 1 287 ? -0.986 -21.094 -7.52 1 95.25 287 CYS B C 1
ATOM 5955 O O . CYS B 1 287 ? -2.002 -20.922 -6.844 1 95.25 287 CYS B O 1
ATOM 5957 N N . MET B 1 288 ? -0.977 -21.203 -8.859 1 96.62 288 MET B N 1
ATOM 5958 C CA . MET B 1 288 ? -2.203 -20.953 -9.609 1 96.62 288 MET B CA 1
ATOM 5959 C C . MET B 1 288 ? -2.852 -22.25 -10.055 1 96.62 288 MET B C 1
ATOM 5961 O O . MET B 1 288 ? -3.836 -22.25 -10.797 1 96.62 288 MET B O 1
ATOM 5965 N N . ALA B 1 289 ? -2.363 -23.344 -9.672 1 97.69 289 ALA B N 1
ATOM 5966 C CA . ALA B 1 289 ? -2.936 -24.625 -10.07 1 97.69 289 ALA B CA 1
ATOM 5967 C C . ALA B 1 289 ? -4.398 -24.734 -9.656 1 97.69 289 ALA B C 1
ATOM 5969 O O . ALA B 1 289 ? -4.773 -24.297 -8.562 1 97.69 289 ALA B O 1
ATOM 5970 N N . ILE B 1 290 ? -5.223 -25.281 -10.523 1 98.38 290 ILE B N 1
ATOM 5971 C CA . ILE B 1 290 ? -6.59 -25.625 -10.141 1 98.38 290 ILE B CA 1
ATOM 5972 C C . ILE B 1 290 ? -6.586 -26.859 -9.25 1 98.38 290 ILE B C 1
ATOM 5974 O O . ILE B 1 290 ? -6.238 -27.953 -9.703 1 98.38 290 ILE B O 1
ATOM 5978 N N . SER B 1 291 ? -6.961 -26.688 -8.031 1 98.38 291 SER B N 1
ATOM 5979 C CA . SER B 1 291 ? -6.988 -27.812 -7.117 1 98.38 291 SER B CA 1
ATOM 5980 C C . SER B 1 291 ? -8.422 -28.234 -6.805 1 98.38 291 SER B C 1
ATOM 5982 O O . SER B 1 291 ? -8.648 -29.312 -6.23 1 98.38 291 SER B O 1
ATOM 5984 N N . VAL B 1 292 ? -9.367 -27.391 -7.191 1 98.88 292 VAL B N 1
ATOM 5985 C CA . VAL B 1 292 ? -10.773 -27.719 -6.977 1 98.88 292 VAL B CA 1
ATOM 5986 C C . VAL B 1 292 ? -11.578 -27.422 -8.242 1 98.88 292 VAL B C 1
ATOM 5988 O O . VAL B 1 292 ? -11.625 -26.281 -8.695 1 98.88 292 VAL B O 1
ATOM 5991 N N . ALA B 1 293 ? -12.18 -28.406 -8.812 1 98.94 293 ALA B N 1
ATOM 5992 C CA . ALA B 1 293 ? -13.195 -28.203 -9.844 1 98.94 293 ALA B CA 1
ATOM 5993 C C . ALA B 1 293 ? -14.602 -28.234 -9.25 1 98.94 293 ALA B C 1
ATOM 5995 O O . ALA B 1 293 ? -14.961 -29.172 -8.539 1 98.94 293 ALA B O 1
ATOM 5996 N N . VAL B 1 294 ? -15.305 -27.172 -9.461 1 98.94 294 VAL B N 1
ATOM 5997 C CA . VAL B 1 294 ? -16.688 -27.062 -8.992 1 98.94 294 VAL B CA 1
ATOM 5998 C C . VAL B 1 294 ? -17.641 -27.281 -10.156 1 98.94 294 VAL B C 1
ATOM 6000 O O . VAL B 1 294 ? -17.812 -26.406 -11.008 1 98.94 294 VAL B O 1
ATOM 6003 N N . VAL B 1 295 ? -18.297 -28.375 -10.18 1 98.81 295 VAL B N 1
ATOM 6004 C CA . VAL B 1 295 ? -19.203 -28.703 -11.266 1 98.81 295 VAL B CA 1
ATOM 6005 C C . VAL B 1 295 ? -20.641 -28.359 -10.859 1 98.81 295 VAL B C 1
ATOM 6007 O O . VAL B 1 295 ? -21.094 -28.75 -9.781 1 98.81 295 VAL B O 1
ATOM 6010 N N . VAL B 1 296 ? -21.312 -27.578 -11.656 1 98.69 296 VAL B N 1
ATOM 6011 C CA . VAL B 1 296 ? -22.625 -27.062 -11.328 1 98.69 296 VAL B CA 1
ATOM 6012 C C . VAL B 1 296 ? -23.703 -27.875 -12.062 1 98.69 296 VAL B C 1
ATOM 6014 O O . VAL B 1 296 ? -23.578 -28.141 -13.258 1 98.69 296 VAL B O 1
ATOM 6017 N N . GLY B 1 297 ? -24.781 -28.266 -11.367 1 97.19 297 GLY B N 1
ATOM 6018 C CA . GLY B 1 297 ? -25.906 -28.953 -11.977 1 97.19 297 GLY B CA 1
ATOM 6019 C C . GLY B 1 297 ? -25.641 -30.422 -12.227 1 97.19 297 GLY B C 1
ATOM 6020 O O . GLY B 1 297 ? -25.047 -31.109 -11.391 1 97.19 297 GLY B O 1
ATOM 6021 N N . ASP B 1 298 ? -26.047 -30.969 -13.398 1 96.56 298 ASP B N 1
ATOM 6022 C CA . ASP B 1 298 ? -26.094 -32.406 -13.594 1 96.56 298 ASP B CA 1
ATOM 6023 C C . ASP B 1 298 ? -24.938 -32.875 -14.492 1 96.56 298 ASP B C 1
ATOM 6025 O O . ASP B 1 298 ? -24.984 -33.969 -15.047 1 96.56 298 ASP B O 1
ATOM 6029 N N . ILE B 1 299 ? -23.891 -32.156 -14.547 1 96.88 299 ILE B N 1
ATOM 6030 C CA . ILE B 1 299 ? -22.828 -32.5 -15.484 1 96.88 299 ILE B CA 1
ATOM 6031 C C . ILE B 1 299 ? -21.703 -33.219 -14.75 1 96.88 299 ILE B C 1
ATOM 6033 O O . ILE B 1 299 ? -20.688 -33.562 -15.352 1 96.88 299 ILE B O 1
ATOM 6037 N N . GLY B 1 300 ? -21.797 -33.531 -13.469 1 97.5 300 GLY B N 1
ATOM 6038 C CA . GLY B 1 300 ? -20.734 -34 -12.602 1 97.5 300 GLY B CA 1
ATOM 6039 C C . GLY B 1 300 ? -20.141 -35.312 -13.078 1 97.5 300 GLY B C 1
ATOM 6040 O O . GLY B 1 300 ? -18.922 -35.438 -13.227 1 97.5 300 GLY B O 1
ATOM 6041 N N . ASP B 1 301 ? -21 -36.281 -13.367 1 98.19 301 ASP B N 1
ATOM 6042 C CA . ASP B 1 301 ? -20.516 -37.594 -13.742 1 98.19 301 ASP B CA 1
ATOM 6043 C C . ASP B 1 301 ? -19.734 -37.562 -15.062 1 98.19 301 ASP B C 1
ATOM 6045 O O . ASP B 1 301 ? -18.672 -38.156 -15.188 1 98.19 301 ASP B O 1
ATOM 6049 N N . GLN B 1 302 ? -20.312 -36.875 -16.016 1 98.06 302 GLN B N 1
ATOM 6050 C CA . GLN B 1 302 ? -19.656 -36.75 -17.312 1 98.06 302 GLN B CA 1
ATOM 6051 C C . GLN B 1 302 ? -18.297 -36.062 -17.188 1 98.06 302 GLN B C 1
ATOM 6053 O O . GLN B 1 302 ? -17.328 -36.469 -17.828 1 98.06 302 GLN B O 1
ATOM 6058 N N . PHE B 1 303 ? -18.266 -35.031 -16.406 1 98.19 303 PHE B N 1
ATOM 6059 C CA . PHE B 1 303 ? -17.016 -34.312 -16.188 1 98.19 303 PHE B CA 1
ATOM 6060 C C . PHE B 1 303 ? -15.984 -35.188 -15.523 1 98.19 303 PHE B C 1
ATOM 6062 O O . PHE B 1 303 ? -14.828 -35.25 -15.953 1 98.19 303 PHE B O 1
ATOM 6069 N N . VAL B 1 304 ? -16.312 -35.938 -14.5 1 98.62 304 VAL B N 1
ATOM 6070 C CA . VAL B 1 304 ? -15.406 -36.812 -13.742 1 98.62 304 VAL B CA 1
ATOM 6071 C C . VAL B 1 304 ? -14.836 -37.875 -14.672 1 98.62 304 VAL B C 1
ATOM 6073 O O . VAL B 1 304 ? -13.641 -38.156 -14.625 1 98.62 304 VAL B O 1
ATOM 6076 N N . ASP B 1 305 ? -15.727 -38.438 -15.492 1 98.38 305 ASP B N 1
ATOM 6077 C CA . ASP B 1 305 ? -15.273 -39.469 -16.422 1 98.38 305 ASP B CA 1
ATOM 6078 C C . ASP B 1 305 ? -14.195 -38.938 -17.359 1 98.38 305 ASP B C 1
ATOM 6080 O O . ASP B 1 305 ? -13.164 -39.562 -17.562 1 98.38 305 ASP B O 1
ATOM 6084 N N . ARG B 1 306 ? -14.438 -37.781 -17.875 1 97.69 306 ARG B N 1
ATOM 6085 C CA . ARG B 1 306 ? -13.531 -37.219 -18.859 1 97.69 306 ARG B CA 1
ATOM 6086 C C . ARG B 1 306 ? -12.195 -36.812 -18.219 1 97.69 306 ARG B C 1
ATOM 6088 O O . ARG B 1 306 ? -11.133 -37.156 -18.75 1 97.69 306 ARG B O 1
ATOM 6095 N N . VAL B 1 307 ? -12.211 -36.188 -17.062 1 98.44 307 VAL B N 1
ATOM 6096 C CA . VAL B 1 307 ? -10.969 -35.75 -16.422 1 98.44 307 VAL B CA 1
ATOM 6097 C C . VAL B 1 307 ? -10.164 -36.969 -16 1 98.44 307 VAL B C 1
ATOM 6099 O O . VAL B 1 307 ? -8.93 -36.969 -16.047 1 98.44 307 VAL B O 1
ATOM 6102 N N . THR B 1 308 ? -10.875 -38 -15.57 1 98.5 308 THR B N 1
ATOM 6103 C CA . THR B 1 308 ? -10.195 -39.219 -15.133 1 98.5 308 THR B CA 1
ATOM 6104 C C . THR B 1 308 ? -9.461 -39.875 -16.297 1 98.5 308 THR B C 1
ATOM 6106 O O . THR B 1 308 ? -8.312 -40.312 -16.141 1 98.5 308 THR B O 1
ATOM 6109 N N . GLU B 1 309 ? -10.156 -39.938 -17.391 1 98.06 309 GLU B N 1
ATOM 6110 C CA . GLU B 1 309 ? -9.555 -40.531 -18.578 1 98.06 309 GLU B CA 1
ATOM 6111 C C . GLU B 1 309 ? -8.305 -39.75 -19 1 98.06 309 GLU B C 1
ATOM 6113 O O . GLU B 1 309 ? -7.258 -40.375 -19.25 1 98.06 309 GLU B O 1
ATOM 6118 N N . LEU B 1 310 ? -8.438 -38.5 -19.078 1 97.81 310 LEU B N 1
ATOM 6119 C CA . LEU B 1 310 ? -7.328 -37.656 -19.5 1 97.81 310 LEU B CA 1
ATOM 6120 C C . LEU B 1 310 ? -6.168 -37.75 -18.516 1 97.81 310 LEU B C 1
ATOM 6122 O O . LEU B 1 310 ? -5.008 -37.844 -18.922 1 97.81 310 LEU B O 1
ATOM 6126 N N . ALA B 1 311 ? -6.441 -37.781 -17.219 1 98.38 311 ALA B N 1
ATOM 6127 C CA . ALA B 1 311 ? -5.414 -37.812 -16.188 1 98.38 311 ALA B CA 1
ATOM 6128 C C . ALA B 1 311 ? -4.684 -39.156 -16.172 1 98.38 311 ALA B C 1
ATOM 6130 O O . ALA B 1 311 ? -3.471 -39.188 -15.953 1 98.38 311 ALA B O 1
ATOM 6131 N N . ARG B 1 312 ? -5.406 -40.156 -16.375 1 97.81 312 ARG B N 1
ATOM 6132 C CA . ARG B 1 312 ? -4.844 -41.5 -16.375 1 97.81 312 ARG B CA 1
ATOM 6133 C C . ARG B 1 312 ? -3.807 -41.656 -17.484 1 97.81 312 ARG B C 1
ATOM 6135 O O . ARG B 1 312 ? -2.848 -42.438 -17.344 1 97.81 312 ARG B O 1
ATOM 6142 N N . ALA B 1 313 ? -3.939 -40.938 -18.516 1 97.69 313 ALA B N 1
ATOM 6143 C CA . ALA B 1 313 ? -3.104 -41.062 -19.703 1 97.69 313 ALA B CA 1
ATOM 6144 C C . ALA B 1 313 ? -1.803 -40.281 -19.547 1 97.69 313 ALA B C 1
ATOM 6146 O O . ALA B 1 313 ? -0.889 -40.406 -20.375 1 97.69 313 ALA B O 1
ATOM 6147 N N . LEU B 1 314 ? -1.637 -39.5 -18.516 1 97.88 314 LEU B N 1
ATOM 6148 C CA . LEU B 1 314 ? -0.449 -38.656 -18.344 1 97.88 314 LEU B CA 1
ATOM 6149 C C . LEU B 1 314 ? 0.785 -39.531 -18.094 1 97.88 314 LEU B C 1
ATOM 6151 O O . LEU B 1 314 ? 0.727 -40.5 -17.344 1 97.88 314 LEU B O 1
ATOM 6155 N N . VAL B 1 315 ? 1.863 -39.156 -18.766 1 98.5 315 VAL B N 1
ATOM 6156 C CA . VAL B 1 315 ? 3.135 -39.875 -18.625 1 98.5 315 VAL B CA 1
ATOM 6157 C C . VAL B 1 315 ? 3.984 -39.156 -17.562 1 98.5 315 VAL B C 1
ATOM 6159 O O . VAL B 1 315 ? 4.445 -38.031 -17.766 1 98.5 315 VAL B O 1
ATOM 6162 N N . VAL B 1 316 ? 4.223 -39.844 -16.453 1 98.56 316 VAL B N 1
ATOM 6163 C CA . VAL B 1 316 ? 5.02 -39.312 -15.352 1 98.56 316 VAL B CA 1
ATOM 6164 C C . VAL B 1 316 ? 6.438 -39.875 -15.422 1 98.56 316 VAL B C 1
ATOM 6166 O O . VAL B 1 316 ? 6.652 -41.062 -15.234 1 98.56 316 VAL B O 1
ATOM 6169 N N . ARG B 1 317 ? 7.355 -38.969 -15.781 1 98.5 317 ARG B N 1
ATOM 6170 C CA . ARG B 1 317 ? 8.75 -39.344 -15.992 1 98.5 317 ARG B CA 1
ATOM 6171 C C . ARG B 1 317 ? 9.68 -38.188 -15.594 1 98.5 317 ARG B C 1
ATOM 6173 O O . ARG B 1 317 ? 9.227 -37.094 -15.344 1 98.5 317 ARG B O 1
ATOM 6180 N N . PRO B 1 318 ? 11 -38.5 -15.484 1 98.38 318 PRO B N 1
ATOM 6181 C CA . PRO B 1 318 ? 11.953 -37.406 -15.266 1 98.38 318 PRO B CA 1
ATOM 6182 C C . PRO B 1 318 ? 11.797 -36.281 -16.297 1 98.38 318 PRO B C 1
ATOM 6184 O O . PRO B 1 318 ? 11.547 -36.562 -17.469 1 98.38 318 PRO B O 1
ATOM 6187 N N . GLY B 1 319 ? 11.906 -35.094 -15.836 1 97.62 319 GLY B N 1
ATOM 6188 C CA . GLY B 1 319 ? 11.57 -33.906 -16.625 1 97.62 319 GLY B CA 1
ATOM 6189 C C . GLY B 1 319 ? 12.469 -33.75 -17.828 1 97.62 319 GLY B C 1
ATOM 6190 O O . GLY B 1 319 ? 12.125 -33 -18.75 1 97.62 319 GLY B O 1
ATOM 6191 N N . ASP B 1 320 ? 13.609 -34.344 -17.828 1 96.75 320 ASP B N 1
ATOM 6192 C CA . ASP B 1 320 ? 14.539 -34.188 -18.938 1 96.75 320 ASP B CA 1
ATOM 6193 C C . ASP B 1 320 ? 14.242 -35.219 -20.047 1 96.75 320 ASP B C 1
ATOM 6195 O O . ASP B 1 320 ? 14.898 -35.219 -21.078 1 96.75 320 ASP B O 1
ATOM 6199 N N . GLN B 1 321 ? 13.242 -36.094 -19.781 1 97 321 GLN B N 1
ATOM 6200 C CA . GLN B 1 321 ? 12.82 -37.031 -20.828 1 97 321 GLN B CA 1
ATOM 6201 C C . GLN B 1 321 ? 11.75 -36.438 -21.719 1 97 321 GLN B C 1
ATOM 6203 O O . GLN B 1 321 ? 10.797 -35.812 -21.219 1 97 321 GLN B O 1
ATOM 6208 N N . PRO B 1 322 ? 11.844 -36.531 -22.969 1 94.69 322 PRO B N 1
ATOM 6209 C CA . PRO B 1 322 ? 10.953 -35.844 -23.922 1 94.69 322 PRO B CA 1
ATOM 6210 C C . PRO B 1 322 ? 9.5 -36.312 -23.797 1 94.69 322 PRO B C 1
ATOM 6212 O O . PRO B 1 322 ? 8.586 -35.562 -24.125 1 94.69 322 PRO B O 1
ATOM 6215 N N . GLU B 1 323 ? 9.25 -37.531 -23.328 1 95.31 323 GLU B N 1
ATOM 6216 C CA . GLU B 1 323 ? 7.891 -38.062 -23.281 1 95.31 323 GLU B CA 1
ATOM 6217 C C . GLU B 1 323 ? 7.176 -37.625 -22 1 95.31 323 GLU B C 1
ATOM 6219 O O . GLU B 1 323 ? 5.98 -37.875 -21.828 1 95.31 323 GLU B O 1
ATOM 6224 N N . ALA B 1 324 ? 7.902 -37.031 -21.094 1 97.38 324 ALA B N 1
ATOM 6225 C CA . ALA B 1 324 ? 7.352 -36.719 -19.766 1 97.38 324 ALA B CA 1
ATOM 6226 C C . ALA B 1 324 ? 6.297 -35.625 -19.859 1 97.38 324 ALA B C 1
ATOM 6228 O O . ALA B 1 324 ? 6.555 -34.562 -20.406 1 97.38 324 ALA B O 1
ATOM 6229 N N . ASP B 1 325 ? 5.137 -35.875 -19.312 1 97.31 325 ASP B N 1
ATOM 6230 C CA . ASP B 1 325 ? 4.102 -34.844 -19.141 1 97.31 325 ASP B CA 1
ATOM 6231 C C . ASP B 1 325 ? 4.215 -34.188 -17.766 1 97.31 325 ASP B C 1
ATOM 6233 O O . ASP B 1 325 ? 3.824 -33.031 -17.594 1 97.31 325 ASP B O 1
ATOM 6237 N N . MET B 1 326 ? 4.652 -34.906 -16.828 1 98.06 326 MET B N 1
ATOM 6238 C CA . MET B 1 326 ? 4.715 -34.469 -15.438 1 98.06 326 MET B CA 1
ATOM 6239 C C . MET B 1 326 ? 5.961 -35 -14.742 1 98.06 326 MET B C 1
ATOM 6241 O O . MET B 1 326 ? 6.328 -36.188 -14.938 1 98.06 326 MET B O 1
ATOM 6245 N N . GLY B 1 327 ? 6.648 -34.125 -14.047 1 98.38 327 GLY B N 1
ATOM 6246 C CA . GLY B 1 327 ? 7.836 -34.531 -13.305 1 98.38 327 GLY B CA 1
ATOM 6247 C C . GLY B 1 327 ? 7.547 -34.875 -11.852 1 98.38 327 GLY B C 1
ATOM 6248 O O . GLY B 1 327 ? 6.398 -35.125 -11.484 1 98.38 327 GLY B O 1
ATOM 6249 N N . PRO B 1 328 ? 8.594 -35 -11.078 1 98.75 328 PRO B N 1
ATOM 6250 C CA . PRO B 1 328 ? 8.461 -35.312 -9.656 1 98.75 328 PRO B CA 1
ATOM 6251 C C . PRO B 1 328 ? 8.039 -34.125 -8.805 1 98.75 328 PRO B C 1
ATOM 6253 O O . PRO B 1 328 ? 7.977 -33 -9.312 1 98.75 328 PRO B O 1
ATOM 6256 N N . LEU B 1 329 ? 7.691 -34.406 -7.547 1 98.75 329 LEU B N 1
ATOM 6257 C CA . LEU B 1 329 ? 7.59 -33.375 -6.531 1 98.75 329 LEU B CA 1
ATOM 6258 C C . LEU B 1 329 ? 8.977 -32.906 -6.086 1 98.75 329 LEU B C 1
ATOM 6260 O O . LEU B 1 329 ? 9.969 -33.594 -6.336 1 98.75 329 LEU B O 1
ATOM 6264 N N . ILE B 1 330 ? 9.047 -31.828 -5.383 1 98.69 330 ILE B N 1
ATOM 6265 C CA . ILE B 1 330 ? 10.289 -31.094 -5.129 1 98.69 330 ILE B CA 1
ATOM 6266 C C . ILE B 1 330 ? 11.117 -31.859 -4.09 1 98.69 330 ILE B C 1
ATOM 6268 O O . ILE B 1 330 ? 12.352 -31.844 -4.148 1 98.69 330 ILE B O 1
ATOM 6272 N N . THR B 1 331 ? 10.453 -32.438 -3.088 1 98.31 331 THR B N 1
ATOM 6273 C CA . THR B 1 331 ? 11.18 -33.125 -2.014 1 98.31 331 THR B CA 1
ATOM 6274 C C . THR B 1 331 ? 10.477 -34.406 -1.614 1 98.31 331 THR B C 1
ATOM 6276 O O . THR B 1 331 ? 9.328 -34.656 -1.985 1 98.31 331 THR B O 1
ATOM 6279 N N . ARG B 1 332 ? 11.227 -35.156 -0.835 1 98 332 ARG B N 1
ATOM 6280 C CA . ARG B 1 332 ? 10.648 -36.375 -0.234 1 98 332 ARG B CA 1
ATOM 6281 C C . ARG B 1 332 ? 9.516 -36 0.72 1 98 332 ARG B C 1
ATOM 6283 O O . ARG B 1 332 ? 8.484 -36.688 0.747 1 98 332 ARG B O 1
ATOM 6290 N N . ASP B 1 333 ? 9.727 -34.969 1.472 1 97.88 333 ASP B N 1
ATOM 6291 C CA . ASP B 1 333 ? 8.703 -34.5 2.404 1 97.88 333 ASP B CA 1
ATOM 6292 C C . ASP B 1 333 ? 7.418 -34.156 1.669 1 97.88 333 ASP B C 1
ATOM 6294 O O . ASP B 1 333 ? 6.316 -34.406 2.16 1 97.88 333 ASP B O 1
ATOM 6298 N N . ALA B 1 334 ? 7.555 -33.5 0.545 1 98.12 334 ALA B N 1
ATOM 6299 C CA . ALA B 1 334 ? 6.387 -33.125 -0.258 1 98.12 334 ALA B CA 1
ATOM 6300 C C . ALA B 1 334 ? 5.652 -34.375 -0.732 1 98.12 334 ALA B C 1
ATOM 6302 O O . ALA B 1 334 ? 4.422 -34.438 -0.711 1 98.12 334 ALA B O 1
ATOM 6303 N N . LEU B 1 335 ? 6.414 -35.406 -1.155 1 98.56 335 LEU B N 1
ATOM 6304 C CA . LEU B 1 335 ? 5.816 -36.656 -1.576 1 98.56 335 LEU B CA 1
ATOM 6305 C C . LEU B 1 335 ? 5.012 -37.281 -0.442 1 98.56 335 LEU B C 1
ATOM 6307 O O . LEU B 1 335 ? 3.867 -37.688 -0.643 1 98.56 335 LEU B O 1
ATOM 6311 N N . GLU B 1 336 ? 5.602 -37.281 0.711 1 98.31 336 GLU B N 1
ATOM 6312 C CA . GLU B 1 336 ? 4.93 -37.875 1.87 1 98.31 336 GLU B CA 1
ATOM 6313 C C . GLU B 1 336 ? 3.668 -37.062 2.225 1 98.31 336 GLU B C 1
ATOM 6315 O O . GLU B 1 336 ? 2.627 -37.656 2.52 1 98.31 336 GLU B O 1
ATOM 6320 N N . ARG B 1 337 ? 3.77 -35.812 2.188 1 98 337 ARG B N 1
ATOM 6321 C CA . ARG B 1 337 ? 2.639 -34.938 2.496 1 98 337 ARG B CA 1
ATOM 6322 C C . ARG B 1 337 ? 1.499 -35.156 1.505 1 98 337 ARG B C 1
ATOM 6324 O O . ARG B 1 337 ? 0.353 -35.375 1.905 1 98 337 ARG B O 1
ATOM 6331 N N . VAL B 1 338 ? 1.778 -35.125 0.232 1 98.5 338 VAL B N 1
ATOM 6332 C CA . VAL B 1 338 ? 0.761 -35.281 -0.802 1 98.5 338 VAL B CA 1
ATOM 6333 C C . VAL B 1 338 ? 0.122 -36.688 -0.684 1 98.5 338 VAL B C 1
ATOM 6335 O O . VAL B 1 338 ? -1.101 -36.812 -0.773 1 98.5 338 VAL B O 1
ATOM 6338 N N . THR B 1 339 ? 0.949 -37.656 -0.439 1 98.44 339 THR B N 1
ATOM 6339 C CA . THR B 1 339 ? 0.462 -39.031 -0.265 1 98.44 339 THR B CA 1
ATOM 6340 C C . THR B 1 339 ? -0.529 -39.094 0.893 1 98.44 339 THR B C 1
ATOM 6342 O O . THR B 1 339 ? -1.538 -39.812 0.808 1 98.44 339 THR B O 1
ATOM 6345 N N . SER B 1 340 ? -0.255 -38.375 1.883 1 98.38 340 SER B N 1
ATOM 6346 C CA . SER B 1 340 ? -1.107 -38.406 3.066 1 98.38 340 SER B CA 1
ATOM 6347 C C . SER B 1 340 ? -2.494 -37.844 2.764 1 98.38 340 SER B C 1
ATOM 6349 O O . SER B 1 340 ? -3.49 -38.281 3.33 1 98.38 340 SER B O 1
ATOM 6351 N N . TYR B 1 341 ? -2.637 -36.844 1.91 1 98.12 341 TYR B N 1
ATOM 6352 C CA . TYR B 1 341 ? -3.932 -36.312 1.521 1 98.12 341 TYR B CA 1
ATOM 6353 C C . TYR B 1 341 ? -4.746 -37.344 0.743 1 98.12 341 TYR B C 1
ATOM 6355 O O . TYR B 1 341 ? -5.957 -37.438 0.936 1 98.12 341 TYR B O 1
ATOM 6363 N N . VAL B 1 342 ? -4.078 -38.031 -0.124 1 97.94 342 VAL B N 1
ATOM 6364 C CA . VAL B 1 342 ? -4.742 -39.062 -0.93 1 97.94 342 VAL B CA 1
ATOM 6365 C C . VAL B 1 342 ? -5.215 -40.188 -0.033 1 97.94 342 VAL B C 1
ATOM 6367 O O . VAL B 1 342 ? -6.348 -40.688 -0.168 1 97.94 342 VAL B O 1
ATOM 6370 N N . ASP B 1 343 ? -4.371 -40.531 0.903 1 96.62 343 ASP B N 1
ATOM 6371 C CA . ASP B 1 343 ? -4.664 -41.594 1.837 1 96.62 343 ASP B CA 1
ATOM 6372 C C . ASP B 1 343 ? -5.922 -41.312 2.648 1 96.62 343 ASP B C 1
ATOM 6374 O O . ASP B 1 343 ? -6.746 -42.188 2.881 1 96.62 343 ASP B O 1
ATOM 6378 N N . SER B 1 344 ? -6.086 -40.094 3.012 1 96.31 344 SER B N 1
ATOM 6379 C CA . SER B 1 344 ? -7.133 -39.781 3.969 1 96.31 344 SER B CA 1
ATOM 6380 C C . SER B 1 344 ? -8.422 -39.375 3.258 1 96.31 344 SER B C 1
ATOM 6382 O O . SER B 1 344 ? -9.484 -39.281 3.885 1 96.31 344 SER B O 1
ATOM 6384 N N . ALA B 1 345 ? -8.43 -39.156 1.962 1 96.38 345 ALA B N 1
ATOM 6385 C CA . ALA B 1 345 ? -9.539 -38.562 1.223 1 96.38 345 ALA B CA 1
ATOM 6386 C C . ALA B 1 345 ? -10.797 -39.406 1.352 1 96.38 345 ALA B C 1
ATOM 6388 O O . ALA B 1 345 ? -11.883 -38.875 1.627 1 96.38 345 ALA B O 1
ATOM 6389 N N . ALA B 1 346 ? -10.641 -40.719 1.221 1 94.62 346 ALA B N 1
ATOM 6390 C CA . ALA B 1 346 ? -11.797 -41.594 1.285 1 94.62 346 ALA B CA 1
ATOM 6391 C C . ALA B 1 346 ? -12.359 -41.656 2.703 1 94.62 346 ALA B C 1
ATOM 6393 O O . ALA B 1 346 ? -13.57 -41.75 2.893 1 94.62 346 ALA B O 1
ATOM 6394 N N . GLN B 1 347 ? -11.508 -41.625 3.652 1 96.12 347 GLN B N 1
ATOM 6395 C CA . GLN B 1 347 ? -11.922 -41.656 5.051 1 96.12 347 GLN B CA 1
ATOM 6396 C C . GLN B 1 347 ? -12.727 -40.438 5.434 1 96.12 347 GLN B C 1
ATOM 6398 O O . GLN B 1 347 ? -13.586 -40.5 6.312 1 96.12 347 GLN B O 1
ATOM 6403 N N . GLU B 1 348 ? -12.469 -39.438 4.742 1 96.75 348 GLU B N 1
ATOM 6404 C CA . GLU B 1 348 ? -13.141 -38.156 5.059 1 96.75 348 GLU B CA 1
ATOM 6405 C C . GLU B 1 348 ? -14.422 -38 4.242 1 96.75 348 GLU B C 1
ATOM 6407 O O . GLU B 1 348 ? -15.102 -37 4.336 1 96.75 348 GLU B O 1
ATOM 6412 N N . GLY B 1 349 ? -14.727 -38.938 3.461 1 97 349 GLY B N 1
ATOM 6413 C CA . GLY B 1 349 ? -16 -38.938 2.77 1 97 349 GLY B CA 1
ATOM 6414 C C . GLY B 1 349 ? -15.867 -38.719 1.272 1 97 349 GLY B C 1
ATOM 6415 O O . GLY B 1 349 ? -16.859 -38.781 0.542 1 97 349 GLY B O 1
ATOM 6416 N N . GLY B 1 350 ? -14.68 -38.531 0.727 1 98 350 GLY B N 1
ATOM 6417 C CA . GLY B 1 350 ? -14.461 -38.375 -0.703 1 98 350 GLY B CA 1
ATOM 6418 C C . GLY B 1 350 ? -14.398 -39.719 -1.438 1 98 350 GLY B C 1
ATOM 6419 O O . GLY B 1 350 ? -14.211 -40.75 -0.82 1 98 350 GLY B O 1
ATOM 6420 N N . THR B 1 351 ? -14.656 -39.656 -2.697 1 98.56 351 THR B N 1
ATOM 6421 C CA . THR B 1 351 ? -14.492 -40.844 -3.555 1 98.56 351 THR B CA 1
ATOM 6422 C C . THR B 1 351 ? -13.203 -40.75 -4.363 1 98.56 351 THR B C 1
ATOM 6424 O O . THR B 1 351 ? -13.078 -39.875 -5.242 1 98.56 351 THR B O 1
ATOM 6427 N N . LEU B 1 352 ? -12.25 -41.562 -4.043 1 98.5 352 LEU B N 1
ATOM 6428 C CA . LEU B 1 352 ? -11.008 -41.594 -4.797 1 98.5 352 LEU B CA 1
ATOM 6429 C C . LEU B 1 352 ? -11.211 -42.25 -6.156 1 98.5 352 LEU B C 1
ATOM 6431 O O . LEU B 1 352 ? -11.25 -43.5 -6.258 1 98.5 352 LEU B O 1
ATOM 6435 N N . VAL B 1 353 ? -11.328 -41.469 -7.227 1 98.19 353 VAL B N 1
ATOM 6436 C CA . VAL B 1 353 ? -11.688 -42 -8.547 1 98.19 353 VAL B CA 1
ATOM 6437 C C . VAL B 1 353 ? -10.422 -42.344 -9.328 1 98.19 353 VAL B C 1
ATOM 6439 O O . VAL B 1 353 ? -10.445 -43.188 -10.219 1 98.19 353 VAL B O 1
ATOM 6442 N N . LEU B 1 354 ? -9.375 -41.625 -9.125 1 98.5 354 LEU B N 1
ATOM 6443 C CA . LEU B 1 354 ? -8.047 -41.906 -9.656 1 98.5 354 LEU B CA 1
ATOM 6444 C C . LEU B 1 354 ? -6.992 -41.844 -8.562 1 98.5 354 LEU B C 1
ATOM 6446 O O . LEU B 1 354 ? -6.887 -40.844 -7.855 1 98.5 354 LEU B O 1
ATOM 6450 N N . ASP B 1 355 ? -6.23 -42.875 -8.367 1 98.5 355 ASP B N 1
ATOM 6451 C CA . ASP B 1 355 ? -5.23 -43 -7.316 1 98.5 355 ASP B CA 1
ATOM 6452 C C . ASP B 1 355 ? -3.818 -42.812 -7.875 1 98.5 355 ASP B C 1
ATOM 6454 O O . ASP B 1 355 ? -3.281 -43.75 -8.508 1 98.5 355 ASP B O 1
ATOM 6458 N N . GLY B 1 356 ? -3.271 -41.656 -7.605 1 98.12 356 GLY B N 1
ATOM 6459 C CA . GLY B 1 356 ? -1.947 -41.344 -8.125 1 98.12 356 GLY B CA 1
ATOM 6460 C C . GLY B 1 356 ? -0.863 -42.219 -7.551 1 98.12 356 GLY B C 1
ATOM 6461 O O . GLY B 1 356 ? 0.237 -42.312 -8.102 1 98.12 356 GLY B O 1
ATOM 6462 N N . ARG B 1 357 ? -1.045 -43 -6.438 1 95.81 357 ARG B N 1
ATOM 6463 C CA . ARG B 1 357 ? -0.082 -43.906 -5.789 1 95.81 357 ARG B CA 1
ATOM 6464 C C . ARG B 1 357 ? 0.133 -45.156 -6.609 1 95.81 357 ARG B C 1
ATOM 6466 O O . ARG B 1 357 ? 1.142 -45.844 -6.441 1 95.81 357 ARG B O 1
ATOM 6473 N N . THR B 1 358 ? -0.819 -45.344 -7.469 1 97.06 358 THR B N 1
ATOM 6474 C CA . THR B 1 358 ? -0.743 -46.594 -8.242 1 97.06 358 THR B CA 1
ATOM 6475 C C . THR B 1 358 ? -0.374 -46.281 -9.695 1 97.06 358 THR B C 1
ATOM 6477 O O . THR B 1 358 ? -0.403 -47.188 -10.547 1 97.06 358 THR B O 1
ATOM 6480 N N . HIS B 1 359 ? -0.171 -45.125 -9.992 1 97.31 359 HIS B N 1
ATOM 6481 C CA . HIS B 1 359 ? 0.24 -44.719 -11.336 1 97.31 359 HIS B CA 1
ATOM 6482 C C . HIS B 1 359 ? 1.607 -45.312 -11.688 1 97.31 359 HIS B C 1
ATOM 6484 O O . HIS B 1 359 ? 2.4 -45.625 -10.797 1 97.31 359 HIS B O 1
ATOM 6490 N N . ASP B 1 360 ? 1.877 -45.5 -12.953 1 97.81 360 ASP B N 1
ATOM 6491 C CA . ASP B 1 360 ? 3.207 -45.906 -13.406 1 97.81 360 ASP B CA 1
ATOM 6492 C C . ASP B 1 360 ? 4.195 -44.75 -13.297 1 97.81 360 ASP B C 1
ATOM 6494 O O . ASP B 1 360 ? 4.184 -43.844 -14.133 1 97.81 360 ASP B O 1
ATOM 6498 N N . VAL B 1 361 ? 4.98 -44.812 -12.328 1 97.88 361 VAL B N 1
ATOM 6499 C CA . VAL B 1 361 ? 5.988 -43.781 -12.094 1 97.88 361 VAL B CA 1
ATOM 6500 C C . VAL B 1 361 ? 7.352 -44.438 -11.859 1 97.88 361 VAL B C 1
ATOM 6502 O O . VAL B 1 361 ? 7.43 -45.625 -11.531 1 97.88 361 VAL B O 1
ATOM 6505 N N . PRO B 1 362 ? 8.438 -43.656 -12.062 1 97.62 362 PRO B N 1
ATOM 6506 C CA . PRO B 1 362 ? 9.766 -44.219 -11.766 1 97.62 362 PRO B CA 1
ATOM 6507 C C . PRO B 1 362 ? 9.898 -44.656 -10.32 1 97.62 362 PRO B C 1
ATOM 6509 O O . PRO B 1 362 ? 9.281 -44.094 -9.422 1 97.62 362 PRO B O 1
ATOM 6512 N N . THR B 1 363 ? 10.828 -45.594 -10.055 1 94.88 363 THR B N 1
ATOM 6513 C CA . THR B 1 363 ? 11.031 -46.156 -8.727 1 94.88 363 THR B CA 1
ATOM 6514 C C . THR B 1 363 ? 11.898 -45.219 -7.879 1 94.88 363 THR B C 1
ATOM 6516 O O . THR B 1 363 ? 11.766 -45.188 -6.652 1 94.88 363 THR B O 1
ATOM 6519 N N . GLU B 1 364 ? 12.734 -44.562 -8.539 1 96.06 364 GLU B N 1
ATOM 6520 C CA . GLU B 1 364 ? 13.586 -43.594 -7.855 1 96.06 364 GLU B CA 1
ATOM 6521 C C . GLU B 1 364 ? 13.023 -42.156 -7.992 1 96.06 364 GLU B C 1
ATOM 6523 O O . GLU B 1 364 ? 12.281 -41.875 -8.93 1 96.06 364 GLU B O 1
ATOM 6528 N N . GLY B 1 365 ? 13.391 -41.312 -7.012 1 98.06 365 GLY B N 1
ATOM 6529 C CA . GLY B 1 365 ? 12.938 -39.906 -7.055 1 98.06 365 GLY B CA 1
ATOM 6530 C C . GLY B 1 365 ? 11.633 -39.688 -6.312 1 98.06 365 GLY B C 1
ATOM 6531 O O . GLY B 1 365 ? 11.133 -40.594 -5.637 1 98.06 365 GLY B O 1
ATOM 6532 N N . PHE B 1 366 ? 11.125 -38.531 -6.379 1 98.75 366 PHE B N 1
ATOM 6533 C CA . PHE B 1 366 ? 9.977 -38.125 -5.57 1 98.75 366 PHE B CA 1
ATOM 6534 C C . PHE B 1 366 ? 8.719 -38.031 -6.422 1 98.75 366 PHE B C 1
ATOM 6536 O O . PHE B 1 366 ? 8.094 -36.969 -6.516 1 98.75 366 PHE B O 1
ATOM 6543 N N . PHE B 1 367 ? 8.336 -39.188 -7.012 1 98.75 367 PHE B N 1
ATOM 6544 C CA . PHE B 1 367 ? 7.266 -39.219 -8.008 1 98.75 367 PHE B CA 1
ATOM 6545 C C . PHE B 1 367 ? 5.961 -39.688 -7.375 1 98.75 367 PHE B C 1
ATOM 6547 O O . PHE B 1 367 ? 5.965 -40.562 -6.492 1 98.75 367 PHE B O 1
ATOM 6554 N N . ILE B 1 368 ? 4.887 -39.156 -7.789 1 98.62 368 ILE B N 1
ATOM 6555 C CA . ILE B 1 368 ? 3.525 -39.625 -7.57 1 98.62 368 ILE B CA 1
ATOM 6556 C C . ILE B 1 368 ? 2.654 -39.281 -8.773 1 98.62 368 ILE B C 1
ATOM 6558 O O . ILE B 1 368 ? 2.93 -38.312 -9.477 1 98.62 368 ILE B O 1
ATOM 6562 N N . GLY B 1 369 ? 1.716 -40.031 -9.148 1 98.56 369 GLY B N 1
ATOM 6563 C CA . GLY B 1 369 ? 0.816 -39.75 -10.25 1 98.56 369 GLY B CA 1
ATOM 6564 C C . GLY B 1 369 ? -0.327 -38.812 -9.867 1 98.56 369 GLY B C 1
ATOM 6565 O O . GLY B 1 369 ? -0.44 -38.406 -8.711 1 98.56 369 GLY B O 1
ATOM 6566 N N . PRO B 1 370 ? -1.212 -38.469 -10.875 1 98.75 370 PRO B N 1
ATOM 6567 C CA . PRO B 1 370 ? -2.385 -37.625 -10.617 1 98.75 370 PRO B CA 1
ATOM 6568 C C . PRO B 1 370 ? -3.459 -38.344 -9.805 1 98.75 370 PRO B C 1
ATOM 6570 O O . PRO B 1 370 ? -3.709 -39.531 -10.031 1 98.75 370 PRO B O 1
ATOM 6573 N N . SER B 1 371 ? -3.982 -37.656 -8.844 1 98.88 371 SER B N 1
ATOM 6574 C CA . SER B 1 371 ? -5.121 -38.188 -8.102 1 98.88 371 SER B CA 1
ATOM 6575 C C . SER B 1 371 ? -6.355 -37.312 -8.281 1 98.88 371 SER B C 1
ATOM 6577 O O . SER B 1 371 ? -6.242 -36.094 -8.406 1 98.88 371 SER B O 1
ATOM 6579 N N . ILE B 1 372 ? -7.508 -37.938 -8.352 1 98.88 372 ILE B N 1
ATOM 6580 C CA . ILE B 1 372 ? -8.781 -37.219 -8.43 1 98.88 372 ILE B CA 1
ATOM 6581 C C . ILE B 1 372 ? -9.719 -37.75 -7.34 1 98.88 372 ILE B C 1
ATOM 6583 O O . ILE B 1 372 ? -9.938 -38.938 -7.211 1 98.88 372 ILE B O 1
ATOM 6587 N N . VAL B 1 373 ? -10.172 -36.844 -6.516 1 98.88 373 VAL B N 1
ATOM 6588 C CA . VAL B 1 373 ? -11.125 -37.156 -5.453 1 98.88 373 VAL B CA 1
ATOM 6589 C C . VAL B 1 373 ? -12.469 -36.5 -5.742 1 98.88 373 VAL B C 1
ATOM 6591 O O . VAL B 1 373 ? -12.555 -35.25 -5.801 1 98.88 373 VAL B O 1
ATOM 6594 N N . ASP B 1 374 ? -13.516 -37.219 -5.945 1 98.75 374 ASP B N 1
ATOM 6595 C CA . ASP B 1 374 ? -14.867 -36.75 -6.199 1 98.75 374 ASP B CA 1
ATOM 6596 C C . ASP B 1 374 ? -15.664 -36.656 -4.898 1 98.75 374 ASP B C 1
ATOM 6598 O O . ASP B 1 374 ? -15.25 -37.188 -3.867 1 98.75 374 ASP B O 1
ATOM 6602 N N . HIS B 1 375 ? -16.766 -35.812 -4.941 1 98.56 375 HIS B N 1
ATOM 6603 C CA . HIS B 1 375 ? -17.672 -35.594 -3.82 1 98.56 375 HIS B CA 1
ATOM 6604 C C . HIS B 1 375 ? -16.953 -34.969 -2.631 1 98.56 375 HIS B C 1
ATOM 6606 O O . HIS B 1 375 ? -17.125 -35.406 -1.492 1 98.56 375 HIS B O 1
ATOM 6612 N N . VAL B 1 376 ? -16.062 -34.125 -2.912 1 98.69 376 VAL B N 1
ATOM 6613 C CA . VAL B 1 376 ? -15.336 -33.406 -1.882 1 98.69 376 VAL B CA 1
ATOM 6614 C C . VAL B 1 376 ? -16.219 -32.281 -1.331 1 98.69 376 VAL B C 1
ATOM 6616 O O . VAL B 1 376 ? -17.031 -31.703 -2.055 1 98.69 376 VAL B O 1
ATOM 6619 N N . ARG B 1 377 ? -16.078 -31.922 -0.063 1 97.81 377 ARG B N 1
ATOM 6620 C CA . ARG B 1 377 ? -16.797 -30.844 0.618 1 97.81 377 ARG B CA 1
ATOM 6621 C C . ARG B 1 377 ? -15.883 -30.078 1.556 1 97.81 377 ARG B C 1
ATOM 6623 O O . ARG B 1 377 ? -14.867 -30.594 2.01 1 97.81 377 ARG B O 1
ATOM 6630 N N . PRO B 1 378 ? -16.266 -28.781 1.834 1 97.94 378 PRO B N 1
ATOM 6631 C CA . PRO B 1 378 ? -15.539 -28.062 2.885 1 97.94 378 PRO B CA 1
ATOM 6632 C C . PRO B 1 378 ? -15.461 -28.859 4.188 1 97.94 378 PRO B C 1
ATOM 6634 O O . PRO B 1 378 ? -16.438 -29.516 4.578 1 97.94 378 PRO B O 1
ATOM 6637 N N . GLY B 1 379 ? -14.383 -28.766 4.875 1 97.38 379 GLY B N 1
ATOM 6638 C CA . GLY B 1 379 ? -14.156 -29.547 6.078 1 97.38 379 GLY B CA 1
ATOM 6639 C C . GLY B 1 379 ? -13.203 -30.703 5.863 1 97.38 379 GLY B C 1
ATOM 6640 O O . GLY B 1 379 ? -12.617 -31.219 6.816 1 97.38 379 GLY B O 1
ATOM 6641 N N . MET B 1 380 ? -13.102 -31.188 4.566 1 98 380 MET B N 1
ATOM 6642 C CA . MET B 1 380 ? -12.117 -32.188 4.199 1 98 380 MET B CA 1
ATOM 6643 C C . MET B 1 380 ? -10.742 -31.562 3.992 1 98 380 MET B C 1
ATOM 6645 O O . MET B 1 380 ? -10.633 -30.469 3.438 1 98 380 MET B O 1
ATOM 6649 N N . LYS B 1 381 ? -9.656 -32.25 4.305 1 97.88 381 LYS B N 1
ATOM 6650 C CA . LYS B 1 381 ? -8.297 -31.719 4.164 1 97.88 381 LYS B CA 1
ATOM 6651 C C . LYS B 1 381 ? -7.969 -31.422 2.703 1 97.88 381 LYS B C 1
ATOM 6653 O O . LYS B 1 381 ? -7.309 -30.438 2.396 1 97.88 381 LYS B O 1
ATOM 6658 N N . VAL B 1 382 ? -8.477 -32.281 1.822 1 98.06 382 VAL B N 1
ATOM 6659 C CA . VAL B 1 382 ? -8.188 -32.125 0.399 1 98.06 382 VAL B CA 1
ATOM 6660 C C . VAL B 1 382 ? -8.812 -30.828 -0.119 1 98.06 382 VAL B C 1
ATOM 6662 O O . VAL B 1 382 ? -8.406 -30.312 -1.166 1 98.06 382 VAL B O 1
ATOM 6665 N N . TYR B 1 383 ? -9.82 -30.297 0.589 1 98.31 383 TYR B N 1
ATOM 6666 C CA . TYR B 1 383 ? -10.445 -29.031 0.201 1 98.31 383 TYR B CA 1
ATOM 6667 C C . TYR B 1 383 ? -9.828 -27.875 0.96 1 98.31 383 TYR B C 1
ATOM 6669 O O . TYR B 1 383 ? -9.516 -26.828 0.369 1 98.31 383 TYR B O 1
ATOM 6677 N N . ASP B 1 384 ? -9.609 -28.031 2.229 1 97.44 384 ASP B N 1
ATOM 6678 C CA . ASP B 1 384 ? -9.305 -26.922 3.119 1 97.44 384 ASP B CA 1
ATOM 6679 C C . ASP B 1 384 ? -7.836 -26.516 2.996 1 97.44 384 ASP B C 1
ATOM 6681 O O . ASP B 1 384 ? -7.504 -25.328 3.123 1 97.44 384 ASP B O 1
ATOM 6685 N N . ASP B 1 385 ? -6.938 -27.438 2.746 1 97.25 385 ASP B N 1
ATOM 6686 C CA . ASP B 1 385 ? -5.504 -27.172 2.773 1 97.25 385 ASP B CA 1
ATOM 6687 C C . ASP B 1 385 ? -4.965 -26.938 1.364 1 97.25 385 ASP B C 1
ATOM 6689 O O . ASP B 1 385 ? -5.469 -27.5 0.396 1 97.25 385 ASP B O 1
ATOM 6693 N N . GLU B 1 386 ? -4.039 -26.047 1.211 1 97.56 386 GLU B N 1
ATOM 6694 C CA . GLU B 1 386 ? -3.225 -26.047 -0.001 1 97.56 386 GLU B CA 1
ATOM 6695 C C . GLU B 1 386 ? -2.318 -27.266 -0.062 1 97.56 386 GLU B C 1
ATOM 6697 O O . GLU B 1 386 ? -1.371 -27.375 0.717 1 97.56 386 GLU B O 1
ATOM 6702 N N . ILE B 1 387 ? -2.594 -28.109 -0.963 1 97.25 387 ILE B N 1
ATOM 6703 C CA . ILE B 1 387 ? -1.888 -29.375 -1.064 1 97.25 387 ILE B CA 1
ATOM 6704 C C . ILE B 1 387 ? -0.553 -29.172 -1.776 1 97.25 387 ILE B C 1
ATOM 6706 O O . ILE B 1 387 ? 0.479 -29.672 -1.331 1 97.25 387 ILE B O 1
ATOM 6710 N N . PHE B 1 388 ? -0.57 -28.375 -2.811 1 97.94 388 PHE B N 1
ATOM 6711 C CA . PHE B 1 388 ? 0.613 -28.109 -3.621 1 97.94 388 PHE B CA 1
ATOM 6712 C C . PHE B 1 388 ? 1.191 -29.406 -4.176 1 97.94 388 PHE B C 1
ATOM 6714 O O . PHE B 1 388 ? 2.379 -29.688 -4 1 97.94 388 PHE B O 1
ATOM 6721 N N . GLY B 1 389 ? 0.404 -30.172 -4.824 1 98.5 389 GLY B N 1
ATOM 6722 C CA . GLY B 1 389 ? 0.642 -31.469 -5.43 1 98.5 389 GLY B CA 1
ATOM 6723 C C . GLY B 1 389 ? -0.412 -31.859 -6.453 1 98.5 389 GLY B C 1
ATOM 6724 O O . GLY B 1 389 ? -1.393 -31.141 -6.641 1 98.5 389 GLY B O 1
ATOM 6725 N N . PRO B 1 390 ? -0.217 -32.969 -7.109 1 98.69 390 PRO B N 1
ATOM 6726 C CA . PRO B 1 390 ? -1.093 -33.344 -8.227 1 98.69 390 PRO B CA 1
ATOM 6727 C C . PRO B 1 390 ? -2.373 -34.031 -7.77 1 98.69 390 PRO B C 1
ATOM 6729 O O . PRO B 1 390 ? -2.605 -35.188 -8.117 1 98.69 390 PRO B O 1
ATOM 6732 N N . VAL B 1 391 ? -3.201 -33.312 -7.055 1 98.88 391 VAL B N 1
ATOM 6733 C CA . VAL B 1 391 ? -4.484 -33.781 -6.559 1 98.88 391 VAL B CA 1
ATOM 6734 C C . VAL B 1 391 ? -5.594 -32.812 -6.965 1 98.88 391 VAL B C 1
ATOM 6736 O O . VAL B 1 391 ? -5.531 -31.625 -6.648 1 98.88 391 VAL B O 1
ATOM 6739 N N . LEU B 1 392 ? -6.586 -33.281 -7.668 1 98.88 392 LEU B N 1
ATOM 6740 C CA . LEU B 1 392 ? -7.75 -32.5 -8.055 1 98.88 392 LEU B CA 1
ATOM 6741 C C . LEU B 1 392 ? -8.984 -32.938 -7.273 1 98.88 392 LEU B C 1
ATOM 6743 O O . LEU B 1 392 ? -9.375 -34.094 -7.312 1 98.88 392 LEU B O 1
ATOM 6747 N N . ALA B 1 393 ? -9.508 -32.031 -6.52 1 98.88 393 ALA B N 1
ATOM 6748 C CA . ALA B 1 393 ? -10.773 -32.25 -5.824 1 98.88 393 ALA B CA 1
ATOM 6749 C C . ALA B 1 393 ? -11.961 -31.797 -6.691 1 98.88 393 ALA B C 1
ATOM 6751 O O . ALA B 1 393 ? -11.898 -30.766 -7.359 1 98.88 393 ALA B O 1
ATOM 6752 N N . ILE B 1 394 ? -12.992 -32.594 -6.719 1 98.88 394 ILE B N 1
ATOM 6753 C CA . ILE B 1 394 ? -14.211 -32.25 -7.434 1 98.88 394 ILE B CA 1
ATOM 6754 C C . ILE B 1 394 ? -15.344 -32.031 -6.438 1 98.88 394 ILE B C 1
ATOM 6756 O O . ILE B 1 394 ? -15.664 -32.906 -5.637 1 98.88 394 ILE B O 1
ATOM 6760 N N . VAL B 1 395 ? -15.859 -30.844 -6.438 1 98.88 395 VAL B N 1
ATOM 6761 C CA . VAL B 1 395 ? -17.016 -30.469 -5.633 1 98.88 395 VAL B CA 1
ATOM 6762 C C . VAL B 1 395 ? -18.25 -30.328 -6.531 1 98.88 395 VAL B C 1
ATOM 6764 O O . VAL B 1 395 ? -18.172 -29.719 -7.602 1 98.88 395 VAL B O 1
ATOM 6767 N N . ARG B 1 396 ? -19.328 -30.938 -6.152 1 98.69 396 ARG B N 1
ATOM 6768 C CA . ARG B 1 396 ? -20.594 -30.844 -6.895 1 98.69 396 ARG B CA 1
ATOM 6769 C C . ARG B 1 396 ? -21.578 -29.922 -6.184 1 98.69 396 ARG B C 1
ATOM 6771 O O . ARG B 1 396 ? -21.797 -30.047 -4.977 1 98.69 396 ARG B O 1
ATOM 6778 N N . VAL B 1 397 ? -22.094 -28.938 -6.883 1 98.69 397 VAL B N 1
ATOM 6779 C CA . VAL B 1 397 ? -23.094 -28.031 -6.332 1 98.69 397 VAL B CA 1
ATOM 6780 C C . VAL B 1 397 ? -24.297 -27.953 -7.277 1 98.69 397 VAL B C 1
ATOM 6782 O O . VAL B 1 397 ? -24.203 -28.312 -8.453 1 98.69 397 VAL B O 1
ATOM 6785 N N . ASP B 1 398 ? -25.422 -27.375 -6.789 1 98.06 398 ASP B N 1
ATOM 6786 C CA . ASP B 1 398 ? -26.656 -27.375 -7.574 1 98.06 398 ASP B CA 1
ATOM 6787 C C . ASP B 1 398 ? -26.75 -26.109 -8.438 1 98.06 398 ASP B C 1
ATOM 6789 O O . ASP B 1 398 ? -27.281 -26.156 -9.547 1 98.06 398 ASP B O 1
ATOM 6793 N N . THR B 1 399 ? -26.281 -24.969 -7.863 1 98.12 399 THR B N 1
ATOM 6794 C CA . THR B 1 399 ? -26.578 -23.703 -8.523 1 98.12 399 THR B CA 1
ATOM 6795 C C . THR B 1 399 ? -25.312 -22.859 -8.633 1 98.12 399 THR B C 1
ATOM 6797 O O . THR B 1 399 ? -24.312 -23.125 -7.965 1 98.12 399 THR B O 1
ATOM 6800 N N . TYR B 1 400 ? -25.422 -21.828 -9.523 1 98.12 400 TYR B N 1
ATOM 6801 C CA . TYR B 1 400 ? -24.391 -20.797 -9.641 1 98.12 400 TYR B CA 1
ATOM 6802 C C . TYR B 1 400 ? -24.125 -20.141 -8.289 1 98.12 400 TYR B C 1
ATOM 6804 O O . TYR B 1 400 ? -22.969 -19.953 -7.898 1 98.12 400 TYR B O 1
ATOM 6812 N N . GLU B 1 401 ? -25.141 -19.797 -7.559 1 98.12 401 GLU B N 1
ATOM 6813 C CA . GLU B 1 401 ? -25.031 -19.109 -6.27 1 98.12 401 GLU B CA 1
ATOM 6814 C C . GLU B 1 401 ? -24.266 -19.969 -5.266 1 98.12 401 GLU B C 1
ATOM 6816 O O . GLU B 1 401 ? -23.453 -19.453 -4.496 1 98.12 401 GLU B O 1
ATOM 6821 N N . ASP B 1 402 ? -24.5 -21.25 -5.332 1 98.56 402 ASP B N 1
ATOM 6822 C CA . ASP B 1 402 ? -23.781 -22.156 -4.449 1 98.56 402 ASP B CA 1
ATOM 6823 C C . ASP B 1 402 ? -22.281 -22.141 -4.738 1 98.56 402 ASP B C 1
ATOM 6825 O O . ASP B 1 402 ? -21.469 -22.172 -3.816 1 98.56 402 ASP B O 1
ATOM 6829 N N . ALA B 1 403 ? -21.938 -22.125 -6.004 1 98.75 403 ALA B N 1
ATOM 6830 C CA . ALA B 1 403 ? -20.531 -22.094 -6.406 1 98.75 403 ALA B CA 1
ATOM 6831 C C . ALA B 1 403 ? -19.859 -20.828 -5.922 1 98.75 403 ALA B C 1
ATOM 6833 O O . ALA B 1 403 ? -18.75 -20.875 -5.363 1 98.75 403 ALA B O 1
ATOM 6834 N N . VAL B 1 404 ? -20.531 -19.688 -6.094 1 98.62 404 VAL B N 1
ATOM 6835 C CA . VAL B 1 404 ? -19.969 -18.406 -5.703 1 98.62 404 VAL B CA 1
ATOM 6836 C C . VAL B 1 404 ? -19.797 -18.344 -4.188 1 98.62 404 VAL B C 1
ATOM 6838 O O . VAL B 1 404 ? -18.75 -17.922 -3.695 1 98.62 404 VAL B O 1
ATOM 6841 N N . ASN B 1 405 ? -20.812 -18.781 -3.461 1 98.31 405 ASN B N 1
ATOM 6842 C CA . ASN B 1 405 ? -20.734 -18.797 -2.004 1 98.31 405 ASN B CA 1
ATOM 6843 C C . ASN B 1 405 ? -19.578 -19.688 -1.521 1 98.31 405 ASN B C 1
ATOM 6845 O O . ASN B 1 405 ? -18.859 -19.328 -0.585 1 98.31 405 ASN B O 1
ATOM 6849 N N . LEU B 1 406 ? -19.453 -20.828 -2.166 1 98.5 406 LEU B N 1
ATOM 6850 C CA . LEU B 1 406 ? -18.391 -21.766 -1.843 1 98.5 406 LEU B CA 1
ATOM 6851 C C . LEU B 1 406 ? -17.031 -21.094 -1.962 1 98.5 406 LEU B C 1
ATOM 6853 O O . LEU B 1 406 ? -16.188 -21.203 -1.064 1 98.5 406 LEU B O 1
ATOM 6857 N N . ILE B 1 407 ? -16.797 -20.406 -3.006 1 98.56 407 ILE B N 1
ATOM 6858 C CA . ILE B 1 407 ? -15.516 -19.781 -3.301 1 98.56 407 ILE B CA 1
ATOM 6859 C C . ILE B 1 407 ? -15.297 -18.594 -2.355 1 98.56 407 ILE B C 1
ATOM 6861 O O . ILE B 1 407 ? -14.219 -18.453 -1.772 1 98.56 407 ILE B O 1
ATOM 6865 N N . ASN B 1 408 ? -16.312 -17.75 -2.176 1 97.94 408 ASN B N 1
ATOM 6866 C CA . ASN B 1 408 ? -16.188 -16.531 -1.366 1 97.94 408 ASN B CA 1
ATOM 6867 C C . ASN B 1 408 ? -15.961 -16.875 0.105 1 97.94 408 ASN B C 1
ATOM 6869 O O . ASN B 1 408 ? -15.359 -16.078 0.836 1 97.94 408 ASN B O 1
ATOM 6873 N N . GLU B 1 409 ? -16.344 -18.047 0.507 1 97.38 409 GLU B N 1
ATOM 6874 C CA . GLU B 1 409 ? -16.172 -18.453 1.897 1 97.38 409 GLU B CA 1
ATOM 6875 C C . GLU B 1 409 ? -14.797 -19.062 2.137 1 97.38 409 GLU B C 1
ATOM 6877 O O . GLU B 1 409 ? -14.383 -19.234 3.285 1 97.38 409 GLU B O 1
ATOM 6882 N N . ASN B 1 410 ? -14.125 -19.344 1.06 1 97.5 410 ASN B N 1
ATOM 6883 C CA . ASN B 1 410 ? -12.773 -19.875 1.193 1 97.5 410 ASN B CA 1
ATOM 6884 C C . ASN B 1 410 ? -11.797 -18.812 1.703 1 97.5 410 ASN B C 1
ATOM 6886 O O . ASN B 1 410 ? -11.883 -17.656 1.315 1 97.5 410 ASN B O 1
ATOM 6890 N N . ARG B 1 411 ? -10.852 -19.172 2.531 1 95.94 411 ARG B N 1
ATOM 6891 C CA . ARG B 1 411 ? -9.93 -18.219 3.131 1 95.94 411 ARG B CA 1
ATOM 6892 C C . ARG B 1 411 ? -8.922 -17.719 2.104 1 95.94 411 ARG B C 1
ATOM 6894 O O . ARG B 1 411 ? -8.305 -16.656 2.297 1 95.94 411 ARG B O 1
ATOM 6901 N N . PHE B 1 412 ? -8.648 -18.516 1.073 1 97.38 412 PHE B N 1
ATOM 6902 C CA . PHE B 1 412 ? -7.738 -18.109 0.01 1 97.38 412 PHE B CA 1
ATOM 6903 C C . PHE B 1 412 ? -8.5 -17.406 -1.113 1 97.38 412 PHE B C 1
ATOM 6905 O O . PHE B 1 412 ? -9.688 -17.656 -1.317 1 97.38 412 PHE B O 1
ATOM 6912 N N . ALA B 1 413 ? -7.789 -16.5 -1.867 1 97.94 413 ALA B N 1
ATOM 6913 C CA . ALA B 1 413 ? -8.422 -15.766 -2.961 1 97.94 413 ALA B CA 1
ATOM 6914 C C . ALA B 1 413 ? -7.387 -15.336 -4 1 97.94 413 ALA B C 1
ATOM 6916 O O . ALA B 1 413 ? -7.367 -14.18 -4.426 1 97.94 413 ALA B O 1
ATOM 6917 N N . ASN B 1 414 ? -6.559 -16.25 -4.402 1 97.88 414 ASN B N 1
ATOM 6918 C CA . ASN B 1 414 ? -5.539 -15.984 -5.41 1 97.88 414 ASN B CA 1
ATOM 6919 C C . ASN B 1 414 ? -6.145 -15.906 -6.812 1 97.88 414 ASN B C 1
ATOM 6921 O O . ASN B 1 414 ? -6.258 -14.82 -7.383 1 97.88 414 ASN B O 1
ATOM 6925 N N . GLY B 1 415 ? -6.586 -17.031 -7.285 1 98 415 GLY B N 1
ATOM 6926 C CA . GLY B 1 415 ? -7.188 -17.109 -8.609 1 98 415 GLY B CA 1
ATOM 6927 C C . GLY B 1 415 ? -8.414 -18 -8.648 1 98 415 GLY B C 1
ATOM 6928 O O . GLY B 1 415 ? -8.625 -18.828 -7.758 1 98 415 GLY B O 1
ATOM 6929 N N . THR B 1 416 ? -9.25 -17.781 -9.648 1 98.69 416 THR B N 1
ATOM 6930 C CA . THR B 1 416 ? -10.406 -18.609 -9.945 1 98.69 416 THR B CA 1
ATOM 6931 C C . THR B 1 416 ? -10.758 -18.531 -11.43 1 98.69 416 THR B C 1
ATOM 6933 O O . THR B 1 416 ? -10.188 -17.734 -12.172 1 98.69 416 THR B O 1
ATOM 6936 N N . SER B 1 417 ? -11.555 -19.5 -11.891 1 98.69 417 SER B N 1
ATOM 6937 C CA . SER B 1 417 ? -12.008 -19.453 -13.273 1 98.69 417 SER B CA 1
ATOM 6938 C C . SER B 1 417 ? -13.438 -19.969 -13.406 1 98.69 417 SER B C 1
ATOM 6940 O O . SER B 1 417 ? -13.93 -20.672 -12.531 1 98.69 417 SER B O 1
ATOM 6942 N N . VAL B 1 418 ? -14.062 -19.516 -14.453 1 98.81 418 VAL B N 1
ATOM 6943 C CA . VAL B 1 418 ? -15.391 -20 -14.805 1 98.81 418 VAL B CA 1
ATOM 6944 C C . VAL B 1 418 ? -15.422 -20.406 -16.281 1 98.81 418 VAL B C 1
ATOM 6946 O O . VAL B 1 418 ? -14.852 -19.719 -17.125 1 98.81 418 VAL B O 1
ATOM 6949 N N . PHE B 1 419 ? -15.898 -21.578 -16.516 1 98.56 419 PHE B N 1
ATOM 6950 C CA . PHE B 1 419 ? -16.125 -22.047 -17.859 1 98.56 419 PHE B CA 1
ATOM 6951 C C . PHE B 1 419 ? -17.609 -22 -18.219 1 98.56 419 PHE B C 1
ATOM 6953 O O . PHE B 1 419 ? -18.422 -22.656 -17.547 1 98.56 419 PHE B O 1
ATOM 6960 N N . THR B 1 420 ? -18 -21.234 -19.156 1 97.81 420 THR B N 1
ATOM 6961 C CA . THR B 1 420 ? -19.375 -20.984 -19.547 1 97.81 420 THR B CA 1
ATOM 6962 C C . THR B 1 420 ? -19.438 -20.344 -20.922 1 97.81 420 THR B C 1
ATOM 6964 O O . THR B 1 420 ? -18.438 -19.844 -21.438 1 97.81 420 THR B O 1
ATOM 6967 N N . ARG B 1 421 ? -20.594 -20.484 -21.562 1 95.81 421 ARG B N 1
ATOM 6968 C CA . ARG B 1 421 ? -20.875 -19.781 -22.812 1 95.81 421 ARG B CA 1
ATOM 6969 C C . ARG B 1 421 ? -21.875 -18.656 -22.594 1 95.81 421 ARG B C 1
ATOM 6971 O O . ARG B 1 421 ? -22.219 -17.953 -23.547 1 95.81 421 ARG B O 1
ATOM 6978 N N . ASP B 1 422 ? -22.328 -18.422 -21.375 1 96.44 422 ASP B N 1
ATOM 6979 C CA . ASP B 1 422 ? -23.375 -17.438 -21.047 1 96.44 422 ASP B CA 1
ATOM 6980 C C . ASP B 1 422 ? -22.75 -16.125 -20.578 1 96.44 422 ASP B C 1
ATOM 6982 O O . ASP B 1 422 ? -22.047 -16.078 -19.562 1 96.44 422 ASP B O 1
ATOM 6986 N N . GLY B 1 423 ? -23.047 -15.125 -21.312 1 96.06 423 GLY B N 1
ATOM 6987 C CA . GLY B 1 423 ? -22.516 -13.812 -21 1 96.06 423 GLY B CA 1
ATOM 6988 C C . GLY B 1 423 ? -22.984 -13.289 -19.656 1 96.06 423 GLY B C 1
ATOM 6989 O O . GLY B 1 423 ? -22.266 -12.578 -18.969 1 96.06 423 GLY B O 1
ATOM 6990 N N . LYS B 1 424 ? -24.203 -13.539 -19.266 1 96.94 424 LYS B N 1
ATOM 6991 C CA . LYS B 1 424 ? -24.734 -13.094 -17.984 1 96.94 424 LYS B CA 1
ATOM 6992 C C . LYS B 1 424 ? -23.969 -13.734 -16.828 1 96.94 424 LYS B C 1
ATOM 6994 O O . LYS B 1 424 ? -23.656 -13.062 -15.828 1 96.94 424 LYS B O 1
ATOM 6999 N N . THR B 1 425 ? -23.641 -15.031 -16.984 1 97.69 425 THR B N 1
ATOM 7000 C CA . THR B 1 425 ? -22.859 -15.734 -15.969 1 97.69 425 THR B CA 1
ATOM 7001 C C . THR B 1 425 ? -21.484 -15.086 -15.805 1 97.69 425 THR B C 1
ATOM 7003 O O . THR B 1 425 ? -21.016 -14.891 -14.68 1 97.69 425 THR B O 1
ATOM 7006 N N . VAL B 1 426 ? -20.844 -14.758 -16.891 1 97.88 426 VAL B N 1
ATOM 7007 C CA . VAL B 1 426 ? -19.516 -14.148 -16.859 1 97.88 426 VAL B CA 1
ATOM 7008 C C . VAL B 1 426 ? -19.578 -12.82 -16.109 1 97.88 426 VAL B C 1
ATOM 7010 O O . VAL B 1 426 ? -18.797 -12.586 -15.188 1 97.88 426 VAL B O 1
ATOM 7013 N N . ARG B 1 427 ? -20.5 -11.977 -16.484 1 97.06 427 ARG B N 1
ATOM 7014 C CA . ARG B 1 427 ? -20.641 -10.664 -15.852 1 97.06 427 ARG B CA 1
ATOM 7015 C C . ARG B 1 427 ? -20.859 -10.805 -14.344 1 97.06 427 ARG B C 1
ATOM 7017 O O . ARG B 1 427 ? -20.219 -10.117 -13.547 1 97.06 427 ARG B O 1
ATOM 7024 N N . SER B 1 428 ? -21.828 -11.672 -13.992 1 97.69 428 SER B N 1
ATOM 7025 C CA . SER B 1 428 ? -22.141 -11.891 -12.586 1 97.69 428 SER B CA 1
ATOM 7026 C C . SER B 1 428 ? -20.938 -12.43 -11.82 1 97.69 428 SER B C 1
ATOM 7028 O O . SER B 1 428 ? -20.656 -11.992 -10.703 1 97.69 428 SER B O 1
ATOM 7030 N N . PHE B 1 429 ? -20.219 -13.344 -12.414 1 98.38 429 PHE B N 1
ATOM 7031 C CA . PHE B 1 429 ? -19.094 -13.984 -11.75 1 98.38 429 PHE B CA 1
ATOM 7032 C C . PHE B 1 429 ? -17.984 -12.969 -11.461 1 98.38 429 PHE B C 1
ATOM 7034 O O . PHE B 1 429 ? -17.469 -12.914 -10.352 1 98.38 429 PHE B O 1
ATOM 7041 N N . GLU B 1 430 ? -17.625 -12.156 -12.422 1 97.62 430 GLU B N 1
ATOM 7042 C CA . GLU B 1 430 ? -16.594 -11.133 -12.266 1 97.62 430 GLU B CA 1
ATOM 7043 C C . GLU B 1 430 ? -16.953 -10.164 -11.133 1 97.62 430 GLU B C 1
ATOM 7045 O O . GLU B 1 430 ? -16.078 -9.727 -10.391 1 97.62 430 GLU B O 1
ATOM 7050 N N . TYR B 1 431 ? -18.219 -9.867 -11.055 1 97 431 TYR B N 1
ATOM 7051 C CA . TYR B 1 431 ? -18.703 -8.891 -10.078 1 97 431 TYR B CA 1
ATOM 7052 C C . TYR B 1 431 ? -18.781 -9.508 -8.688 1 97 431 TYR B C 1
ATOM 7054 O O . TYR B 1 431 ? -18.391 -8.875 -7.699 1 97 431 TYR B O 1
ATOM 7062 N N . ASP B 1 432 ? -19.219 -10.789 -8.586 1 97.06 432 ASP B N 1
ATOM 7063 C CA . ASP B 1 432 ? -19.625 -11.391 -7.316 1 97.06 432 ASP B CA 1
ATOM 7064 C C . ASP B 1 432 ? -18.438 -12.031 -6.605 1 97.06 432 ASP B C 1
ATOM 7066 O O . ASP B 1 432 ? -18.406 -12.117 -5.375 1 97.06 432 ASP B O 1
ATOM 7070 N N . ILE B 1 433 ? -17.484 -12.531 -7.434 1 98.12 433 ILE B N 1
ATOM 7071 C CA . ILE B 1 433 ? -16.469 -13.375 -6.832 1 98.12 433 ILE B CA 1
ATOM 7072 C C . ILE B 1 433 ? -15.453 -12.5 -6.09 1 98.12 433 ILE B C 1
ATOM 7074 O O . ILE B 1 433 ? -15.07 -11.43 -6.574 1 98.12 433 ILE B O 1
ATOM 7078 N N . GLU B 1 434 ? -15.055 -12.859 -4.91 1 97.25 434 GLU B N 1
ATOM 7079 C CA . GLU B 1 434 ? -14.086 -12.133 -4.094 1 97.25 434 GLU B CA 1
ATOM 7080 C C . GLU B 1 434 ? -12.695 -12.742 -4.211 1 97.25 434 GLU B C 1
ATOM 7082 O O . GLU B 1 434 ? -12.141 -13.227 -3.223 1 97.25 434 GLU B O 1
ATOM 7087 N N . VAL B 1 435 ? -12.164 -12.734 -5.422 1 98.31 435 VAL B N 1
ATOM 7088 C CA . VAL B 1 435 ? -10.883 -13.32 -5.793 1 98.31 435 VAL B CA 1
ATOM 7089 C C . VAL B 1 435 ? -10.102 -12.344 -6.664 1 98.31 435 VAL B C 1
ATOM 7091 O O . VAL B 1 435 ? -10.688 -11.586 -7.445 1 98.31 435 VAL B O 1
ATOM 7094 N N . GLY B 1 436 ? -8.789 -12.352 -6.598 1 97.81 436 GLY B N 1
ATOM 7095 C CA . GLY B 1 436 ? -7.949 -11.328 -7.203 1 97.81 436 GLY B CA 1
ATOM 7096 C C . GLY B 1 436 ? -7.758 -11.523 -8.695 1 97.81 436 GLY B C 1
ATOM 7097 O O . GLY B 1 436 ? -7.551 -10.555 -9.43 1 97.81 436 GLY B O 1
ATOM 7098 N N . MET B 1 437 ? -7.727 -12.758 -9.188 1 98.56 437 MET B N 1
ATOM 7099 C CA . MET B 1 437 ? -7.523 -13.055 -10.602 1 98.56 437 MET B CA 1
ATOM 7100 C C . MET B 1 437 ? -8.578 -14.031 -11.109 1 98.56 437 MET B C 1
ATOM 7102 O O . MET B 1 437 ? -8.797 -15.094 -10.516 1 98.56 437 MET B O 1
ATOM 7106 N N . VAL B 1 438 ? -9.219 -13.68 -12.203 1 98.75 438 VAL B N 1
ATOM 7107 C CA . VAL B 1 438 ? -10.344 -14.445 -12.711 1 98.75 438 VAL B CA 1
ATOM 7108 C C . VAL B 1 438 ? -10.102 -14.836 -14.164 1 98.75 438 VAL B C 1
ATOM 7110 O O . VAL B 1 438 ? -9.711 -14 -14.977 1 98.75 438 VAL B O 1
ATOM 7113 N N . GLY B 1 439 ? -10.281 -16.078 -14.445 1 98.5 439 GLY B N 1
ATOM 7114 C CA . GLY B 1 439 ? -10.266 -16.562 -15.82 1 98.5 439 GLY B CA 1
ATOM 7115 C C . GLY B 1 439 ? -11.648 -16.906 -16.344 1 98.5 439 GLY B C 1
ATOM 7116 O O . GLY B 1 439 ? -12.422 -17.578 -15.672 1 98.5 439 GLY B O 1
ATOM 7117 N N . VAL B 1 440 ? -12 -16.359 -17.469 1 98.31 440 VAL B N 1
ATOM 7118 C CA . VAL B 1 440 ? -13.188 -16.797 -18.219 1 98.31 440 VAL B CA 1
ATOM 7119 C C . VAL B 1 440 ? -12.773 -17.719 -19.344 1 98.31 440 VAL B C 1
ATOM 7121 O O . VAL B 1 440 ? -12.219 -17.281 -20.359 1 98.31 440 VAL B O 1
ATOM 7124 N N . ASN B 1 441 ? -13.023 -19 -19.172 1 97.25 441 ASN B N 1
ATOM 7125 C CA . ASN B 1 441 ? -12.602 -20.078 -20.062 1 97.25 441 ASN B CA 1
ATOM 7126 C C . ASN B 1 441 ? -11.086 -20.172 -20.156 1 97.25 441 ASN B C 1
ATOM 7128 O O . ASN B 1 441 ? -10.547 -20.531 -21.203 1 97.25 441 ASN B O 1
ATOM 7132 N N . ILE B 1 442 ? -10.438 -19.75 -19.172 1 96.56 442 ILE B N 1
ATOM 7133 C CA . ILE B 1 442 ? -9 -19.844 -18.938 1 96.56 442 ILE B CA 1
ATOM 7134 C C . ILE B 1 442 ? -8.742 -20.391 -17.531 1 96.56 442 ILE B C 1
ATOM 7136 O O . ILE B 1 442 ? -9.07 -19.75 -16.531 1 96.56 442 ILE B O 1
ATOM 7140 N N . PRO B 1 443 ? -8.219 -21.484 -17.453 1 96.5 443 PRO B N 1
ATOM 7141 C CA . PRO B 1 443 ? -8.109 -22.109 -16.125 1 96.5 443 PRO B CA 1
ATOM 7142 C C . PRO B 1 443 ? -7.09 -21.422 -15.227 1 96.5 443 PRO B C 1
ATOM 7144 O O . PRO B 1 443 ? -7.305 -21.328 -14.016 1 96.5 443 PRO B O 1
ATOM 7147 N N . ILE B 1 444 ? -5.938 -20.922 -15.734 1 95.88 444 ILE B N 1
ATOM 7148 C CA . ILE B 1 444 ? -4.863 -20.266 -15 1 95.88 444 ILE B CA 1
ATOM 7149 C C . ILE B 1 444 ? -4.727 -18.828 -15.461 1 95.88 444 ILE B C 1
ATOM 7151 O O . ILE B 1 444 ? -4.023 -18.531 -16.438 1 95.88 444 ILE B O 1
ATOM 7155 N N . PRO B 1 445 ? -5.344 -17.906 -14.75 1 95.5 445 PRO B N 1
ATOM 7156 C CA . PRO B 1 445 ? -5.383 -16.531 -15.227 1 95.5 445 PRO B CA 1
ATOM 7157 C C . PRO B 1 445 ? -4.207 -15.695 -14.719 1 95.5 445 PRO B C 1
ATOM 7159 O O . PRO B 1 445 ? -4.41 -14.609 -14.172 1 95.5 445 PRO B O 1
ATOM 7162 N N . VAL B 1 446 ? -2.928 -16.078 -14.992 1 93.94 446 VAL B N 1
ATOM 7163 C CA . VAL B 1 446 ? -1.767 -15.25 -14.695 1 93.94 446 VAL B CA 1
ATOM 7164 C C . VAL B 1 446 ? -1.737 -14.055 -15.641 1 93.94 446 VAL B C 1
ATOM 7166 O O . VAL B 1 446 ? -1.719 -14.219 -16.859 1 93.94 446 VAL B O 1
ATOM 7169 N N . PRO B 1 447 ? -1.706 -12.914 -15.094 1 94.06 447 PRO B N 1
ATOM 7170 C CA . PRO B 1 447 ? -1.733 -11.742 -15.977 1 94.06 447 PRO B CA 1
ATOM 7171 C C . PRO B 1 447 ? -0.444 -11.57 -16.781 1 94.06 447 PRO B C 1
ATOM 7173 O O . PRO B 1 447 ? 0.636 -11.93 -16.297 1 94.06 447 PRO B O 1
ATOM 7176 N N . VAL B 1 448 ? -0.641 -10.969 -17.906 1 92.81 448 VAL B N 1
ATOM 7177 C CA . VAL B 1 448 ? 0.523 -10.562 -18.688 1 92.81 448 VAL B CA 1
ATOM 7178 C C . VAL B 1 448 ? 1.243 -9.414 -17.984 1 92.81 448 VAL B C 1
ATOM 7180 O O . VAL B 1 448 ? 0.702 -8.812 -17.062 1 92.81 448 VAL B O 1
ATOM 7183 N N . GLY B 1 449 ? 2.393 -9.102 -18.438 1 91.44 449 GLY B N 1
ATOM 7184 C CA . GLY B 1 449 ? 3.301 -8.203 -17.75 1 91.44 449 GLY B CA 1
ATOM 7185 C C . GLY B 1 449 ? 2.738 -6.805 -17.578 1 91.44 449 GLY B C 1
ATOM 7186 O O . GLY B 1 449 ? 3.146 -6.07 -16.672 1 91.44 449 GLY B O 1
ATOM 7187 N N . SER B 1 450 ? 1.799 -6.441 -18.391 1 93.56 450 SER B N 1
ATOM 7188 C CA . SER B 1 450 ? 1.247 -5.094 -18.328 1 93.56 450 SER B CA 1
ATOM 7189 C C . SER B 1 450 ? 0.166 -4.98 -17.266 1 93.56 450 SER B C 1
ATOM 7191 O O . SER B 1 450 ? -0.359 -3.895 -17.016 1 93.56 450 SER B O 1
ATOM 7193 N N . PHE B 1 451 ? -0.222 -6.105 -16.672 1 95.69 451 PHE B N 1
ATOM 7194 C CA . PHE B 1 451 ? -1.093 -6.176 -15.5 1 95.69 451 PHE B CA 1
ATOM 7195 C C . PHE B 1 451 ? -0.379 -6.844 -14.336 1 95.69 451 PHE B C 1
ATOM 7197 O O . PHE B 1 451 ? 0.705 -7.406 -14.5 1 95.69 451 PHE B O 1
ATOM 7204 N N . SER B 1 452 ? -0.924 -6.746 -13.195 1 96.38 452 SER B N 1
ATOM 7205 C CA . SER B 1 452 ? -0.173 -7.176 -12.016 1 96.38 452 SER B CA 1
ATOM 7206 C C . SER B 1 452 ? -0.772 -8.438 -11.414 1 96.38 452 SER B C 1
ATOM 7208 O O . SER B 1 452 ? -1.986 -8.641 -11.461 1 96.38 452 SER B O 1
ATOM 7210 N N . PHE B 1 453 ? 0.087 -9.195 -10.852 1 96.94 453 PHE B N 1
ATOM 7211 C CA . PHE B 1 453 ? -0.228 -10.484 -10.25 1 96.94 453 PHE B CA 1
ATOM 7212 C C . PHE B 1 453 ? -0.497 -10.328 -8.758 1 96.94 453 PHE B C 1
ATOM 7214 O O . PHE B 1 453 ? 0.325 -9.773 -8.023 1 96.94 453 PHE B O 1
ATOM 7221 N N . GLY B 1 454 ? -1.695 -10.812 -8.289 1 94.31 454 GLY B N 1
ATOM 7222 C CA . GLY B 1 454 ? -1.89 -10.805 -6.848 1 94.31 454 GLY B CA 1
ATOM 7223 C C . GLY B 1 454 ? -3.293 -11.203 -6.434 1 94.31 454 GLY B C 1
ATOM 7224 O O . GLY B 1 454 ? -4.27 -10.82 -7.082 1 94.31 454 GLY B O 1
ATOM 7225 N N . GLY B 1 455 ? -3.418 -11.945 -5.352 1 95.44 455 GLY B N 1
ATOM 7226 C CA . GLY B 1 455 ? -4.684 -12.391 -4.789 1 95.44 455 GLY B CA 1
ATOM 7227 C C . GLY B 1 455 ? -5.199 -11.492 -3.686 1 95.44 455 GLY B C 1
ATOM 7228 O O . GLY B 1 455 ? -4.762 -10.344 -3.559 1 95.44 455 GLY B O 1
ATOM 7229 N N . TRP B 1 456 ? -6.297 -11.953 -3.152 1 96.19 456 TRP B N 1
ATOM 7230 C CA . TRP B 1 456 ? -6.922 -11.305 -2.002 1 96.19 456 TRP B CA 1
ATOM 7231 C C . TRP B 1 456 ? -6.879 -12.211 -0.777 1 96.19 456 TRP B C 1
ATOM 7233 O O . TRP B 1 456 ? -6.332 -13.312 -0.833 1 96.19 456 TRP B O 1
ATOM 7243 N N . LYS B 1 457 ? -7.379 -11.766 0.402 1 95.06 457 LYS B N 1
ATOM 7244 C CA . LYS B 1 457 ? -7.508 -12.516 1.648 1 95.06 457 LYS B CA 1
ATOM 7245 C C . LYS B 1 457 ? -6.168 -13.109 2.074 1 95.06 457 LYS B C 1
ATOM 7247 O O . LYS B 1 457 ? -5.152 -12.406 2.104 1 95.06 457 LYS B O 1
ATOM 7252 N N . ASP B 1 458 ? -6.074 -14.438 2.396 1 95.62 458 ASP B N 1
ATOM 7253 C CA . ASP B 1 458 ? -4.867 -15.055 2.932 1 95.62 458 ASP B CA 1
ATOM 7254 C C . ASP B 1 458 ? -3.867 -15.359 1.818 1 95.62 458 ASP B C 1
ATOM 7256 O O . ASP B 1 458 ? -2.814 -15.953 2.068 1 95.62 458 ASP B O 1
ATOM 7260 N N . SER B 1 459 ? -4.203 -14.938 0.632 1 97.38 459 SER B N 1
ATOM 7261 C CA . SER B 1 459 ? -3.297 -15.172 -0.489 1 97.38 459 SER B CA 1
ATOM 7262 C C . SER B 1 459 ? -2.363 -13.984 -0.704 1 97.38 459 SER B C 1
ATOM 7264 O O . SER B 1 459 ? -1.411 -14.07 -1.481 1 97.38 459 SER B O 1
ATOM 7266 N N . LEU B 1 460 ? -2.604 -12.883 -0.038 1 96.62 460 LEU B N 1
ATOM 7267 C CA . LEU B 1 460 ? -1.719 -11.727 -0.13 1 96.62 460 LEU B CA 1
ATOM 7268 C C . LEU B 1 460 ? -1.789 -10.891 1.141 1 96.62 460 LEU B C 1
ATOM 7270 O O . LEU B 1 460 ? -2.877 -10.492 1.569 1 96.62 460 LEU B O 1
ATOM 7274 N N . PHE B 1 461 ? -0.688 -10.633 1.758 1 94.38 461 PHE B N 1
ATOM 7275 C CA . PHE B 1 461 ? -0.525 -9.664 2.842 1 94.38 461 PHE B CA 1
ATOM 7276 C C . PHE B 1 461 ? 0.22 -8.43 2.359 1 94.38 461 PHE B C 1
ATOM 7278 O O . PHE B 1 461 ? 1.353 -8.531 1.88 1 94.38 461 PHE B O 1
ATOM 7285 N N . GLY B 1 462 ? -0.355 -7.309 2.465 1 91.81 462 GLY B N 1
ATOM 7286 C CA . GLY B 1 462 ? 0.135 -6.07 1.886 1 91.81 462 GLY B CA 1
ATOM 7287 C C . GLY B 1 462 ? -0.863 -5.41 0.952 1 91.81 462 GLY B C 1
ATOM 7288 O O . GLY B 1 462 ? -1.932 -5.965 0.687 1 91.81 462 GLY B O 1
ATOM 7289 N N . ASP B 1 463 ? -0.52 -4.258 0.335 1 89.56 463 ASP B N 1
ATOM 7290 C CA . ASP B 1 463 ? -1.501 -3.453 -0.385 1 89.56 463 ASP B CA 1
ATOM 7291 C C . ASP B 1 463 ? -1.226 -3.467 -1.887 1 89.56 463 ASP B C 1
ATOM 7293 O O . ASP B 1 463 ? -2.078 -3.066 -2.684 1 89.56 463 ASP B O 1
ATOM 7297 N N . THR B 1 464 ? -0.027 -3.906 -2.246 1 93.56 464 THR B N 1
ATOM 7298 C CA . THR B 1 464 ? 0.379 -3.811 -3.645 1 93.56 464 THR B CA 1
ATOM 7299 C C . THR B 1 464 ? 0.618 -5.199 -4.234 1 93.56 464 THR B C 1
ATOM 7301 O O . THR B 1 464 ? 1.223 -6.059 -3.588 1 93.56 464 THR B O 1
ATOM 7304 N N . HIS B 1 465 ? 0.134 -5.359 -5.422 1 96.62 465 HIS B N 1
ATOM 7305 C CA . HIS B 1 465 ? 0.344 -6.613 -6.141 1 96.62 465 HIS B CA 1
ATOM 7306 C C . HIS B 1 465 ? 1.738 -6.672 -6.754 1 96.62 465 HIS B C 1
ATOM 7308 O O . HIS B 1 465 ? 2.51 -5.715 -6.645 1 96.62 465 HIS B O 1
ATOM 7314 N N . MET B 1 466 ? 2.027 -7.809 -7.336 1 96.81 466 MET B N 1
ATOM 7315 C CA . MET B 1 466 ? 3.396 -8.086 -7.758 1 96.81 466 MET B CA 1
ATOM 7316 C C . MET B 1 466 ? 3.58 -7.785 -9.242 1 96.81 466 MET B C 1
ATOM 7318 O O . MET B 1 466 ? 2.701 -8.078 -10.055 1 96.81 466 MET B O 1
ATOM 7322 N N . TYR B 1 467 ? 4.738 -7.191 -9.586 1 95.44 467 TYR B N 1
ATOM 7323 C CA . TYR B 1 467 ? 5.258 -6.805 -10.891 1 95.44 467 TYR B CA 1
ATOM 7324 C C . TYR B 1 467 ? 4.258 -5.945 -11.648 1 95.44 467 TYR B C 1
ATOM 7326 O O . TYR B 1 467 ? 3.268 -5.484 -11.07 1 95.44 467 TYR B O 1
ATOM 7334 N N . GLY B 1 468 ? 4.574 -5.629 -12.969 1 95.62 468 GLY B N 1
ATOM 7335 C CA . GLY B 1 468 ? 3.703 -4.727 -13.703 1 95.62 468 GLY B CA 1
ATOM 7336 C C . GLY B 1 468 ? 3.625 -3.342 -13.094 1 95.62 468 GLY B C 1
ATOM 7337 O O . GLY B 1 468 ? 4.547 -2.91 -12.398 1 95.62 468 GLY B O 1
ATOM 7338 N N . PRO B 1 469 ? 2.553 -2.652 -13.406 1 95.06 469 PRO B N 1
ATOM 7339 C CA . PRO B 1 469 ? 2.436 -1.285 -12.898 1 95.06 469 PRO B CA 1
ATOM 7340 C C . PRO B 1 469 ? 2.449 -1.223 -11.375 1 95.06 469 PRO B C 1
ATOM 7342 O O . PRO B 1 469 ? 3.041 -0.31 -10.789 1 95.06 469 PRO B O 1
ATOM 7345 N N . GLU B 1 470 ? 1.851 -2.146 -10.711 1 95.81 470 GLU B N 1
ATOM 7346 C CA . GLU B 1 470 ? 1.834 -2.137 -9.25 1 95.81 470 GLU B CA 1
ATOM 7347 C C . GLU B 1 470 ? 3.215 -2.447 -8.68 1 95.81 470 GLU B C 1
ATOM 7349 O O . GLU B 1 470 ? 3.545 -2.021 -7.57 1 95.81 470 GLU B O 1
ATOM 7354 N N . GLY B 1 471 ? 4.008 -3.242 -9.445 1 96.88 471 GLY B N 1
ATOM 7355 C CA . GLY B 1 471 ? 5.391 -3.436 -9.039 1 96.88 471 GLY B CA 1
ATOM 7356 C C . GLY B 1 471 ? 6.172 -2.137 -8.938 1 96.88 471 GLY B C 1
ATOM 7357 O O . GLY B 1 471 ? 6.891 -1.912 -7.969 1 96.88 471 GLY B O 1
ATOM 7358 N N . PHE B 1 472 ? 6.023 -1.229 -9.938 1 97.19 472 PHE B N 1
ATOM 7359 C CA . PHE B 1 472 ? 6.688 0.068 -9.906 1 97.19 472 PHE B CA 1
ATOM 7360 C C . PHE B 1 472 ? 6.168 0.912 -8.75 1 97.19 472 PHE B C 1
ATOM 7362 O O . PHE B 1 472 ? 6.93 1.661 -8.125 1 97.19 472 PHE B O 1
ATOM 7369 N N . ASN B 1 473 ? 4.887 0.771 -8.516 1 96.06 473 ASN B N 1
ATOM 7370 C CA . ASN B 1 473 ? 4.332 1.467 -7.355 1 96.06 473 ASN B CA 1
ATOM 7371 C C . ASN B 1 473 ? 4.965 0.979 -6.055 1 96.06 473 ASN B C 1
ATOM 7373 O O . ASN B 1 473 ? 5.27 1.781 -5.172 1 96.06 473 ASN B O 1
ATOM 7377 N N . PHE B 1 474 ? 5.148 -0.296 -5.867 1 97.5 474 PHE B N 1
ATOM 7378 C CA . PHE B 1 474 ? 5.707 -0.897 -4.664 1 97.5 474 PHE B CA 1
ATOM 7379 C C . PHE B 1 474 ? 7.148 -0.45 -4.453 1 97.5 474 PHE B C 1
ATOM 7381 O O . PHE B 1 474 ? 7.543 -0.117 -3.332 1 97.5 474 PHE B O 1
ATOM 7388 N N . TYR B 1 475 ? 7.926 -0.359 -5.531 1 98.25 475 TYR B N 1
ATOM 7389 C CA . TYR B 1 475 ? 9.367 -0.169 -5.422 1 98.25 475 TYR B CA 1
ATOM 7390 C C . TYR B 1 475 ? 9.734 1.309 -5.508 1 98.25 475 TYR B C 1
ATOM 7392 O O . TYR B 1 475 ? 10.914 1.662 -5.566 1 98.25 475 TYR B O 1
ATOM 7400 N N . THR B 1 476 ? 8.719 2.182 -5.586 1 97.12 476 THR B N 1
ATOM 7401 C CA . THR B 1 476 ? 8.961 3.621 -5.582 1 97.12 476 THR B CA 1
ATOM 7402 C C . THR B 1 476 ? 8.047 4.316 -4.574 1 97.12 476 THR B C 1
ATOM 7404 O O . THR B 1 476 ? 7.07 3.729 -4.105 1 97.12 476 THR B O 1
ATOM 7407 N N . ARG B 1 477 ? 8.406 5.477 -4.234 1 94.88 477 ARG B N 1
ATOM 7408 C CA . ARG B 1 477 ? 7.574 6.363 -3.428 1 94.88 477 ARG B CA 1
ATOM 7409 C C . ARG B 1 477 ? 7.355 7.699 -4.133 1 94.88 477 ARG B C 1
ATOM 7411 O O . ARG B 1 477 ? 8.211 8.156 -4.895 1 94.88 477 ARG B O 1
ATOM 7418 N N . ARG B 1 478 ? 6.23 8.273 -3.859 1 95.62 478 ARG B N 1
ATOM 7419 C CA . ARG B 1 478 ? 5.855 9.523 -4.52 1 95.62 478 ARG B CA 1
ATOM 7420 C C . ARG B 1 478 ? 6.254 10.727 -3.68 1 95.62 478 ARG B C 1
ATOM 7422 O O . ARG B 1 478 ? 6.133 10.703 -2.453 1 95.62 478 ARG B O 1
ATOM 7429 N N . LYS B 1 479 ? 6.754 11.695 -4.305 1 97.38 479 LYS B N 1
ATOM 7430 C CA . LYS B 1 479 ? 7.016 13.031 -3.771 1 97.38 479 LYS B CA 1
ATOM 7431 C C . LYS B 1 479 ? 6.223 14.086 -4.531 1 97.38 479 LYS B C 1
ATOM 7433 O O . LYS B 1 479 ? 6.184 14.078 -5.762 1 97.38 479 LYS B O 1
ATOM 7438 N N . VAL B 1 480 ? 5.547 14.93 -3.812 1 98.25 480 VAL B N 1
ATOM 7439 C CA . VAL B 1 480 ? 4.812 16.016 -4.453 1 98.25 480 VAL B CA 1
ATOM 7440 C C . VAL B 1 480 ? 5.527 17.344 -4.207 1 98.25 480 VAL B C 1
ATOM 7442 O O . VAL B 1 480 ? 5.91 17.641 -3.074 1 98.25 480 VAL B O 1
ATOM 7445 N N . VAL B 1 481 ? 5.734 18.094 -5.262 1 98.31 481 VAL B N 1
ATOM 7446 C CA . VAL B 1 481 ? 6.43 19.375 -5.195 1 98.31 481 VAL B CA 1
ATOM 7447 C C . VAL B 1 481 ? 5.492 20.484 -5.648 1 98.31 481 VAL B C 1
ATOM 7449 O O . VAL B 1 481 ? 4.938 20.438 -6.75 1 98.31 481 VAL B O 1
ATOM 7452 N N . SER B 1 482 ? 5.242 21.422 -4.848 1 97.94 482 SER B N 1
ATOM 7453 C CA . SER B 1 482 ? 4.535 22.641 -5.188 1 97.94 482 SER B CA 1
ATOM 7454 C C . SER B 1 482 ? 5.496 23.828 -5.316 1 97.94 482 SER B C 1
ATOM 7456 O O . SER B 1 482 ? 6.34 24.031 -4.441 1 97.94 482 SER B O 1
ATOM 7458 N N . SER B 1 483 ? 5.395 24.578 -6.43 1 96.94 483 SER B N 1
ATOM 7459 C CA . SER B 1 483 ? 6.371 25.625 -6.672 1 96.94 483 SER B CA 1
ATOM 7460 C C . SER B 1 483 ? 5.695 26.922 -7.121 1 96.94 483 SER B C 1
ATOM 7462 O O . SER B 1 483 ? 4.66 26.875 -7.793 1 96.94 483 SER B O 1
ATOM 7464 N N . ARG B 1 484 ? 6.207 28 -6.66 1 94.75 484 ARG B N 1
ATOM 7465 C CA . ARG B 1 484 ? 5.84 29.328 -7.133 1 94.75 484 ARG B CA 1
ATOM 7466 C C . ARG B 1 484 ? 7.055 30.25 -7.184 1 94.75 484 ARG B C 1
ATOM 7468 O O . ARG B 1 484 ? 8.062 29.984 -6.516 1 94.75 484 ARG B O 1
ATOM 7475 N N . TRP B 1 485 ? 7.027 31.281 -7.996 1 91.69 485 TRP B N 1
ATOM 7476 C CA . TRP B 1 485 ? 8.102 32.25 -8.156 1 91.69 485 TRP B CA 1
ATOM 7477 C C . TRP B 1 485 ? 7.574 33.656 -8.031 1 91.69 485 TRP B C 1
ATOM 7479 O O . TRP B 1 485 ? 7.473 34.406 -9.023 1 91.69 485 TRP B O 1
ATOM 7489 N N . PRO B 1 486 ? 7.293 34 -6.785 1 85.38 486 PRO B N 1
ATOM 7490 C CA . PRO B 1 486 ? 6.695 35.312 -6.574 1 85.38 486 PRO B CA 1
ATOM 7491 C C . PRO B 1 486 ? 7.703 36.469 -6.727 1 85.38 486 PRO B C 1
ATOM 7493 O O . PRO B 1 486 ? 8.906 36.25 -6.539 1 85.38 486 PRO B O 1
ATOM 7496 N N . GLU B 1 487 ? 7.105 37.625 -7.086 1 80.56 487 GLU B N 1
ATOM 7497 C CA . GLU B 1 487 ? 7.906 38.844 -7.016 1 80.56 487 GLU B CA 1
ATOM 7498 C C . GLU B 1 487 ? 8.023 39.344 -5.578 1 80.56 487 GLU B C 1
ATOM 7500 O O . GLU B 1 487 ? 7.152 39.094 -4.75 1 80.56 487 GLU B O 1
ATOM 7505 N N . ALA B 1 488 ? 9.102 40 -5.309 1 71.88 488 ALA B N 1
ATOM 7506 C CA . ALA B 1 488 ? 9.383 40.5 -3.967 1 71.88 488 ALA B CA 1
ATOM 7507 C C . ALA B 1 488 ? 8.211 41.312 -3.434 1 71.88 488 ALA B C 1
ATOM 7509 O O . ALA B 1 488 ? 7.918 41.281 -2.238 1 71.88 488 ALA B O 1
ATOM 7510 N N . SER B 1 489 ? 7.438 41.938 -4.199 1 70.38 489 SER B N 1
ATOM 7511 C CA . SER B 1 489 ? 6.355 42.844 -3.791 1 70.38 489 SER B CA 1
ATOM 7512 C C . SER B 1 489 ? 5.121 42.062 -3.369 1 70.38 489 SER B C 1
ATOM 7514 O O . SER B 1 489 ? 4.238 42.594 -2.697 1 70.38 489 SER B O 1
ATOM 7516 N N . GLU B 1 490 ? 5.07 40.781 -3.506 1 68.44 490 GLU B N 1
ATOM 7517 C CA . GLU B 1 490 ? 3.887 39.969 -3.27 1 68.44 490 GLU B CA 1
ATOM 7518 C C . GLU B 1 490 ? 3.936 39.312 -1.891 1 68.44 490 GLU B C 1
ATOM 7520 O O . GLU B 1 490 ? 2.965 38.688 -1.46 1 68.44 490 GLU B O 1
ATOM 7525 N N . SER B 1 491 ? 4.863 39.594 -1.122 1 64.06 491 SER B N 1
ATOM 7526 C CA . SER B 1 491 ? 5.066 38.812 0.09 1 64.06 491 SER B CA 1
ATOM 7527 C C . SER B 1 491 ? 4.43 39.469 1.3 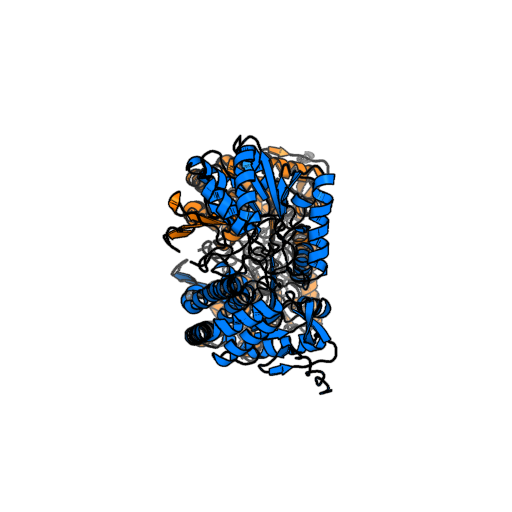1 64.06 491 SER B C 1
ATOM 7529 O O . SER B 1 491 ? 4.746 40.625 1.615 1 64.06 491 SER B O 1
ATOM 7531 N N . GLN B 1 492 ? 3.264 38.938 1.748 1 67.69 492 GLN B N 1
ATOM 7532 C CA . GLN B 1 492 ? 2.617 39.406 2.969 1 67.69 492 GLN B CA 1
ATOM 7533 C C . GLN B 1 492 ? 2.357 38.25 3.932 1 67.69 492 GLN B C 1
ATOM 7535 O O . GLN B 1 492 ? 2.23 37.094 3.506 1 67.69 492 GLN B O 1
ATOM 7540 N N . VAL B 1 493 ? 2.418 38.5 5.281 1 67.5 493 VAL B N 1
ATOM 7541 C CA . VAL B 1 493 ? 2.066 37.531 6.309 1 67.5 493 VAL B CA 1
ATOM 7542 C C . VAL B 1 493 ? 0.575 37.219 6.234 1 67.5 493 VAL B C 1
ATOM 7544 O O . VAL B 1 493 ? -0.26 38.125 6.25 1 67.5 493 VAL B O 1
ATOM 7547 N N . ASP B 1 494 ? 0.244 35.969 5.996 1 71.75 494 ASP B N 1
ATOM 7548 C CA . ASP B 1 494 ? -1.122 35.438 6.004 1 71.75 494 ASP B CA 1
ATOM 7549 C C . ASP B 1 494 ? -1.214 34.156 6.801 1 71.75 494 ASP B C 1
ATOM 7551 O O . ASP B 1 494 ? -0.748 33.094 6.348 1 71.75 494 ASP B O 1
ATOM 7555 N N . LEU B 1 495 ? -1.874 34.188 7.957 1 60.78 495 LEU B N 1
ATOM 7556 C CA . LEU B 1 495 ? -1.913 33.031 8.875 1 60.78 495 LEU B CA 1
ATOM 7557 C C . LEU B 1 495 ? -3.055 32.094 8.516 1 60.78 495 LEU B C 1
ATOM 7559 O O . LEU B 1 495 ? -3.205 31.031 9.125 1 60.78 495 LEU B O 1
ATOM 7563 N N . GLY B 1 496 ? -3.828 32.5 7.527 1 64.81 496 GLY B N 1
ATOM 7564 C CA . GLY B 1 496 ? -4.91 31.625 7.078 1 64.81 496 GLY B CA 1
ATOM 7565 C C . GLY B 1 496 ? -4.43 30.391 6.355 1 64.81 496 GLY B C 1
ATOM 7566 O O . GLY B 1 496 ? -3.26 30.297 5.973 1 64.81 496 GLY B O 1
ATOM 7567 N N . PHE B 1 497 ? -5.32 29.406 6.352 1 67 497 PHE B N 1
ATOM 7568 C CA . PHE B 1 497 ? -5.004 28.188 5.602 1 67 497 PHE B CA 1
ATOM 7569 C C . PHE B 1 497 ? -4.754 28.516 4.133 1 67 497 PHE B C 1
ATOM 7571 O O . PHE B 1 497 ? -5.508 29.281 3.523 1 67 497 PHE B O 1
ATOM 7578 N N . PRO B 1 498 ? -3.623 28.156 3.598 1 53.06 498 PRO B N 1
ATOM 7579 C CA . PRO B 1 498 ? -3.359 28.469 2.191 1 53.06 498 PRO B CA 1
ATOM 7580 C C . PRO B 1 498 ? -4.473 27.984 1.262 1 53.06 498 PRO B C 1
ATOM 7582 O O . PRO B 1 498 ? -4.906 26.844 1.35 1 53.06 498 PRO B O 1
ATOM 7585 N N . SER B 1 499 ? -5.395 28.875 0.783 1 50.03 499 SER B N 1
ATOM 7586 C CA . SER B 1 499 ? -6.492 28.578 -0.13 1 50.03 499 SER B CA 1
ATOM 7587 C C . SER B 1 499 ? -6.16 29 -1.556 1 50.03 499 SER B C 1
ATOM 7589 O O . SER B 1 499 ? -5.363 29.922 -1.764 1 50.03 499 SER B O 1
ATOM 7591 N N . HIS B 1 500 ? -6.336 28.109 -2.572 1 48.41 500 HIS B N 1
ATOM 7592 C CA . HIS B 1 500 ? -6.074 28.469 -3.965 1 48.41 500 HIS B CA 1
ATOM 7593 C C . HIS B 1 500 ? -7.176 29.359 -4.52 1 48.41 500 HIS B C 1
ATOM 7595 O O . HIS B 1 500 ? -8.32 29.297 -4.07 1 48.41 500 HIS B O 1
#

Radius of gyration: 30.86 Å; Cα contacts (8 Å, |Δi|>4): 2538; chains: 2; bounding box: 71×96×74 Å

Secondary structure (DSSP, 8-state):
---------EEE-EEETTEEE--S-EEEEEETTTTEEEEEEE---HHHHHHHHHHHHHHHHHHTTS-HHHHHHHHHHHHHHHHHTHHHHHHHHHHHH---HHHHHHHHHHHHHHHHHHTTHHHHT--EEEEEEETTEEEEEEEEE-SEEEEE--SSSTTHHHHHHHHHHHHTT-EEEEE--TTSTHHHHHHHHHHHHTTPPTTSEEE---SHHHHHHHHH-TTEEEEEEES-HHHHHHHHHHHHHTT-EEEEE----EEEEE-TTS-HHHHHHHHHHHHHGGGG--TT-EEEEEEETT-HHHHHHHHHHHHHT--B--TTSTT-SB---S-HHHHHHHHHHHHHHTTTT-EEEE-GGGS---SSSS----EEEES--TTSHHHHS---SSEEEEEEESSHHHHHHHHHTSSEESEEEEE-S-HHHHHHHHHH---SEEEES-S--PPPTTS-B--EETTEESS--BSHHHHHHHTEEEEEEEE----GGG-----S----/--------PEEE-EEETTEEE--S-EEEEEETTTTEEEEEEE---HHHHHHHHHHHHHHHHHHTTS-HHHHHHHHHHHHHHHHHTHHHHHHHHHHHH---HHHHHHHHHHHHHHHHHHTTHHHHT--EEEEEEETTEEEEEEEEE-SEEEEE--SSSTTHHHHHHHHHHHHTT-EEEEE--TTSTHHHHHHHHHHHHTTPPTTSEEE---SHHHHHHHHH-TTEEEEEEES-HHHHHHHHHHHHHTT-EEEEE----EEEEE-TTS-HHHHHHHHHHHHHGGGG--TT-EEEEEEETT-HHHHHHHHHHHHHT--B--TTSTT-SB---S-HHHHHHHHHHHHHHTTTT-EEEE-GGGS---SSSS----EEEES--TTSHHHHS---SSEEEEEEESSHHHHHHHHHTSSEESEEEEE-S-HHHHHHHHHH---SEEEES-S--PPPTTS-B--EETTEESS--BSHHHHHHHTEEEEEEEE----GGG-----S----

Sequence (1000 aa):
MTTMSAGKTTVIEHFIGGKARGGDRTTPVYNPATGQQIAELVQAPSSRVDEAVRDAVRAQREWRRVGLVKRSKIMFRAREIIDARKDELARIITREHGKVHSDALGEIARGMENVEFCAGLLHHMKGEFAEQVADGVDVKQIRQPVGVVACITPFNFPAMVPLWMFTTAIAAGNAVVLKPSERDPSAANWLAEVFLEAGLPEGILNVVHGDKEAVDALLSHPQVKAVSFVGSTPVAHHIYTTAANEGKRVQALGGAKNHMVVMPDADLESAAAAAVSAAFGSAGERCMAISVAVVVGDIGDQFVDRVTELARALVVRPGDQPEADMGPLITRDALERVTSYVDSAAQEGGTLVLDGRTHDVPTEGFFIGPSIVDHVRPGMKVYDDEIFGPVLAIVRVDTYEDAVNLINENRFANGTSVFTRDGKTVRSFEYDIEVGMVGVNIPIPVPVGSFSFGGWKDSLFGDTHMYGPEGFNFYTRRKVVSSRWPEASESQVDLGFPSHMTTMSAGKTTVIEHFIGGKARGGDRTTPVYNPATGQQIAELVQAPSSRVDEAVRDAVRAQREWRRVGLVKRSKIMFRAREIIDARKDELARIITREHGKVHSDALGEIARGMENVEFCAGLLHHMKGEFAEQVADGVDVKQIRQPVGVVACITPFNFPAMVPLWMFTTAIAAGNAVVLKPSERDPSAANWLAEVFLEAGLPEGILNVVHGDKEAVDALLSHPQVKAVSFVGSTPVAHHIYTTAANEGKRVQALGGAKNHMVVMPDADLESAAAAAVSAAFGSAGERCMAISVAVVVGDIGDQFVDRVTELARALVVRPGDQPEADMGPLITRDALERVTSYVDSAAQEGGTLVLDGRTHDVPTEGFFIGPSIVDHVRPGMKVYDDEIFGPVLAIVRVDTYEDAVNLINENRFANGTSVFTRDGKTVRSFEYDIEVGMVGVNIPIPVPVGSFSFGGWKDSLFGDTHMYGPEGFNFYTRRKVVSSRWPEASESQVDLGFPSH

Foldseek 3Di:
DPPPPPPDAAEAAWQAQNDGDAADDWDFAAFQQFRDTRHIYGADALVNLVRLLVLQQVQLVVLQVDDLLVLLLLLVQLLVLCVVCVQVLLVLLLRQFQAASVVSSVLLVQLNLLSVVLSVVVVLQDWDKDPCPDPQKIKIKGKAFQEEAEEEEESLRQQRRVSLALSLLSSRRYAYEYEYDPRRNVSLVVSSNSSVVSPRGGSSYIYHYHDPNSLVSLLQPLRHAEYEEEEALVVLVVSLVSNVVSVHAYKGFHAAAEEEEEEPQFPLLLSLVQLLCQQCRQQNQDSQRHQEYEYEADCQVVNCVNNQVVQLPAAEHGNHDPRHPYTAGSHLVLLVLLLVLLVCLVVVPWDWPDFQQPHDYDPRGHHTGATETECDDPPRCSRQDRSSGRYHYYHYDHDLVVVQVRQQPHQHAFEYEYGHPDPVSVVCCVVRHQHDFYYYSHSGRDDRQQDFGFIDGSRIDHDFGTHHSSSSVSRIDMDMDMDGDDDPVPDDDDPDDDDD/DPPPPPPDAAEAAWQAQNDGDAADDWDFAAFQQFRDTRHIYGADALVNLVRLLVLQQVQLVVLQVDDLLVLLLLLVQLLVLCVVCVQVLLVLLLRQFQAASVVSSVLSVQLNLLSVVLSVVVVLQDWDKDPCPDPQKIKIKGKAFQEEAEEEEESLRQRRRCSLALSLLSSRRYAYEYEYDPRRNVSLVVSSNSSVVSPRGGSSYIYHYHDPNSLLSLLQPLRHAEYEEEEALVVLVVSLVSNVVSVHAYKGFHAAAEEEEEEPQFPLLLSLVQLLCQQCRQQNQDSQRHQEYEYEADCQVVNCVNNQVVQLPAAEHGNHDPRHPYTAGSDLVLLVLLLVLLVCLVVVPWDWPDFQQPHDYDPRGHHTGATETECDDPPRCSRQDRSSGRYHYYHYDHDLVVVQVRQQPHQHAFEYEYGHPDPVSVVCCVVRHQHDFYYYSHSGRADRQQDFGFIDGSRIDHDFGTHHSSSSVSRIDMDMDMDGDDDPVPDDDDPDDDDD